Protein AF-A0A660VFK5-F1 (afdb_monomer)

Foldseek 3Di:
DVVVVVCPPCVVPDDDDDDDFAFLQQQCQADLDLDRPRDHAPPPPFFDAAEEEEEFEAAQQPDVQLVNLEDEQADDNPDPQDQVSNLLVQCQAGNRNHLNVRHRYYYQYQAYSVRDHDPVSSLVSLVSCVVCVPVVDAEYEYQHLHAFDDDPSNQVSVLVCLVVLYAYFEELHQQQEASCVSVPPDDPPPPTRGHAYEFEADSQLEGDNRTHAADVHLAYGHAAQGAGPSGDTGHGSSSRSSNLSSLLSLLCRLFVDSRNVQSSVVQSLLWNAPRHDDDRPHHGRTYGHRHNDSPSQADDRPQAQQLQQQCLQDFPDPRDRDGFDPDPFFDFFEEEEEEAAACQVRVQLVNLEDEQADDNDPPPQVSNFLVQCQAGNRNHLNVRHRYYYQYQADPDDDDDAGDLVSVLVSLVSCLVPVVVVGPVPAQEHEYQYDCVSPDLVSQPDPSNLVSVVSCLVSLYQYFYELWFQQEASVVRHPQADQRYAYEFEADSQLAGDSRTHAAARHLAYGHAQQGWGFGNPGGIDGGRISSSRRSNVSSLLSVQCGLPFDSRSNSSSVVQSQQWDFPRRPDDPDDHDYGRTYNHRNSPNLPQQQLQQQVFADQADDGDSDRDLVLLAFDAAEEEQEEQAAQCPDQQCVNLEDEQEAPPPPDRHRLDQVSNFLQSCQAGCRNHLNVRHRYYYQHQAYNVRDGDLVSVLVSLVSCLVPDDAQWAHEYEPLDKDFQDDPPSNPSVLVSVVSCLVSRYAYFYELWFACEASCRMPPLVRQSHAYEFEDDSQLEGDNRTHAAQSHLAYGHFAQRWGGGVPHIDTHGISSNRRSNLSSLLSSLCRVVGNDGSVRSSVQQSVQFNAPRYDDDRHHHGRTYRHSYSDRPPVDQLDDDDADDDWWKKWWDAFFDFFKKWKAKHQVPFGDDIDTDGGPPDQQPPPRDGGRVSVLVSVQCSQQVVCVVSVNPQWHWDWDADPNTIMIITTHRHHRIWMWMARDPDPPPDSVRTDIADQVDWDVPGTIIHTDDQVPCPVVPPPDGVVVCVVNVPADDPVPPSDGPSHDDFQKDFDFFWFAFPQGTWAWDWGDHLDAFIKIKIKIASADAFWKKWKDKAQAFDWDDDLNTIDGRDDDDDTDIDTAHRRRMDMDIDHHHPPRDDFQGKMKMKMWIQGCRTRSSITIHTIMIGGRD

Mean predicted aligned error: 23.24 Å

Sequence (1171 aa):
MKSFFFSLLLLPLLAPTPEAQVPWHLDRIDQASPVLDGLFTPDCQTGTPTTVYIVGKPINPTLPEFGNRAHVGLGSSTSLSAAPGTGIASLVGGSIHGVDKTANLVSVQVLDDNGNGSAQDVLAGLQWIRDNHNMEGGNAVVCCAFPTGFNAAILGEVTMLGLEGLTVVMPAGDFGQGACSSFPGVIPGDGLPDPFIVGATDQLDSKANFSNYGSCLDLFAPGVGVESGVGSIVDSTIVSAAITAGAASLWLRVNGSADPADVKAGLIADATPDAVNGSLSGAPNLLLQVPDDCNIVGCGGFFQTPWHLDRINQAGLPLDGVLGPDCWVGTPSTVFIISNGIDTTLPEFGGRASVGYGSPTDVTGQGTYLASLVGGALHGVDKTAQLVSVQASGSGSGSGPGSMTAFMDALEWIEDQAWQWLPPGQFHGVVLIDTSAVISSVLLSHPVEDGIAALVDTGLTVVCAAGDQSNDACAWTSLTGPGVVVVGSTAQDDVVGPYSQTGVCIDLYAPGVDVKGAAPGGGCLIQTSTNASAALVAGAAALLQRVGGPADPAAVEARLIAEATHDAILFMPGHSYGPNRLLRVTGDCNKQVPWYLDRIDQAGLPMDGVFTPDCQTGTPTTVYIVDSGIDTDHPEFGGRASFLWGADMSTTMDLTGHGTGVASLVGGSIHGVDKTAKLVSVQVIGAAGSGSWSDMLEGLVRIQTDHASGTPGVVLLALGGNVPPSPYDVSLPAAIASLTDAGLTVVTPAGNSDGNACSFFPAMVPETITVGATDQYDAGASFSNYGPCLDLFAPGVDIERAVTGGVVTQSSSDFSAALVAGAASLWLRVNGAATPADVKAGLIADATSGAVPPPLLGSPNLLLRVSDGCPVVLPPCVGSTVSTPLTFLIDGLPNGTDWWWSLSDSGLPADYVHVPGVSDDYNGDGSFDVKDVVDAFKDSINAFSAANNWLGVSAKCESIGGFEYLSVSSTCSSLSLFVNNTGDPSHDPSDFCKVTHSISCSFNPQIELIPLPGWDCNENGIDDELDLASGLSQDANANGILDECEPSVWSNEGSALTGINGDPLFVGSGDLTAGSSNPLELSNAAPTAVAALFLNLESDPVDVFGGTIVPGVVYSPYFFMTTAAGEVSLNLVPPPGWLPAGTELWLQWVIQDSAAVHNRAMSNAIKGVFP

Nearest PDB structures (foldseek):
  8sdk-assembly1_A  TM=9.210E-01  e=3.021E-25  Parengyodontium album
  7a9f-assembly1_A  TM=9.255E-01  e=6.158E-25  Parengyodontium album
  1pek-assembly1_E  TM=9.280E-01  e=1.065E-24  Parengyodontium album
  5z6o-assembly1_A  TM=9.264E-01  e=2.855E-24  Penicillium cyclopium
  3f7m-assembly1_A  TM=9.115E-01  e=4.182E-23  Corniculantispora psalliotae

Radius of gyration: 41.16 Å; Cα contacts (8 Å, |Δi|>4): 2939; chains: 1; bounding box: 109×106×109 Å

Solvent-accessible surface area (backbone atoms only — not comparable to full-atom values): 60702 Å² total; per-residue (Å²): 115,74,72,68,60,60,62,68,78,45,66,93,76,71,84,80,83,87,83,78,82,56,50,65,68,50,25,41,23,41,44,87,61,87,72,71,80,62,51,72,61,65,76,63,84,61,63,65,68,24,40,36,36,41,36,15,32,41,41,51,40,82,46,76,54,37,74,74,37,30,43,82,71,44,78,69,73,85,61,76,91,70,46,69,29,32,27,44,52,15,24,21,22,13,67,78,46,24,57,21,59,67,39,32,34,33,26,28,39,29,24,42,96,87,65,56,59,50,73,64,39,46,42,53,40,54,50,48,45,68,78,49,54,80,80,76,65,72,55,39,32,37,25,42,48,64,83,75,77,62,47,70,67,50,54,52,51,52,34,51,39,22,74,72,27,27,34,39,24,29,37,33,24,68,75,47,44,55,20,47,76,51,45,73,80,77,60,90,87,77,83,66,56,71,70,46,24,19,19,18,14,32,88,79,33,31,57,37,76,40,27,20,34,13,73,61,37,65,32,29,24,61,12,39,81,43,66,23,74,68,77,49,70,48,73,35,16,45,44,9,12,23,41,50,36,10,46,50,35,45,50,39,25,49,42,66,64,49,50,32,65,56,54,52,52,48,48,57,64,44,19,37,68,76,55,54,41,73,90,43,78,64,28,58,48,26,28,51,36,45,64,52,61,74,57,45,72,53,79,57,56,86,90,54,38,57,64,58,51,25,42,25,46,41,71,94,57,83,85,82,52,61,78,53,42,91,65,85,63,61,67,67,28,33,36,38,38,40,21,58,9,28,48,43,83,45,73,53,42,72,71,36,34,43,79,71,43,79,60,58,62,33,83,81,34,55,27,25,22,37,48,16,22,18,21,12,67,81,48,23,55,17,57,64,37,32,37,33,24,27,28,22,48,74,98,66,86,82,91,77,69,23,48,71,64,38,44,51,54,41,47,53,46,45,69,75,47,44,75,80,69,36,59,93,95,47,66,44,37,29,36,35,46,41,54,83,40,43,55,74,77,52,56,66,34,68,72,50,48,53,48,52,49,51,37,30,75,60,21,25,25,36,24,29,34,45,37,66,75,52,40,56,19,62,82,52,42,66,69,68,52,84,14,42,42,20,18,21,17,15,32,94,80,35,30,51,34,85,40,26,20,44,14,70,58,32,60,33,27,26,53,11,48,72,39,67,23,34,31,56,98,51,44,68,40,71,45,69,38,17,50,52,9,16,22,37,49,37,8,44,52,32,42,43,51,26,69,76,38,54,66,47,19,43,55,43,44,52,45,52,56,67,53,19,38,68,73,54,56,76,45,76,95,71,96,52,80,36,62,49,24,33,50,26,49,70,36,40,82,47,55,74,28,56,65,61,52,16,48,25,44,44,80,64,83,76,75,84,42,52,67,70,65,62,41,74,62,58,63,73,31,46,35,37,41,40,22,35,17,28,45,41,84,43,78,47,37,76,70,38,35,45,77,77,50,47,71,52,78,89,54,72,53,29,64,73,24,57,24,25,18,35,49,19,25,19,23,6,67,80,57,24,63,20,57,66,36,33,37,35,21,28,17,30,25,41,71,85,78,52,61,51,76,67,37,44,48,50,46,54,53,50,50,61,69,69,51,61,81,80,45,56,33,36,34,36,38,56,57,70,43,67,62,54,63,85,72,45,60,56,53,46,59,52,50,54,51,55,36,37,76,42,23,28,30,38,25,19,18,21,36,72,70,57,38,58,11,62,60,24,33,60,14,48,42,82,86,42,48,11,16,18,17,14,33,98,80,41,38,64,35,87,41,29,15,37,13,78,40,35,61,31,28,26,49,16,46,70,40,66,28,39,30,77,96,51,72,49,70,46,65,38,15,40,47,8,17,18,41,50,42,7,47,51,36,33,54,38,21,70,43,68,82,50,46,34,66,52,51,53,51,49,48,58,69,54,18,28,68,68,62,48,60,79,86,50,75,64,31,55,50,26,32,50,33,44,46,68,63,56,89,54,77,68,47,71,62,86,89,64,85,73,30,69,53,49,34,29,44,51,49,56,59,63,80,40,63,45,35,35,36,22,60,20,48,85,80,55,80,81,50,81,46,82,41,79,32,64,73,59,48,69,83,69,82,82,54,84,45,48,62,42,54,53,50,52,49,31,51,50,50,38,51,50,27,62,76,49,65,28,81,61,52,43,48,46,75,49,78,58,98,88,44,44,34,43,35,41,36,34,46,42,86,55,70,38,49,28,40,31,69,68,80,81,72,91,80,51,81,81,65,44,41,63,44,33,79,90,37,63,36,84,62,65,37,31,38,33,39,47,92,60,91,69,45,36,75,84,69,79,86,53,40,46,71,56,28,55,73,76,64,76,58,66,50,91,85,71,78,87,54,50,76,87,65,75,91,56,55,45,45,79,71,44,59,50,27,52,29,79,60,39,58,18,44,50,49,60,42,38,66,64,42,69,69,37,69,22,47,36,39,37,36,40,36,46,54,64,18,54,31,33,42,38,54,27,68,51,79,45,69,41,82,52,67,94,38,50,44,48,33,26,93,54,92,75,65,49,78,48,67,26,36,84,80,7,32,47,80,48,73,48,63,42,54,80,85,72,70,61,64,71,42,44,39,26,37,33,41,42,32,51,19,84,75,12,57,87,38,34,16,21,21,24,26,29,39,36,52,30,101

pLDDT: mean 77.84, std 15.21, range [29.88, 98.75]

Secondary structure (DSSP, 8-state):
-HHHHHHHH-TTT---PPPPPPPTTHHHHS-SSSS--S-------SSPPPEEEEEES---TT-GGGTT-EEEEES-----S--HHHHHHHHHH-TTT-SSTT-EEEEEE-S-TTS---HHHHHHHHHHHHHHGGGS-S-EEEEE-S-S---HHHHHHHHHHHHTTEEEEEE--SSSSBHHHHSTT--TTSSS---EEEEEE-TTSBBPTTS-BSTT--EEEE-SSPBPTTS-B--SHHHHHHHHHHHHHHHHHHH----HHHHHHHHHHHSEET--BS--TT---EE----SS---SSS--TT---HHHHHHH-TTS---S--------SPPPEEEEEES---TT-GGGTT-EEEEES-S--SSSHHHHHHHHHH-TTT-SSTT-EEEEEE-S-SSSS--PPPHHHHHHHHHHHHHHGGGTSPTT---EEEEE-GGGS-TTTTTSHHHHHHHHHHHHTTEEEEEE--SSSSBGGGT----BTTEEEEEEE-TTSBBPTTS-BSTT--EEEE-SSEEEEPTTSSEEEE-SHHHHHHHHHHHHHHHHHTT--SSHHHHHHHHHHHSEET---B--SSS----EE------SS----HHHHHHHSSSSSP-S----GGG-SPPPEEEEEES---TTSTTTTT-EEEEEESSTT-SS-SSSHHHHHHHHHH-TTT-SSTTPEEEEEE-S-TTS---HHHHHHHHHHHHHHS-TT--EEEEE---EE-PPTTHHHHHHHHHHHHHTTTEEEEEE--SSSSBGGGEETTT-TTSEEEEEE-TTSPBPTT--BSTT--EEEE-SSEEEEETTEEEEE--HHHHHHHHHHHHHHHHHH-TT--HHHHHHHHHHHSEET-SPSP-TT---EE----SS--SS--S--S-S-PPPEEEEEES------EEEEEESSSS----EEE----S-SSSSS--SHHHHHHHHHHHHHHHHHHTT-TT-EEEEEEETTEEEEEEE-S-TT-EEEEE-SS--TT-GGGSEEPBTTB-EESSSEEEEEP-----TT-SSS-HHHHHHHT-S--SS-SSS-TT----SEEEEE--B-BTTBS-EEEE-S---TT--EEEEEESPPTT-EEEEEEESS---EEETTEEETT---SSPEEEE--TTS-EEEEE-PPTT-S-TT-EEEEEEEEE-TTSGGGEEEPPEEEEE--

Structure (mmCIF, N/CA/C/O backbone):
data_AF-A0A660VFK5-F1
#
_entry.id   AF-A0A660VFK5-F1
#
loop_
_atom_site.group_PDB
_atom_site.id
_atom_site.type_symbol
_atom_site.label_atom_id
_atom_site.label_alt_id
_atom_site.label_comp_id
_atom_site.label_asym_id
_atom_site.label_entity_id
_atom_site.label_seq_id
_atom_site.pdbx_PDB_ins_code
_atom_site.Cartn_x
_atom_site.Cartn_y
_atom_site.Cartn_z
_atom_site.occupancy
_atom_site.B_iso_or_equiv
_atom_site.auth_seq_id
_atom_site.auth_comp_id
_atom_site.auth_asym_id
_atom_site.auth_atom_id
_atom_site.pdbx_PDB_model_num
ATOM 1 N N . MET A 1 1 ? 6.620 -53.508 -32.551 1.00 33.81 1 MET A N 1
ATOM 2 C CA . MET A 1 1 ? 5.322 -53.877 -33.174 1.00 33.81 1 MET A CA 1
ATOM 3 C C . MET A 1 1 ? 4.139 -53.081 -32.621 1.00 33.81 1 MET A C 1
ATOM 5 O O . MET A 1 1 ? 3.250 -52.800 -33.409 1.00 33.81 1 MET A O 1
ATOM 9 N N . LYS A 1 2 ? 4.137 -52.651 -31.344 1.00 30.98 2 LYS A N 1
ATOM 10 C CA . LYS A 1 2 ? 3.080 -51.790 -30.769 1.00 30.98 2 LYS A CA 1
ATOM 11 C C . LYS A 1 2 ? 2.987 -50.377 -31.392 1.00 30.98 2 LYS A C 1
ATOM 13 O O . LYS A 1 2 ? 1.879 -49.930 -31.636 1.00 30.98 2 LYS A O 1
ATOM 18 N N . SER A 1 3 ? 4.095 -49.744 -31.801 1.00 32.28 3 SER A N 1
ATOM 19 C CA . SER A 1 3 ? 4.041 -48.430 -32.487 1.00 32.28 3 SER A CA 1
ATOM 20 C C . SER A 1 3 ? 3.555 -48.470 -33.945 1.00 32.28 3 SER A C 1
ATOM 22 O O . SER A 1 3 ? 3.115 -47.454 -34.461 1.00 32.28 3 SER A O 1
ATOM 24 N N . PHE A 1 4 ? 3.605 -49.621 -34.629 1.00 30.11 4 PHE A N 1
ATOM 25 C CA . PHE A 1 4 ? 3.293 -49.694 -36.070 1.00 30.11 4 PHE A CA 1
ATOM 26 C C . PHE A 1 4 ? 1.786 -49.846 -36.353 1.00 30.11 4 PHE A C 1
ATOM 28 O O . PHE A 1 4 ? 1.317 -49.466 -37.419 1.00 30.11 4 PHE A O 1
ATOM 35 N N . PHE A 1 5 ? 1.019 -50.375 -35.391 1.00 35.41 5 PHE A N 1
ATOM 36 C CA . PHE A 1 5 ? -0.449 -50.438 -35.466 1.00 35.41 5 PHE A CA 1
ATOM 37 C C . PHE A 1 5 ? -1.129 -49.172 -34.920 1.00 35.41 5 PHE A C 1
ATOM 39 O O . PHE A 1 5 ? -2.240 -48.862 -35.342 1.00 35.41 5 PHE A O 1
ATOM 46 N N . PHE A 1 6 ? -0.444 -48.413 -34.055 1.00 39.81 6 PHE A N 1
ATOM 47 C CA . PHE A 1 6 ? -0.929 -47.148 -33.490 1.00 39.81 6 PHE A CA 1
ATOM 48 C C . PHE A 1 6 ? -1.081 -46.051 -34.565 1.00 39.81 6 PHE A C 1
ATOM 50 O O . PHE A 1 6 ? -2.052 -45.303 -34.556 1.00 39.81 6 PHE A O 1
ATOM 57 N N . SER A 1 7 ? -0.192 -46.021 -35.567 1.00 34.44 7 SER A N 1
ATOM 58 C CA . SER A 1 7 ? -0.264 -45.059 -36.679 1.00 34.44 7 SER A CA 1
ATOM 59 C C . SER A 1 7 ? -1.322 -45.377 -37.745 1.00 34.44 7 SER A C 1
ATOM 61 O O . SER A 1 7 ? -1.632 -44.503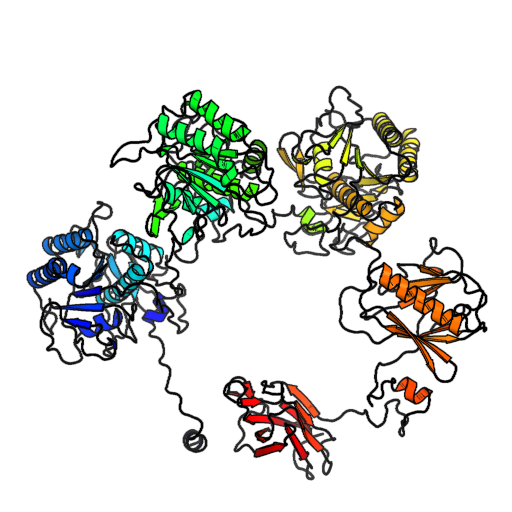 -38.548 1.00 34.44 7 SER A O 1
ATOM 63 N N . LEU A 1 8 ? -1.879 -46.599 -37.800 1.00 34.03 8 LEU A N 1
ATOM 64 C CA . LEU A 1 8 ? -2.747 -47.007 -38.919 1.00 34.03 8 LEU A CA 1
ATOM 65 C C . LEU A 1 8 ? -4.253 -46.740 -38.693 1.00 34.03 8 LEU A C 1
ATOM 67 O O . LEU A 1 8 ? -5.009 -46.696 -39.660 1.00 34.03 8 LEU A O 1
ATOM 71 N N . LEU A 1 9 ? -4.690 -46.560 -37.439 1.00 41.75 9 LEU A N 1
ATOM 72 C CA . LEU A 1 9 ? -6.110 -46.415 -37.053 1.00 41.75 9 LEU A CA 1
ATOM 73 C C . LEU A 1 9 ? -6.547 -44.971 -36.730 1.00 41.75 9 LEU A C 1
ATOM 75 O O . LEU A 1 9 ? -7.743 -44.707 -36.669 1.00 41.75 9 LEU A O 1
ATOM 79 N N . LEU A 1 10 ? -5.601 -44.033 -36.602 1.00 41.28 10 LEU A N 1
ATOM 80 C CA . LEU A 1 10 ? -5.833 -42.595 -36.361 1.00 41.28 10 LEU A CA 1
ATOM 81 C C . LEU A 1 10 ? -5.514 -41.714 -37.586 1.00 41.28 10 LEU A C 1
ATOM 83 O O . LEU A 1 10 ? -5.429 -40.494 -37.480 1.00 41.28 10 LEU A O 1
ATOM 87 N N . LEU A 1 11 ? -5.364 -42.314 -38.770 1.00 35.25 11 LEU A N 1
ATOM 88 C CA . LEU A 1 11 ? -4.974 -41.617 -40.003 1.00 35.25 11 LEU A CA 1
ATOM 89 C C . LEU A 1 11 ? -5.882 -40.456 -40.470 1.00 35.25 11 LEU A C 1
ATOM 91 O O . LEU A 1 11 ? -5.371 -39.620 -41.209 1.00 35.25 11 LEU A O 1
ATOM 95 N N . PRO A 1 12 ? -7.163 -40.315 -40.065 1.00 38.47 12 PRO A N 1
ATOM 96 C CA . PRO A 1 12 ? -7.906 -39.085 -40.347 1.00 38.47 12 PRO A CA 1
ATOM 97 C C . PRO A 1 12 ? -7.649 -37.948 -39.336 1.00 38.47 12 PRO A C 1
ATOM 99 O O . PRO A 1 12 ? -8.114 -36.839 -39.571 1.00 38.47 12 PRO A O 1
ATOM 102 N N . LEU A 1 13 ? -6.967 -38.214 -38.210 1.00 38.56 13 LEU A N 1
ATOM 103 C CA . LEU A 1 13 ? -6.888 -37.340 -37.024 1.00 38.56 13 LEU A CA 1
ATOM 104 C C . LEU A 1 13 ? -5.465 -36.907 -36.618 1.00 38.56 13 LEU A C 1
ATOM 106 O O . LEU A 1 13 ? -5.322 -36.147 -35.667 1.00 38.56 13 LEU A O 1
ATOM 110 N N . LEU A 1 14 ? -4.418 -37.355 -37.318 1.00 38.75 14 LEU A N 1
ATOM 111 C CA . LEU A 1 14 ? -3.015 -37.076 -36.974 1.00 38.75 14 LEU A CA 1
ATOM 112 C C . LEU A 1 14 ? -2.217 -36.521 -38.160 1.00 38.75 14 LEU A C 1
ATOM 114 O O . LEU A 1 14 ? -1.361 -37.205 -38.719 1.00 38.75 14 LEU A O 1
ATOM 118 N N . ALA A 1 15 ? -2.448 -35.264 -38.526 1.00 30.36 15 ALA A N 1
ATOM 119 C CA . ALA A 1 15 ? -1.418 -34.513 -39.239 1.00 30.36 15 ALA A CA 1
ATOM 120 C C . ALA A 1 15 ? -1.293 -33.076 -38.711 1.00 30.36 15 ALA A C 1
ATOM 122 O O . ALA A 1 15 ? -1.901 -32.166 -39.273 1.00 30.36 15 ALA A O 1
ATOM 123 N N . PRO A 1 16 ? -0.454 -32.864 -37.683 1.00 30.70 16 PRO A N 1
ATOM 124 C CA . PRO A 1 16 ? 0.362 -31.666 -37.545 1.00 30.70 16 PRO A CA 1
ATOM 125 C C . PRO A 1 16 ? 1.849 -31.987 -37.797 1.00 30.70 16 PRO A C 1
ATOM 127 O O . PRO A 1 16 ? 2.335 -33.084 -37.518 1.00 30.70 16 PRO A O 1
ATOM 130 N N . THR A 1 17 ? 2.558 -31.029 -38.388 1.00 29.88 17 THR A N 1
ATOM 131 C CA . THR A 1 17 ? 4.006 -31.041 -38.658 1.00 29.88 17 THR A CA 1
ATOM 132 C C . THR A 1 17 ? 4.832 -30.861 -37.371 1.00 29.88 17 THR A C 1
ATOM 134 O O . THR A 1 17 ? 4.314 -30.269 -36.431 1.00 29.88 17 THR A O 1
ATOM 137 N N . PRO A 1 18 ? 6.099 -31.323 -37.305 1.00 34.09 18 PRO A N 1
ATOM 138 C CA . PRO A 1 18 ? 6.935 -31.193 -36.106 1.00 34.09 18 PRO A CA 1
ATOM 139 C C . PRO A 1 18 ? 7.323 -29.728 -35.847 1.00 34.09 18 PRO A C 1
ATOM 141 O O . PRO A 1 18 ? 7.838 -29.077 -36.757 1.00 34.09 18 PRO A O 1
ATOM 144 N N . GLU A 1 19 ? 7.120 -29.235 -34.625 1.00 39.50 19 GLU A N 1
ATOM 145 C CA . GLU A 1 19 ? 7.737 -27.997 -34.127 1.00 39.50 19 GLU A CA 1
ATOM 146 C C . GLU A 1 19 ? 9.241 -28.222 -33.905 1.00 39.50 19 GLU A C 1
ATOM 148 O O . GLU A 1 19 ? 9.666 -29.261 -33.395 1.00 39.50 19 GLU A O 1
ATOM 153 N N . ALA A 1 20 ? 10.056 -27.278 -34.376 1.00 47.88 20 ALA A N 1
ATOM 154 C CA . ALA A 1 20 ? 11.510 -27.331 -34.296 1.00 47.88 20 ALA A CA 1
ATOM 155 C C . ALA A 1 20 ? 11.991 -26.806 -32.935 1.00 47.88 20 ALA A C 1
ATOM 157 O O . ALA A 1 20 ? 11.542 -25.756 -32.489 1.00 47.88 20 ALA A O 1
ATOM 158 N N . GLN A 1 21 ? 12.914 -27.529 -32.302 1.00 58.62 21 GLN A N 1
ATOM 159 C CA . GLN A 1 21 ? 13.596 -27.124 -31.069 1.00 58.62 21 GLN A CA 1
ATOM 160 C C . GLN A 1 21 ? 14.401 -25.828 -31.303 1.00 58.62 21 GLN A C 1
ATOM 162 O O . GLN A 1 21 ? 15.093 -25.727 -32.321 1.00 58.62 21 GLN A O 1
ATOM 167 N N . VAL A 1 22 ? 14.323 -24.857 -30.386 1.00 76.31 22 VAL A N 1
ATOM 168 C CA . VAL A 1 22 ? 15.080 -23.596 -30.469 1.00 76.31 22 VAL A CA 1
ATOM 169 C C . VAL A 1 22 ? 16.589 -23.868 -30.309 1.00 76.31 22 VAL A C 1
ATOM 171 O O . VAL A 1 22 ? 16.978 -24.660 -29.449 1.00 76.31 22 VAL A O 1
ATOM 174 N N . PRO A 1 23 ? 17.468 -23.272 -31.141 1.00 84.00 23 PRO A N 1
ATOM 175 C CA . PRO A 1 23 ? 18.916 -23.377 -30.965 1.00 84.00 23 PRO A CA 1
ATOM 176 C C . PRO A 1 23 ? 19.393 -22.802 -29.624 1.00 84.00 23 PRO A C 1
ATOM 178 O O . PRO A 1 23 ? 19.059 -21.673 -29.284 1.00 84.00 23 PRO A O 1
ATOM 181 N N . TRP A 1 24 ? 20.259 -23.535 -28.915 1.00 86.62 24 TRP A N 1
ATOM 182 C CA . TRP A 1 24 ? 20.704 -23.173 -27.559 1.00 86.62 24 TRP A CA 1
ATOM 183 C C . TRP A 1 24 ? 21.356 -21.790 -27.452 1.00 86.62 24 TRP A C 1
ATOM 185 O O . TRP A 1 24 ? 21.332 -21.187 -26.391 1.00 86.62 24 TRP A O 1
ATOM 195 N N . HIS A 1 25 ? 22.004 -21.298 -28.514 1.00 87.38 25 HIS A N 1
ATOM 196 C CA . HIS A 1 25 ? 22.670 -19.995 -28.480 1.00 87.38 25 HIS A CA 1
ATOM 197 C C . HIS A 1 25 ? 21.675 -18.839 -28.514 1.00 87.38 25 HIS A C 1
ATOM 199 O O . HIS A 1 25 ? 22.042 -17.741 -28.118 1.00 87.38 25 HIS A O 1
ATOM 205 N N . LEU A 1 26 ? 20.458 -19.083 -29.007 1.00 86.38 26 LEU A N 1
ATOM 206 C CA . LEU A 1 26 ? 19.352 -18.132 -28.977 1.00 86.38 26 LEU A CA 1
ATOM 207 C C . LEU A 1 26 ? 18.689 -18.157 -27.592 1.00 86.38 26 LEU A C 1
ATOM 209 O O . LEU A 1 26 ? 18.653 -17.125 -26.942 1.00 86.38 26 LEU A O 1
ATOM 213 N N . ASP A 1 27 ? 18.366 -19.358 -27.114 1.00 81.50 27 ASP A N 1
ATOM 214 C CA . ASP A 1 27 ? 17.875 -19.696 -25.756 1.00 81.50 27 ASP A CA 1
ATOM 215 C C . ASP A 1 27 ? 18.886 -19.380 -24.631 1.00 81.50 27 ASP A C 1
ATOM 217 O O . ASP A 1 27 ? 18.625 -19.520 -23.444 1.00 81.50 27 ASP A O 1
ATOM 221 N N . ARG A 1 28 ? 20.127 -19.010 -24.975 1.00 86.38 28 ARG A N 1
ATOM 222 C CA . ARG A 1 28 ? 21.096 -18.515 -23.990 1.00 86.38 28 ARG A CA 1
ATOM 223 C C . ARG A 1 28 ? 21.108 -17.003 -23.932 1.00 86.38 28 ARG A C 1
ATOM 225 O O . ARG A 1 28 ? 21.308 -16.462 -22.855 1.00 86.38 28 ARG A O 1
ATOM 232 N N . ILE A 1 29 ? 21.026 -16.325 -25.072 1.00 85.75 29 ILE A N 1
ATOM 233 C CA . ILE A 1 29 ? 21.139 -14.865 -25.087 1.00 85.75 29 ILE A CA 1
ATOM 234 C C . ILE A 1 29 ? 19.834 -14.201 -24.663 1.00 85.75 29 ILE A C 1
ATOM 236 O O . ILE A 1 29 ? 19.870 -13.036 -24.319 1.00 85.75 29 ILE A O 1
ATOM 240 N N . ASP A 1 30 ? 18.702 -14.884 -24.668 1.00 77.44 30 ASP A N 1
ATOM 241 C CA . ASP A 1 30 ? 17.426 -14.331 -24.209 1.00 77.44 30 ASP A CA 1
ATOM 242 C C . ASP A 1 30 ? 17.292 -14.255 -22.679 1.00 77.44 30 ASP A C 1
ATOM 244 O O . ASP A 1 30 ? 16.733 -13.299 -22.143 1.00 77.44 30 ASP A O 1
ATOM 248 N N . GLN A 1 31 ? 17.936 -15.165 -21.951 1.00 67.31 31 GLN A N 1
ATOM 249 C CA . GLN A 1 31 ? 17.815 -15.274 -20.496 1.00 67.31 31 GLN A CA 1
ATOM 250 C C . GLN A 1 31 ? 19.091 -14.917 -19.711 1.00 67.31 31 GLN A C 1
ATOM 252 O O . GLN A 1 31 ? 20.222 -15.132 -20.141 1.00 67.31 31 GLN A O 1
ATOM 257 N N . ALA A 1 32 ? 18.925 -14.446 -18.471 1.00 65.94 32 ALA A N 1
ATOM 258 C CA . ALA A 1 32 ? 20.042 -14.257 -17.532 1.00 65.94 32 ALA A CA 1
ATOM 259 C C . ALA A 1 32 ? 20.459 -15.571 -16.835 1.00 65.94 32 ALA A C 1
ATOM 261 O O . ALA A 1 32 ? 21.601 -15.722 -16.392 1.00 65.94 32 ALA A O 1
ATOM 262 N N . SER A 1 33 ? 19.533 -16.532 -16.731 1.00 69.06 33 SER A N 1
ATOM 263 C CA . SER A 1 33 ? 19.774 -17.848 -16.133 1.00 69.06 33 SER A CA 1
ATOM 264 C C . SER A 1 33 ? 20.698 -18.697 -17.019 1.00 69.06 33 SER A C 1
ATOM 266 O O . SER A 1 33 ? 20.572 -18.670 -18.239 1.00 69.06 33 SER A O 1
ATOM 268 N N . PRO A 1 34 ? 21.589 -19.526 -16.449 1.00 62.34 34 PRO A N 1
ATOM 269 C CA . PRO A 1 34 ? 22.345 -20.514 -17.222 1.00 62.34 34 PRO A CA 1
ATOM 270 C C . PRO A 1 34 ? 21.517 -21.769 -17.577 1.00 62.34 34 PRO A C 1
ATOM 272 O O . PRO A 1 34 ? 22.004 -22.647 -18.289 1.00 62.34 34 PRO A O 1
ATOM 275 N N . VAL A 1 35 ? 20.292 -21.910 -17.050 1.00 73.38 35 VAL A N 1
ATOM 276 C CA . VAL A 1 35 ? 19.411 -23.066 -17.299 1.00 73.38 35 VAL A CA 1
ATOM 277 C C . VAL A 1 35 ? 18.486 -22.770 -18.470 1.00 73.38 35 VAL A C 1
ATOM 279 O O . VAL A 1 35 ? 17.512 -22.056 -18.277 1.00 73.38 35 VAL A O 1
ATOM 282 N N . LEU A 1 36 ? 18.800 -23.321 -19.641 1.00 75.31 36 LEU A N 1
ATOM 283 C CA . LEU A 1 36 ? 18.037 -23.167 -20.887 1.00 75.31 36 LEU A CA 1
ATOM 284 C C . LEU A 1 36 ? 16.586 -23.646 -20.745 1.00 75.31 36 LEU A C 1
ATOM 286 O O . LEU A 1 36 ? 16.360 -24.758 -20.245 1.00 75.31 36 LEU A O 1
ATOM 290 N N . ASP A 1 37 ? 15.629 -22.839 -21.195 1.00 65.38 37 ASP A N 1
ATOM 291 C CA . ASP A 1 37 ? 14.195 -23.119 -21.084 1.00 65.38 37 ASP A CA 1
ATOM 292 C C . ASP A 1 37 ? 13.550 -23.554 -22.415 1.00 65.38 37 ASP A C 1
ATOM 294 O O . ASP A 1 37 ? 12.431 -24.081 -22.432 1.00 65.38 37 ASP A O 1
ATOM 298 N N . GLY A 1 38 ? 14.304 -23.473 -23.515 1.00 69.56 38 GLY A N 1
ATOM 299 C CA . GLY A 1 38 ? 13.884 -23.900 -24.845 1.00 69.56 38 GLY A CA 1
ATOM 300 C C . GLY A 1 38 ? 13.067 -22.856 -25.597 1.00 69.56 38 GLY A C 1
ATOM 301 O O . GLY A 1 38 ? 12.471 -23.200 -26.627 1.00 69.56 38 GLY A O 1
ATOM 302 N N . LEU A 1 39 ? 13.011 -21.622 -25.099 1.00 67.62 39 LEU A N 1
ATOM 303 C CA . LEU A 1 39 ? 12.333 -20.501 -25.728 1.00 67.62 39 LEU A CA 1
ATOM 304 C C . LEU A 1 39 ? 13.355 -19.591 -26.423 1.00 67.62 39 LEU A C 1
ATOM 306 O O . LEU A 1 39 ? 14.557 -19.773 -26.321 1.00 67.62 39 LEU A O 1
ATOM 310 N N . PHE A 1 40 ? 12.844 -18.740 -27.311 1.00 67.56 40 PHE A N 1
ATOM 311 C CA . PHE A 1 40 ? 13.547 -17.579 -27.858 1.00 67.56 40 PHE A CA 1
ATOM 312 C C . PHE A 1 40 ? 12.499 -16.666 -28.465 1.00 67.56 40 PHE A C 1
ATOM 314 O O . PHE A 1 40 ? 11.972 -16.932 -29.557 1.00 67.56 40 PHE A O 1
ATOM 321 N N . THR A 1 41 ? 12.157 -15.619 -27.722 1.00 59.59 41 THR A N 1
ATOM 322 C CA . THR A 1 41 ? 10.973 -14.795 -27.978 1.00 59.59 41 THR A CA 1
ATOM 323 C C . THR A 1 41 ? 11.187 -13.393 -28.572 1.00 59.59 41 THR A C 1
ATOM 325 O O . THR A 1 41 ? 10.185 -12.682 -28.673 1.00 59.59 41 THR A O 1
ATOM 328 N N . PRO A 1 42 ? 12.364 -12.965 -29.091 1.00 56.19 42 PRO A N 1
ATOM 329 C CA . PRO A 1 42 ? 12.470 -11.634 -29.680 1.00 56.19 42 PRO A CA 1
ATOM 330 C C . PRO A 1 42 ? 11.819 -11.610 -31.071 1.00 56.19 42 PRO A C 1
ATOM 332 O O . PRO A 1 42 ? 12.477 -11.692 -32.109 1.00 56.19 42 PRO A O 1
ATOM 335 N N . ASP A 1 43 ? 10.493 -11.500 -31.109 1.00 51.41 43 ASP A N 1
ATOM 336 C CA . ASP A 1 43 ? 9.711 -11.226 -32.314 1.00 51.41 43 ASP A CA 1
ATOM 337 C C . ASP A 1 43 ? 9.374 -9.725 -32.353 1.00 51.41 43 ASP A C 1
ATOM 339 O O . ASP A 1 43 ? 8.222 -9.292 -32.285 1.00 51.41 43 ASP A O 1
ATOM 343 N N . CYS A 1 44 ? 10.423 -8.896 -32.427 1.00 54.78 44 CYS A N 1
ATOM 344 C CA . CYS A 1 44 ? 10.305 -7.438 -32.482 1.00 54.78 44 CYS A CA 1
ATOM 345 C C . CYS A 1 44 ? 9.770 -6.998 -33.846 1.00 54.78 44 CYS A C 1
ATOM 347 O O . CYS A 1 44 ? 10.527 -6.736 -34.783 1.00 54.78 44 CYS A O 1
ATOM 349 N N . GLN A 1 45 ? 8.445 -6.906 -33.970 1.00 49.75 45 GLN A N 1
ATOM 350 C CA . GLN A 1 45 ? 7.788 -6.476 -35.211 1.00 49.75 45 GLN A CA 1
ATOM 351 C C . GLN A 1 45 ? 7.756 -4.948 -35.401 1.00 49.75 45 GLN A C 1
ATOM 353 O O . GLN A 1 45 ? 7.258 -4.458 -36.416 1.00 49.75 45 GLN A O 1
ATOM 358 N N . THR A 1 46 ? 8.282 -4.178 -34.447 1.00 50.34 46 THR A N 1
ATOM 359 C CA . THR A 1 46 ? 8.348 -2.712 -34.492 1.00 50.34 46 THR A CA 1
ATOM 360 C C . THR A 1 46 ? 9.720 -2.233 -34.973 1.00 50.34 46 THR A C 1
ATOM 362 O O . THR A 1 46 ? 10.741 -2.779 -34.568 1.00 50.34 46 THR A O 1
ATOM 365 N N . GLY A 1 47 ? 9.749 -1.199 -35.820 1.00 60.97 47 GLY A N 1
ATOM 366 C CA . GLY A 1 47 ? 10.977 -0.591 -36.355 1.00 60.97 47 GLY A CA 1
ATOM 367 C C . GLY A 1 47 ? 11.320 -1.014 -37.790 1.00 60.97 47 GLY A C 1
ATOM 368 O O . GLY A 1 47 ? 10.840 -2.026 -38.305 1.00 60.97 47 GLY A O 1
ATOM 369 N N . THR A 1 48 ? 12.124 -0.203 -38.479 1.00 68.31 48 THR A N 1
ATOM 370 C CA . THR A 1 48 ? 12.581 -0.505 -39.845 1.00 68.31 48 THR A CA 1
ATOM 371 C C . THR A 1 48 ? 13.695 -1.550 -39.823 1.00 68.31 48 THR A C 1
ATOM 373 O O . THR A 1 48 ? 14.598 -1.426 -38.999 1.00 68.31 48 THR A O 1
ATOM 376 N N . PRO A 1 49 ? 13.687 -2.542 -40.734 1.00 76.50 49 PRO A N 1
ATOM 377 C CA . PRO A 1 49 ? 14.777 -3.499 -40.845 1.00 76.50 49 PRO A CA 1
ATOM 378 C C . PRO A 1 49 ? 16.151 -2.842 -40.995 1.00 76.50 49 PRO A C 1
ATOM 380 O O . PRO A 1 49 ? 16.377 -2.089 -41.941 1.00 76.50 49 PRO A O 1
ATOM 383 N N . THR A 1 50 ? 17.066 -3.167 -40.085 1.00 84.81 50 THR A N 1
ATOM 384 C CA . THR A 1 50 ? 18.458 -2.707 -40.122 1.00 84.81 50 THR A CA 1
ATOM 385 C C . THR A 1 50 ? 19.230 -3.455 -41.210 1.00 84.81 50 THR A C 1
ATOM 387 O O . THR A 1 50 ? 19.010 -4.648 -41.454 1.00 84.81 50 THR A O 1
ATOM 390 N N . THR A 1 51 ? 20.157 -2.759 -41.869 1.00 90.25 51 THR A N 1
ATOM 391 C CA . THR A 1 51 ? 21.073 -3.377 -42.836 1.00 90.25 51 THR A CA 1
ATOM 392 C C . THR A 1 51 ? 22.334 -3.861 -42.125 1.00 90.25 51 THR A C 1
ATOM 394 O O . THR A 1 51 ? 23.017 -3.077 -41.468 1.00 90.25 51 THR A O 1
ATOM 397 N N . VAL A 1 52 ? 22.674 -5.142 -42.275 1.00 92.94 52 VAL A N 1
ATOM 398 C CA . VAL A 1 52 ? 23.896 -5.739 -41.724 1.00 92.94 52 VAL A CA 1
ATOM 399 C C . VAL A 1 52 ? 24.848 -6.131 -42.853 1.00 92.94 52 VAL A C 1
ATOM 401 O O . VAL A 1 52 ? 24.577 -7.036 -43.648 1.00 92.94 52 VAL A O 1
ATOM 404 N N . TYR A 1 53 ? 25.999 -5.461 -42.907 1.00 93.31 53 TYR A N 1
ATOM 405 C CA . TYR A 1 53 ? 27.092 -5.771 -43.824 1.00 93.31 53 TYR A CA 1
ATOM 406 C C . TYR A 1 53 ? 27.949 -6.896 -43.246 1.00 93.31 53 TYR A C 1
ATOM 408 O O . TYR A 1 53 ? 28.607 -6.728 -42.221 1.00 93.31 53 TYR A O 1
ATOM 416 N N . ILE A 1 54 ? 27.978 -8.042 -43.921 1.00 92.38 54 ILE A N 1
ATOM 417 C CA . ILE A 1 54 ? 28.810 -9.182 -43.533 1.00 92.38 54 ILE A CA 1
ATOM 418 C C . ILE A 1 54 ? 30.116 -9.122 -44.323 1.00 92.38 54 ILE A C 1
ATOM 420 O O . ILE A 1 54 ? 30.150 -9.432 -45.520 1.00 92.38 54 ILE A O 1
ATOM 424 N N . VAL A 1 55 ? 31.197 -8.724 -43.651 1.00 91.56 55 VAL A N 1
ATOM 425 C CA . VAL A 1 55 ? 32.530 -8.582 -44.249 1.00 91.56 55 VAL A CA 1
ATOM 426 C C . VAL A 1 55 ? 33.308 -9.869 -44.043 1.00 91.56 55 VAL A C 1
ATOM 428 O O . VAL A 1 55 ? 33.682 -10.191 -42.921 1.00 91.56 55 VAL A O 1
ATOM 431 N N . GLY A 1 56 ? 33.582 -10.621 -45.105 1.00 88.81 56 GLY A N 1
ATOM 432 C CA . GLY A 1 56 ? 34.328 -11.871 -44.962 1.00 88.81 56 GLY A CA 1
ATOM 433 C C . GLY A 1 56 ? 34.266 -12.768 -46.187 1.00 88.81 56 GLY A C 1
ATOM 434 O O . GLY A 1 56 ? 34.524 -12.335 -47.313 1.00 88.81 56 GLY A O 1
ATOM 435 N N . LYS A 1 57 ? 33.973 -14.048 -45.949 1.00 85.69 57 LYS A N 1
ATOM 436 C CA . LYS A 1 57 ? 33.766 -15.055 -46.999 1.00 85.69 57 LYS A CA 1
ATOM 437 C C . LYS A 1 57 ? 32.452 -14.809 -47.758 1.00 85.69 57 LYS A C 1
ATOM 439 O O . LYS A 1 57 ? 31.530 -14.225 -47.190 1.00 85.69 57 LYS A O 1
ATOM 444 N N . PRO A 1 58 ? 32.331 -15.285 -49.009 1.00 80.50 58 PRO A N 1
ATOM 445 C CA . PRO A 1 58 ? 31.109 -15.122 -49.791 1.00 80.50 58 PRO A CA 1
ATOM 446 C C . PRO A 1 58 ? 29.889 -15.776 -49.119 1.00 80.50 58 PRO A C 1
ATOM 448 O O . PRO A 1 58 ? 29.991 -16.839 -48.496 1.00 80.50 58 PRO A O 1
ATOM 451 N N . ILE A 1 59 ? 28.733 -15.128 -49.275 1.00 83.69 59 ILE A N 1
ATOM 452 C CA . ILE A 1 59 ? 27.420 -15.602 -48.817 1.00 83.69 59 ILE A CA 1
ATOM 453 C C . ILE A 1 59 ? 26.629 -16.118 -50.017 1.00 83.69 59 ILE A C 1
ATOM 455 O O . ILE A 1 59 ? 26.659 -15.512 -51.088 1.00 83.69 59 ILE A O 1
ATOM 459 N N . ASN A 1 60 ? 25.878 -17.204 -49.834 1.00 83.56 60 ASN A N 1
ATOM 460 C CA . ASN A 1 60 ? 24.838 -17.613 -50.768 1.00 83.56 60 ASN A CA 1
ATOM 461 C C . ASN A 1 60 ? 23.496 -16.946 -50.389 1.00 83.56 60 ASN A C 1
ATOM 463 O O . ASN A 1 60 ? 22.795 -17.466 -49.519 1.00 83.56 60 ASN A O 1
ATOM 467 N N . PRO A 1 61 ? 23.089 -15.841 -51.046 1.00 82.12 61 PRO A N 1
ATOM 468 C CA . PRO A 1 61 ? 21.859 -15.124 -50.697 1.00 82.12 61 PRO A CA 1
ATOM 469 C C . PRO A 1 61 ? 20.576 -15.891 -51.046 1.00 82.12 61 PRO A C 1
ATOM 471 O O . PRO A 1 61 ? 19.489 -15.499 -50.638 1.00 82.12 61 PRO A O 1
ATOM 474 N N . THR A 1 62 ? 20.682 -16.968 -51.830 1.00 82.12 62 THR A N 1
ATOM 475 C CA . THR A 1 62 ? 19.522 -17.707 -52.351 1.00 82.12 62 THR A CA 1
ATOM 476 C C . THR A 1 62 ? 18.984 -18.765 -51.390 1.00 82.12 62 THR A C 1
ATOM 478 O O . THR A 1 62 ? 18.028 -19.463 -51.735 1.00 82.12 62 THR A O 1
ATOM 481 N N . LEU A 1 63 ? 19.585 -18.921 -50.203 1.00 80.38 63 LEU A N 1
ATOM 482 C CA . LEU A 1 63 ? 19.081 -19.878 -49.225 1.00 80.38 63 LEU A CA 1
ATOM 483 C C . LEU A 1 63 ? 17.676 -19.481 -48.737 1.00 80.38 63 LEU A C 1
ATOM 485 O O . LEU A 1 63 ? 17.444 -18.305 -48.440 1.00 80.38 63 LEU A O 1
ATOM 489 N N . PRO A 1 64 ? 16.744 -20.450 -48.612 1.00 81.06 64 PRO A N 1
ATOM 490 C CA . PRO A 1 64 ? 15.373 -20.177 -48.181 1.00 81.06 64 PRO A CA 1
ATOM 491 C C . PRO A 1 64 ? 15.263 -19.437 -46.842 1.00 81.06 64 PRO A C 1
ATOM 493 O O . PRO A 1 64 ? 14.352 -18.631 -46.682 1.00 81.06 64 PRO A O 1
ATOM 496 N N . GLU A 1 65 ? 16.202 -19.660 -45.917 1.00 81.69 65 GLU A N 1
ATOM 497 C CA . GLU A 1 65 ? 16.210 -19.047 -44.579 1.00 81.69 65 GLU A CA 1
ATOM 498 C C . GLU A 1 65 ? 16.305 -17.511 -44.585 1.00 81.69 65 GLU A C 1
ATOM 500 O O . GLU A 1 65 ? 15.931 -16.870 -43.604 1.00 81.69 65 GLU A O 1
ATOM 505 N N . PHE A 1 66 ? 16.769 -16.908 -45.686 1.00 86.81 66 PHE A N 1
ATOM 506 C CA . PHE A 1 66 ? 16.891 -15.454 -45.809 1.00 86.81 66 PHE A CA 1
ATOM 507 C C . PHE A 1 66 ? 15.656 -14.785 -46.421 1.00 86.81 66 PHE A C 1
ATOM 509 O O . PHE A 1 66 ? 15.536 -13.568 -46.342 1.00 86.81 66 PHE A O 1
ATOM 516 N N . GLY A 1 67 ? 14.733 -15.524 -47.049 1.00 82.56 67 GLY A N 1
ATOM 517 C CA . GLY A 1 67 ? 13.482 -14.953 -47.574 1.00 82.56 67 GLY A CA 1
ATOM 518 C C . GLY A 1 67 ? 13.649 -13.752 -48.526 1.00 82.56 67 GLY A C 1
ATOM 519 O O . GLY A 1 67 ? 12.830 -12.840 -48.494 1.00 82.56 67 GLY A O 1
ATOM 520 N N . ASN A 1 68 ? 14.700 -13.738 -49.360 1.00 84.56 68 ASN A N 1
ATOM 521 C CA . ASN A 1 68 ? 15.141 -12.622 -50.228 1.00 84.56 68 ASN A CA 1
ATOM 522 C C . ASN A 1 68 ? 15.751 -11.394 -49.520 1.00 84.56 68 ASN A C 1
ATOM 524 O O . ASN A 1 68 ? 16.037 -10.405 -50.190 1.00 84.56 68 ASN A O 1
ATOM 528 N N . ARG A 1 69 ? 15.991 -11.443 -48.204 1.00 89.50 69 ARG A N 1
ATOM 529 C CA . ARG A 1 69 ? 16.634 -10.352 -47.445 1.00 89.50 69 ARG A CA 1
ATOM 530 C C . ARG A 1 69 ? 18.156 -10.311 -47.586 1.00 89.50 69 ARG A C 1
ATOM 532 O O . ARG A 1 69 ? 18.776 -9.329 -47.199 1.00 89.50 69 ARG A O 1
ATOM 539 N N . ALA A 1 70 ? 18.768 -11.364 -48.127 1.00 88.25 70 ALA A N 1
ATOM 540 C CA . ALA A 1 70 ? 20.201 -11.410 -48.388 1.00 88.25 70 ALA A CA 1
ATOM 541 C C . ALA A 1 70 ? 20.506 -11.061 -49.849 1.00 88.25 70 ALA A C 1
ATOM 543 O O . ALA A 1 70 ? 19.854 -11.573 -50.761 1.00 88.25 70 ALA A O 1
ATOM 544 N N . HIS A 1 71 ? 21.531 -10.244 -50.090 1.00 86.88 71 HIS A N 1
ATOM 545 C CA . HIS A 1 71 ? 22.025 -9.958 -51.437 1.00 86.88 71 HIS A CA 1
ATOM 546 C C . HIS A 1 71 ? 23.541 -9.687 -51.460 1.00 86.88 71 HIS A C 1
ATOM 548 O O . HIS A 1 71 ? 24.193 -9.513 -50.430 1.00 86.88 71 HIS A O 1
ATOM 554 N N . VAL A 1 72 ? 24.138 -9.718 -52.657 1.00 85.12 72 VAL A N 1
ATOM 555 C CA . VAL A 1 72 ? 25.581 -9.487 -52.843 1.00 85.12 72 VAL A CA 1
ATOM 556 C C . VAL A 1 72 ? 25.833 -8.006 -53.092 1.00 85.12 72 VAL A C 1
ATOM 558 O O . VAL A 1 72 ? 25.334 -7.472 -54.080 1.00 85.12 72 VAL A O 1
ATOM 561 N N . GLY A 1 73 ? 26.628 -7.373 -52.226 1.00 83.38 73 GLY A N 1
ATOM 562 C CA . GLY A 1 73 ? 27.098 -5.999 -52.398 1.00 83.38 73 GLY A CA 1
ATOM 563 C C . GLY A 1 73 ? 28.405 -5.938 -53.192 1.00 83.38 73 GLY A C 1
ATOM 564 O O . GLY A 1 73 ? 28.437 -5.454 -54.324 1.00 83.38 73 GLY A O 1
ATOM 565 N N . LEU A 1 74 ? 29.478 -6.500 -52.623 1.00 84.00 74 LEU A N 1
ATOM 566 C CA . LEU A 1 74 ? 30.815 -6.561 -53.225 1.00 84.00 74 LEU A CA 1
ATOM 567 C C . LEU A 1 74 ? 31.275 -8.022 -53.352 1.00 84.00 74 LEU A C 1
ATOM 569 O O . LEU A 1 74 ? 31.298 -8.744 -52.359 1.00 84.00 74 LEU A O 1
ATOM 573 N N . GLY A 1 75 ? 31.671 -8.456 -54.557 1.00 78.06 75 GLY A N 1
ATOM 574 C CA . GLY A 1 75 ? 32.188 -9.811 -54.815 1.00 78.06 75 GLY A CA 1
ATOM 575 C C . GLY A 1 75 ? 31.357 -10.643 -55.798 1.00 78.06 75 GLY A C 1
ATOM 576 O O . GLY A 1 75 ? 30.587 -10.101 -56.589 1.00 78.06 75 GLY A O 1
ATOM 577 N N . SER A 1 76 ? 31.536 -11.970 -55.783 1.00 63.91 76 SER A N 1
ATOM 578 C CA . SER A 1 76 ? 30.830 -12.912 -56.674 1.00 63.91 76 SER A CA 1
ATOM 579 C C . SER A 1 76 ? 29.917 -13.874 -55.904 1.00 63.91 76 SER A C 1
ATOM 581 O O . SER A 1 76 ? 30.294 -14.375 -54.850 1.00 63.91 76 SER A O 1
ATOM 583 N N . SER A 1 77 ? 28.742 -14.191 -56.461 1.00 54.09 77 SER A N 1
ATOM 584 C CA . SER A 1 77 ? 27.724 -15.075 -55.858 1.00 54.09 77 SER A CA 1
ATOM 585 C C . SER A 1 77 ? 27.960 -16.582 -56.069 1.00 54.09 77 SER A C 1
ATOM 587 O O . SER A 1 77 ? 27.052 -17.385 -55.863 1.00 54.09 77 SER A O 1
ATOM 589 N N . THR A 1 78 ? 29.136 -17.004 -56.544 1.00 51.72 78 THR A N 1
ATOM 590 C CA . THR A 1 78 ? 29.316 -18.337 -57.152 1.00 51.72 78 THR A CA 1
ATOM 591 C C . THR A 1 78 ? 29.784 -19.462 -56.221 1.00 51.72 78 THR A C 1
ATOM 593 O O . THR A 1 78 ? 30.303 -20.455 -56.732 1.00 51.72 78 THR A O 1
ATOM 596 N N . SER A 1 79 ? 29.594 -19.389 -54.898 1.00 50.16 79 SER A N 1
ATOM 597 C CA . SER A 1 79 ? 29.951 -20.513 -54.014 1.00 50.16 79 SER A CA 1
ATOM 598 C C . SER A 1 79 ? 28.731 -21.329 -53.556 1.00 50.16 79 SER A C 1
ATOM 600 O O . SER A 1 79 ? 27.736 -20.837 -53.025 1.00 50.16 79 SER A O 1
ATOM 602 N N . LEU A 1 80 ? 28.806 -22.625 -53.861 1.00 51.56 80 LEU A N 1
ATOM 603 C CA . LEU A 1 80 ? 27.781 -23.646 -53.670 1.00 51.56 80 LEU A CA 1
ATOM 604 C C . LEU A 1 80 ? 27.632 -23.992 -52.177 1.00 51.56 80 LEU A C 1
ATOM 606 O O . LEU A 1 80 ? 28.574 -24.484 -51.569 1.00 51.56 80 LEU A O 1
ATOM 610 N N . SER A 1 81 ? 26.445 -23.738 -51.619 1.00 48.19 81 SER A N 1
ATOM 611 C CA . SER A 1 81 ? 25.782 -24.417 -50.481 1.00 48.19 81 SER A CA 1
ATOM 612 C C . SER A 1 81 ? 26.557 -24.793 -49.196 1.00 48.19 81 SER A C 1
ATOM 614 O O . SER A 1 81 ? 26.007 -25.544 -48.399 1.00 48.19 81 SER A O 1
ATOM 616 N N . ALA A 1 82 ? 27.779 -24.311 -48.950 1.00 52.25 82 ALA A N 1
ATOM 617 C CA . ALA A 1 82 ? 28.541 -24.627 -47.728 1.00 52.25 82 ALA A CA 1
ATOM 618 C C . ALA A 1 82 ? 29.640 -23.595 -47.385 1.00 52.25 82 ALA A C 1
ATOM 620 O O . ALA A 1 82 ? 30.615 -23.919 -46.705 1.00 52.25 82 ALA A O 1
ATOM 621 N N . ALA A 1 83 ? 29.547 -22.359 -47.887 1.00 58.81 83 ALA A N 1
ATOM 622 C CA . ALA A 1 83 ? 30.551 -21.341 -47.583 1.00 58.81 83 ALA A CA 1
ATOM 623 C C . ALA A 1 83 ? 30.402 -20.868 -46.122 1.00 58.81 83 ALA A C 1
ATOM 625 O O . ALA A 1 83 ? 29.297 -20.479 -45.739 1.00 58.81 83 ALA A O 1
ATOM 626 N N . PRO A 1 84 ? 31.480 -20.818 -45.312 1.00 66.62 84 PRO A N 1
ATOM 627 C CA . PRO A 1 84 ? 31.394 -20.396 -43.910 1.00 66.62 84 PRO A CA 1
ATOM 628 C C . PRO A 1 84 ? 30.792 -18.995 -43.714 1.00 66.62 84 PRO A C 1
ATOM 630 O O . PRO A 1 84 ? 30.159 -18.749 -42.697 1.00 66.62 84 PRO A O 1
ATOM 633 N N . GLY A 1 85 ? 30.903 -18.102 -44.709 1.00 77.38 85 GLY A N 1
ATOM 634 C CA . GLY A 1 85 ? 30.236 -16.792 -44.689 1.00 77.38 85 GLY A CA 1
ATOM 635 C C . GLY A 1 85 ? 28.706 -16.885 -44.693 1.00 77.38 85 GLY A C 1
ATOM 636 O O . GLY A 1 85 ? 28.041 -16.075 -44.059 1.00 77.38 85 GLY A O 1
ATOM 637 N N . THR A 1 86 ? 28.142 -17.917 -45.328 1.00 84.88 86 THR A N 1
ATOM 638 C CA . THR A 1 86 ? 26.695 -18.189 -45.307 1.00 84.88 86 THR A CA 1
ATOM 639 C C . THR A 1 86 ? 26.236 -18.651 -43.923 1.00 84.88 86 THR A C 1
ATOM 641 O O . THR A 1 86 ? 25.193 -18.213 -43.455 1.00 84.88 86 THR A O 1
ATOM 644 N N . GLY A 1 87 ? 27.053 -19.455 -43.231 1.00 86.38 87 GLY A N 1
ATOM 645 C CA . GLY A 1 87 ? 26.806 -19.817 -41.834 1.00 86.38 87 GLY A CA 1
ATOM 646 C C . GLY A 1 87 ? 26.800 -18.591 -40.915 1.00 86.38 87 GLY A C 1
ATOM 647 O O . GLY A 1 87 ? 25.885 -18.430 -40.117 1.00 86.38 87 GLY A O 1
ATOM 648 N N . ILE A 1 88 ? 27.740 -17.661 -41.097 1.00 88.69 88 ILE A N 1
ATOM 649 C CA . ILE A 1 88 ? 27.751 -16.392 -40.352 1.00 88.69 88 ILE A CA 1
ATOM 650 C C . ILE A 1 88 ? 26.499 -15.551 -40.632 1.00 88.69 88 ILE A C 1
ATOM 652 O O . ILE A 1 88 ? 25.848 -15.097 -39.697 1.00 88.69 88 ILE A O 1
ATOM 656 N N . ALA A 1 89 ? 26.103 -15.408 -41.899 1.00 89.88 89 ALA A N 1
ATOM 657 C CA . ALA A 1 89 ? 24.874 -14.703 -42.264 1.00 89.88 89 ALA A CA 1
ATOM 658 C C . ALA A 1 89 ? 23.616 -15.337 -41.634 1.00 89.88 89 ALA A C 1
ATOM 660 O O . ALA A 1 89 ? 22.714 -14.618 -41.205 1.00 89.88 89 ALA A O 1
ATOM 661 N N . SER A 1 90 ? 23.571 -16.672 -41.531 1.00 89.81 90 SER A N 1
ATOM 662 C CA . SER A 1 90 ? 22.458 -17.390 -40.895 1.00 89.81 90 SER A CA 1
ATOM 663 C C . SER A 1 90 ? 22.337 -17.123 -39.391 1.00 89.81 90 SER A C 1
ATOM 665 O O . SER A 1 90 ? 21.220 -17.075 -38.889 1.00 89.81 90 SER A O 1
ATOM 667 N N . LEU A 1 91 ? 23.453 -16.881 -38.692 1.00 91.56 91 LEU A N 1
ATOM 668 C CA . LEU A 1 91 ? 23.469 -16.549 -37.260 1.00 91.56 91 LEU A CA 1
ATOM 669 C C . LEU A 1 91 ? 23.055 -15.100 -36.985 1.00 91.56 91 LEU A C 1
ATOM 671 O O . LEU A 1 91 ? 22.497 -14.802 -35.935 1.00 91.56 91 LEU A O 1
ATOM 675 N N . VAL A 1 92 ? 23.294 -14.199 -37.939 1.00 92.56 92 VAL A N 1
ATOM 676 C CA . VAL A 1 92 ? 22.819 -12.814 -37.845 1.00 92.56 92 VAL A CA 1
ATOM 677 C C . VAL A 1 92 ? 21.313 -12.755 -38.081 1.00 92.56 92 VAL A C 1
ATOM 679 O O . VAL A 1 92 ? 20.597 -12.199 -37.255 1.00 92.56 92 VAL A O 1
ATOM 682 N N . GLY A 1 93 ? 20.824 -13.329 -39.188 1.00 88.81 93 GLY A N 1
ATOM 683 C CA . GLY A 1 93 ? 19.432 -13.124 -39.597 1.00 88.81 93 GLY A CA 1
ATOM 684 C C . GLY A 1 93 ? 18.775 -14.244 -40.391 1.00 88.81 93 GLY A C 1
ATOM 685 O O . GLY A 1 93 ? 17.846 -13.972 -41.152 1.00 88.81 93 GLY A O 1
ATOM 686 N N . GLY A 1 94 ? 19.229 -15.491 -40.251 1.00 87.19 94 GLY A N 1
ATOM 687 C CA . GLY A 1 94 ? 18.504 -16.661 -40.754 1.00 87.19 94 GLY A CA 1
ATOM 688 C C . GLY A 1 94 ? 17.216 -16.919 -39.962 1.00 87.19 94 GLY A C 1
ATOM 689 O O . GLY A 1 94 ? 17.112 -16.574 -38.790 1.00 87.19 94 GLY A O 1
ATOM 690 N N . SER A 1 95 ? 16.219 -17.547 -40.584 1.00 85.38 95 SER A N 1
ATOM 691 C CA . SER A 1 95 ? 14.909 -17.783 -39.954 1.00 85.38 95 SER A CA 1
ATOM 692 C C . SER A 1 95 ? 14.925 -18.760 -38.767 1.00 85.38 95 SER A C 1
ATOM 694 O O . SER A 1 95 ? 13.961 -18.787 -38.008 1.00 85.38 95 SER A O 1
ATOM 696 N N . ILE A 1 96 ? 15.973 -19.584 -38.636 1.00 80.00 96 ILE A N 1
ATOM 697 C CA . ILE A 1 96 ? 16.093 -20.624 -37.596 1.00 80.00 96 ILE A CA 1
ATOM 698 C C . ILE A 1 96 ? 17.159 -20.255 -36.559 1.00 80.00 96 ILE A C 1
ATOM 700 O O . ILE A 1 96 ? 16.877 -20.272 -35.370 1.00 80.00 96 ILE A O 1
ATOM 704 N N . HIS A 1 97 ? 18.371 -19.913 -37.008 1.00 86.25 97 HIS A N 1
ATOM 705 C CA . HIS A 1 97 ? 19.527 -19.673 -36.131 1.00 86.25 97 HIS A CA 1
ATOM 706 C C . HIS A 1 97 ? 19.858 -18.184 -35.932 1.00 86.25 97 HIS A C 1
ATOM 708 O O . HIS A 1 97 ? 20.837 -17.876 -35.253 1.00 86.25 97 HIS A O 1
ATOM 714 N N . GLY A 1 98 ? 19.088 -17.281 -36.549 1.00 88.25 98 GLY A N 1
ATOM 715 C CA . GLY A 1 98 ? 19.358 -15.847 -36.567 1.00 88.25 98 GLY A CA 1
ATOM 716 C C . GLY A 1 98 ? 18.835 -15.112 -35.340 1.00 88.25 98 GLY A C 1
ATOM 717 O O . GLY A 1 98 ? 17.710 -15.363 -34.909 1.00 88.25 98 GLY A O 1
ATOM 718 N N . VAL A 1 99 ? 19.633 -14.163 -34.845 1.00 89.44 99 VAL A N 1
ATOM 719 C CA . VAL A 1 99 ? 19.245 -13.253 -33.754 1.00 89.44 99 VAL A CA 1
ATOM 720 C C . VAL A 1 99 ? 18.242 -12.199 -34.242 1.00 89.44 99 VAL A C 1
ATOM 722 O O . VAL A 1 99 ? 17.168 -12.077 -33.668 1.00 89.44 99 VAL A O 1
ATOM 725 N N . ASP A 1 100 ? 18.522 -11.494 -35.350 1.00 88.25 100 ASP A N 1
ATOM 726 C CA . ASP A 1 100 ? 17.555 -10.601 -36.014 1.00 88.25 100 ASP A CA 1
ATOM 727 C C . ASP A 1 100 ? 17.013 -11.265 -37.287 1.00 88.25 100 ASP A C 1
ATOM 729 O O . ASP A 1 100 ? 17.517 -11.087 -38.404 1.00 88.25 100 ASP A O 1
ATOM 733 N N . LYS A 1 101 ? 15.913 -12.006 -37.124 1.00 87.06 101 LYS A N 1
ATOM 734 C CA . LYS A 1 101 ? 15.221 -12.745 -38.198 1.00 87.06 101 LYS A CA 1
ATOM 735 C C . LYS A 1 101 ? 14.660 -11.861 -39.314 1.00 87.06 101 LYS A C 1
ATOM 737 O O . LYS A 1 101 ? 14.113 -12.383 -40.282 1.00 87.06 101 LYS A O 1
ATOM 742 N N . THR A 1 102 ? 14.786 -10.543 -39.214 1.00 85.00 102 THR A N 1
ATOM 743 C CA . THR A 1 102 ? 14.248 -9.587 -40.185 1.00 85.00 102 THR A CA 1
ATOM 744 C C . THR A 1 102 ? 15.305 -8.647 -40.766 1.00 85.00 102 THR A C 1
ATOM 746 O O . THR A 1 102 ? 14.963 -7.840 -41.624 1.00 85.00 102 THR A O 1
ATOM 749 N N . ALA A 1 103 ? 16.577 -8.759 -40.368 1.00 87.81 103 ALA A N 1
ATOM 750 C CA . ALA A 1 103 ? 17.686 -7.960 -40.898 1.00 87.81 103 ALA A CA 1
ATOM 751 C C . ALA A 1 103 ? 17.847 -8.087 -42.426 1.00 87.81 103 ALA A C 1
ATOM 753 O O . ALA A 1 103 ? 17.673 -9.174 -42.990 1.00 87.81 103 ALA A O 1
ATOM 754 N N . ASN A 1 104 ? 18.236 -6.999 -43.093 1.00 90.19 104 ASN A N 1
ATOM 755 C CA . ASN A 1 104 ? 18.697 -7.039 -44.483 1.00 90.19 104 ASN A CA 1
ATOM 756 C C . ASN A 1 104 ? 20.193 -7.365 -44.494 1.00 90.19 104 ASN A C 1
ATOM 758 O O . ASN A 1 104 ? 20.974 -6.695 -43.828 1.00 90.19 104 ASN A O 1
ATOM 762 N N . LEU A 1 105 ? 20.611 -8.400 -45.222 1.00 90.94 105 LEU A N 1
ATOM 763 C CA . LEU A 1 105 ? 21.988 -8.900 -45.186 1.00 90.94 105 LEU A CA 1
ATOM 764 C C . LEU A 1 105 ? 22.723 -8.553 -46.483 1.00 90.94 105 LEU A C 1
ATOM 766 O O . LEU A 1 105 ? 22.343 -9.012 -47.564 1.00 90.94 105 LEU A O 1
ATOM 770 N N . VAL A 1 106 ? 23.823 -7.808 -46.371 1.00 90.75 106 VAL A N 1
ATOM 771 C CA . VAL A 1 106 ? 24.655 -7.415 -47.517 1.00 90.75 106 VAL A CA 1
ATOM 772 C C . VAL A 1 106 ? 26.000 -8.118 -47.444 1.00 90.75 106 VAL A C 1
ATOM 774 O O . VAL A 1 106 ? 26.785 -7.916 -46.518 1.00 90.75 106 VAL A O 1
ATOM 777 N N . SER A 1 107 ? 26.296 -8.946 -48.443 1.00 89.06 107 SER A N 1
ATOM 778 C CA . SER A 1 107 ? 27.590 -9.624 -48.521 1.00 89.06 107 SER A CA 1
ATOM 779 C C . SER A 1 107 ? 28.681 -8.693 -49.048 1.00 89.06 107 SER A C 1
ATOM 781 O O . SER A 1 107 ? 28.557 -8.144 -50.147 1.00 89.06 107 SER A O 1
ATOM 783 N N . VAL A 1 108 ? 29.770 -8.571 -48.284 1.00 91.00 108 VAL A N 1
ATOM 784 C CA . VAL A 1 108 ? 30.993 -7.854 -48.663 1.00 91.00 108 VAL A CA 1
ATOM 785 C C . VAL A 1 108 ? 32.151 -8.849 -48.657 1.00 91.00 108 VAL A C 1
ATOM 787 O O . VAL A 1 108 ? 32.776 -9.134 -47.632 1.00 91.00 108 VAL A O 1
ATOM 790 N N . GLN A 1 109 ? 32.409 -9.434 -49.824 1.00 88.38 109 GLN A N 1
ATOM 791 C CA . GLN A 1 109 ? 33.428 -10.457 -49.990 1.00 88.38 109 GLN A CA 1
ATOM 792 C C . GLN A 1 109 ? 34.828 -9.833 -49.993 1.00 88.38 109 GLN A C 1
ATOM 794 O O . GLN A 1 109 ? 35.222 -9.172 -50.952 1.00 88.38 109 GLN A O 1
ATOM 799 N N . VAL A 1 110 ? 35.598 -10.117 -48.944 1.00 87.56 110 VAL A N 1
ATOM 800 C CA . VAL A 1 110 ? 37.020 -9.734 -48.825 1.00 87.56 110 VAL A CA 1
ATOM 801 C C . VAL A 1 110 ? 37.943 -10.950 -48.731 1.00 87.56 110 VAL A C 1
ATOM 803 O O . VAL A 1 110 ? 39.160 -10.814 -48.835 1.00 87.56 110 VAL A O 1
ATOM 806 N N . LEU A 1 111 ? 37.363 -12.143 -48.553 1.00 84.25 111 LEU A N 1
ATOM 807 C CA . LEU A 1 111 ? 38.060 -13.425 -48.536 1.00 84.25 111 LEU A CA 1
ATOM 808 C C . LEU A 1 111 ? 37.577 -14.326 -49.683 1.00 84.25 111 LEU A C 1
ATOM 810 O O . LEU A 1 111 ? 36.395 -14.332 -50.045 1.00 84.25 111 LEU A O 1
ATOM 814 N N . ASP A 1 112 ? 38.483 -15.136 -50.229 1.00 79.25 112 ASP A N 1
ATOM 815 C CA . ASP A 1 112 ? 38.127 -16.244 -51.119 1.00 79.25 112 ASP A CA 1
ATOM 816 C C . ASP A 1 112 ? 37.445 -17.402 -50.351 1.00 79.25 112 ASP A C 1
ATOM 818 O O . ASP A 1 112 ? 37.340 -17.397 -49.120 1.00 79.25 112 ASP A O 1
ATOM 822 N N . ASP A 1 113 ? 36.993 -18.434 -51.072 1.00 72.81 113 ASP A N 1
ATOM 823 C CA . ASP A 1 113 ? 36.339 -19.612 -50.475 1.00 72.81 113 ASP A CA 1
ATOM 824 C C . ASP A 1 113 ? 37.237 -20.357 -49.463 1.00 72.81 113 ASP A C 1
ATOM 826 O O . ASP A 1 113 ? 36.748 -20.977 -48.512 1.00 72.81 113 ASP A O 1
ATOM 830 N N . ASN A 1 114 ? 38.562 -20.252 -49.613 1.00 72.88 114 ASN A N 1
ATOM 831 C CA . ASN A 1 114 ? 39.544 -20.857 -48.714 1.00 72.88 114 ASN A CA 1
ATOM 832 C C . ASN A 1 114 ? 39.836 -19.979 -47.483 1.00 72.88 114 ASN A C 1
ATOM 834 O O . ASN A 1 114 ? 40.502 -20.436 -46.557 1.00 72.88 114 ASN A O 1
ATOM 838 N N . GLY A 1 115 ? 39.308 -18.752 -47.425 1.00 72.56 115 GLY A N 1
ATOM 839 C CA . GLY A 1 115 ? 39.568 -17.788 -46.354 1.00 72.56 115 GLY A CA 1
ATOM 840 C C . GLY A 1 115 ? 40.825 -16.950 -46.552 1.00 72.56 115 GLY A C 1
ATOM 841 O O . GLY A 1 115 ? 41.275 -16.325 -45.596 1.00 72.56 115 GLY A O 1
ATOM 842 N N . ASN A 1 116 ? 41.392 -16.923 -47.759 1.00 79.25 116 ASN A N 1
ATOM 843 C CA . ASN A 1 116 ? 42.518 -16.055 -48.077 1.00 79.25 116 ASN A CA 1
ATOM 844 C C . ASN A 1 116 ? 42.015 -14.676 -48.509 1.00 79.25 116 ASN A C 1
ATOM 846 O O . ASN A 1 116 ? 41.183 -14.565 -49.407 1.00 79.25 116 ASN A O 1
ATOM 850 N N . GLY A 1 117 ? 42.591 -13.632 -47.928 1.00 78.06 117 GLY A N 1
ATOM 851 C CA . GLY A 1 117 ? 42.437 -12.248 -48.362 1.00 78.06 117 GLY A CA 1
ATOM 852 C C . GLY A 1 117 ? 43.589 -11.412 -47.823 1.00 78.06 117 GLY A C 1
ATOM 853 O O . GLY A 1 117 ? 44.241 -11.783 -46.843 1.00 78.06 117 GLY A O 1
ATOM 854 N N . SER A 1 118 ? 43.898 -10.312 -48.498 1.00 83.69 118 SER A N 1
ATOM 855 C CA . SER A 1 118 ? 44.909 -9.360 -48.050 1.00 83.69 118 SER A CA 1
ATOM 856 C C . SER A 1 118 ? 44.285 -8.251 -47.201 1.00 83.69 118 SER A C 1
ATOM 858 O O . SER A 1 118 ? 43.097 -7.955 -47.306 1.00 83.69 118 SER A O 1
ATOM 860 N N . ALA A 1 119 ? 45.105 -7.560 -46.405 1.00 81.25 119 ALA A N 1
ATOM 861 C CA . ALA A 1 119 ? 44.668 -6.353 -45.696 1.00 81.25 119 ALA A CA 1
ATOM 862 C C . ALA A 1 119 ? 44.120 -5.271 -46.653 1.00 81.25 119 ALA A C 1
ATOM 864 O O . ALA A 1 119 ? 43.280 -4.469 -46.257 1.00 81.25 119 ALA A O 1
ATOM 865 N N . GLN A 1 120 ? 44.574 -5.265 -47.913 1.00 83.00 120 GLN A N 1
ATOM 866 C CA . GLN A 1 120 ? 44.073 -4.357 -48.942 1.00 83.00 120 GLN A CA 1
ATOM 867 C C . GLN A 1 120 ? 42.660 -4.733 -49.405 1.00 83.00 120 GLN A C 1
ATOM 869 O O . GLN A 1 120 ? 41.877 -3.838 -49.704 1.00 83.00 120 GLN A O 1
ATOM 874 N N . ASP A 1 121 ? 42.327 -6.026 -49.434 1.00 86.44 121 ASP A N 1
ATOM 875 C CA . ASP A 1 121 ? 40.986 -6.506 -49.789 1.00 86.44 121 ASP A CA 1
ATOM 876 C C . ASP A 1 121 ? 39.980 -6.158 -48.684 1.00 86.44 121 ASP A C 1
ATOM 878 O O . ASP A 1 121 ? 38.890 -5.672 -48.975 1.00 86.44 121 ASP A O 1
ATOM 882 N N . VAL A 1 122 ? 40.382 -6.305 -47.413 1.00 86.38 122 VAL A N 1
ATOM 883 C CA . VAL A 1 122 ? 39.583 -5.868 -46.253 1.00 86.38 122 VAL A CA 1
ATOM 884 C C . VAL A 1 122 ? 39.350 -4.359 -46.293 1.00 86.38 122 VAL A C 1
ATOM 886 O O . VAL A 1 122 ? 38.211 -3.912 -46.178 1.00 86.38 122 VAL A O 1
ATOM 889 N N . LEU A 1 123 ? 40.410 -3.572 -46.510 1.00 86.88 123 LEU A N 1
ATOM 890 C CA . LEU A 1 123 ? 40.308 -2.116 -46.607 1.00 86.88 123 LEU A CA 1
ATOM 891 C C . LEU A 1 123 ? 39.396 -1.687 -47.766 1.00 86.88 123 LEU A C 1
ATOM 893 O O . LEU A 1 123 ? 38.559 -0.809 -47.586 1.00 86.88 123 LEU A O 1
ATOM 897 N N . ALA A 1 124 ? 39.512 -2.331 -48.931 1.00 88.50 124 ALA A N 1
ATOM 898 C CA . ALA A 1 124 ? 38.643 -2.066 -50.074 1.00 88.50 124 ALA A CA 1
ATOM 899 C C . ALA A 1 124 ? 37.172 -2.413 -49.780 1.00 88.50 124 ALA A C 1
ATOM 901 O O . ALA A 1 124 ? 36.281 -1.689 -50.217 1.00 88.50 124 ALA A O 1
ATOM 902 N N . GLY A 1 125 ? 36.915 -3.482 -49.021 1.00 90.12 125 GLY A N 1
ATOM 903 C CA . GLY A 1 125 ? 35.571 -3.848 -48.574 1.00 90.12 125 GLY A CA 1
ATOM 904 C C . GLY A 1 125 ? 34.955 -2.823 -47.622 1.00 90.12 125 GLY A C 1
ATOM 905 O O . GLY A 1 125 ? 33.825 -2.396 -47.841 1.00 90.12 125 GLY A O 1
ATOM 906 N N . LEU A 1 126 ? 35.701 -2.379 -46.606 1.00 90.44 126 LEU A N 1
ATOM 907 C CA . LEU A 1 126 ? 35.235 -1.359 -45.657 1.00 90.44 126 LEU A CA 1
ATOM 908 C C . LEU A 1 126 ? 35.002 0.000 -46.338 1.00 90.44 126 LEU A C 1
ATOM 910 O O . LEU A 1 126 ? 33.978 0.635 -46.106 1.00 90.44 126 LEU A O 1
ATOM 914 N N . GLN A 1 127 ? 35.891 0.402 -47.252 1.00 91.44 127 GLN A N 1
ATOM 915 C CA . GLN A 1 127 ? 35.720 1.618 -48.058 1.00 91.44 127 GLN A CA 1
ATOM 916 C C . GLN A 1 127 ? 34.501 1.535 -48.972 1.00 91.44 127 GLN A C 1
ATOM 918 O O . GLN A 1 127 ? 33.777 2.513 -49.131 1.00 91.44 127 GLN A O 1
ATOM 923 N N . TRP A 1 128 ? 34.243 0.358 -49.546 1.00 92.31 128 TRP A N 1
ATOM 924 C CA . TRP A 1 128 ? 33.032 0.141 -50.323 1.00 92.31 128 TRP A CA 1
ATOM 925 C C . TRP A 1 128 ? 31.779 0.328 -49.460 1.00 92.31 128 TRP A C 1
ATOM 927 O O . TRP A 1 128 ? 30.862 1.003 -49.910 1.00 92.31 128 TRP A O 1
ATOM 937 N N . ILE A 1 129 ? 31.744 -0.178 -48.220 1.00 91.50 129 ILE A N 1
ATOM 938 C CA . ILE A 1 129 ? 30.612 0.057 -47.301 1.00 91.50 129 ILE A CA 1
ATOM 939 C C . ILE A 1 129 ? 30.431 1.554 -47.053 1.00 91.50 129 ILE A C 1
ATOM 941 O O . ILE A 1 129 ? 29.334 2.072 -47.255 1.00 91.50 129 ILE A O 1
ATOM 945 N N . ARG A 1 130 ? 31.506 2.264 -46.698 1.00 88.50 130 ARG A N 1
ATOM 946 C CA . ARG A 1 130 ? 31.476 3.717 -46.482 1.00 88.50 130 ARG A CA 1
ATOM 947 C C . ARG A 1 130 ? 30.868 4.456 -47.677 1.00 88.50 130 ARG A C 1
ATOM 949 O O . ARG A 1 130 ? 29.966 5.269 -47.528 1.00 88.50 130 ARG A O 1
ATOM 956 N N . ASP A 1 131 ? 31.274 4.095 -48.888 1.00 87.56 131 ASP A N 1
ATOM 957 C CA . ASP A 1 131 ? 30.806 4.768 -50.099 1.00 87.56 131 ASP A CA 1
ATOM 958 C C . ASP A 1 131 ? 29.363 4.374 -50.507 1.00 87.56 131 ASP A C 1
ATOM 960 O O . ASP A 1 131 ? 28.746 5.073 -51.314 1.00 87.56 131 ASP A O 1
ATOM 964 N N . ASN A 1 132 ? 28.816 3.265 -49.985 1.00 84.69 132 ASN A N 1
ATOM 965 C CA . ASN A 1 132 ? 27.571 2.650 -50.476 1.00 84.69 132 ASN A CA 1
ATOM 966 C C . ASN A 1 132 ? 26.464 2.483 -49.413 1.00 84.69 132 ASN A C 1
ATOM 968 O O . ASN A 1 132 ? 25.331 2.182 -49.790 1.00 84.69 132 ASN A O 1
ATOM 972 N N . HIS A 1 133 ? 26.734 2.726 -48.124 1.00 82.06 133 HIS A N 1
ATOM 973 C CA . HIS A 1 133 ? 25.779 2.458 -47.038 1.00 82.06 133 HIS A CA 1
ATOM 974 C C . HIS A 1 133 ? 24.479 3.274 -47.123 1.00 82.06 133 HIS A C 1
ATOM 976 O O . HIS A 1 133 ? 23.409 2.789 -46.763 1.00 82.06 133 HIS A O 1
ATOM 982 N N . ASN A 1 134 ? 24.549 4.478 -47.694 1.00 68.50 134 ASN A N 1
ATOM 983 C CA . ASN A 1 134 ? 23.408 5.381 -47.870 1.00 68.50 134 ASN A CA 1
ATOM 984 C C . ASN A 1 134 ? 22.392 4.941 -48.942 1.00 68.50 134 ASN A C 1
ATOM 986 O O . ASN A 1 134 ? 21.342 5.569 -49.075 1.00 68.50 134 ASN A O 1
ATOM 990 N N . MET A 1 135 ? 22.679 3.903 -49.737 1.00 56.31 135 MET A N 1
ATOM 991 C CA . MET A 1 135 ? 21.770 3.451 -50.801 1.00 56.31 135 MET A CA 1
ATOM 992 C C . MET A 1 135 ? 20.567 2.644 -50.289 1.00 56.31 135 MET A C 1
ATOM 994 O O . MET A 1 135 ? 19.579 2.536 -51.013 1.00 56.31 135 MET A O 1
ATOM 998 N N . GLU A 1 136 ? 20.627 2.123 -49.061 1.00 52.66 136 GLU A N 1
ATOM 999 C CA . GLU A 1 136 ? 19.604 1.229 -48.485 1.00 52.66 136 GLU A CA 1
ATOM 1000 C C . GLU A 1 136 ? 18.694 1.927 -47.447 1.00 52.66 136 GLU A C 1
ATOM 1002 O O . GLU A 1 136 ? 17.664 1.374 -47.081 1.00 52.66 136 GLU A O 1
ATOM 1007 N N . GLY A 1 137 ? 19.007 3.167 -47.042 1.00 49.91 137 GLY A N 1
ATOM 1008 C CA . GLY A 1 137 ? 18.192 3.988 -46.136 1.00 49.91 137 GLY A CA 1
ATOM 1009 C C . GLY A 1 137 ? 18.236 3.560 -44.659 1.00 49.91 137 GLY A C 1
ATOM 1010 O O . GLY A 1 137 ? 17.558 2.620 -44.265 1.00 49.91 137 GLY A O 1
ATOM 1011 N N . GLY A 1 138 ? 18.949 4.324 -43.821 1.00 58.22 138 GLY A N 1
ATOM 1012 C CA . GLY A 1 138 ? 18.936 4.190 -42.351 1.00 58.22 138 GLY A CA 1
ATOM 1013 C C . GLY A 1 138 ? 20.105 3.400 -41.737 1.00 58.22 138 GLY A C 1
ATOM 1014 O O . GLY A 1 138 ? 20.960 2.890 -42.458 1.00 58.22 138 GLY A O 1
ATOM 1015 N N . ASN A 1 139 ? 20.138 3.364 -40.395 1.00 67.75 139 ASN A N 1
ATOM 1016 C CA . ASN A 1 139 ? 21.181 2.801 -39.515 1.00 67.75 139 ASN A CA 1
ATOM 1017 C C . ASN A 1 139 ? 21.685 1.412 -39.968 1.00 67.75 139 ASN A C 1
ATOM 1019 O O . ASN A 1 139 ? 20.899 0.576 -40.422 1.00 67.75 139 ASN A O 1
ATOM 1023 N N . ALA A 1 140 ? 22.991 1.144 -39.829 1.00 86.19 140 ALA A N 1
ATOM 1024 C CA . ALA A 1 140 ? 23.609 -0.095 -40.307 1.00 86.19 140 ALA A CA 1
ATOM 1025 C C . ALA A 1 140 ? 24.667 -0.669 -39.352 1.00 86.19 140 ALA A C 1
ATOM 1027 O O . ALA A 1 140 ? 25.386 0.063 -38.672 1.00 86.19 140 ALA A O 1
ATOM 1028 N N . VAL A 1 141 ? 24.803 -1.997 -39.370 1.00 92.00 141 VAL A N 1
ATOM 1029 C CA . VAL A 1 141 ? 25.810 -2.746 -38.602 1.00 92.00 141 VAL A CA 1
ATOM 1030 C C . VAL A 1 141 ? 26.826 -3.370 -39.553 1.00 92.00 141 VAL A C 1
ATOM 1032 O O . VAL A 1 141 ? 26.467 -3.921 -40.593 1.00 92.00 141 VAL A O 1
ATOM 1035 N N . VAL A 1 142 ? 28.106 -3.335 -39.193 1.00 93.56 142 VAL A N 1
ATOM 1036 C CA . VAL A 1 142 ? 29.189 -4.004 -39.923 1.00 93.56 142 VAL A CA 1
ATOM 1037 C C . VAL A 1 142 ? 29.703 -5.178 -39.093 1.00 93.56 142 VAL A C 1
ATOM 1039 O O . VAL A 1 142 ? 30.387 -4.994 -38.089 1.00 93.56 142 VAL A O 1
ATOM 1042 N N . CYS A 1 143 ? 29.402 -6.399 -39.529 1.00 94.06 143 CYS A N 1
ATOM 1043 C CA . CYS A 1 143 ? 29.894 -7.636 -38.927 1.00 94.06 143 CYS A CA 1
ATOM 1044 C C . CYS A 1 143 ? 31.221 -8.047 -39.581 1.00 94.06 143 CYS A C 1
ATOM 1046 O O . CYS A 1 143 ? 31.247 -8.512 -40.727 1.00 94.06 143 CYS A O 1
ATOM 1048 N N . CYS A 1 144 ? 32.334 -7.917 -38.856 1.00 90.06 144 CYS A N 1
ATOM 1049 C CA . CYS A 1 144 ? 33.658 -8.302 -39.350 1.00 90.06 144 CYS A CA 1
ATOM 1050 C C . CYS A 1 144 ? 33.912 -9.805 -39.156 1.00 90.06 144 CYS A C 1
ATOM 1052 O O . CYS A 1 144 ? 34.376 -10.247 -38.111 1.00 90.06 144 CYS A O 1
ATOM 1054 N N . ALA A 1 145 ? 33.651 -10.610 -40.184 1.00 85.31 145 ALA A N 1
ATOM 1055 C CA . ALA A 1 145 ? 33.761 -12.067 -40.158 1.00 85.31 145 ALA A CA 1
ATOM 1056 C C . ALA A 1 145 ? 35.074 -12.592 -40.774 1.00 85.31 145 ALA A C 1
ATOM 1058 O O . ALA A 1 145 ? 35.072 -13.446 -41.669 1.00 85.31 145 ALA A O 1
ATOM 1059 N N . PHE A 1 146 ? 36.214 -12.075 -40.314 1.00 80.75 146 PHE A N 1
ATOM 1060 C CA . PHE A 1 146 ? 37.544 -12.488 -40.767 1.00 80.75 146 PHE A CA 1
ATOM 1061 C C . PHE A 1 146 ? 38.552 -12.536 -39.602 1.00 80.75 146 PHE A C 1
ATOM 1063 O O . PHE A 1 146 ? 38.422 -11.773 -38.646 1.00 80.75 146 PHE A O 1
ATOM 1070 N N . PRO A 1 147 ? 39.549 -13.441 -39.649 1.00 66.19 147 PRO A N 1
ATOM 1071 C CA . PRO A 1 147 ? 40.517 -13.611 -38.566 1.00 66.19 147 PRO A CA 1
ATOM 1072 C C . PRO A 1 147 ? 41.449 -12.398 -38.408 1.00 66.19 147 PRO A C 1
ATOM 1074 O O . PRO A 1 147 ? 41.760 -11.695 -39.371 1.00 66.19 147 PRO A O 1
ATOM 1077 N N . THR A 1 148 ? 41.903 -12.171 -37.172 1.00 60.31 148 THR A N 1
ATOM 1078 C CA . THR A 1 148 ? 42.656 -10.986 -36.740 1.00 60.31 148 THR A CA 1
ATOM 1079 C C . THR A 1 148 ? 44.000 -10.822 -37.467 1.00 60.31 148 THR A C 1
ATOM 1081 O O . THR A 1 148 ? 44.780 -11.757 -37.645 1.00 60.31 148 THR A O 1
ATOM 1084 N N . GLY A 1 149 ? 44.271 -9.581 -37.880 1.00 59.75 149 GLY A N 1
ATOM 1085 C CA . GLY A 1 149 ? 45.458 -9.165 -38.636 1.00 59.75 149 GLY A CA 1
ATOM 1086 C C . GLY A 1 149 ? 45.444 -7.661 -38.909 1.00 59.75 149 GLY A C 1
ATOM 1087 O O . GLY A 1 149 ? 45.797 -7.209 -40.000 1.00 59.75 149 GLY A O 1
ATOM 1088 N N . PHE A 1 150 ? 44.951 -6.892 -37.939 1.00 63.41 150 PHE A N 1
ATOM 1089 C CA . PHE A 1 150 ? 44.636 -5.488 -38.117 1.00 63.41 150 PHE A CA 1
ATOM 1090 C C . PHE A 1 150 ? 45.897 -4.629 -38.119 1.00 63.41 150 PHE A C 1
ATOM 1092 O O . PHE A 1 150 ? 46.678 -4.615 -37.168 1.00 63.41 150 PHE A O 1
ATOM 1099 N N . ASN A 1 151 ? 46.100 -3.900 -39.212 1.00 70.19 151 ASN A N 1
ATOM 1100 C CA . ASN A 1 151 ? 47.071 -2.818 -39.260 1.00 70.19 151 ASN A CA 1
ATOM 1101 C C . ASN A 1 151 ? 46.353 -1.480 -39.018 1.00 70.19 151 ASN A C 1
ATOM 1103 O O . ASN A 1 151 ? 45.128 -1.393 -39.100 1.00 70.19 151 ASN A O 1
ATOM 1107 N N . ALA A 1 152 ? 47.123 -0.425 -38.755 1.00 70.62 152 ALA A N 1
ATOM 1108 C CA . ALA A 1 152 ? 46.580 0.906 -38.479 1.00 70.62 152 ALA A CA 1
ATOM 1109 C C . ALA A 1 152 ? 45.648 1.445 -39.586 1.00 70.62 152 ALA A C 1
ATOM 1111 O O . ALA A 1 152 ? 44.801 2.285 -39.306 1.00 70.62 152 ALA A O 1
ATOM 1112 N N . ALA A 1 153 ? 45.777 0.965 -40.831 1.00 76.62 153 ALA A N 1
ATOM 1113 C CA . ALA A 1 153 ? 44.913 1.389 -41.929 1.00 76.62 153 ALA A CA 1
ATOM 1114 C C . ALA A 1 153 ? 43.497 0.803 -41.818 1.00 76.62 153 ALA A C 1
ATOM 1116 O O . ALA A 1 153 ? 42.536 1.508 -42.099 1.00 76.62 153 ALA A O 1
ATOM 1117 N N . ILE A 1 154 ? 43.360 -0.453 -41.377 1.00 80.00 154 ILE A N 1
ATOM 1118 C CA . ILE A 1 154 ? 42.040 -1.062 -41.158 1.00 80.00 154 ILE A CA 1
ATOM 1119 C C . ILE A 1 154 ? 41.362 -0.430 -39.937 1.00 80.00 154 ILE A C 1
ATOM 1121 O O . ILE A 1 154 ? 40.189 -0.093 -40.030 1.00 80.00 154 ILE A O 1
ATOM 1125 N N . LEU A 1 155 ? 42.091 -0.200 -38.834 1.00 78.44 155 LEU A N 1
ATOM 1126 C CA . LEU A 1 155 ? 41.535 0.513 -37.669 1.00 78.44 155 LEU A CA 1
ATOM 1127 C C . LEU A 1 155 ? 41.063 1.919 -38.049 1.00 78.44 155 LEU A C 1
ATOM 1129 O O . LEU A 1 155 ? 39.957 2.298 -37.693 1.00 78.44 155 LEU A O 1
ATOM 1133 N N . GLY A 1 156 ? 41.866 2.663 -38.818 1.00 79.88 156 GLY A N 1
ATOM 1134 C CA . GLY A 1 156 ? 41.481 4.000 -39.269 1.00 79.88 156 GLY A CA 1
ATOM 1135 C C . GLY A 1 156 ? 40.196 4.005 -40.100 1.00 79.88 156 GLY A C 1
ATOM 1136 O O . GLY A 1 156 ? 39.379 4.907 -39.950 1.00 79.88 156 GLY A O 1
ATOM 1137 N N . GLU A 1 157 ? 39.983 2.991 -40.941 1.00 86.19 157 GLU A N 1
ATOM 1138 C CA . GLU A 1 157 ? 38.742 2.865 -41.713 1.00 86.19 157 GLU A CA 1
ATOM 1139 C C . GLU A 1 157 ? 37.548 2.454 -40.834 1.00 86.19 157 GLU A C 1
ATOM 1141 O O . GLU A 1 157 ? 36.449 2.961 -41.026 1.00 86.19 157 GLU A O 1
ATOM 1146 N N . VAL A 1 158 ? 37.756 1.597 -39.831 1.00 85.06 158 VAL A N 1
ATOM 1147 C CA . VAL A 1 158 ? 36.726 1.223 -38.845 1.00 85.06 158 VAL A CA 1
ATOM 1148 C C . VAL A 1 158 ? 36.260 2.437 -38.040 1.00 85.06 158 VAL A C 1
ATOM 1150 O O . VAL A 1 158 ? 35.058 2.653 -37.916 1.00 85.06 158 VAL A O 1
ATOM 1153 N N . THR A 1 159 ? 37.189 3.272 -37.567 1.00 82.75 159 THR A N 1
ATOM 1154 C CA . THR A 1 159 ? 36.851 4.530 -36.884 1.00 82.75 159 THR A CA 1
ATOM 1155 C C . THR A 1 159 ? 36.082 5.478 -37.807 1.00 82.75 159 THR A C 1
ATOM 1157 O O . THR A 1 159 ? 35.133 6.121 -37.369 1.00 82.75 159 THR A O 1
ATOM 1160 N N . MET A 1 160 ? 36.439 5.550 -39.097 1.00 83.00 160 MET A N 1
ATOM 1161 C CA . MET A 1 160 ? 35.698 6.358 -40.077 1.00 83.00 160 MET A CA 1
ATOM 1162 C C . MET A 1 160 ? 34.262 5.864 -40.280 1.00 83.00 160 MET A C 1
ATOM 1164 O O . MET A 1 160 ? 33.359 6.688 -40.348 1.00 83.00 160 MET A O 1
ATOM 1168 N N . LEU A 1 161 ? 34.039 4.548 -40.339 1.00 86.81 161 LEU A N 1
ATOM 1169 C CA . LEU A 1 161 ? 32.689 3.978 -40.400 1.00 86.81 161 LEU A CA 1
ATOM 1170 C C . LEU A 1 161 ? 31.877 4.310 -39.138 1.00 86.81 161 LEU A C 1
ATOM 1172 O O . LEU A 1 161 ? 30.710 4.674 -39.247 1.00 86.81 161 LEU A O 1
ATOM 1176 N N . GLY A 1 162 ? 32.504 4.262 -37.958 1.00 81.44 162 GLY A N 1
ATOM 1177 C CA . GLY A 1 162 ? 31.867 4.677 -36.706 1.00 81.44 162 GLY A CA 1
ATOM 1178 C C . GLY A 1 162 ? 31.492 6.164 -36.685 1.00 81.44 162 GLY A C 1
ATOM 1179 O O . GLY A 1 162 ? 30.392 6.516 -36.273 1.00 81.44 162 GLY A O 1
ATOM 1180 N N . LEU A 1 163 ? 32.354 7.043 -37.209 1.00 80.31 163 LEU A N 1
ATOM 1181 C CA . LEU A 1 163 ? 32.058 8.477 -37.359 1.00 80.31 163 LEU A CA 1
ATOM 1182 C C . LEU A 1 163 ? 30.929 8.766 -38.364 1.00 80.31 163 LEU A C 1
ATOM 1184 O O . LEU A 1 163 ? 30.323 9.833 -38.302 1.00 80.31 163 LEU A O 1
ATOM 1188 N N . GLU A 1 164 ? 30.654 7.841 -39.285 1.00 81.94 164 GLU A N 1
ATOM 1189 C CA . GLU A 1 164 ? 29.514 7.904 -40.208 1.00 81.94 164 GLU A CA 1
ATOM 1190 C C . GLU A 1 164 ? 28.241 7.246 -39.643 1.00 81.94 164 GLU A C 1
ATOM 1192 O O . GLU A 1 164 ? 27.228 7.187 -40.337 1.00 81.94 164 GLU A O 1
ATOM 1197 N N . GLY A 1 165 ? 28.261 6.793 -38.384 1.00 79.25 165 GLY A N 1
ATOM 1198 C CA . GLY A 1 165 ? 27.087 6.242 -37.701 1.00 79.25 165 GLY A CA 1
ATOM 1199 C C . GLY A 1 165 ? 26.902 4.729 -37.852 1.00 79.25 165 GLY A C 1
ATOM 1200 O O . GLY A 1 165 ? 25.806 4.220 -37.628 1.00 79.25 165 GLY A O 1
ATOM 1201 N N . LEU A 1 166 ? 27.938 3.983 -38.264 1.00 86.81 166 LEU A N 1
ATOM 1202 C CA . LEU A 1 166 ? 27.864 2.523 -38.392 1.00 86.81 166 LEU A CA 1
ATOM 1203 C C . LEU A 1 166 ? 28.479 1.813 -37.182 1.00 86.81 166 LEU A C 1
ATOM 1205 O O . LEU A 1 166 ? 29.655 1.997 -36.864 1.00 86.81 166 LEU A O 1
ATOM 1209 N N . THR A 1 167 ? 27.720 0.909 -36.562 1.00 89.56 167 THR A N 1
ATOM 1210 C CA . THR A 1 167 ? 28.236 0.042 -35.493 1.00 89.56 167 THR A CA 1
ATOM 1211 C C . THR A 1 167 ? 29.094 -1.069 -36.085 1.00 89.56 167 THR A C 1
ATOM 1213 O O . THR A 1 167 ? 28.594 -1.929 -36.812 1.00 89.56 167 THR A O 1
ATOM 1216 N N . VAL A 1 168 ? 30.390 -1.089 -35.767 1.00 91.25 168 VAL A N 1
ATOM 1217 C CA . VAL A 1 168 ? 31.322 -2.121 -36.249 1.00 91.25 168 VAL A CA 1
ATOM 1218 C C . VAL A 1 168 ? 31.571 -3.161 -35.159 1.00 91.25 168 VAL A C 1
ATOM 1220 O O . VAL A 1 168 ? 32.171 -2.851 -34.134 1.00 91.25 168 VAL A O 1
ATOM 1223 N N . VAL A 1 169 ? 31.160 -4.409 -35.398 1.00 92.94 169 VAL A N 1
ATOM 1224 C CA . VAL A 1 169 ? 31.351 -5.541 -34.478 1.00 92.94 169 VAL A CA 1
ATOM 1225 C C . VAL A 1 169 ? 32.518 -6.408 -34.949 1.00 92.94 169 VAL A C 1
ATOM 1227 O O . VAL A 1 169 ? 32.576 -6.821 -36.113 1.00 92.94 169 VAL A O 1
ATOM 1230 N N . MET A 1 170 ? 33.458 -6.685 -34.045 1.00 89.62 170 MET A N 1
ATOM 1231 C CA . MET A 1 170 ? 34.718 -7.367 -34.326 1.00 89.62 170 MET A CA 1
ATOM 1232 C C . MET A 1 170 ? 34.976 -8.561 -33.393 1.00 89.62 170 MET A C 1
ATOM 1234 O O . MET A 1 170 ? 34.743 -8.482 -32.188 1.00 89.62 170 MET A O 1
ATOM 1238 N N . PRO A 1 171 ? 35.536 -9.664 -33.917 1.00 90.12 171 PRO A N 1
ATOM 1239 C CA . PRO A 1 171 ? 35.958 -10.797 -33.108 1.00 90.12 171 PRO A CA 1
ATOM 1240 C C . PRO A 1 171 ? 37.252 -10.475 -32.356 1.00 90.12 171 PRO A C 1
ATOM 1242 O O . PRO A 1 171 ? 38.200 -9.937 -32.930 1.00 90.12 171 PRO A O 1
ATOM 1245 N N . ALA A 1 172 ? 37.346 -10.879 -31.089 1.00 87.31 172 ALA A N 1
ATOM 1246 C CA . ALA A 1 172 ? 38.546 -10.670 -30.278 1.00 87.31 172 ALA A CA 1
ATOM 1247 C C . ALA A 1 172 ? 39.791 -11.405 -30.803 1.00 87.31 172 ALA A C 1
ATOM 1249 O O . ALA A 1 172 ? 40.924 -10.990 -30.530 1.00 87.31 172 ALA A O 1
ATOM 1250 N N . GLY A 1 173 ? 39.591 -12.494 -31.550 1.00 86.00 173 GLY A N 1
ATOM 1251 C CA . GLY A 1 173 ? 40.628 -13.365 -32.092 1.00 86.00 173 GLY A CA 1
ATOM 1252 C C . GLY A 1 173 ? 40.791 -14.669 -31.310 1.00 86.00 173 GLY A C 1
ATOM 1253 O O . GLY A 1 173 ? 40.553 -14.729 -30.103 1.00 86.00 173 GLY A O 1
ATOM 1254 N N . ASP A 1 174 ? 41.258 -15.699 -32.018 1.00 88.31 174 ASP A N 1
ATOM 1255 C CA . ASP A 1 174 ? 41.254 -17.098 -31.563 1.00 88.31 174 ASP A CA 1
ATOM 1256 C C . ASP A 1 174 ? 42.657 -17.602 -31.144 1.00 88.31 174 ASP A C 1
ATOM 1258 O O . ASP A 1 174 ? 43.022 -18.755 -31.380 1.00 88.31 174 ASP A O 1
ATOM 1262 N N . PHE A 1 175 ? 43.488 -16.731 -30.556 1.00 85.69 175 PHE A N 1
ATOM 1263 C CA . PHE A 1 175 ? 44.887 -17.039 -30.215 1.00 85.69 175 PHE A CA 1
ATOM 1264 C C . PHE A 1 175 ? 45.142 -17.289 -28.722 1.00 85.69 175 PHE A C 1
ATOM 1266 O O . PHE A 1 175 ? 46.266 -17.631 -28.351 1.00 85.69 175 PHE A O 1
ATOM 1273 N N . GLY A 1 176 ? 44.138 -17.116 -27.859 1.00 85.12 176 GLY A N 1
ATOM 1274 C CA . GLY A 1 176 ? 44.284 -17.247 -26.409 1.00 85.12 176 GLY A CA 1
ATOM 1275 C C . GLY A 1 176 ? 45.302 -16.264 -25.822 1.00 85.12 176 GLY A C 1
ATOM 1276 O O . GLY A 1 176 ? 46.039 -16.619 -24.904 1.00 85.12 176 GLY A O 1
ATOM 1277 N N . GLN A 1 177 ? 45.385 -15.051 -26.375 1.00 85.38 177 GLN A N 1
ATOM 1278 C CA . GLN A 1 177 ? 46.313 -13.993 -25.954 1.00 85.38 177 GLN A CA 1
ATOM 1279 C C . GLN A 1 177 ? 45.565 -12.705 -25.573 1.00 85.38 177 GLN A C 1
ATOM 1281 O O . GLN A 1 177 ? 44.345 -12.619 -25.690 1.00 85.38 177 GLN A O 1
ATOM 1286 N N . GLY A 1 178 ? 46.284 -11.670 -25.128 1.00 82.06 178 GLY A N 1
ATOM 1287 C CA . GLY A 1 178 ? 45.673 -10.375 -24.813 1.00 82.06 178 GLY A CA 1
ATOM 1288 C C . GLY A 1 178 ? 45.017 -9.730 -26.045 1.00 82.06 178 GLY A C 1
ATOM 1289 O O . GLY A 1 178 ? 45.704 -9.506 -27.040 1.00 82.06 178 GLY A O 1
ATOM 1290 N N . ALA A 1 179 ? 43.730 -9.387 -25.995 1.00 80.62 179 ALA A N 1
ATOM 1291 C CA . ALA A 1 179 ? 42.962 -8.798 -27.094 1.00 80.62 179 ALA A CA 1
ATOM 1292 C C . ALA A 1 179 ? 43.630 -7.524 -27.636 1.00 80.62 179 ALA A C 1
ATOM 1294 O O . ALA A 1 179 ? 43.795 -7.386 -28.844 1.00 80.62 179 ALA A O 1
ATOM 1295 N N . CYS A 1 180 ? 44.176 -6.678 -26.756 1.00 78.50 180 CYS A N 1
ATOM 1296 C CA . CYS A 1 180 ? 44.912 -5.468 -27.138 1.00 78.50 180 CYS A CA 1
ATOM 1297 C C . CYS A 1 180 ? 46.137 -5.729 -28.040 1.00 78.50 180 CYS A C 1
ATOM 1299 O O . CYS A 1 180 ? 46.573 -4.842 -28.767 1.00 78.50 180 CYS A O 1
ATOM 1301 N N . SER A 1 181 ? 46.706 -6.943 -28.030 1.00 71.81 181 SER A N 1
ATOM 1302 C CA . SER A 1 181 ? 47.801 -7.307 -28.946 1.00 71.81 181 SER A CA 1
ATOM 1303 C C . SER A 1 181 ? 47.333 -7.531 -30.387 1.00 71.81 181 SER A C 1
ATOM 1305 O O . SER A 1 181 ? 48.124 -7.384 -31.317 1.00 71.81 181 SER A O 1
ATOM 1307 N N . SER A 1 182 ? 46.048 -7.847 -30.571 1.00 68.31 182 SER A N 1
ATOM 1308 C CA . SER A 1 182 ? 45.404 -8.004 -31.879 1.00 68.31 182 SER A CA 1
ATOM 1309 C C . SER A 1 182 ? 44.849 -6.677 -32.419 1.00 68.31 182 SER A C 1
ATOM 1311 O O . SER A 1 182 ? 44.613 -6.572 -33.621 1.00 68.31 182 SER A O 1
ATOM 1313 N N . PHE A 1 183 ? 44.712 -5.666 -31.550 1.00 67.88 183 PHE A N 1
ATOM 1314 C CA . PHE A 1 183 ? 44.216 -4.317 -31.855 1.00 67.88 183 PHE A CA 1
ATOM 1315 C C . PHE A 1 183 ? 45.181 -3.221 -31.353 1.00 67.88 183 PHE A C 1
ATOM 1317 O O . PHE A 1 183 ? 44.840 -2.441 -30.462 1.00 67.88 183 PHE A O 1
ATOM 1324 N N . PRO A 1 184 ? 46.419 -3.147 -31.880 1.00 55.03 184 PRO A N 1
ATOM 1325 C CA . PRO A 1 184 ? 47.383 -2.144 -31.445 1.00 55.03 184 PRO A CA 1
ATOM 1326 C C . PRO A 1 184 ? 46.937 -0.739 -31.886 1.00 55.03 184 PRO A C 1
ATOM 1328 O O . PRO A 1 184 ? 47.043 -0.399 -33.063 1.00 55.03 184 PRO A O 1
ATOM 1331 N N . GLY A 1 185 ? 46.477 0.082 -30.938 1.00 52.44 185 GLY A N 1
ATOM 1332 C CA . GLY A 1 185 ? 46.126 1.490 -31.171 1.00 52.44 185 GLY A CA 1
ATOM 1333 C C . GLY A 1 185 ? 44.715 1.904 -30.755 1.00 52.44 185 GLY A C 1
ATOM 1334 O O . GLY A 1 185 ? 44.458 3.100 -30.752 1.00 52.44 185 GLY A O 1
ATOM 1335 N N . VAL A 1 186 ? 43.844 0.965 -30.370 1.00 56.88 186 VAL A N 1
ATOM 1336 C CA . VAL A 1 186 ? 42.574 1.287 -29.693 1.00 56.88 186 VAL A CA 1
ATOM 1337 C C . VAL A 1 186 ? 42.910 1.695 -28.257 1.00 56.88 186 VAL A C 1
ATOM 1339 O O . VAL A 1 186 ? 43.478 0.890 -27.512 1.00 56.88 186 VAL A O 1
ATOM 1342 N N . ILE A 1 187 ? 42.653 2.953 -27.894 1.00 53.19 187 ILE A N 1
ATOM 1343 C CA . ILE A 1 187 ? 42.866 3.471 -26.538 1.00 53.19 187 ILE A CA 1
ATOM 1344 C C . ILE A 1 187 ? 41.486 3.629 -25.900 1.00 53.19 187 ILE A C 1
ATOM 1346 O O . ILE A 1 187 ? 40.765 4.545 -26.281 1.00 53.19 187 ILE A O 1
ATOM 1350 N N . PRO A 1 188 ? 41.130 2.799 -24.904 1.00 50.56 188 PRO A N 1
ATOM 1351 C CA . PRO A 1 188 ? 39.865 2.957 -24.201 1.00 50.56 188 PRO A CA 1
ATOM 1352 C C . PRO A 1 188 ? 39.718 4.387 -23.656 1.00 50.56 188 PRO A C 1
ATOM 1354 O O . PRO A 1 188 ? 40.567 4.841 -22.883 1.00 50.56 188 PRO A O 1
ATOM 1357 N N . GLY A 1 189 ? 38.649 5.082 -24.054 1.00 49.75 189 GLY A N 1
ATOM 1358 C CA . GLY A 1 189 ? 38.283 6.396 -23.513 1.00 49.75 189 GLY A CA 1
ATOM 1359 C C . GLY A 1 189 ? 38.945 7.613 -24.172 1.00 49.75 189 GLY A C 1
ATOM 1360 O O . GLY A 1 189 ? 39.029 8.662 -23.535 1.00 49.75 189 GLY A O 1
ATOM 1361 N N . ASP A 1 190 ? 39.418 7.513 -25.418 1.00 52.31 190 ASP A N 1
ATOM 1362 C CA . ASP A 1 190 ? 39.950 8.666 -26.168 1.00 52.31 190 ASP A CA 1
ATOM 1363 C C . ASP A 1 190 ? 38.872 9.544 -26.846 1.00 52.31 190 ASP A C 1
ATOM 1365 O O . ASP A 1 190 ? 39.188 10.613 -27.376 1.00 52.31 190 ASP A O 1
ATOM 1369 N N . GLY A 1 191 ? 37.602 9.129 -26.772 1.00 50.56 191 GLY A N 1
ATOM 1370 C CA . GLY A 1 191 ? 36.447 9.863 -27.291 1.00 50.56 191 GLY A CA 1
ATOM 1371 C C . GLY A 1 191 ? 36.177 9.667 -28.786 1.00 50.56 191 GLY A C 1
ATOM 1372 O O . GLY A 1 191 ? 35.339 10.387 -29.331 1.00 50.56 191 GLY A O 1
ATOM 1373 N N . LEU A 1 192 ? 36.864 8.739 -29.463 1.00 55.59 192 LEU A N 1
ATOM 1374 C CA . LEU A 1 192 ? 36.547 8.336 -30.837 1.00 55.59 192 LEU A CA 1
ATOM 1375 C C . LEU A 1 192 ? 35.626 7.097 -30.857 1.00 55.59 192 LEU A C 1
ATOM 1377 O O . LEU A 1 192 ? 35.616 6.325 -29.898 1.00 55.59 192 LEU A O 1
ATOM 1381 N N . PRO A 1 193 ? 34.844 6.876 -31.936 1.00 61.66 193 PRO A N 1
ATOM 1382 C CA . PRO A 1 193 ? 34.040 5.665 -32.080 1.00 61.66 193 PRO A CA 1
ATOM 1383 C C . PRO A 1 193 ? 34.935 4.423 -32.194 1.00 61.66 193 PRO A C 1
ATOM 1385 O O . PRO A 1 193 ? 35.602 4.210 -33.214 1.00 61.66 193 PRO A O 1
ATOM 1388 N N . ASP A 1 194 ? 34.934 3.605 -31.145 1.00 73.00 194 ASP A N 1
ATOM 1389 C CA . ASP A 1 194 ? 35.677 2.348 -31.078 1.00 73.00 194 ASP A CA 1
ATOM 1390 C C . ASP A 1 194 ? 34.821 1.157 -31.543 1.00 73.00 194 ASP A C 1
ATOM 1392 O O . ASP A 1 194 ? 33.613 1.124 -31.288 1.00 73.00 194 ASP A O 1
ATOM 1396 N N . PRO A 1 195 ? 35.421 0.134 -32.187 1.00 83.94 195 PRO A N 1
ATOM 1397 C CA . PRO A 1 195 ? 34.702 -1.087 -32.538 1.00 83.94 195 PRO A CA 1
ATOM 1398 C C . PRO A 1 195 ? 34.202 -1.839 -31.297 1.00 83.94 195 PRO A C 1
ATOM 1400 O O . PRO A 1 195 ? 34.764 -1.724 -30.205 1.00 83.94 195 PRO A O 1
ATOM 1403 N N . PHE A 1 196 ? 33.171 -2.663 -31.491 1.00 88.56 196 PHE A N 1
ATOM 1404 C CA . PHE A 1 196 ? 32.641 -3.559 -30.468 1.00 88.56 196 PHE A CA 1
ATOM 1405 C C . PHE A 1 196 ? 33.343 -4.920 -30.528 1.00 88.56 196 PHE A C 1
ATOM 1407 O O . PHE A 1 196 ? 33.141 -5.681 -31.475 1.00 88.56 196 PHE A O 1
ATOM 1414 N N . ILE A 1 197 ? 34.215 -5.209 -29.562 1.00 89.56 197 ILE A N 1
ATOM 1415 C CA . ILE A 1 197 ? 35.124 -6.360 -29.564 1.00 89.56 197 ILE A CA 1
ATOM 1416 C C . ILE A 1 197 ? 34.570 -7.481 -28.680 1.00 89.56 197 ILE A C 1
ATOM 1418 O O . ILE A 1 197 ? 34.433 -7.329 -27.466 1.00 89.56 197 ILE A O 1
ATOM 1422 N N . VAL A 1 198 ? 34.330 -8.643 -29.290 1.00 92.50 198 VAL A N 1
ATOM 1423 C CA . VAL A 1 198 ? 33.561 -9.740 -28.684 1.00 92.50 198 VAL A CA 1
ATOM 1424 C C . VAL A 1 198 ? 34.410 -10.997 -28.478 1.00 92.50 198 VAL A C 1
ATOM 1426 O O . VAL A 1 198 ? 35.048 -11.497 -29.413 1.00 92.50 198 VAL A O 1
ATOM 1429 N N . GLY A 1 199 ? 34.404 -11.529 -27.253 1.00 92.88 199 GLY A N 1
ATOM 1430 C CA . GLY A 1 199 ? 35.001 -12.821 -26.890 1.00 92.88 199 GLY A CA 1
ATOM 1431 C C . GLY A 1 199 ? 34.017 -13.992 -26.982 1.00 92.88 199 GLY A C 1
ATOM 1432 O O . GLY A 1 199 ? 32.814 -13.789 -27.091 1.00 92.88 199 GLY A O 1
ATOM 1433 N N . ALA A 1 200 ? 34.523 -15.227 -26.915 1.00 94.19 200 ALA A N 1
ATOM 1434 C CA . ALA A 1 200 ? 33.711 -16.440 -27.067 1.00 94.19 200 ALA A CA 1
ATOM 1435 C C . ALA A 1 200 ? 33.524 -17.229 -25.761 1.00 94.19 200 ALA A C 1
ATOM 1437 O O . ALA A 1 200 ? 34.495 -17.444 -25.024 1.00 94.19 200 ALA A O 1
ATOM 1438 N N . THR A 1 201 ? 32.307 -17.733 -25.538 1.00 94.12 201 THR A N 1
ATOM 1439 C CA . THR A 1 201 ? 31.942 -18.701 -24.484 1.00 94.12 201 THR A CA 1
ATOM 1440 C C . THR A 1 201 ? 31.364 -19.998 -25.053 1.00 94.12 201 THR A C 1
ATOM 1442 O O . THR A 1 201 ? 30.965 -20.065 -26.221 1.00 94.12 201 THR A O 1
ATOM 1445 N N . ASP A 1 202 ? 31.358 -21.047 -24.231 1.00 91.19 202 ASP A N 1
ATOM 1446 C CA . ASP A 1 202 ? 30.571 -22.261 -24.461 1.00 91.19 202 ASP A CA 1
ATOM 1447 C C . ASP A 1 202 ? 29.189 -22.196 -23.787 1.00 91.19 202 ASP A C 1
ATOM 1449 O O . ASP A 1 202 ? 28.838 -21.201 -23.158 1.00 91.19 202 ASP A O 1
ATOM 1453 N N . GLN A 1 203 ? 28.400 -23.264 -23.934 1.00 88.44 203 GLN A N 1
ATOM 1454 C CA . GLN A 1 203 ? 27.051 -23.393 -23.365 1.00 88.44 203 GLN A CA 1
ATOM 1455 C C . GLN A 1 203 ? 27.014 -23.346 -21.824 1.00 88.44 203 GLN A C 1
ATOM 1457 O O . GLN A 1 203 ? 25.946 -23.198 -21.244 1.00 88.44 203 GLN A O 1
ATOM 1462 N N . LEU A 1 204 ? 28.157 -23.491 -21.144 1.00 86.62 204 LEU A N 1
ATOM 1463 C CA . LEU A 1 204 ? 28.273 -23.413 -19.682 1.00 86.62 204 LEU A CA 1
ATOM 1464 C C . LEU A 1 204 ? 28.826 -22.053 -19.230 1.00 86.62 204 LEU A C 1
ATOM 1466 O O . LEU A 1 204 ? 29.425 -21.945 -18.153 1.00 86.62 204 LEU A O 1
ATOM 1470 N N . ASP A 1 205 ? 28.717 -21.046 -20.097 1.00 91.00 205 ASP A N 1
ATOM 1471 C CA . ASP A 1 205 ? 29.263 -19.701 -19.934 1.00 91.00 205 ASP A CA 1
ATOM 1472 C C . ASP A 1 205 ? 30.772 -19.691 -19.663 1.00 91.00 205 ASP A C 1
ATOM 1474 O O . ASP A 1 205 ? 31.331 -18.720 -19.156 1.00 91.00 205 ASP A O 1
ATOM 1478 N N . SER A 1 206 ? 31.482 -20.771 -19.999 1.00 91.81 206 SER A N 1
ATOM 1479 C CA . SER A 1 206 ? 32.922 -20.838 -19.791 1.00 91.81 206 SER A CA 1
ATOM 1480 C C . SER A 1 206 ? 33.639 -20.149 -20.935 1.00 91.81 206 SER A C 1
ATOM 1482 O O . SER A 1 206 ? 33.404 -20.433 -22.112 1.00 91.81 206 SER A O 1
ATOM 1484 N N . LYS A 1 207 ? 34.561 -19.245 -20.596 1.00 92.81 207 LYS A N 1
ATOM 1485 C CA . LYS A 1 207 ? 35.417 -18.575 -21.575 1.00 92.81 207 LYS A CA 1
ATOM 1486 C C . LYS A 1 207 ? 36.128 -19.626 -22.434 1.00 92.81 207 LYS A C 1
ATOM 1488 O O . LYS A 1 207 ? 36.919 -20.426 -21.928 1.00 92.81 207 LYS A O 1
ATOM 1493 N N . ALA A 1 208 ? 35.964 -19.542 -23.752 1.00 91.44 208 ALA A N 1
ATOM 1494 C CA . ALA A 1 208 ? 36.645 -20.426 -24.685 1.00 91.44 208 ALA A CA 1
ATOM 1495 C C . ALA A 1 208 ? 38.173 -20.278 -24.575 1.00 91.44 208 ALA A C 1
ATOM 1497 O O . ALA A 1 208 ? 38.718 -19.168 -24.519 1.00 91.44 208 ALA A O 1
ATOM 1498 N N . ASN A 1 209 ? 38.895 -21.402 -24.588 1.00 88.62 209 ASN A N 1
ATOM 1499 C CA . ASN A 1 209 ? 40.357 -21.409 -24.440 1.00 88.62 209 ASN A CA 1
ATOM 1500 C C . ASN A 1 209 ? 41.075 -20.629 -25.552 1.00 88.62 209 ASN A C 1
ATOM 1502 O O . ASN A 1 209 ? 42.093 -19.993 -25.289 1.00 88.62 209 ASN A O 1
ATOM 1506 N N . PHE A 1 210 ? 40.538 -20.655 -26.774 1.00 88.62 210 PHE A N 1
ATOM 1507 C CA . PHE A 1 210 ? 41.087 -19.909 -27.905 1.00 88.62 210 PHE A CA 1
ATOM 1508 C C . PHE A 1 210 ? 40.729 -18.417 -27.865 1.00 88.62 210 PHE A C 1
ATOM 1510 O O . PHE A 1 210 ? 41.440 -17.625 -28.472 1.00 88.62 210 PHE A O 1
ATOM 1517 N N . SER A 1 211 ? 39.678 -18.003 -27.147 1.00 90.19 211 SER A N 1
ATOM 1518 C CA . SER A 1 211 ? 39.276 -16.594 -27.112 1.00 90.19 211 SER A CA 1
ATOM 1519 C C . SER A 1 211 ? 40.371 -15.743 -26.479 1.00 90.19 211 SER A C 1
ATOM 1521 O O . SER A 1 211 ? 40.833 -16.025 -25.362 1.00 90.19 211 SER A O 1
ATOM 1523 N N . ASN A 1 212 ? 40.750 -14.673 -27.172 1.00 88.75 212 ASN A N 1
ATOM 1524 C CA . ASN A 1 212 ? 41.568 -13.609 -26.605 1.00 88.75 212 ASN A CA 1
ATOM 1525 C C . ASN A 1 212 ? 40.869 -12.948 -25.396 1.00 88.75 212 ASN A C 1
ATOM 1527 O O . ASN A 1 212 ? 39.655 -13.072 -25.226 1.00 88.75 212 ASN A O 1
ATOM 1531 N N . TYR A 1 213 ? 41.647 -12.294 -24.526 1.00 84.19 213 TYR A N 1
ATOM 1532 C CA . TYR A 1 213 ? 41.206 -11.780 -23.215 1.00 84.19 213 TYR A CA 1
ATOM 1533 C C . TYR A 1 213 ? 41.837 -10.423 -22.853 1.00 84.19 213 TYR A C 1
ATOM 1535 O O . TYR A 1 213 ? 42.742 -9.957 -23.535 1.00 84.19 213 TYR A O 1
ATOM 1543 N N . GLY A 1 214 ? 41.438 -9.799 -21.745 1.00 83.25 214 GLY A N 1
ATOM 1544 C CA . GLY A 1 214 ? 41.981 -8.512 -21.286 1.00 83.25 214 GLY A CA 1
ATOM 1545 C C . GLY A 1 214 ? 41.128 -7.297 -21.664 1.00 83.25 214 GLY A C 1
ATOM 1546 O O . GLY A 1 214 ? 40.089 -7.425 -22.296 1.00 83.25 214 GLY A O 1
ATOM 1547 N N . SER A 1 215 ? 41.588 -6.107 -21.279 1.00 82.44 215 SER A N 1
ATOM 1548 C CA . SER A 1 215 ? 40.779 -4.876 -21.199 1.00 82.44 215 SER A CA 1
ATOM 1549 C C . SER A 1 215 ? 40.314 -4.257 -22.522 1.00 82.44 215 SER A C 1
ATOM 1551 O O . SER A 1 215 ? 39.598 -3.269 -22.490 1.00 82.44 215 SER A O 1
ATOM 1553 N N . CYS A 1 216 ? 40.746 -4.777 -23.674 1.00 80.62 216 CYS A N 1
ATOM 1554 C CA . CYS A 1 216 ? 40.243 -4.341 -24.987 1.00 80.62 216 CYS A CA 1
ATOM 1555 C C . CYS A 1 216 ? 39.045 -5.178 -25.461 1.00 80.62 216 CYS A C 1
ATOM 1557 O O . CYS A 1 216 ? 38.690 -5.122 -26.630 1.00 80.62 216 CYS A O 1
ATOM 1559 N N . LEU A 1 217 ? 38.506 -6.035 -24.596 1.00 87.06 217 LEU A N 1
ATOM 1560 C CA . LEU A 1 217 ? 37.287 -6.788 -24.842 1.00 87.06 217 LEU A CA 1
ATOM 1561 C C . LEU A 1 217 ? 36.110 -6.012 -24.249 1.00 87.06 217 LEU A C 1
ATOM 1563 O O . LEU A 1 217 ? 36.250 -5.506 -23.138 1.00 87.06 217 LEU A O 1
ATOM 1567 N N . ASP A 1 218 ? 34.978 -5.963 -24.946 1.00 88.25 218 ASP A N 1
ATOM 1568 C CA . ASP A 1 218 ? 33.776 -5.288 -24.444 1.00 88.25 218 ASP A CA 1
ATOM 1569 C C . ASP A 1 218 ? 32.835 -6.262 -23.722 1.00 88.25 218 ASP A C 1
ATOM 1571 O O . ASP A 1 218 ? 32.362 -5.958 -22.632 1.00 88.25 218 ASP A O 1
ATOM 1575 N N . LEU A 1 219 ? 32.608 -7.453 -24.290 1.00 93.56 219 LEU A N 1
ATOM 1576 C CA . LEU A 1 219 ? 31.837 -8.540 -23.672 1.00 93.56 219 LEU A CA 1
ATOM 1577 C C . LEU A 1 219 ? 32.173 -9.910 -24.291 1.00 93.56 219 LEU A C 1
ATOM 1579 O O . LEU A 1 219 ? 32.966 -10.017 -25.234 1.00 93.56 219 LEU A O 1
ATOM 1583 N N . PHE A 1 220 ? 31.552 -10.967 -23.772 1.00 94.38 220 PHE A N 1
ATOM 1584 C CA . PHE A 1 220 ? 31.573 -12.320 -24.325 1.00 94.38 220 PHE A CA 1
ATOM 1585 C C . PHE A 1 220 ? 30.211 -12.705 -24.914 1.00 94.38 220 PHE A C 1
ATOM 1587 O O . PHE A 1 220 ? 29.183 -12.249 -24.435 1.00 94.38 220 PHE A O 1
ATOM 1594 N N . ALA A 1 221 ? 30.186 -13.575 -25.923 1.00 95.00 221 ALA A N 1
ATOM 1595 C CA . ALA A 1 221 ? 28.959 -14.150 -26.477 1.00 95.00 221 ALA A CA 1
ATOM 1596 C C . ALA A 1 221 ? 29.180 -15.622 -26.885 1.00 95.00 221 ALA A C 1
ATOM 1598 O O . ALA A 1 221 ? 30.337 -16.028 -27.084 1.00 95.00 221 ALA A O 1
ATOM 1599 N N . PRO A 1 222 ? 28.112 -16.422 -27.076 1.00 94.88 222 PRO A N 1
ATOM 1600 C CA . PRO A 1 222 ? 28.227 -17.807 -27.528 1.00 94.88 222 PRO A CA 1
ATOM 1601 C C . PRO A 1 222 ? 29.134 -17.953 -28.757 1.00 94.88 222 PRO A C 1
ATOM 1603 O O . PRO A 1 222 ? 29.006 -17.227 -29.741 1.00 94.88 222 PRO A O 1
ATOM 1606 N N . GLY A 1 223 ? 30.099 -18.869 -28.697 1.00 91.69 223 GLY A N 1
ATOM 1607 C CA . GLY A 1 223 ? 31.077 -19.057 -29.776 1.00 91.69 223 GLY A CA 1
ATOM 1608 C C . GLY A 1 223 ? 31.697 -20.447 -29.856 1.00 91.69 223 GLY A C 1
ATOM 1609 O O . GLY A 1 223 ? 32.595 -20.650 -30.670 1.00 91.69 223 GLY A O 1
ATOM 1610 N N . VAL A 1 224 ? 31.245 -21.391 -29.023 1.00 91.94 224 VAL A N 1
ATOM 1611 C CA . VAL A 1 224 ? 31.663 -22.801 -29.015 1.00 91.94 224 VAL A CA 1
ATOM 1612 C C . VAL A 1 224 ? 30.421 -23.680 -29.056 1.00 91.94 224 VAL A C 1
ATOM 1614 O O . VAL A 1 224 ? 29.543 -23.524 -28.216 1.00 91.94 224 VAL A O 1
ATOM 1617 N N . GLY A 1 225 ? 30.343 -24.617 -30.000 1.00 86.88 225 GLY A N 1
ATOM 1618 C CA . GLY A 1 225 ? 29.199 -25.525 -30.126 1.00 86.88 225 GLY A CA 1
ATOM 1619 C C . GLY A 1 225 ? 27.963 -24.907 -30.790 1.00 86.88 225 GLY A C 1
ATOM 1620 O O . GLY A 1 225 ? 26.878 -25.475 -30.695 1.00 86.88 225 GLY A O 1
ATOM 1621 N N . VAL A 1 226 ? 28.100 -23.757 -31.458 1.00 88.81 226 VAL A N 1
ATOM 1622 C CA . VAL A 1 226 ? 26.994 -23.065 -32.141 1.00 88.81 226 VAL A CA 1
ATOM 1623 C C . VAL A 1 226 ? 26.761 -23.673 -33.526 1.00 88.81 226 VAL A C 1
ATOM 1625 O O . VAL A 1 226 ? 27.671 -23.700 -34.360 1.00 88.81 226 VAL A O 1
ATOM 1628 N N . GLU A 1 227 ? 25.538 -24.136 -33.786 1.00 86.38 227 GLU A N 1
ATOM 1629 C CA . GLU A 1 227 ? 25.107 -24.618 -35.102 1.00 86.38 227 GLU A CA 1
ATOM 1630 C C . GLU A 1 227 ? 24.553 -23.464 -35.953 1.00 86.38 227 GLU A C 1
ATOM 1632 O O . GLU A 1 227 ? 23.767 -22.644 -35.484 1.00 86.38 227 GLU A O 1
ATOM 1637 N N . SER A 1 228 ? 24.968 -23.412 -37.219 1.00 83.88 228 SER A N 1
ATOM 1638 C CA . SER A 1 228 ? 24.497 -22.437 -38.216 1.00 83.88 228 SER A CA 1
ATOM 1639 C C . SER A 1 228 ? 23.501 -23.067 -39.198 1.00 83.88 228 SER A C 1
ATOM 1641 O O . SER A 1 228 ? 23.462 -24.286 -39.342 1.00 83.88 228 SER A O 1
ATOM 1643 N N . GLY A 1 229 ? 22.771 -22.251 -39.967 1.00 74.75 229 GLY A N 1
ATOM 1644 C CA . GLY A 1 229 ? 21.753 -22.690 -40.940 1.00 74.75 229 GLY A CA 1
ATOM 1645 C C . GLY A 1 229 ? 22.257 -23.564 -42.098 1.00 74.75 229 GLY A C 1
ATOM 1646 O O . GLY A 1 229 ? 21.466 -24.142 -42.842 1.00 74.75 229 GLY A O 1
ATOM 1647 N N . VAL A 1 230 ? 23.578 -23.730 -42.231 1.00 77.69 230 VAL A N 1
ATOM 1648 C CA . VAL A 1 230 ? 24.215 -24.680 -43.163 1.00 77.69 230 VAL A CA 1
ATOM 1649 C C . VAL A 1 230 ? 24.617 -26.011 -42.501 1.00 77.69 230 VAL A C 1
ATOM 1651 O O . VAL A 1 230 ? 25.285 -26.829 -43.135 1.00 77.69 230 VAL A O 1
ATOM 1654 N N . GLY A 1 231 ? 24.218 -26.247 -41.244 1.00 68.69 231 GLY A N 1
ATOM 1655 C CA . GLY A 1 231 ? 24.430 -27.499 -40.502 1.00 68.69 231 GLY A CA 1
ATOM 1656 C C . GLY A 1 231 ? 25.869 -27.730 -40.029 1.00 68.69 231 GLY A C 1
ATOM 1657 O O . GLY A 1 231 ? 26.260 -28.865 -39.753 1.00 68.69 231 GLY A O 1
ATOM 1658 N N . SER A 1 232 ? 26.698 -26.681 -39.989 1.00 69.69 232 SER A N 1
ATOM 1659 C CA . SER A 1 232 ? 28.066 -26.752 -39.464 1.00 69.69 232 SER A CA 1
ATOM 1660 C C . SER A 1 232 ? 28.160 -26.104 -38.088 1.00 69.69 232 SER A C 1
ATOM 1662 O O . SER A 1 232 ? 27.748 -24.950 -37.935 1.00 69.69 232 SER A O 1
ATOM 1664 N N . ILE A 1 233 ? 28.769 -26.824 -37.142 1.00 72.94 233 ILE A N 1
ATOM 1665 C CA . ILE A 1 233 ? 29.229 -26.284 -35.859 1.00 72.94 233 ILE A CA 1
ATOM 1666 C C . ILE A 1 233 ? 30.581 -25.608 -36.086 1.00 72.94 233 ILE A C 1
ATOM 1668 O O . ILE A 1 233 ? 31.497 -26.226 -36.638 1.00 72.94 233 ILE A O 1
ATOM 1672 N N . VAL A 1 234 ? 30.698 -24.340 -35.695 1.00 69.50 234 VAL A N 1
ATOM 1673 C CA . VAL A 1 234 ? 31.926 -23.552 -35.856 1.00 69.50 234 VAL A CA 1
ATOM 1674 C C . VAL A 1 234 ? 32.305 -22.948 -34.509 1.00 69.50 234 VAL A C 1
ATOM 1676 O O . VAL A 1 234 ? 31.544 -22.166 -33.953 1.00 69.50 234 VAL A O 1
ATOM 1679 N N . ASP A 1 235 ? 33.497 -23.282 -34.017 1.00 86.38 235 ASP A N 1
ATOM 1680 C CA . ASP A 1 235 ? 34.045 -22.701 -32.790 1.00 86.38 235 ASP A CA 1
ATOM 1681 C C . ASP A 1 235 ? 34.985 -21.546 -33.160 1.00 86.38 235 ASP A C 1
ATOM 1683 O O . ASP A 1 235 ? 36.055 -21.779 -33.730 1.00 86.38 235 ASP A O 1
ATOM 1687 N N . SER A 1 236 ? 34.580 -20.299 -32.905 1.00 88.31 236 SER A N 1
ATOM 1688 C CA . SER A 1 236 ? 35.385 -19.104 -33.208 1.00 88.31 236 SER A CA 1
ATOM 1689 C C . SER A 1 236 ? 34.781 -17.842 -32.591 1.00 88.31 236 SER A C 1
ATOM 1691 O O . SER A 1 236 ? 33.564 -17.697 -32.528 1.00 88.31 236 SER A O 1
ATOM 1693 N N . THR A 1 237 ? 35.613 -16.854 -32.252 1.00 89.00 237 THR A N 1
ATOM 1694 C CA . THR A 1 237 ? 35.145 -15.497 -31.901 1.00 89.00 237 THR A CA 1
ATOM 1695 C C . THR A 1 237 ? 34.416 -14.795 -33.055 1.00 89.00 237 THR A C 1
ATOM 1697 O O . THR A 1 237 ? 33.644 -13.871 -32.816 1.00 89.00 237 THR A O 1
ATOM 1700 N N . ILE A 1 238 ? 34.584 -15.254 -34.305 1.00 89.81 238 ILE A N 1
ATOM 1701 C CA . ILE A 1 238 ? 33.796 -14.786 -35.462 1.00 89.81 238 ILE A CA 1
ATOM 1702 C C . ILE A 1 238 ? 32.306 -15.125 -35.294 1.00 89.81 238 ILE A C 1
ATOM 1704 O O . ILE A 1 238 ? 31.452 -14.346 -35.711 1.00 89.81 238 ILE A O 1
ATOM 1708 N N . VAL A 1 239 ? 31.987 -16.263 -34.672 1.00 91.94 239 VAL A N 1
ATOM 1709 C CA . VAL A 1 239 ? 30.604 -16.665 -34.376 1.00 91.94 239 VAL A CA 1
ATOM 1710 C C . VAL A 1 239 ? 29.999 -15.746 -33.319 1.00 91.94 239 VAL A C 1
ATOM 1712 O O . VAL A 1 239 ? 28.911 -15.216 -33.528 1.00 91.94 239 VAL A O 1
ATOM 1715 N N . SER A 1 240 ? 30.745 -15.461 -32.253 1.00 93.25 240 SER A N 1
ATOM 1716 C CA . SER A 1 240 ? 30.339 -14.514 -31.210 1.00 93.25 240 SER A CA 1
ATOM 1717 C C . SER A 1 240 ? 30.087 -13.110 -31.773 1.00 93.25 240 SER A C 1
ATOM 1719 O O . SER A 1 240 ? 29.078 -12.481 -31.452 1.00 93.25 240 SER A O 1
ATOM 1721 N N . ALA A 1 241 ? 30.952 -12.635 -32.678 1.00 92.44 241 ALA A N 1
ATOM 1722 C CA . ALA A 1 241 ? 30.766 -11.362 -33.376 1.00 92.44 241 ALA A CA 1
ATOM 1723 C C . ALA A 1 241 ? 29.508 -11.353 -34.265 1.00 92.44 241 ALA A C 1
ATOM 1725 O O . ALA A 1 241 ? 28.836 -10.330 -34.354 1.00 92.44 241 ALA A O 1
ATOM 1726 N N . ALA A 1 242 ? 29.156 -12.482 -34.887 1.00 93.06 242 ALA A N 1
ATOM 1727 C CA . ALA A 1 242 ? 27.943 -12.609 -35.695 1.00 93.06 242 ALA A CA 1
ATOM 1728 C C . ALA A 1 242 ? 26.669 -12.504 -34.847 1.00 93.06 242 ALA A C 1
ATOM 1730 O O . ALA A 1 242 ? 25.780 -11.719 -35.164 1.00 93.06 242 ALA A O 1
ATOM 1731 N N . ILE A 1 243 ? 26.605 -13.247 -33.739 1.00 94.00 243 ILE A N 1
ATOM 1732 C CA . ILE A 1 243 ? 25.475 -13.197 -32.799 1.00 94.00 243 ILE A CA 1
ATOM 1733 C C . ILE A 1 243 ? 25.320 -11.774 -32.249 1.00 94.00 243 ILE A C 1
ATOM 1735 O O . ILE A 1 243 ? 24.231 -11.206 -32.269 1.00 94.00 243 ILE A O 1
ATOM 1739 N N . THR A 1 244 ? 26.435 -11.148 -31.872 1.00 94.25 244 THR A N 1
ATOM 1740 C CA . THR A 1 244 ? 26.447 -9.769 -31.368 1.00 94.25 244 THR A CA 1
ATOM 1741 C C . THR A 1 244 ? 26.041 -8.746 -32.433 1.00 94.25 244 THR A C 1
ATOM 1743 O O . THR A 1 244 ? 25.350 -7.782 -32.123 1.00 94.25 244 THR A O 1
ATOM 1746 N N . ALA A 1 245 ? 26.410 -8.941 -33.702 1.00 93.69 245 ALA A N 1
ATOM 1747 C CA . ALA A 1 245 ? 25.956 -8.081 -34.796 1.00 93.69 245 ALA A CA 1
ATOM 1748 C C . ALA A 1 245 ? 24.444 -8.205 -35.042 1.00 93.69 245 ALA A C 1
ATOM 1750 O O . ALA A 1 245 ? 23.793 -7.211 -35.359 1.00 93.69 245 ALA A O 1
ATOM 1751 N N . GLY A 1 246 ? 23.877 -9.402 -34.864 1.00 91.38 246 GLY A N 1
ATOM 1752 C CA . GLY A 1 246 ? 22.429 -9.600 -34.863 1.00 91.38 246 GLY A CA 1
ATOM 1753 C C . GLY A 1 246 ? 21.746 -8.902 -33.681 1.00 91.38 246 GLY A C 1
ATOM 1754 O O . GLY A 1 246 ? 20.744 -8.221 -33.881 1.00 91.38 246 GLY A O 1
ATOM 1755 N N . ALA A 1 247 ? 22.337 -8.963 -32.484 1.00 90.19 247 ALA A N 1
ATOM 1756 C CA . ALA A 1 247 ? 21.857 -8.223 -31.313 1.00 90.19 247 ALA A CA 1
ATOM 1757 C C . ALA A 1 247 ? 21.920 -6.698 -31.524 1.00 90.19 247 ALA A C 1
ATOM 1759 O O . ALA A 1 247 ? 20.946 -6.002 -31.268 1.00 90.19 247 ALA A O 1
ATOM 1760 N N . ALA A 1 248 ? 23.016 -6.177 -32.087 1.00 88.75 248 ALA A N 1
ATOM 1761 C CA . ALA A 1 248 ? 23.152 -4.765 -32.454 1.00 88.75 248 ALA A CA 1
ATOM 1762 C C . ALA A 1 248 ? 22.114 -4.331 -33.503 1.00 88.75 248 ALA A C 1
ATOM 1764 O O . ALA A 1 248 ? 21.560 -3.237 -33.416 1.00 88.75 248 ALA A O 1
ATOM 1765 N N . SER A 1 249 ? 21.824 -5.198 -34.481 1.00 87.50 249 SER A N 1
ATOM 1766 C CA . SER A 1 249 ? 20.787 -4.976 -35.498 1.00 87.50 249 SER A CA 1
ATOM 1767 C C . SER A 1 249 ? 19.399 -4.847 -34.873 1.00 87.50 249 SER A C 1
ATOM 1769 O O . SER A 1 249 ? 18.642 -3.941 -35.236 1.00 87.50 249 SER A O 1
ATOM 1771 N N . LEU A 1 250 ? 19.092 -5.722 -33.910 1.00 82.00 250 LEU A N 1
ATOM 1772 C CA . LEU A 1 250 ? 17.850 -5.689 -33.148 1.00 82.00 250 LEU A CA 1
ATOM 1773 C C . LEU A 1 250 ? 17.781 -4.436 -32.265 1.00 82.00 250 LEU A C 1
ATOM 1775 O O . LEU A 1 250 ? 16.796 -3.709 -32.319 1.00 82.00 250 LEU A O 1
ATOM 1779 N N . TRP A 1 251 ? 18.853 -4.120 -31.537 1.00 79.88 251 TRP A N 1
ATOM 1780 C CA . TRP A 1 251 ? 18.933 -2.944 -30.672 1.00 79.88 251 TRP A CA 1
ATOM 1781 C C . TRP A 1 251 ? 18.699 -1.641 -31.450 1.00 79.88 251 TRP A C 1
ATOM 1783 O O . TRP A 1 251 ? 17.893 -0.807 -31.038 1.00 79.88 251 TRP A O 1
ATOM 1793 N N . LEU A 1 252 ? 19.327 -1.489 -32.622 1.00 78.19 252 LEU A N 1
ATOM 1794 C CA . LEU A 1 252 ? 19.143 -0.333 -33.510 1.00 78.19 252 LEU A CA 1
ATOM 1795 C C . LEU A 1 252 ? 17.704 -0.181 -34.005 1.00 78.19 252 LEU A C 1
ATOM 1797 O O . LEU A 1 252 ? 17.196 0.936 -34.106 1.00 78.19 252 LEU A O 1
ATOM 1801 N N . ARG A 1 253 ? 17.047 -1.301 -34.314 1.00 74.00 253 ARG A N 1
ATOM 1802 C CA . ARG A 1 253 ? 15.661 -1.323 -34.791 1.00 74.00 253 ARG A CA 1
ATOM 1803 C C . ARG A 1 253 ? 14.686 -0.834 -33.726 1.00 74.00 253 ARG A C 1
ATOM 1805 O O . ARG A 1 253 ? 13.725 -0.150 -34.073 1.00 74.00 253 ARG A O 1
ATOM 1812 N N . VAL A 1 254 ? 14.918 -1.199 -32.465 1.00 66.19 254 VAL A N 1
ATOM 1813 C CA . VAL A 1 254 ? 14.018 -0.832 -31.368 1.00 66.19 254 VAL A CA 1
ATOM 1814 C C . VAL A 1 254 ? 14.301 0.593 -30.863 1.00 66.19 254 VAL A C 1
ATOM 1816 O O . VAL A 1 254 ? 13.357 1.348 -30.650 1.00 66.19 254 VAL A O 1
ATOM 1819 N N . ASN A 1 255 ? 15.571 1.009 -30.770 1.00 66.62 255 ASN A N 1
ATOM 1820 C CA . ASN A 1 255 ? 15.956 2.296 -30.164 1.00 66.62 255 ASN A CA 1
ATOM 1821 C C . ASN A 1 255 ? 16.102 3.471 -31.138 1.00 66.62 255 ASN A C 1
ATOM 1823 O O . ASN A 1 255 ? 16.079 4.623 -30.713 1.00 66.62 255 ASN A O 1
ATOM 1827 N N . GLY A 1 256 ? 16.312 3.221 -32.433 1.00 62.00 256 GLY A N 1
ATOM 1828 C CA . GLY A 1 256 ? 16.403 4.271 -33.452 1.00 62.00 256 GLY A CA 1
ATOM 1829 C C . GLY A 1 256 ? 17.650 5.175 -33.411 1.00 62.00 256 GLY A C 1
ATOM 1830 O O . GLY A 1 256 ? 17.804 5.979 -34.332 1.00 62.00 256 GLY A O 1
ATOM 1831 N N . SER A 1 257 ? 18.554 5.049 -32.425 1.00 62.09 257 SER A N 1
ATOM 1832 C CA . SER A 1 257 ? 19.807 5.829 -32.390 1.00 62.09 257 SER A CA 1
ATOM 1833 C C . SER A 1 257 ? 20.720 5.474 -33.567 1.00 62.09 257 SER A C 1
ATOM 1835 O O . SER A 1 257 ? 20.845 4.310 -33.940 1.00 62.09 257 SER A O 1
ATOM 1837 N N . ALA A 1 258 ? 21.345 6.492 -34.163 1.00 59.72 258 ALA A N 1
ATOM 1838 C CA . ALA A 1 258 ? 22.353 6.348 -35.214 1.00 59.72 258 ALA A C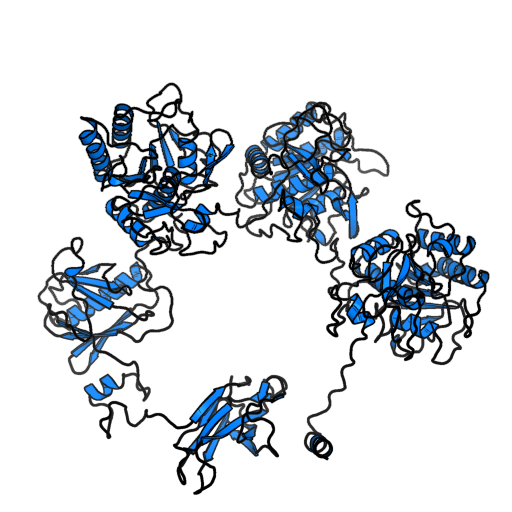A 1
ATOM 1839 C C . ALA A 1 258 ? 23.792 6.422 -34.667 1.00 59.72 258 ALA A C 1
ATOM 1841 O O . ALA A 1 258 ? 24.733 6.362 -35.457 1.00 59.72 258 ALA A O 1
ATOM 1842 N N . ASP A 1 259 ? 23.977 6.593 -33.349 1.00 74.12 259 ASP A N 1
ATOM 1843 C CA . ASP A 1 259 ? 25.302 6.675 -32.729 1.00 74.12 259 ASP A CA 1
ATOM 1844 C C . ASP A 1 259 ? 25.802 5.273 -32.320 1.00 74.12 259 ASP A C 1
ATOM 1846 O O . ASP A 1 259 ? 25.192 4.611 -31.473 1.00 74.12 259 ASP A O 1
ATOM 1850 N N . PRO A 1 260 ? 26.928 4.790 -32.878 1.00 74.12 260 PRO A N 1
ATOM 1851 C CA . PRO A 1 260 ? 27.524 3.515 -32.497 1.00 74.12 260 PRO A CA 1
ATOM 1852 C C . PRO A 1 260 ? 27.882 3.404 -31.013 1.00 74.12 260 PRO A C 1
ATOM 1854 O O . PRO A 1 260 ? 27.901 2.287 -30.488 1.00 74.12 260 PRO A O 1
ATOM 1857 N N . ALA A 1 261 ? 28.168 4.526 -30.343 1.00 71.88 261 ALA A N 1
ATOM 1858 C CA . ALA A 1 261 ? 28.451 4.553 -28.913 1.00 71.88 261 ALA A CA 1
ATOM 1859 C C . ALA A 1 261 ? 27.218 4.158 -28.090 1.00 71.88 261 ALA A C 1
ATOM 1861 O O . ALA A 1 261 ? 27.357 3.399 -27.131 1.00 71.88 261 ALA A O 1
ATOM 1862 N N . ASP A 1 262 ? 26.024 4.581 -28.513 1.00 71.62 262 ASP A N 1
ATOM 1863 C CA . ASP A 1 262 ? 24.767 4.239 -27.845 1.00 71.62 262 ASP A CA 1
ATOM 1864 C C . ASP A 1 262 ? 24.452 2.751 -27.990 1.00 71.62 262 ASP A C 1
ATOM 1866 O O . ASP A 1 262 ? 24.093 2.099 -27.013 1.00 71.62 262 ASP A O 1
ATOM 1870 N N . VAL A 1 263 ? 24.658 2.184 -29.186 1.00 76.00 263 VAL A N 1
ATOM 1871 C CA . VAL A 1 263 ? 24.455 0.744 -29.434 1.00 76.00 263 VAL A CA 1
ATOM 1872 C C . VAL A 1 263 ? 25.390 -0.088 -28.563 1.00 76.00 263 VAL A C 1
ATOM 1874 O O . VAL A 1 263 ? 24.979 -1.069 -27.947 1.00 76.00 263 VAL A O 1
ATOM 1877 N N . LYS A 1 264 ? 26.662 0.315 -28.493 1.00 80.44 264 LYS A N 1
ATOM 1878 C CA . LYS A 1 264 ? 27.680 -0.340 -27.668 1.00 80.44 264 LYS A CA 1
ATOM 1879 C C . LYS A 1 264 ? 27.344 -0.240 -26.180 1.00 80.44 264 LYS A C 1
ATOM 1881 O O . LYS A 1 264 ? 27.396 -1.250 -25.485 1.00 80.44 264 LYS A O 1
ATOM 1886 N N . ALA A 1 265 ? 26.986 0.948 -25.696 1.00 73.94 265 ALA A N 1
ATOM 1887 C CA . ALA A 1 265 ? 26.606 1.164 -24.304 1.00 73.94 265 ALA A CA 1
ATOM 1888 C C . ALA A 1 265 ? 25.331 0.395 -23.932 1.00 73.94 265 ALA A C 1
ATOM 1890 O O . ALA A 1 265 ? 25.276 -0.198 -22.858 1.00 73.94 265 ALA A O 1
ATOM 1891 N N . GLY A 1 266 ? 24.346 0.354 -24.832 1.00 68.69 266 GLY A N 1
ATOM 1892 C CA . GLY A 1 266 ? 23.107 -0.399 -24.668 1.00 68.69 266 GLY A CA 1
ATOM 1893 C C . GLY A 1 266 ? 23.356 -1.896 -24.530 1.00 68.69 266 GLY A C 1
ATOM 1894 O O . GLY A 1 266 ? 22.987 -2.481 -23.521 1.00 68.69 266 GLY A O 1
ATOM 1895 N N . LEU A 1 267 ? 24.091 -2.500 -25.468 1.00 79.00 267 LEU A N 1
ATOM 1896 C CA . LEU A 1 267 ? 24.418 -3.930 -25.401 1.00 79.00 267 LEU A CA 1
ATOM 1897 C C . LEU A 1 267 ? 25.284 -4.303 -24.186 1.00 79.00 267 LEU A C 1
ATOM 1899 O O . LEU A 1 267 ? 25.177 -5.417 -23.684 1.00 79.00 267 LEU A O 1
ATOM 1903 N N . ILE A 1 268 ? 26.153 -3.401 -23.717 1.00 78.44 268 ILE A N 1
ATOM 1904 C CA . ILE A 1 268 ? 26.922 -3.596 -22.475 1.00 78.44 268 ILE A CA 1
ATOM 1905 C C . ILE A 1 268 ? 26.005 -3.542 -21.253 1.00 78.44 268 ILE A C 1
ATOM 1907 O O . ILE A 1 268 ? 26.197 -4.324 -20.327 1.00 78.44 268 ILE A O 1
ATOM 1911 N N . ALA A 1 269 ? 25.038 -2.624 -21.241 1.00 68.56 269 ALA A N 1
ATOM 1912 C CA . ALA A 1 269 ? 24.078 -2.491 -20.152 1.00 68.56 269 ALA A CA 1
ATOM 1913 C C . ALA A 1 269 ? 23.108 -3.678 -20.086 1.00 68.56 269 ALA A C 1
ATOM 1915 O O . ALA A 1 269 ? 22.718 -4.072 -18.992 1.00 68.56 269 ALA A O 1
ATOM 1916 N N . ASP A 1 270 ? 22.756 -4.246 -21.240 1.00 71.06 270 ASP A N 1
ATOM 1917 C CA . ASP A 1 270 ? 21.874 -5.410 -21.330 1.00 71.06 270 ASP A CA 1
ATOM 1918 C C . ASP A 1 270 ? 22.606 -6.722 -20.997 1.00 71.06 270 ASP A C 1
ATOM 1920 O O . ASP A 1 270 ? 21.968 -7.702 -20.634 1.00 71.06 270 ASP A O 1
ATOM 1924 N N . ALA A 1 271 ? 23.940 -6.764 -21.095 1.00 79.38 271 ALA A N 1
ATOM 1925 C CA . ALA A 1 271 ? 24.727 -7.969 -20.849 1.00 79.38 271 ALA A CA 1
ATOM 1926 C C . ALA A 1 271 ? 24.624 -8.466 -19.395 1.00 79.38 271 ALA A C 1
ATOM 1928 O O . ALA A 1 271 ? 24.717 -7.691 -18.446 1.00 79.38 271 ALA A O 1
ATOM 1929 N N . THR A 1 272 ? 24.545 -9.787 -19.206 1.00 80.12 272 THR A N 1
ATOM 1930 C CA . THR A 1 272 ? 24.534 -10.412 -17.881 1.00 80.12 272 THR A CA 1
ATOM 1931 C C . THR A 1 272 ? 25.899 -10.226 -17.197 1.00 80.12 272 THR A C 1
ATOM 1933 O O . THR A 1 272 ? 26.908 -10.755 -17.693 1.00 80.12 272 THR A O 1
ATOM 1936 N N . PRO A 1 273 ? 25.975 -9.507 -16.059 1.00 79.81 273 PRO A N 1
ATOM 1937 C CA . PRO A 1 273 ? 27.220 -9.334 -15.330 1.00 79.81 273 PRO A CA 1
ATOM 1938 C C . PRO A 1 273 ? 27.595 -10.598 -14.558 1.00 79.81 273 PRO A C 1
ATOM 1940 O O . PRO A 1 273 ? 26.750 -11.382 -14.136 1.00 79.81 273 PRO A O 1
ATOM 1943 N N . ASP A 1 274 ? 28.896 -10.788 -14.371 1.00 82.06 274 ASP A N 1
ATOM 1944 C CA . ASP A 1 274 ? 29.498 -11.873 -13.597 1.00 82.06 274 ASP A CA 1
ATOM 1945 C C . ASP A 1 274 ? 29.178 -13.311 -14.055 1.00 82.06 274 ASP A C 1
ATOM 1947 O O . ASP A 1 274 ? 29.448 -14.275 -13.337 1.00 82.06 274 ASP A O 1
ATOM 1951 N N . ALA A 1 275 ? 28.681 -13.475 -15.283 1.00 82.44 275 ALA A N 1
ATOM 1952 C CA . ALA A 1 275 ? 28.242 -14.764 -15.818 1.00 82.44 275 ALA A CA 1
ATOM 1953 C C . ALA A 1 275 ? 29.374 -15.648 -16.376 1.00 82.44 275 ALA A C 1
ATOM 1955 O O . ALA A 1 275 ? 29.237 -16.870 -16.430 1.00 82.44 275 ALA A O 1
ATOM 1956 N N . VAL A 1 276 ? 30.501 -15.068 -16.808 1.00 86.75 276 VAL A N 1
ATOM 1957 C CA . VAL A 1 276 ? 31.528 -15.809 -17.553 1.00 86.75 276 VAL A CA 1
ATOM 1958 C C . VAL A 1 276 ? 32.479 -16.550 -16.617 1.00 86.75 276 VAL A C 1
ATOM 1960 O O . VAL A 1 276 ? 33.252 -15.966 -15.853 1.00 86.75 276 VAL A O 1
ATOM 1963 N N . ASN A 1 277 ? 32.504 -17.873 -16.752 1.00 87.31 277 ASN A N 1
ATOM 1964 C CA . ASN A 1 277 ? 33.365 -18.758 -15.983 1.00 87.31 277 ASN A CA 1
ATOM 1965 C C . ASN A 1 277 ? 34.790 -18.806 -16.569 1.00 87.31 277 ASN A C 1
ATOM 1967 O O . ASN A 1 277 ? 34.999 -19.100 -17.749 1.00 87.31 277 ASN A O 1
ATOM 1971 N N . GLY A 1 278 ? 35.809 -18.578 -15.732 1.00 79.62 278 GLY A N 1
ATOM 1972 C CA . GLY A 1 278 ? 37.224 -18.761 -16.089 1.00 79.62 278 GLY A CA 1
ATOM 1973 C C . GLY A 1 278 ? 38.122 -17.549 -15.823 1.00 79.62 278 GLY A C 1
ATOM 1974 O O . GLY A 1 278 ? 37.711 -16.539 -15.266 1.00 79.62 278 GLY A O 1
ATOM 1975 N N . SER A 1 279 ? 39.406 -17.649 -16.191 1.00 76.56 279 SER A N 1
ATOM 1976 C CA . SER A 1 279 ? 40.353 -16.536 -16.015 1.00 76.56 279 SER A CA 1
ATOM 1977 C C . SER A 1 279 ? 40.192 -15.494 -17.125 1.00 76.56 279 SER A C 1
ATOM 1979 O O . SER A 1 279 ? 40.567 -15.738 -18.273 1.00 76.56 279 SER A O 1
ATOM 1981 N N . LEU A 1 280 ? 39.678 -14.318 -16.763 1.00 79.94 280 LEU A N 1
ATOM 1982 C CA . LEU A 1 280 ? 39.408 -13.218 -17.699 1.00 79.94 280 LEU A CA 1
ATOM 1983 C C . LEU A 1 280 ? 40.588 -12.244 -17.867 1.00 79.94 280 LEU A C 1
ATOM 1985 O O . LEU A 1 280 ? 40.630 -11.485 -18.831 1.00 79.94 280 LEU A O 1
ATOM 1989 N N . SER A 1 281 ? 41.578 -12.290 -16.963 1.00 80.69 281 SER A N 1
ATOM 1990 C CA . SER A 1 281 ? 42.834 -11.519 -17.039 1.00 80.69 281 SER A CA 1
ATOM 1991 C C . SER A 1 281 ? 42.644 -10.036 -17.406 1.00 80.69 281 SER A C 1
ATOM 1993 O O . SER A 1 281 ? 43.360 -9.500 -18.252 1.00 80.69 281 SER A O 1
ATOM 1995 N N . GLY A 1 282 ? 41.669 -9.377 -16.768 1.00 75.94 282 GLY A N 1
ATOM 1996 C CA . GLY A 1 282 ? 41.360 -7.954 -16.964 1.00 75.94 282 GLY A CA 1
ATOM 1997 C C . GLY A 1 282 ? 40.319 -7.649 -18.050 1.00 75.94 282 GLY A C 1
ATOM 1998 O O . GLY A 1 282 ? 40.113 -6.475 -18.333 1.00 75.94 282 GLY A O 1
ATOM 1999 N N . ALA A 1 283 ? 39.701 -8.661 -18.675 1.00 81.38 283 ALA A N 1
ATOM 2000 C CA . ALA A 1 283 ? 38.482 -8.465 -19.471 1.00 81.38 283 ALA A CA 1
ATOM 2001 C C . ALA A 1 283 ? 37.259 -8.234 -18.561 1.00 81.38 283 ALA A C 1
ATOM 2003 O O . ALA A 1 283 ? 37.243 -8.777 -17.450 1.00 81.38 283 ALA A O 1
ATOM 2004 N N . PRO A 1 284 ? 36.248 -7.477 -19.025 1.00 82.38 284 PRO A N 1
ATOM 2005 C CA . PRO A 1 284 ? 34.969 -7.356 -18.334 1.00 82.38 284 PRO A CA 1
ATOM 2006 C C . PRO A 1 284 ? 34.269 -8.717 -18.246 1.00 82.38 284 PRO A C 1
ATOM 2008 O O . PRO A 1 284 ? 34.331 -9.520 -19.179 1.00 82.38 284 PRO A O 1
ATOM 2011 N N . ASN A 1 285 ? 33.616 -8.983 -17.115 1.00 87.75 285 ASN A N 1
ATOM 2012 C CA . ASN A 1 285 ? 32.833 -10.198 -16.908 1.00 87.75 285 ASN A CA 1
ATOM 2013 C C . ASN A 1 285 ? 31.381 -9.958 -17.336 1.00 87.75 285 ASN A C 1
ATOM 2015 O O . ASN A 1 285 ? 30.496 -9.828 -16.499 1.00 87.75 285 ASN A O 1
ATOM 2019 N N . LEU A 1 286 ? 31.178 -9.804 -18.643 1.00 88.94 286 LEU A N 1
ATOM 2020 C CA . LEU A 1 286 ? 29.886 -9.494 -19.253 1.00 88.94 286 LEU A CA 1
ATOM 2021 C C . LEU A 1 286 ? 29.575 -10.534 -20.326 1.00 88.94 286 LEU A C 1
ATOM 2023 O O . LEU A 1 286 ? 30.422 -10.795 -21.186 1.00 88.94 286 LEU A O 1
ATOM 2027 N N . LEU A 1 287 ? 28.375 -11.107 -20.287 1.00 88.56 287 LEU A N 1
ATOM 2028 C CA . LEU A 1 287 ? 27.878 -12.049 -21.288 1.00 88.56 287 LEU A CA 1
ATOM 2029 C C . LEU A 1 287 ? 26.694 -11.439 -22.043 1.00 88.56 287 LEU A C 1
ATOM 2031 O O . LEU A 1 287 ? 25.768 -10.937 -21.422 1.00 88.56 287 LEU A O 1
ATOM 2035 N N . LEU A 1 288 ? 26.733 -11.476 -23.374 1.00 92.00 288 LEU A N 1
ATOM 2036 C CA . LEU A 1 288 ? 25.703 -10.911 -24.243 1.00 92.00 288 LEU A CA 1
ATOM 2037 C C . LEU A 1 288 ? 24.313 -11.434 -23.875 1.00 92.00 288 LEU A C 1
ATOM 2039 O O . LEU A 1 288 ? 24.110 -12.647 -23.826 1.00 92.00 288 LEU A O 1
ATOM 2043 N N . GLN A 1 289 ? 23.370 -10.505 -23.739 1.00 85.75 289 GLN A N 1
ATOM 2044 C CA . GLN A 1 289 ? 21.954 -10.790 -23.577 1.00 85.75 289 GLN A CA 1
ATOM 2045 C C . GLN A 1 289 ? 21.133 -9.935 -24.560 1.00 85.75 289 GLN A C 1
ATOM 2047 O O . GLN A 1 289 ? 21.552 -8.848 -24.959 1.00 85.75 289 GLN A O 1
ATOM 2052 N N . VAL A 1 290 ? 19.987 -10.455 -24.984 1.00 77.12 290 VAL A N 1
ATOM 2053 C CA . VAL A 1 290 ? 19.006 -9.870 -25.893 1.00 77.12 290 VAL A CA 1
ATOM 2054 C C . VAL A 1 290 ? 17.644 -10.031 -25.216 1.00 77.12 290 VAL A C 1
ATOM 2056 O O . VAL A 1 290 ? 17.156 -11.148 -25.160 1.00 77.12 290 VAL A O 1
ATOM 2059 N N . PRO A 1 291 ? 17.033 -8.967 -24.680 1.00 56.81 291 PRO A N 1
ATOM 2060 C CA . PRO A 1 291 ? 15.834 -9.094 -23.855 1.00 56.81 291 PRO A CA 1
ATOM 2061 C C . PRO A 1 291 ? 14.637 -9.802 -24.521 1.00 56.81 291 PRO A C 1
ATOM 2063 O O . PRO A 1 291 ? 14.379 -9.586 -25.706 1.00 56.81 291 PRO A O 1
ATOM 2066 N N . ASP A 1 292 ? 13.885 -10.578 -23.727 1.00 51.47 292 ASP A N 1
ATOM 2067 C CA . ASP A 1 292 ? 12.692 -11.351 -24.136 1.00 51.47 292 ASP A CA 1
ATOM 2068 C C . ASP A 1 292 ? 11.538 -10.485 -24.655 1.00 51.47 292 ASP A C 1
ATOM 2070 O O . ASP A 1 292 ? 10.827 -10.842 -25.597 1.00 51.47 292 ASP A O 1
ATOM 2074 N N . ASP A 1 293 ? 11.401 -9.286 -24.099 1.00 45.50 293 ASP A N 1
ATOM 2075 C CA . ASP A 1 293 ? 10.368 -8.350 -24.496 1.00 45.50 293 ASP A CA 1
ATOM 2076 C C . ASP A 1 293 ? 11.033 -7.241 -25.296 1.00 45.50 293 ASP A C 1
ATOM 2078 O O . ASP A 1 293 ? 11.918 -6.551 -24.791 1.00 45.50 293 ASP A O 1
ATOM 2082 N N . CYS A 1 294 ? 10.571 -6.995 -26.519 1.00 49.66 294 CYS A N 1
ATOM 2083 C CA . CYS A 1 294 ? 10.982 -5.877 -27.379 1.00 49.66 294 CYS A CA 1
ATOM 2084 C C . CYS A 1 294 ? 10.647 -4.477 -26.812 1.00 49.66 294 CYS A C 1
ATOM 2086 O O . CYS A 1 294 ? 10.398 -3.532 -27.558 1.00 49.66 294 CYS A O 1
ATOM 2088 N N . ASN A 1 295 ? 10.654 -4.337 -25.492 1.00 41.31 295 ASN A N 1
ATOM 2089 C CA . ASN A 1 295 ? 10.557 -3.144 -24.679 1.00 41.31 295 ASN A CA 1
ATOM 2090 C C . ASN A 1 295 ? 11.883 -2.369 -24.609 1.00 41.31 295 ASN A C 1
ATOM 2092 O O . ASN A 1 295 ? 12.134 -1.679 -23.628 1.00 41.31 295 ASN A O 1
ATOM 2096 N N . ILE A 1 296 ? 12.695 -2.367 -25.674 1.00 43.41 296 ILE A N 1
ATOM 2097 C CA . ILE A 1 296 ? 13.747 -1.344 -25.827 1.00 43.41 296 ILE A CA 1
ATOM 2098 C C . ILE A 1 296 ? 13.144 -0.024 -26.348 1.00 43.41 296 ILE A C 1
ATOM 2100 O O . ILE A 1 296 ? 13.684 0.647 -27.221 1.00 43.41 296 ILE A O 1
ATOM 2104 N N . VAL A 1 297 ? 11.961 0.338 -25.847 1.00 36.69 297 VAL A N 1
ATOM 2105 C CA . VAL A 1 297 ? 11.366 1.659 -26.046 1.00 36.69 297 VAL A CA 1
ATOM 2106 C C . VAL A 1 297 ? 11.400 2.357 -24.696 1.00 36.69 297 VAL A C 1
ATOM 2108 O O . VAL A 1 297 ? 10.525 2.180 -23.854 1.00 36.69 297 VAL A O 1
ATOM 2111 N N . GLY A 1 298 ? 12.448 3.155 -24.514 1.00 43.81 298 GLY A N 1
ATOM 2112 C CA . GLY A 1 298 ? 12.719 3.908 -23.297 1.00 43.81 298 GLY A CA 1
ATOM 2113 C C . GLY A 1 298 ? 13.911 3.342 -22.531 1.00 43.81 298 GLY A C 1
ATOM 2114 O O . GLY A 1 298 ? 14.367 2.232 -22.773 1.00 43.81 298 GLY A O 1
ATOM 2115 N N . CYS A 1 299 ? 14.452 4.137 -21.620 1.00 42.66 299 CYS A N 1
ATOM 2116 C CA . CYS A 1 299 ? 15.682 3.863 -20.891 1.00 42.66 299 CYS A CA 1
ATOM 2117 C C . CYS A 1 299 ? 15.700 2.684 -19.893 1.00 42.66 299 CYS A C 1
ATOM 2119 O O . CYS A 1 299 ? 16.431 2.728 -18.899 1.00 42.66 299 CYS A O 1
ATOM 2121 N N . GLY A 1 300 ? 14.980 1.598 -20.166 1.00 42.53 300 GLY A N 1
ATOM 2122 C CA . GLY A 1 300 ? 14.958 0.377 -19.365 1.00 42.53 300 GLY A CA 1
ATOM 2123 C C . GLY A 1 300 ? 15.769 -0.746 -20.012 1.00 42.53 300 GLY A C 1
ATOM 2124 O O . GLY A 1 300 ? 15.304 -1.360 -20.963 1.00 42.53 300 GLY A O 1
ATOM 2125 N N . GLY A 1 301 ? 16.958 -1.030 -19.473 1.00 36.84 301 GLY A N 1
ATOM 2126 C CA . GLY A 1 301 ? 17.517 -2.390 -19.506 1.00 36.84 301 GLY A CA 1
ATOM 2127 C C . GLY A 1 301 ? 16.911 -3.186 -18.339 1.00 36.84 301 GLY A C 1
ATOM 2128 O O . GLY A 1 301 ? 16.490 -2.580 -17.350 1.00 36.84 301 GLY A O 1
ATOM 2129 N N . PHE A 1 302 ? 16.789 -4.511 -18.448 1.00 31.95 302 PHE A N 1
ATOM 2130 C CA . PHE A 1 302 ? 15.996 -5.331 -17.517 1.00 31.95 302 PHE A CA 1
ATOM 2131 C C . PHE A 1 302 ? 16.533 -5.396 -16.067 1.00 31.95 302 PHE A C 1
ATOM 2133 O O . PHE A 1 302 ? 17.729 -5.512 -15.822 1.00 31.95 302 PHE A O 1
ATOM 2140 N N . PHE A 1 303 ? 15.586 -5.401 -15.116 1.00 36.16 303 PHE A N 1
ATOM 2141 C CA . PHE A 1 303 ? 15.673 -5.827 -13.704 1.00 36.16 303 PHE A CA 1
ATOM 2142 C C . PHE A 1 303 ? 16.705 -5.181 -12.766 1.00 36.16 303 PHE A C 1
ATOM 2144 O O . PHE A 1 303 ? 17.032 -5.760 -11.730 1.00 36.16 303 PHE A O 1
ATOM 2151 N N . GLN A 1 304 ? 17.136 -3.951 -13.027 1.00 41.00 304 GLN A N 1
ATOM 2152 C CA . GLN A 1 304 ? 17.527 -3.077 -11.923 1.00 41.00 304 GLN A CA 1
ATOM 2153 C C . GLN A 1 304 ? 16.678 -1.820 -11.973 1.00 41.00 304 GLN A C 1
ATOM 2155 O O . GLN A 1 304 ? 16.674 -1.089 -12.965 1.00 41.00 304 GLN A O 1
ATOM 2160 N N . THR A 1 305 ? 15.945 -1.573 -10.889 1.00 50.41 305 THR A N 1
ATOM 2161 C CA . THR A 1 305 ? 15.552 -0.216 -10.514 1.00 50.41 305 THR A CA 1
ATOM 2162 C C . THR A 1 305 ? 16.686 0.744 -10.852 1.00 50.41 305 THR A C 1
ATOM 2164 O O . THR A 1 305 ? 17.842 0.472 -10.508 1.00 50.41 305 THR A O 1
ATOM 2167 N N . PRO A 1 306 ? 16.410 1.883 -11.511 1.00 64.12 306 PRO A N 1
ATOM 2168 C CA . PRO A 1 306 ? 17.407 2.930 -11.582 1.00 64.12 306 PRO A CA 1
ATOM 2169 C C . PRO A 1 306 ? 17.876 3.204 -10.154 1.00 64.12 306 PRO A C 1
ATOM 2171 O O . PRO A 1 306 ? 17.050 3.492 -9.289 1.00 64.12 306 PRO A O 1
ATOM 2174 N N . TRP A 1 307 ? 19.179 3.060 -9.894 1.00 70.62 307 TRP A N 1
ATOM 2175 C CA . TRP A 1 307 ? 19.714 3.069 -8.527 1.00 70.62 307 TRP A CA 1
ATOM 2176 C C . TRP A 1 307 ? 19.270 4.312 -7.746 1.00 70.62 307 TRP A C 1
ATOM 2178 O O . TRP A 1 307 ? 19.123 4.252 -6.536 1.00 70.62 307 TRP A O 1
ATOM 2188 N N . HIS A 1 308 ? 19.029 5.433 -8.435 1.00 73.56 308 HIS A N 1
ATOM 2189 C CA . HIS A 1 308 ? 18.528 6.667 -7.845 1.00 73.56 308 HIS A CA 1
ATOM 2190 C C . HIS A 1 308 ? 17.083 6.543 -7.337 1.00 73.56 308 HIS A C 1
ATOM 2192 O O . HIS A 1 308 ? 16.794 7.077 -6.274 1.00 73.56 308 HIS A O 1
ATOM 2198 N N . LEU A 1 309 ? 16.193 5.828 -8.036 1.00 72.44 309 LEU A N 1
ATOM 2199 C CA . LEU A 1 309 ? 14.824 5.557 -7.572 1.00 72.44 309 LEU A CA 1
ATOM 2200 C C . LEU A 1 309 ? 14.817 4.558 -6.411 1.00 72.44 309 LEU A C 1
ATOM 2202 O O . LEU A 1 309 ? 14.128 4.778 -5.421 1.00 72.44 309 LEU A O 1
ATOM 2206 N N . ASP A 1 310 ? 15.637 3.511 -6.503 1.00 67.81 310 ASP A N 1
ATOM 2207 C CA . ASP A 1 310 ? 15.849 2.551 -5.411 1.00 67.81 310 ASP A CA 1
ATOM 2208 C C . ASP A 1 310 ? 16.391 3.259 -4.156 1.00 67.81 310 ASP A C 1
ATOM 2210 O O . ASP A 1 310 ? 15.871 3.140 -3.049 1.00 67.81 310 ASP A O 1
ATOM 2214 N N . ARG A 1 311 ? 17.373 4.146 -4.347 1.00 72.19 311 ARG A N 1
ATOM 2215 C CA . ARG A 1 311 ? 17.964 4.937 -3.268 1.00 72.19 311 ARG A CA 1
ATOM 2216 C C . ARG A 1 311 ? 16.979 5.914 -2.631 1.00 72.19 311 ARG A C 1
ATOM 2218 O O . ARG A 1 311 ? 16.995 6.066 -1.412 1.00 72.19 311 ARG A O 1
ATOM 2225 N N . ILE A 1 312 ? 16.132 6.559 -3.435 1.00 72.81 312 ILE A N 1
ATOM 2226 C CA . ILE A 1 312 ? 15.050 7.430 -2.950 1.00 72.81 312 ILE A CA 1
ATOM 2227 C C . ILE A 1 312 ? 14.028 6.632 -2.125 1.00 72.81 312 ILE A C 1
ATOM 2229 O O . ILE A 1 312 ? 13.464 7.175 -1.176 1.00 72.81 312 ILE A O 1
ATOM 2233 N N . ASN A 1 313 ? 13.827 5.351 -2.439 1.00 64.69 313 ASN A N 1
ATOM 2234 C CA . ASN A 1 313 ? 12.950 4.452 -1.695 1.00 64.69 313 ASN A CA 1
ATOM 2235 C C . ASN A 1 313 ? 13.595 3.956 -0.371 1.00 64.69 313 ASN A C 1
ATOM 2237 O O . ASN A 1 313 ? 12.934 3.910 0.670 1.00 64.69 313 ASN A O 1
ATOM 2241 N N . GLN A 1 314 ? 14.902 3.648 -0.363 1.00 56.78 314 GLN A N 1
ATOM 2242 C CA . GLN A 1 314 ? 15.543 2.830 0.688 1.00 56.78 314 GLN A CA 1
ATOM 2243 C C . GLN A 1 314 ? 16.805 3.432 1.332 1.00 56.78 314 GLN A C 1
ATOM 2245 O O . GLN A 1 314 ? 17.889 2.837 1.341 1.00 56.78 314 GLN A O 1
ATOM 2250 N N . ALA A 1 315 ? 16.687 4.616 1.928 1.00 48.47 315 ALA A N 1
ATOM 2251 C CA . ALA A 1 315 ? 17.823 5.252 2.592 1.00 48.47 315 ALA A CA 1
ATOM 2252 C C . ALA A 1 315 ? 18.479 4.356 3.673 1.00 48.47 315 ALA A C 1
ATOM 2254 O O . ALA A 1 315 ? 17.813 3.787 4.536 1.00 48.47 315 ALA A O 1
ATOM 2255 N N . GLY A 1 316 ? 19.811 4.259 3.641 1.00 40.62 316 GLY A N 1
ATOM 2256 C CA . GLY A 1 316 ? 20.633 3.518 4.606 1.00 40.62 316 GLY A CA 1
ATOM 2257 C C . GLY A 1 316 ? 20.726 1.995 4.413 1.00 40.62 316 GLY A C 1
ATOM 2258 O O . GLY A 1 316 ? 21.423 1.350 5.198 1.00 40.62 316 GLY A O 1
ATOM 2259 N N . LEU A 1 317 ? 20.081 1.415 3.390 1.00 45.34 317 LEU A N 1
ATOM 2260 C CA . LEU A 1 317 ? 20.088 -0.030 3.099 1.00 45.34 317 LEU A CA 1
ATOM 2261 C C . LEU A 1 317 ? 20.828 -0.369 1.782 1.00 45.34 317 LEU A C 1
ATOM 2263 O O . LEU A 1 317 ? 21.051 0.527 0.963 1.00 45.34 317 LEU A O 1
ATOM 2267 N N . PRO A 1 318 ? 21.256 -1.634 1.567 1.00 41.38 318 PRO A N 1
ATOM 2268 C CA . PRO A 1 318 ? 21.727 -2.100 0.261 1.00 41.38 318 PRO A CA 1
ATOM 2269 C C . PRO A 1 318 ? 20.605 -2.001 -0.780 1.00 41.38 318 PRO A C 1
ATOM 2271 O O . PRO A 1 318 ? 19.486 -2.389 -0.473 1.00 41.38 318 PRO A O 1
ATOM 2274 N N . LEU A 1 319 ? 20.922 -1.531 -1.990 1.00 44.47 319 LEU A N 1
ATOM 2275 C CA . LEU A 1 319 ? 19.978 -1.483 -3.116 1.00 44.47 319 LEU A CA 1
ATOM 2276 C C . LEU A 1 319 ? 19.457 -2.894 -3.417 1.00 44.47 319 LEU A C 1
ATOM 2278 O O . LEU A 1 319 ? 20.265 -3.819 -3.556 1.00 44.47 319 LEU A O 1
ATOM 2282 N N . ASP A 1 320 ? 18.141 -3.060 -3.497 1.00 38.00 320 ASP A N 1
ATOM 2283 C CA . ASP A 1 320 ? 17.494 -4.374 -3.570 1.00 38.00 320 ASP A CA 1
ATOM 2284 C C . ASP A 1 320 ? 16.752 -4.633 -4.889 1.00 38.00 320 ASP A C 1
ATOM 2286 O O . ASP A 1 320 ? 16.280 -5.750 -5.113 1.00 38.00 320 ASP A O 1
ATOM 2290 N N . GLY A 1 321 ? 16.699 -3.647 -5.791 1.00 37.06 321 GLY A N 1
ATOM 2291 C CA . GLY A 1 321 ? 16.054 -3.812 -7.088 1.00 37.06 321 GLY A CA 1
ATOM 2292 C C . GLY A 1 321 ? 14.559 -3.471 -7.115 1.00 37.06 321 GLY A C 1
ATOM 2293 O O . GLY A 1 321 ? 13.930 -3.715 -8.147 1.00 37.06 321 GLY A O 1
ATOM 2294 N N . VAL A 1 322 ? 13.963 -2.944 -6.032 1.00 40.06 322 VAL A N 1
ATOM 2295 C CA . VAL A 1 322 ? 12.502 -2.741 -5.909 1.00 40.06 322 VAL A CA 1
ATOM 2296 C C . VAL A 1 322 ? 12.074 -1.277 -6.114 1.00 40.06 322 VAL A C 1
ATOM 2298 O O . VAL A 1 322 ? 12.453 -0.370 -5.370 1.00 40.06 322 VAL A O 1
ATOM 2301 N N . LEU A 1 323 ? 11.254 -1.028 -7.147 1.00 41.56 323 LEU A N 1
ATOM 2302 C CA . LEU A 1 323 ? 10.655 0.288 -7.417 1.00 41.56 323 LEU A CA 1
ATOM 2303 C C . LEU A 1 323 ? 9.605 0.619 -6.340 1.00 41.56 323 LEU A C 1
ATOM 2305 O O . LEU A 1 323 ? 8.740 -0.203 -6.055 1.00 41.56 323 LEU A O 1
ATOM 2309 N N . GLY A 1 324 ? 9.605 1.849 -5.828 1.00 40.94 324 GLY A N 1
ATOM 2310 C CA . GLY A 1 324 ? 8.407 2.510 -5.273 1.00 40.94 324 GLY A CA 1
ATOM 2311 C C . GLY A 1 324 ? 8.255 3.895 -5.922 1.00 40.94 324 GLY A C 1
ATOM 2312 O O . GLY A 1 324 ? 9.249 4.357 -6.492 1.00 40.94 324 GLY A O 1
ATOM 2313 N N . PRO A 1 325 ? 7.105 4.612 -5.891 1.00 44.50 325 PRO A N 1
ATOM 2314 C CA . PRO A 1 325 ? 5.696 4.262 -5.638 1.00 44.50 325 PRO A CA 1
ATOM 2315 C C . PRO A 1 325 ? 4.930 3.953 -6.927 1.00 44.50 325 PRO A C 1
ATOM 2317 O O . PRO A 1 325 ? 4.961 4.747 -7.866 1.00 44.50 325 PRO A O 1
ATOM 2320 N N . ASP A 1 326 ? 4.077 2.934 -6.925 1.00 44.56 326 ASP A N 1
ATOM 2321 C CA . ASP A 1 326 ? 2.960 2.867 -7.876 1.00 44.56 326 ASP A CA 1
ATOM 2322 C C . ASP A 1 326 ? 1.670 3.381 -7.199 1.00 44.56 326 ASP A C 1
ATOM 2324 O O . ASP A 1 326 ? 0.716 2.641 -6.970 1.00 44.56 326 ASP A O 1
ATOM 2328 N N . CYS A 1 327 ? 1.633 4.681 -6.869 1.00 50.59 327 CYS A N 1
ATOM 2329 C CA . CYS A 1 327 ? 0.453 5.342 -6.289 1.00 50.59 327 CYS A CA 1
ATOM 2330 C C . CYS A 1 327 ? -0.398 6.020 -7.359 1.00 50.59 327 CYS A C 1
ATOM 2332 O O . CYS A 1 327 ? -0.212 7.190 -7.690 1.00 50.59 327 CYS A O 1
ATOM 2334 N N . TRP A 1 328 ? -1.397 5.297 -7.861 1.00 47.53 328 TRP A N 1
ATOM 2335 C CA . TRP A 1 328 ? -2.333 5.797 -8.874 1.00 47.53 328 TRP A CA 1
ATOM 2336 C C . TRP A 1 328 ? -3.588 6.467 -8.287 1.00 47.53 328 TRP A C 1
ATOM 2338 O O . TRP A 1 328 ? -4.588 6.617 -8.989 1.00 47.53 328 TRP A O 1
ATOM 2348 N N . VAL A 1 329 ? -3.571 6.873 -7.011 1.00 45.72 329 VAL A N 1
ATOM 2349 C CA . VAL A 1 329 ? -4.735 7.486 -6.349 1.00 45.72 329 VAL A CA 1
ATOM 2350 C C . VAL A 1 329 ? -4.497 8.982 -6.144 1.00 45.72 329 VAL A C 1
ATOM 2352 O O . VAL A 1 329 ? -3.567 9.386 -5.454 1.00 45.72 329 VAL A O 1
ATOM 2355 N N . GLY A 1 330 ? -5.339 9.805 -6.769 1.00 56.06 330 GLY A N 1
ATOM 2356 C CA . GLY A 1 330 ? -5.267 11.267 -6.715 1.00 56.06 330 GLY A CA 1
ATOM 2357 C C . GLY A 1 330 ? -5.145 11.906 -8.099 1.00 56.06 330 GLY A C 1
ATOM 2358 O O . GLY A 1 330 ? -4.692 11.296 -9.066 1.00 56.06 330 GLY A O 1
ATOM 2359 N N . THR A 1 331 ? -5.586 13.154 -8.209 1.00 66.88 331 THR A N 1
ATOM 2360 C CA . THR A 1 331 ? -5.427 13.970 -9.422 1.00 66.88 331 THR A CA 1
ATOM 2361 C C . THR A 1 331 ? -3.953 14.277 -9.673 1.00 66.88 331 THR A C 1
ATOM 2363 O O . THR A 1 331 ? -3.262 14.663 -8.728 1.00 66.88 331 THR A O 1
ATOM 2366 N N . PRO A 1 332 ? -3.478 14.177 -10.922 1.00 76.69 332 PRO A N 1
ATOM 2367 C CA . PRO A 1 332 ? -2.110 14.528 -11.239 1.00 76.69 332 PRO A CA 1
ATOM 2368 C C . PRO A 1 332 ? -1.713 15.967 -10.932 1.00 76.69 332 PRO A C 1
ATOM 2370 O O . PRO A 1 332 ? -2.398 16.892 -11.363 1.00 76.69 332 PRO A O 1
ATOM 2373 N N . SER A 1 333 ? -0.570 16.135 -10.266 1.00 83.88 333 SER A N 1
ATOM 2374 C CA . SER A 1 333 ? 0.073 17.436 -10.071 1.00 83.88 333 SER A CA 1
ATOM 2375 C C . SER A 1 333 ? 0.725 17.918 -11.371 1.00 83.88 333 SER A C 1
ATOM 2377 O O . SER A 1 333 ? 1.244 17.119 -12.161 1.00 83.88 333 SER A O 1
ATOM 2379 N N . THR A 1 334 ? 0.725 19.233 -11.584 1.00 91.44 334 THR A N 1
ATOM 2380 C CA . THR A 1 334 ? 1.405 19.872 -12.719 1.00 91.44 334 THR A CA 1
ATOM 2381 C C . THR A 1 334 ? 2.786 20.364 -12.293 1.00 91.44 334 THR A C 1
ATOM 2383 O O . THR A 1 334 ? 2.915 21.064 -11.287 1.00 91.44 334 THR A O 1
ATOM 2386 N N . VAL A 1 335 ? 3.813 20.022 -13.075 1.00 94.19 335 VAL A N 1
ATOM 2387 C CA . VAL A 1 335 ? 5.196 20.470 -12.891 1.00 94.19 335 VAL A CA 1
ATOM 2388 C C . VAL A 1 335 ? 5.607 21.367 -14.056 1.00 94.19 335 VAL A C 1
ATOM 2390 O O . VAL A 1 335 ? 5.696 20.922 -15.203 1.00 94.19 335 VAL A O 1
ATOM 2393 N N . PHE A 1 336 ? 5.875 22.636 -13.758 1.00 94.06 336 PHE A N 1
ATOM 2394 C CA . PHE A 1 336 ? 6.427 23.605 -14.701 1.00 94.06 336 PHE A CA 1
ATOM 2395 C C . PHE A 1 336 ? 7.950 23.512 -14.678 1.00 94.06 336 PHE A C 1
ATOM 2397 O O . PHE A 1 336 ? 8.570 23.693 -13.633 1.00 94.06 336 PHE A O 1
ATOM 2404 N N . ILE A 1 337 ? 8.563 23.227 -15.822 1.00 92.44 337 ILE A N 1
ATOM 2405 C CA . ILE A 1 337 ? 10.012 23.038 -15.931 1.00 92.44 337 ILE A CA 1
ATOM 2406 C C . ILE A 1 337 ? 10.589 24.221 -16.697 1.00 92.44 337 ILE A C 1
ATOM 2408 O O . ILE A 1 337 ? 10.422 24.324 -17.918 1.00 92.44 337 ILE A O 1
ATOM 2412 N N . ILE A 1 338 ? 11.277 25.104 -15.973 1.00 88.88 338 ILE A N 1
ATOM 2413 C CA . ILE A 1 338 ? 11.997 26.235 -16.554 1.00 88.88 338 ILE A CA 1
ATOM 2414 C C . ILE A 1 338 ? 13.355 25.729 -17.043 1.00 88.88 338 ILE A C 1
ATOM 2416 O O . ILE A 1 338 ? 14.238 25.485 -16.227 1.00 88.88 338 ILE A O 1
ATOM 2420 N N . SER A 1 339 ? 13.521 25.544 -18.356 1.00 84.69 339 SER A N 1
ATOM 2421 C CA . SER A 1 339 ? 14.768 25.051 -18.978 1.00 84.69 339 SER A CA 1
ATOM 2422 C C . SER A 1 339 ? 14.871 25.496 -20.454 1.00 84.69 339 SER A C 1
ATOM 2424 O O . SER A 1 339 ? 14.301 26.515 -20.846 1.00 84.69 339 SER A O 1
ATOM 2426 N N . ASN A 1 340 ? 15.614 24.775 -21.301 1.00 75.81 340 ASN A N 1
ATOM 2427 C CA . ASN A 1 340 ? 15.856 25.089 -22.718 1.00 75.81 340 ASN A CA 1
ATOM 2428 C C . ASN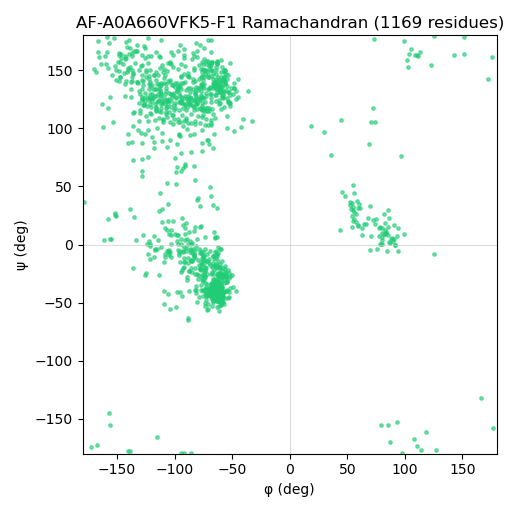 A 1 340 ? 14.842 24.468 -23.702 1.00 75.81 340 ASN A C 1
ATOM 2430 O O . ASN A 1 340 ? 15.083 24.489 -24.909 1.00 75.81 340 ASN A O 1
ATOM 2434 N N . GLY A 1 341 ? 13.709 23.967 -23.201 1.00 78.94 341 GLY A N 1
ATOM 2435 C CA . GLY A 1 341 ? 12.684 23.246 -23.968 1.00 78.94 341 GLY A CA 1
ATOM 2436 C C . GLY A 1 341 ? 12.620 21.761 -23.593 1.00 78.94 341 GLY A C 1
ATOM 2437 O O . GLY A 1 341 ? 13.543 21.242 -22.975 1.00 78.94 341 GLY A O 1
ATOM 2438 N N . ILE A 1 342 ? 11.525 21.080 -23.939 1.00 84.94 342 ILE A N 1
ATOM 2439 C CA . ILE A 1 342 ? 11.318 19.638 -23.709 1.00 84.94 342 ILE A CA 1
ATOM 2440 C C . ILE A 1 342 ? 10.844 19.010 -25.016 1.00 84.94 342 ILE A C 1
ATOM 2442 O O . ILE A 1 342 ? 9.876 19.499 -25.602 1.00 84.94 342 ILE A O 1
ATOM 2446 N N . ASP A 1 343 ? 11.447 17.894 -25.434 1.00 82.25 343 ASP A N 1
ATOM 2447 C CA . ASP A 1 343 ? 10.873 17.047 -26.480 1.00 82.25 343 ASP A CA 1
ATOM 2448 C C . ASP A 1 343 ? 9.617 16.335 -25.954 1.00 82.25 343 ASP A C 1
ATOM 2450 O O . ASP A 1 343 ? 9.640 15.216 -25.447 1.00 82.25 343 ASP A O 1
ATOM 2454 N N . THR A 1 344 ? 8.483 17.023 -26.064 1.00 83.94 344 THR A N 1
ATOM 2455 C CA . THR A 1 344 ? 7.178 16.525 -25.597 1.00 83.94 344 THR A CA 1
ATOM 2456 C C . THR A 1 344 ? 6.671 15.290 -26.351 1.00 83.94 344 THR A C 1
ATOM 2458 O O . THR A 1 344 ? 5.668 14.705 -25.948 1.00 83.94 344 THR A O 1
ATOM 2461 N N . THR A 1 345 ? 7.331 14.888 -27.445 1.00 79.38 345 THR A N 1
ATOM 2462 C CA . THR A 1 345 ? 6.868 13.795 -28.312 1.00 79.38 345 THR A CA 1
ATOM 2463 C C . THR A 1 345 ? 7.334 12.413 -27.865 1.00 79.38 345 THR A C 1
ATOM 2465 O O . THR A 1 345 ? 6.880 11.411 -28.424 1.00 79.38 345 THR A O 1
ATOM 2468 N N . LEU A 1 346 ? 8.199 12.338 -26.849 1.00 72.56 346 LEU A N 1
ATOM 2469 C CA . LEU A 1 346 ? 8.741 11.069 -26.383 1.00 72.56 346 LEU A CA 1
ATOM 2470 C C . LEU A 1 346 ? 7.653 10.145 -25.807 1.00 72.56 346 LEU A C 1
ATOM 2472 O O . LEU A 1 346 ? 6.859 10.580 -24.962 1.00 72.56 346 LEU A O 1
ATOM 2476 N N . PRO A 1 347 ? 7.653 8.849 -26.185 1.00 67.06 347 PRO A N 1
ATOM 2477 C CA . PRO A 1 347 ? 6.713 7.862 -25.654 1.00 67.06 347 PRO A CA 1
ATOM 2478 C C . PRO A 1 347 ? 6.709 7.764 -24.123 1.00 67.06 347 PRO A C 1
ATOM 2480 O O . PRO A 1 347 ? 5.652 7.542 -23.538 1.00 67.06 347 PRO A O 1
ATOM 2483 N N . GLU A 1 348 ? 7.853 7.993 -23.470 1.00 69.62 348 GLU A N 1
ATOM 2484 C CA . GLU A 1 348 ? 8.002 7.911 -22.009 1.00 69.62 348 GLU A CA 1
ATOM 2485 C C . GLU A 1 348 ? 7.098 8.901 -21.246 1.00 69.62 348 GLU A C 1
ATOM 2487 O O . GLU A 1 348 ? 6.703 8.643 -20.106 1.00 69.62 348 GLU A O 1
ATOM 2492 N N . PHE A 1 349 ? 6.699 10.010 -21.876 1.00 81.31 349 PHE A N 1
ATOM 2493 C CA . PHE A 1 349 ? 5.767 10.961 -21.270 1.00 81.31 349 PHE A CA 1
ATOM 2494 C C . PHE A 1 349 ? 4.300 10.578 -21.477 1.00 81.31 349 PHE A C 1
ATOM 2496 O O . PHE A 1 349 ? 3.430 11.152 -20.826 1.00 81.31 349 PHE A O 1
ATOM 2503 N N . GLY A 1 350 ? 3.982 9.633 -22.370 1.00 77.62 350 GLY A N 1
ATOM 2504 C CA . GLY A 1 350 ? 2.609 9.170 -22.606 1.00 77.62 350 GLY A CA 1
ATOM 2505 C C . GLY A 1 350 ? 1.620 10.289 -22.963 1.00 77.62 350 GLY A C 1
ATOM 2506 O O . GLY A 1 350 ? 0.448 10.209 -22.606 1.00 77.62 350 GLY A O 1
ATOM 2507 N N . GLY A 1 351 ? 2.093 11.369 -23.599 1.00 82.69 351 GLY A N 1
ATOM 2508 C CA . GLY A 1 351 ? 1.290 12.559 -23.911 1.00 82.69 351 GLY A CA 1
ATOM 2509 C C . GLY A 1 351 ? 1.040 13.519 -22.737 1.00 82.69 351 GLY A C 1
ATOM 2510 O O . GLY A 1 351 ? 0.281 14.470 -22.900 1.00 82.69 351 GLY A O 1
ATOM 2511 N N . ARG A 1 352 ? 1.669 13.304 -21.571 1.00 90.12 352 ARG A N 1
ATOM 2512 C CA . ARG A 1 352 ? 1.575 14.179 -20.381 1.00 90.12 352 ARG A CA 1
ATOM 2513 C C . ARG A 1 352 ? 2.516 15.386 -20.423 1.00 90.12 352 ARG A C 1
ATOM 2515 O O . ARG A 1 352 ? 2.440 16.243 -19.549 1.00 90.12 352 ARG A O 1
ATOM 2522 N N . ALA A 1 353 ? 3.419 15.447 -21.401 1.00 90.12 353 ALA A N 1
ATOM 2523 C CA . ALA A 1 353 ? 4.309 16.581 -21.609 1.00 90.12 353 ALA A CA 1
ATOM 2524 C C . ALA A 1 353 ? 3.723 17.550 -22.641 1.00 90.12 353 ALA A C 1
ATOM 2526 O O . ALA A 1 353 ? 3.220 17.142 -23.686 1.00 90.12 353 ALA A O 1
ATOM 2527 N N . SER A 1 354 ? 3.801 18.846 -22.351 1.00 90.50 354 SER A N 1
ATOM 2528 C CA . SER A 1 354 ? 3.201 19.904 -23.161 1.00 90.50 354 SER A CA 1
ATOM 2529 C C . SER A 1 354 ? 4.065 21.163 -23.178 1.00 90.50 354 SER A C 1
ATOM 2531 O O . SER A 1 354 ? 4.877 21.398 -22.282 1.00 90.50 354 SER A O 1
ATOM 2533 N N . VAL A 1 355 ? 3.916 21.979 -24.222 1.00 88.50 355 VAL A N 1
ATOM 2534 C CA . VAL A 1 355 ? 4.626 23.260 -24.336 1.00 88.50 355 VAL A CA 1
ATOM 2535 C C . VAL A 1 355 ? 3.759 24.368 -23.758 1.00 88.50 355 VAL A C 1
ATOM 2537 O O . VAL A 1 355 ? 2.685 24.642 -24.291 1.00 88.50 355 VAL A O 1
ATOM 2540 N N . GLY A 1 356 ? 4.248 25.014 -22.700 1.00 84.94 356 GLY A N 1
ATOM 2541 C CA . GLY A 1 356 ? 3.622 26.187 -22.102 1.00 84.94 356 GLY A CA 1
ATOM 2542 C C . GLY A 1 356 ? 4.105 27.485 -22.746 1.00 84.94 356 GLY A C 1
ATOM 2543 O O . GLY A 1 356 ? 3.332 28.196 -23.391 1.00 84.94 356 GLY A O 1
ATOM 2544 N N . TYR A 1 357 ? 5.403 27.769 -22.605 1.00 84.62 357 TYR A N 1
ATOM 2545 C CA . TYR A 1 357 ? 6.041 29.006 -23.066 1.00 84.62 357 TYR A CA 1
ATOM 2546 C C . TYR A 1 357 ? 7.299 28.709 -23.890 1.00 84.62 357 TYR A C 1
ATOM 2548 O O . TYR A 1 357 ? 8.173 27.968 -23.446 1.00 84.62 357 TYR A O 1
ATOM 2556 N N . GLY A 1 358 ? 7.406 29.304 -25.083 1.00 76.44 358 GLY A N 1
ATOM 2557 C CA . GLY A 1 358 ? 8.548 29.128 -25.990 1.00 76.44 358 GLY A CA 1
ATOM 2558 C C . GLY A 1 358 ? 8.379 28.020 -27.042 1.00 76.44 358 GLY A C 1
ATOM 2559 O O . GLY A 1 358 ? 7.273 27.756 -27.511 1.00 76.44 358 GLY A O 1
ATOM 2560 N N . SER A 1 359 ? 9.495 27.435 -27.488 1.00 67.25 359 SER A N 1
ATOM 2561 C CA . SER A 1 359 ? 9.575 26.419 -28.550 1.00 67.25 359 SER A CA 1
ATOM 2562 C C . SER A 1 359 ? 9.560 24.985 -27.990 1.00 67.25 359 SER A C 1
ATOM 2564 O O . SER A 1 359 ? 10.209 24.738 -26.975 1.00 67.25 359 SER A O 1
ATOM 2566 N N . PRO A 1 360 ? 8.933 24.008 -28.682 1.00 60.44 360 PRO A N 1
ATOM 2567 C CA . PRO A 1 360 ? 9.001 22.577 -28.334 1.00 60.44 360 PRO A CA 1
ATOM 2568 C C . PRO A 1 360 ? 10.397 21.952 -28.479 1.00 60.44 360 PRO A C 1
ATOM 2570 O O . PRO A 1 360 ? 10.599 20.805 -28.106 1.00 60.44 360 PRO A O 1
ATOM 2573 N N . THR A 1 361 ? 11.344 22.633 -29.120 1.00 65.06 361 THR A N 1
ATOM 2574 C CA . THR A 1 361 ? 12.626 22.028 -29.497 1.00 65.06 361 THR A CA 1
ATOM 2575 C C . THR A 1 361 ? 13.628 22.102 -28.352 1.00 65.06 361 THR A C 1
ATOM 2577 O O . THR A 1 361 ? 14.217 23.163 -28.136 1.00 65.06 361 THR A O 1
ATOM 2580 N N . ASP A 1 362 ? 13.870 20.981 -27.676 1.00 68.44 362 ASP A N 1
ATOM 2581 C CA . ASP A 1 362 ? 15.013 20.840 -26.775 1.00 68.44 362 ASP A CA 1
ATOM 2582 C C . ASP A 1 362 ? 16.298 20.636 -27.586 1.00 68.44 362 ASP A C 1
ATOM 2584 O O . ASP A 1 362 ? 16.598 19.550 -28.077 1.00 68.44 362 ASP A O 1
ATOM 2588 N N . VAL A 1 363 ? 17.048 21.719 -27.775 1.00 58.62 363 VAL A N 1
ATOM 2589 C CA . VAL A 1 363 ? 18.292 21.704 -28.560 1.00 58.62 363 VAL A CA 1
ATOM 2590 C C . VAL A 1 363 ? 19.517 21.287 -27.745 1.00 58.62 363 VAL A C 1
ATOM 2592 O O . VAL A 1 363 ? 20.567 21.044 -28.338 1.00 58.62 363 VAL A O 1
ATOM 2595 N N . THR A 1 364 ? 19.420 21.240 -26.410 1.00 64.75 364 THR A N 1
ATOM 2596 C CA . THR A 1 364 ? 20.543 20.876 -25.524 1.00 64.75 364 THR A CA 1
ATOM 2597 C C . THR A 1 364 ? 20.369 19.509 -24.870 1.00 64.75 364 THR A C 1
ATOM 2599 O O . THR A 1 364 ? 21.331 18.986 -24.322 1.00 64.75 364 THR A O 1
ATOM 2602 N N . GLY A 1 365 ? 19.161 18.945 -24.903 1.00 71.44 365 GLY A N 1
ATOM 2603 C CA . GLY A 1 365 ? 18.795 17.693 -24.242 1.00 71.44 365 GLY A CA 1
ATOM 2604 C C . GLY A 1 365 ? 18.546 17.803 -22.743 1.00 71.44 365 GLY A C 1
ATOM 2605 O O . GLY A 1 365 ? 18.220 16.805 -22.107 1.00 71.44 365 GLY A O 1
ATOM 2606 N N . GLN A 1 366 ? 18.676 19.003 -22.173 1.00 79.50 366 GLN A N 1
ATOM 2607 C CA . GLN A 1 366 ? 18.644 19.192 -20.725 1.00 79.50 366 GLN A CA 1
ATOM 2608 C C . GLN A 1 366 ? 17.217 19.167 -20.185 1.00 79.50 366 GLN A C 1
ATOM 2610 O O . GLN A 1 366 ? 16.952 18.492 -19.195 1.00 79.50 366 GLN A O 1
ATOM 2615 N N . GLY A 1 367 ? 16.280 19.865 -20.829 1.00 84.31 367 GLY A N 1
ATOM 2616 C CA . GLY A 1 367 ? 14.907 19.909 -20.334 1.00 84.31 367 GLY A CA 1
ATOM 2617 C C . GLY A 1 367 ? 14.205 18.562 -20.484 1.00 84.31 367 GLY A C 1
ATOM 2618 O O . GLY A 1 367 ? 13.480 18.155 -19.582 1.00 84.31 367 GLY A O 1
ATOM 2619 N N . THR A 1 368 ? 14.481 17.829 -21.564 1.00 86.38 368 THR A N 1
ATOM 2620 C CA . THR A 1 368 ? 13.987 16.460 -21.791 1.00 86.38 368 THR A CA 1
ATOM 2621 C C . THR A 1 368 ? 14.530 15.489 -20.745 1.00 86.38 368 THR A C 1
ATOM 2623 O O . THR A 1 368 ? 13.762 14.718 -20.167 1.00 86.38 368 THR A O 1
ATOM 2626 N N . TYR A 1 369 ? 15.823 15.590 -20.430 1.00 87.50 369 TYR A N 1
ATOM 2627 C CA . TYR A 1 369 ? 16.449 14.813 -19.364 1.00 87.50 369 TYR A CA 1
ATOM 2628 C C . TYR A 1 369 ? 15.800 15.091 -18.000 1.00 87.50 369 TYR A C 1
ATOM 2630 O O . TYR A 1 369 ? 15.332 14.162 -17.345 1.00 87.50 369 TYR A O 1
ATOM 2638 N N . LEU A 1 370 ? 15.672 16.360 -17.593 1.00 91.56 370 LEU A N 1
ATOM 2639 C CA . LEU A 1 370 ? 15.046 16.720 -16.312 1.00 91.56 370 LEU A CA 1
ATOM 2640 C C . LEU A 1 370 ? 13.572 16.290 -16.251 1.00 91.56 370 LEU A C 1
ATOM 2642 O O . LEU A 1 370 ? 13.133 15.743 -15.244 1.00 91.56 370 LEU A O 1
ATOM 2646 N N . ALA A 1 371 ? 12.823 16.468 -17.341 1.00 91.00 371 ALA A N 1
ATOM 2647 C CA . ALA A 1 371 ? 11.434 16.028 -17.450 1.00 91.00 371 ALA A CA 1
ATOM 2648 C C . ALA A 1 371 ? 11.279 14.512 -17.251 1.00 91.00 371 ALA A C 1
ATOM 2650 O O . ALA A 1 371 ? 10.320 14.073 -16.611 1.00 91.00 371 ALA A O 1
ATOM 2651 N N . SER A 1 372 ? 12.233 13.715 -17.745 1.00 88.56 372 SER A N 1
ATOM 2652 C CA . SER A 1 372 ? 12.233 12.261 -17.550 1.00 88.56 372 SER A CA 1
ATOM 2653 C C . SER A 1 372 ? 12.436 11.852 -16.089 1.00 88.56 372 SER A C 1
ATOM 2655 O O . SER A 1 372 ? 11.761 10.937 -15.634 1.00 88.56 372 SER A O 1
ATOM 2657 N N . LEU A 1 373 ? 13.267 12.576 -15.329 1.00 91.06 373 LEU A N 1
ATOM 2658 C CA . LEU A 1 373 ? 13.496 12.320 -13.899 1.00 91.06 373 LEU A CA 1
ATOM 2659 C C . LEU A 1 373 ? 12.327 12.775 -13.015 1.00 91.06 373 LEU A C 1
ATOM 2661 O O . LEU A 1 373 ? 12.070 12.198 -11.960 1.00 91.06 373 LEU A O 1
ATOM 2665 N N . VAL A 1 374 ? 11.599 13.810 -13.442 1.00 92.25 374 VAL A N 1
ATOM 2666 C CA . VAL A 1 374 ? 10.388 14.265 -12.744 1.00 92.25 374 VAL A CA 1
ATOM 2667 C C . VAL A 1 374 ? 9.265 13.250 -12.926 1.00 92.25 374 VAL A C 1
ATOM 2669 O O . VAL A 1 374 ? 8.702 12.778 -11.942 1.00 92.25 374 VAL A O 1
ATOM 2672 N N . GLY A 1 375 ? 8.925 12.926 -14.177 1.00 85.25 375 GLY A N 1
ATOM 2673 C CA . GLY A 1 375 ? 7.711 12.166 -14.467 1.00 85.25 375 GLY A CA 1
ATOM 2674 C C . GLY A 1 375 ? 7.752 11.303 -15.714 1.00 85.25 375 GLY A C 1
ATOM 2675 O O . GLY A 1 375 ? 6.693 11.008 -16.271 1.00 85.25 375 GLY A O 1
ATOM 2676 N N . GLY A 1 376 ? 8.935 10.894 -16.165 1.00 81.44 376 GLY A N 1
ATOM 2677 C CA . GLY A 1 376 ? 9.070 9.834 -17.158 1.00 81.44 376 GLY A CA 1
ATOM 2678 C C . GLY A 1 376 ? 8.553 8.493 -16.629 1.00 81.44 376 GLY A C 1
ATOM 2679 O O . GLY A 1 376 ? 8.569 8.236 -15.428 1.00 81.44 376 GLY A O 1
ATOM 2680 N N . ALA A 1 377 ? 8.049 7.632 -17.510 1.00 72.44 377 ALA A N 1
ATOM 2681 C CA . ALA A 1 377 ? 7.556 6.310 -17.132 1.00 72.44 377 ALA A CA 1
ATOM 2682 C C . ALA A 1 377 ? 8.635 5.398 -16.511 1.00 72.44 377 ALA A C 1
ATOM 2684 O O . ALA A 1 377 ? 8.282 4.493 -15.756 1.00 72.44 377 ALA A O 1
ATOM 2685 N N . LEU A 1 378 ? 9.921 5.627 -16.815 1.00 68.00 378 LEU A N 1
ATOM 2686 C CA . LEU A 1 378 ? 11.022 4.746 -16.409 1.00 68.00 378 LEU A CA 1
ATOM 2687 C C . LEU A 1 378 ? 11.914 5.360 -15.329 1.00 68.00 378 LEU A C 1
ATOM 2689 O O . LEU A 1 378 ? 12.313 4.657 -14.404 1.00 68.00 378 LEU A O 1
ATOM 2693 N N . HIS A 1 379 ? 12.209 6.658 -15.432 1.00 76.19 379 HIS A N 1
ATOM 2694 C CA . HIS A 1 379 ? 13.089 7.365 -14.488 1.00 76.19 379 HIS A CA 1
ATOM 2695 C C . HIS A 1 379 ? 12.376 8.397 -13.613 1.00 76.19 379 HIS A C 1
ATOM 2697 O O . HIS A 1 379 ? 13.009 9.025 -12.766 1.00 76.19 379 HIS A O 1
ATOM 2703 N N . GLY A 1 380 ? 11.071 8.579 -13.814 1.00 81.12 380 GLY A N 1
ATOM 2704 C CA . GLY A 1 380 ? 10.286 9.582 -13.113 1.00 81.12 380 GLY A CA 1
ATOM 2705 C C . GLY A 1 380 ? 9.961 9.183 -11.683 1.00 81.12 380 GLY A C 1
ATOM 2706 O O . GLY A 1 380 ? 9.516 8.062 -11.434 1.00 81.12 380 GLY A O 1
ATOM 2707 N N . VAL A 1 381 ? 10.098 10.136 -10.761 1.00 82.81 381 VAL A N 1
ATOM 2708 C CA . VAL A 1 381 ? 9.627 9.986 -9.375 1.00 82.81 381 VAL A CA 1
ATOM 2709 C C . VAL A 1 381 ? 8.092 10.060 -9.292 1.00 82.81 381 VAL A C 1
ATOM 2711 O O . VAL A 1 381 ? 7.486 9.241 -8.608 1.00 82.81 381 VAL A O 1
ATOM 2714 N N . ASP A 1 382 ? 7.438 10.971 -10.030 1.00 82.50 382 ASP A N 1
ATOM 2715 C CA . ASP A 1 382 ? 5.977 10.971 -10.241 1.00 82.50 382 ASP A CA 1
ATOM 2716 C C . ASP A 1 382 ? 5.655 10.631 -11.704 1.00 82.50 382 ASP A C 1
ATOM 2718 O O . ASP A 1 382 ? 5.463 11.509 -12.553 1.00 82.50 382 ASP A O 1
ATOM 2722 N N . LYS A 1 383 ? 5.516 9.332 -11.993 1.00 82.50 383 LYS A N 1
ATOM 2723 C CA . LYS A 1 383 ? 5.179 8.786 -13.326 1.00 82.50 383 LYS A CA 1
ATOM 2724 C C . LYS A 1 383 ? 3.840 9.264 -13.895 1.00 82.50 383 LYS A C 1
ATOM 2726 O O . LYS A 1 383 ? 3.484 8.907 -15.014 1.00 82.50 383 LYS A O 1
ATOM 2731 N N . THR A 1 384 ? 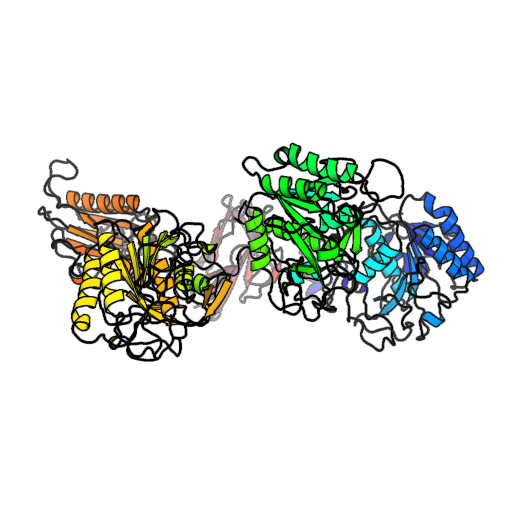3.072 10.044 -13.147 1.00 79.69 384 THR A N 1
ATOM 2732 C CA . THR A 1 384 ? 1.774 10.573 -13.560 1.00 79.69 384 THR A CA 1
ATOM 2733 C C . THR A 1 384 ? 1.731 12.088 -13.652 1.00 79.69 384 THR A C 1
ATOM 2735 O O . THR A 1 384 ? 0.704 12.615 -14.080 1.00 79.69 384 THR A O 1
ATOM 2738 N N . ALA A 1 385 ? 2.802 12.793 -13.285 1.00 86.50 385 ALA A N 1
ATOM 2739 C CA . ALA A 1 385 ? 2.870 14.248 -13.348 1.00 86.50 385 ALA A CA 1
ATOM 2740 C C . ALA A 1 385 ? 2.535 14.779 -14.754 1.00 86.50 385 ALA A C 1
ATOM 2742 O O . ALA A 1 385 ? 2.905 14.175 -15.768 1.00 86.50 385 ALA A O 1
ATOM 2743 N N . GLN A 1 386 ? 1.834 15.913 -14.808 1.00 91.56 386 GLN A N 1
ATOM 2744 C CA . GLN A 1 386 ? 1.683 16.704 -16.032 1.00 91.56 386 GLN A CA 1
ATOM 2745 C C . GLN A 1 386 ? 2.898 17.619 -16.160 1.00 91.56 386 GLN A C 1
ATOM 2747 O O . GLN A 1 386 ? 3.198 18.370 -15.237 1.00 91.56 386 GLN A O 1
ATOM 2752 N N . LEU A 1 387 ? 3.610 17.557 -17.282 1.00 93.56 387 LEU A N 1
ATOM 2753 C CA . LEU A 1 387 ? 4.862 18.287 -17.480 1.00 93.56 387 LEU A CA 1
ATOM 2754 C C . LEU A 1 387 ? 4.617 19.461 -18.431 1.00 93.56 387 LEU A C 1
ATOM 2756 O O . LEU A 1 387 ? 4.158 19.273 -19.562 1.00 93.56 387 LEU A O 1
ATOM 2760 N N . VAL A 1 388 ? 4.936 20.674 -17.987 1.00 93.00 388 VAL A N 1
ATOM 2761 C CA . VAL A 1 388 ? 4.771 21.898 -18.780 1.00 93.00 388 VAL A CA 1
ATOM 2762 C C . VAL A 1 388 ? 6.139 22.519 -19.029 1.00 93.00 388 VAL A C 1
ATOM 2764 O O . VAL A 1 388 ? 6.819 22.964 -18.106 1.00 93.00 388 VAL A O 1
ATOM 2767 N N . SER A 1 389 ? 6.549 22.554 -20.295 1.00 90.44 389 SER A N 1
ATOM 2768 C CA . SER A 1 389 ? 7.803 23.178 -20.711 1.00 90.44 389 SER A CA 1
ATOM 2769 C C . SER A 1 389 ? 7.690 24.701 -20.688 1.00 90.44 389 SER A C 1
ATOM 2771 O O . SER A 1 389 ? 6.797 25.270 -21.327 1.00 90.44 389 SER A O 1
ATOM 2773 N N . VAL A 1 390 ? 8.617 25.354 -19.985 1.00 88.69 390 VAL A N 1
ATOM 2774 C CA . VAL A 1 390 ? 8.755 26.812 -19.934 1.00 88.69 390 VAL A CA 1
ATOM 2775 C C . VAL A 1 390 ? 10.174 27.170 -20.373 1.00 88.69 390 VAL A C 1
ATOM 2777 O O . VAL A 1 390 ? 11.150 26.932 -19.664 1.00 88.69 390 VAL A O 1
ATOM 2780 N N . GLN A 1 391 ? 10.318 27.700 -21.586 1.00 81.81 391 GLN A N 1
ATOM 2781 C CA . GLN A 1 391 ? 11.630 27.995 -22.148 1.00 81.81 391 GLN A CA 1
ATOM 2782 C C . GLN A 1 391 ? 12.189 29.319 -21.608 1.00 81.81 391 GLN A C 1
ATOM 2784 O O . GLN A 1 391 ? 11.608 30.376 -21.838 1.00 81.81 391 GLN A O 1
ATOM 2789 N N . ALA A 1 392 ? 13.365 29.272 -20.978 1.00 74.38 392 ALA A N 1
ATOM 2790 C CA . ALA A 1 392 ? 14.099 30.453 -20.502 1.00 74.38 392 ALA A CA 1
ATOM 2791 C C . ALA A 1 392 ? 15.296 30.848 -21.399 1.00 74.38 392 ALA A C 1
ATOM 2793 O O . ALA A 1 392 ? 16.118 31.687 -21.024 1.00 74.38 392 ALA A O 1
ATOM 2794 N N . SER A 1 393 ? 15.405 30.278 -22.607 1.00 60.41 393 SER A N 1
ATOM 2795 C CA . SER A 1 393 ? 16.410 30.642 -23.619 1.00 60.41 393 SER A CA 1
ATOM 2796 C C . SER A 1 393 ? 15.812 31.380 -24.819 1.00 60.41 393 SER A C 1
ATOM 2798 O O . SER A 1 393 ? 14.703 31.111 -25.273 1.00 60.41 393 SER A O 1
ATOM 2800 N N . GLY A 1 394 ? 16.565 32.348 -25.353 1.00 49.69 394 GLY A N 1
ATOM 2801 C CA . GLY A 1 394 ? 16.156 33.112 -26.532 1.00 49.69 394 GLY A CA 1
ATOM 2802 C C . GLY A 1 394 ? 16.065 32.227 -27.779 1.00 49.69 394 GLY A C 1
ATOM 2803 O O . GLY A 1 394 ? 16.968 31.447 -28.066 1.00 49.69 394 GLY A O 1
ATOM 2804 N N . SER A 1 395 ? 14.991 32.388 -28.550 1.00 39.88 395 SER A N 1
ATOM 2805 C CA . SER A 1 395 ? 14.607 31.592 -29.724 1.00 39.88 395 SER A CA 1
ATOM 2806 C C . SER A 1 395 ? 15.511 31.761 -30.968 1.00 39.88 395 SER A C 1
ATOM 2808 O O . SER A 1 395 ? 15.014 32.012 -32.070 1.00 39.88 395 SER A O 1
ATOM 2810 N N . GLY A 1 396 ? 16.838 31.670 -30.839 1.00 36.03 396 GLY A N 1
ATOM 2811 C CA . GLY A 1 396 ? 17.760 31.914 -31.952 1.00 36.03 396 GLY A CA 1
ATOM 2812 C C . GLY A 1 396 ? 19.095 31.183 -31.843 1.00 36.03 396 GLY A C 1
ATOM 2813 O O . GLY A 1 396 ? 19.965 31.596 -31.093 1.00 36.03 396 GLY A O 1
ATOM 2814 N N . SER A 1 397 ? 19.249 30.133 -32.656 1.00 32.81 397 SER A N 1
ATOM 2815 C CA . SER A 1 397 ? 20.505 29.581 -33.195 1.00 32.81 397 SER A CA 1
ATOM 2816 C C . SER A 1 397 ? 21.784 29.744 -32.349 1.00 32.81 397 SER A C 1
ATOM 2818 O O . SER A 1 397 ? 22.506 30.723 -32.516 1.00 32.81 397 SER A O 1
ATOM 2820 N N . GLY A 1 398 ? 22.128 28.705 -31.584 1.00 39.56 398 GLY A N 1
ATOM 2821 C CA . GLY A 1 398 ? 23.509 28.365 -31.223 1.00 39.56 398 GLY A CA 1
ATOM 2822 C C . GLY A 1 398 ? 24.218 29.283 -30.217 1.00 39.56 398 GLY A C 1
ATOM 2823 O O . GLY A 1 398 ? 24.569 30.420 -30.512 1.00 39.56 398 GLY A O 1
ATOM 2824 N N . SER A 1 399 ? 24.583 28.695 -29.074 1.00 33.94 399 SER A N 1
ATOM 2825 C CA . SER A 1 399 ? 25.578 29.163 -28.089 1.00 33.94 399 SER A CA 1
ATOM 2826 C C . SER A 1 399 ? 25.254 30.428 -27.267 1.00 33.94 399 SER A C 1
ATOM 2828 O O . SER A 1 399 ? 25.723 31.524 -27.567 1.00 33.94 399 SER A O 1
ATOM 2830 N N . GLY A 1 400 ? 24.555 30.238 -26.139 1.00 38.16 400 GLY A N 1
ATOM 2831 C CA . GLY A 1 400 ? 24.571 31.142 -24.977 1.00 38.16 400 GLY A CA 1
ATOM 2832 C C . GLY A 1 400 ? 23.522 30.771 -23.906 1.00 38.16 400 GLY A C 1
ATOM 2833 O O . GLY A 1 400 ? 22.434 30.350 -24.294 1.00 38.16 400 GLY A O 1
ATOM 2834 N N . PRO A 1 401 ? 23.815 30.907 -22.591 1.00 43.34 401 PRO A N 1
ATOM 2835 C CA . PRO A 1 401 ? 22.815 30.756 -21.524 1.00 43.34 401 PRO A CA 1
ATOM 2836 C C . PRO A 1 401 ? 21.713 31.824 -21.640 1.00 43.34 401 PRO A C 1
ATOM 2838 O O . PRO A 1 401 ? 21.940 32.891 -22.221 1.00 43.34 401 PRO A O 1
ATOM 2841 N N . GLY A 1 402 ? 20.523 31.535 -21.102 1.00 55.75 402 GLY A N 1
ATOM 2842 C CA . GLY A 1 402 ? 19.364 32.431 -21.129 1.00 55.75 402 GLY A CA 1
ATOM 2843 C C . GLY A 1 402 ? 19.681 33.827 -20.580 1.00 55.75 402 GLY A C 1
ATOM 2844 O O . GLY A 1 402 ? 20.516 33.997 -19.689 1.00 55.75 402 GLY A O 1
ATOM 2845 N N . SER A 1 403 ? 19.048 34.865 -21.135 1.00 66.06 403 SER A N 1
ATOM 2846 C CA . SER A 1 403 ? 19.182 36.223 -20.595 1.00 66.06 403 SER A CA 1
ATOM 2847 C C . SER A 1 403 ? 18.319 36.372 -19.336 1.00 66.06 403 SER A C 1
ATOM 2849 O O . SER A 1 403 ? 17.271 35.742 -19.238 1.00 66.06 403 SER A O 1
ATOM 2851 N N . MET A 1 404 ? 18.713 37.249 -18.401 1.00 71.00 404 MET A N 1
ATOM 2852 C CA . MET A 1 404 ? 17.890 37.617 -17.230 1.00 71.00 404 MET A CA 1
ATOM 2853 C C . MET A 1 404 ? 16.441 37.934 -17.629 1.00 71.00 404 MET A C 1
ATOM 2855 O O . MET A 1 404 ? 15.507 37.542 -16.948 1.00 71.00 404 MET A O 1
ATOM 2859 N N . THR A 1 405 ? 16.259 38.618 -18.760 1.00 74.38 405 THR A N 1
ATOM 2860 C CA . THR A 1 405 ? 14.938 38.958 -19.291 1.00 74.38 405 THR A CA 1
ATOM 2861 C C . THR A 1 405 ? 14.130 37.716 -19.647 1.00 74.38 405 THR A C 1
ATOM 2863 O O . THR A 1 405 ? 12.998 37.619 -19.214 1.00 74.38 405 THR A O 1
ATOM 2866 N N . ALA A 1 406 ? 14.711 36.736 -20.343 1.00 74.62 406 ALA A N 1
ATOM 2867 C CA . ALA A 1 406 ? 13.996 35.508 -20.698 1.00 74.62 406 ALA A CA 1
ATOM 2868 C C . ALA A 1 406 ? 13.616 34.665 -19.468 1.00 74.62 406 ALA A C 1
ATOM 2870 O O . ALA A 1 406 ? 12.587 33.999 -19.469 1.00 74.62 406 ALA A O 1
ATOM 2871 N N . PHE A 1 407 ? 14.435 34.708 -18.414 1.00 79.06 407 PHE A N 1
ATOM 2872 C CA . PHE A 1 407 ? 14.129 34.043 -17.150 1.00 79.06 407 PHE A CA 1
ATOM 2873 C C . PHE A 1 407 ? 13.009 34.755 -16.376 1.00 79.06 407 PHE A C 1
ATOM 2875 O O . PHE A 1 407 ? 12.086 34.100 -15.906 1.00 79.06 407 PHE A O 1
ATOM 2882 N N . MET A 1 408 ? 13.042 36.089 -16.297 1.00 81.56 408 MET A N 1
ATOM 2883 C CA . MET A 1 408 ? 11.954 36.862 -15.686 1.00 81.56 408 MET A CA 1
ATOM 2884 C C . MET A 1 408 ? 10.647 36.728 -16.476 1.00 81.56 408 MET A C 1
ATOM 2886 O O . MET A 1 408 ? 9.608 36.510 -15.868 1.00 81.56 408 MET A O 1
ATOM 2890 N N . ASP A 1 409 ? 10.704 36.751 -17.812 1.00 83.94 409 ASP A N 1
ATOM 2891 C CA . ASP A 1 409 ? 9.539 36.527 -18.678 1.00 83.94 409 ASP A CA 1
ATOM 2892 C C . ASP A 1 409 ? 8.925 35.132 -18.437 1.00 83.94 409 ASP A C 1
ATOM 2894 O O . ASP A 1 409 ? 7.708 34.969 -18.501 1.00 83.94 409 ASP A O 1
ATOM 2898 N N . ALA A 1 410 ? 9.754 34.122 -18.142 1.00 85.88 410 ALA A N 1
ATOM 2899 C CA . ALA A 1 410 ? 9.294 32.784 -17.783 1.00 85.88 410 ALA A CA 1
ATOM 2900 C C . ALA A 1 410 ? 8.594 32.754 -16.412 1.00 85.88 410 ALA A C 1
ATOM 2902 O O . ALA A 1 410 ? 7.534 32.140 -16.301 1.00 85.88 410 ALA A O 1
ATOM 2903 N N . LEU A 1 411 ? 9.146 33.421 -15.389 1.00 87.31 411 LEU A N 1
ATOM 2904 C CA . LEU A 1 411 ? 8.517 33.524 -14.063 1.00 87.31 411 LEU A CA 1
ATOM 2905 C C . LEU A 1 411 ? 7.177 34.272 -14.136 1.00 87.31 411 LEU A C 1
ATOM 2907 O O . LEU A 1 411 ? 6.168 33.750 -13.668 1.00 87.31 411 LEU A O 1
ATOM 2911 N N . GLU A 1 412 ? 7.150 35.433 -14.798 1.00 88.25 412 GLU A N 1
ATOM 2912 C CA . GLU A 1 412 ? 5.931 36.229 -15.009 1.00 88.25 412 GLU A CA 1
ATOM 2913 C C . GLU A 1 412 ? 4.873 35.434 -15.792 1.00 88.25 412 GLU A C 1
ATOM 2915 O O . GLU A 1 412 ? 3.688 35.464 -15.466 1.00 88.25 412 GLU A O 1
ATOM 2920 N N . TRP A 1 413 ? 5.284 34.660 -16.805 1.00 90.88 413 TRP A N 1
ATOM 2921 C CA . TRP A 1 413 ? 4.352 33.815 -17.552 1.00 90.88 413 TRP A CA 1
ATOM 2922 C C . TRP A 1 413 ? 3.729 32.718 -16.683 1.00 90.88 413 TRP A C 1
ATOM 2924 O O . TRP A 1 413 ? 2.530 32.463 -16.810 1.00 90.88 413 TRP A O 1
ATOM 2934 N N . ILE A 1 414 ? 4.509 32.071 -15.809 1.00 90.75 414 ILE A N 1
ATOM 2935 C CA . ILE A 1 414 ? 3.973 31.061 -14.885 1.00 90.75 414 ILE A CA 1
ATOM 2936 C C . ILE A 1 414 ? 2.978 31.724 -13.929 1.00 90.75 414 ILE A C 1
ATOM 2938 O O . ILE A 1 414 ? 1.859 31.231 -13.813 1.00 90.75 414 ILE A O 1
ATOM 2942 N N . GLU A 1 415 ? 3.333 32.856 -13.318 1.00 88.81 415 GLU A N 1
ATOM 2943 C CA . GLU A 1 415 ? 2.442 33.607 -12.420 1.00 88.81 415 GLU A CA 1
ATOM 2944 C C . GLU A 1 415 ? 1.091 33.925 -13.093 1.00 88.81 415 GLU A C 1
ATOM 2946 O O . GLU A 1 415 ? 0.022 33.669 -12.533 1.00 88.81 415 GLU A O 1
ATOM 2951 N N . ASP A 1 416 ? 1.126 34.392 -14.344 1.00 86.69 416 ASP A N 1
ATOM 2952 C CA . ASP A 1 416 ? -0.067 34.821 -15.076 1.00 86.69 416 ASP A CA 1
ATOM 2953 C C . ASP A 1 416 ? -0.892 33.672 -15.679 1.00 86.69 416 ASP A C 1
ATOM 2955 O O . ASP A 1 416 ? -2.099 33.831 -15.910 1.00 86.69 416 ASP A O 1
ATOM 2959 N N . GLN A 1 417 ? -0.261 32.549 -16.042 1.00 85.62 417 GLN A N 1
ATOM 2960 C CA . GLN A 1 417 ? -0.869 31.522 -16.902 1.00 85.62 417 GLN A CA 1
ATOM 2961 C C . GLN A 1 417 ? -0.952 30.131 -16.266 1.00 85.62 417 GLN A C 1
ATOM 2963 O O . GLN A 1 417 ? -1.692 29.297 -16.795 1.00 85.62 417 GLN A O 1
ATOM 2968 N N . ALA A 1 418 ? -0.271 29.862 -15.143 1.00 82.50 418 ALA A N 1
ATOM 2969 C CA . ALA A 1 418 ? -0.239 28.533 -14.520 1.00 82.50 418 ALA A CA 1
ATOM 2970 C C . ALA A 1 418 ? -1.641 27.977 -14.243 1.00 82.50 418 ALA A C 1
ATOM 2972 O O . ALA A 1 418 ? -1.898 26.808 -14.516 1.00 82.50 418 ALA A O 1
ATOM 2973 N N . TRP A 1 419 ? -2.582 28.824 -13.815 1.00 80.75 419 TRP A N 1
ATOM 2974 C CA . TRP A 1 419 ? -3.971 28.442 -13.530 1.00 80.75 419 TRP A CA 1
ATOM 2975 C C . TRP A 1 419 ? -4.707 27.773 -14.707 1.00 80.75 419 TRP A C 1
ATOM 2977 O O . TRP A 1 419 ? -5.689 27.073 -14.481 1.00 80.75 419 TRP A O 1
ATOM 2987 N N . GLN A 1 420 ? -4.261 27.961 -15.957 1.00 84.31 420 GLN A N 1
ATOM 2988 C CA . GLN A 1 420 ? -4.844 27.299 -17.138 1.00 84.31 420 GLN A CA 1
ATOM 2989 C C . GLN A 1 420 ? -4.397 25.841 -17.290 1.00 84.31 420 GLN A C 1
ATOM 2991 O O . GLN A 1 420 ? -5.051 25.067 -17.988 1.00 84.31 420 GLN A O 1
ATOM 2996 N N . TRP A 1 421 ? -3.280 25.489 -16.658 1.00 84.44 421 TRP A N 1
ATOM 2997 C CA . TRP A 1 421 ? -2.633 24.180 -16.718 1.00 84.44 421 TRP A CA 1
ATOM 2998 C C . TRP A 1 421 ? -2.832 23.367 -15.435 1.00 84.44 421 TRP A C 1
ATOM 3000 O O . TRP A 1 421 ? -2.427 22.206 -15.370 1.00 84.44 421 TRP A O 1
ATOM 3010 N N . LEU A 1 422 ? -3.445 23.970 -14.414 1.00 80.31 422 LEU A N 1
ATOM 3011 C CA . LEU A 1 422 ? -3.816 23.298 -13.176 1.00 80.31 422 LEU A CA 1
ATOM 3012 C C . LEU A 1 422 ? -5.216 22.667 -13.298 1.00 80.31 422 LEU A C 1
ATOM 3014 O O . LEU A 1 422 ? -6.098 23.238 -13.952 1.00 80.31 422 LEU A O 1
ATOM 3018 N N . PRO A 1 423 ? -5.460 21.497 -12.679 1.00 69.88 423 PRO A N 1
ATOM 3019 C CA . PRO A 1 423 ? -6.784 20.885 -12.658 1.00 69.88 423 PRO A CA 1
ATOM 3020 C C . PRO A 1 423 ? -7.860 21.813 -12.058 1.00 69.88 423 PRO A C 1
ATOM 3022 O O . PRO A 1 423 ? -7.575 22.590 -11.146 1.00 69.88 423 PRO A O 1
ATOM 3025 N N . PRO A 1 424 ? -9.129 21.735 -12.508 1.00 59.84 424 PRO A N 1
ATOM 3026 C CA . PRO A 1 424 ? -10.197 22.583 -11.980 1.00 59.84 424 PRO A CA 1
ATOM 3027 C C . PRO A 1 424 ? -10.359 22.431 -10.460 1.00 59.84 424 PRO A C 1
ATOM 3029 O O . PRO A 1 424 ? -10.696 21.355 -9.974 1.00 59.84 424 PRO A O 1
ATOM 3032 N N . GLY A 1 425 ? -10.159 23.522 -9.714 1.00 58.28 425 GLY A N 1
ATOM 3033 C CA . GLY A 1 425 ? -10.232 23.524 -8.247 1.00 58.28 425 GLY A CA 1
ATOM 3034 C C . GLY A 1 425 ? -8.900 23.263 -7.535 1.00 58.28 425 GLY A C 1
ATOM 3035 O O . GLY A 1 425 ? -8.878 23.310 -6.308 1.00 58.28 425 GLY A O 1
ATOM 3036 N N . GLN A 1 426 ? -7.808 23.051 -8.277 1.00 63.66 426 GLN A N 1
ATOM 3037 C CA . GLN A 1 426 ? -6.444 23.008 -7.754 1.00 63.66 426 GLN A CA 1
ATOM 3038 C C . GLN A 1 426 ? -5.695 24.281 -8.128 1.00 63.66 426 GLN A C 1
ATOM 3040 O O . GLN A 1 426 ? -5.590 24.637 -9.297 1.00 63.66 426 GLN A O 1
ATOM 3045 N N . PHE A 1 427 ? -5.178 24.971 -7.117 1.00 64.38 427 PHE A N 1
ATOM 3046 C CA . PHE A 1 427 ? -4.330 26.157 -7.265 1.00 64.38 427 PHE A CA 1
ATOM 3047 C C . PHE A 1 427 ? -2.898 25.883 -6.784 1.00 64.38 427 PHE A C 1
ATOM 3049 O O . PHE A 1 427 ? -2.239 26.774 -6.275 1.00 64.38 427 PHE A O 1
ATOM 3056 N N . HIS A 1 428 ? -2.439 24.635 -6.881 1.00 76.25 428 HIS A N 1
ATOM 3057 C CA . HIS A 1 428 ? -1.140 24.200 -6.373 1.00 76.25 428 HIS A CA 1
ATOM 3058 C C . HIS A 1 428 ? -0.437 23.301 -7.393 1.00 76.25 428 HIS A C 1
ATOM 3060 O O . HIS A 1 428 ? -1.087 22.580 -8.150 1.00 76.25 428 HIS A O 1
ATOM 3066 N N . GLY A 1 429 ? 0.889 23.386 -7.434 1.00 87.75 429 GLY A N 1
ATOM 3067 C CA . GLY A 1 429 ? 1.751 22.695 -8.392 1.00 87.75 429 GLY A CA 1
ATOM 3068 C C . GLY A 1 429 ? 3.224 22.874 -8.032 1.00 87.75 429 GLY A C 1
ATOM 3069 O O . GLY A 1 429 ? 3.543 23.439 -6.982 1.00 87.75 429 GLY A O 1
ATOM 3070 N N . VAL A 1 430 ? 4.124 22.397 -8.893 1.00 93.62 430 VAL A N 1
ATOM 3071 C CA . VAL A 1 430 ? 5.577 22.464 -8.662 1.00 93.62 430 VAL A CA 1
ATOM 3072 C C . VAL A 1 430 ? 6.264 23.222 -9.793 1.00 93.62 430 VAL A C 1
ATOM 3074 O O . VAL A 1 430 ? 5.929 23.043 -10.962 1.00 93.62 430 VAL A O 1
ATOM 3077 N N . VAL A 1 431 ? 7.250 24.049 -9.462 1.00 94.44 431 VAL A N 1
ATOM 3078 C CA . VAL A 1 431 ? 8.114 24.739 -10.424 1.00 94.44 431 VAL A CA 1
ATOM 3079 C C . VAL A 1 431 ? 9.544 24.243 -10.235 1.00 94.44 431 VAL A C 1
ATOM 3081 O O . VAL A 1 431 ? 10.148 24.465 -9.189 1.00 94.44 431 VAL A O 1
ATOM 3084 N N . LEU A 1 432 ? 10.090 23.579 -11.253 1.00 94.31 432 LEU A N 1
ATOM 3085 C CA . LEU A 1 432 ? 11.489 23.160 -11.309 1.00 94.31 432 LEU A CA 1
ATOM 3086 C C . LEU A 1 432 ? 12.310 24.212 -12.057 1.00 94.31 432 LEU A C 1
ATOM 3088 O O . LEU A 1 432 ? 12.050 24.494 -13.231 1.00 94.31 432 LEU A O 1
ATOM 3092 N N . ILE A 1 433 ? 13.331 24.754 -11.394 1.00 88.25 433 ILE A N 1
ATOM 3093 C CA . ILE A 1 433 ? 14.248 25.736 -11.979 1.00 88.25 433 ILE A CA 1
ATOM 3094 C C . ILE A 1 433 ? 15.558 25.052 -12.382 1.00 88.25 433 ILE A C 1
ATOM 3096 O O . ILE A 1 433 ? 16.358 24.671 -11.525 1.00 88.25 433 ILE A O 1
ATOM 3100 N N . ASP A 1 434 ? 15.812 24.949 -13.690 1.00 82.06 434 ASP A N 1
ATOM 3101 C CA . ASP A 1 434 ? 17.111 24.530 -14.220 1.00 82.06 434 ASP A CA 1
ATOM 3102 C C . ASP A 1 434 ? 18.136 25.659 -14.063 1.00 82.06 434 ASP A C 1
ATOM 3104 O O . ASP A 1 434 ? 18.181 26.623 -14.833 1.00 82.06 434 ASP A O 1
ATOM 3108 N N . THR A 1 435 ? 19.004 25.523 -13.066 1.00 72.06 435 THR A N 1
ATOM 3109 C CA . THR A 1 435 ? 20.034 26.530 -12.787 1.00 72.06 435 THR A CA 1
ATOM 3110 C C . THR A 1 435 ? 21.128 26.576 -13.851 1.00 72.06 435 THR A C 1
ATOM 3112 O O . THR A 1 435 ? 21.834 27.573 -13.933 1.00 72.06 435 THR A O 1
ATOM 3115 N N . SER A 1 436 ? 21.261 25.562 -14.718 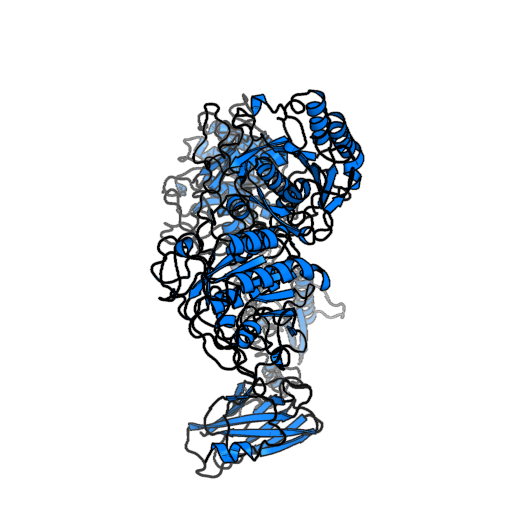1.00 64.31 436 SER A N 1
ATOM 3116 C CA . SER A 1 436 ? 22.226 25.605 -15.829 1.00 64.31 436 SER A CA 1
ATOM 3117 C C . SER A 1 436 ? 21.781 26.536 -16.963 1.00 64.31 436 SER A C 1
ATOM 3119 O O . SER A 1 436 ? 22.616 27.091 -17.683 1.00 64.31 436 SER A O 1
ATOM 3121 N N . ALA A 1 437 ? 20.471 26.775 -17.081 1.00 52.50 437 ALA A N 1
ATOM 3122 C CA . ALA A 1 437 ? 19.903 27.751 -18.004 1.00 52.50 437 ALA A CA 1
ATOM 3123 C C . ALA A 1 437 ? 20.093 29.205 -17.521 1.00 52.50 437 ALA A C 1
ATOM 3125 O O . ALA A 1 437 ? 19.933 30.140 -18.313 1.00 52.50 437 ALA A O 1
ATOM 3126 N N . VAL A 1 438 ? 20.479 29.398 -16.252 1.00 56.44 438 VAL A N 1
ATOM 3127 C CA . VAL A 1 438 ? 20.552 30.691 -15.561 1.00 56.44 438 VAL A CA 1
ATOM 3128 C C . VAL A 1 438 ? 21.999 30.994 -15.145 1.00 56.44 438 VAL A C 1
ATOM 3130 O O . VAL A 1 438 ? 22.672 30.199 -14.503 1.00 56.44 438 VAL A O 1
ATOM 3133 N N . ILE A 1 439 ? 22.532 32.168 -15.492 1.00 53.78 439 ILE A N 1
ATOM 3134 C CA . ILE A 1 439 ? 23.894 32.544 -15.065 1.00 53.78 439 ILE A CA 1
ATOM 3135 C C . ILE A 1 439 ? 23.958 32.728 -13.535 1.00 53.78 439 ILE A C 1
ATOM 3137 O O . ILE A 1 439 ? 23.090 33.362 -12.945 1.00 53.78 439 ILE A O 1
ATOM 3141 N N . SER A 1 440 ? 25.020 32.258 -12.875 1.00 54.41 440 SER A N 1
ATOM 3142 C CA . SER A 1 440 ? 25.158 32.279 -11.402 1.00 54.41 440 SER A CA 1
ATOM 3143 C C . SER A 1 440 ? 25.096 33.671 -10.743 1.00 54.41 440 SER A C 1
ATOM 3145 O O . SER A 1 440 ? 24.937 33.778 -9.534 1.00 54.41 440 SER A O 1
ATOM 3147 N N . SER A 1 441 ? 25.211 34.759 -11.513 1.00 55.72 441 SER A N 1
ATOM 3148 C CA . SER A 1 441 ? 25.016 36.134 -11.030 1.00 55.72 441 SER A CA 1
ATOM 3149 C C . SER A 1 441 ? 23.554 36.603 -11.036 1.00 55.72 441 SER A C 1
ATOM 3151 O O . SER A 1 441 ? 23.261 37.659 -10.483 1.00 55.72 441 SER A O 1
ATOM 3153 N N . VAL A 1 442 ? 22.655 35.882 -11.715 1.00 57.19 442 VAL A N 1
ATOM 3154 C CA . VAL A 1 442 ? 21.224 36.214 -11.856 1.00 57.19 442 VAL A CA 1
ATOM 3155 C C . VAL A 1 442 ? 20.423 35.774 -10.632 1.00 57.19 442 VAL A C 1
ATOM 3157 O O . VAL A 1 442 ? 19.578 36.534 -10.164 1.00 57.19 442 VAL A O 1
ATOM 3160 N N . LEU A 1 443 ? 20.748 34.608 -10.068 1.00 58.00 443 LEU A N 1
ATOM 3161 C CA . LEU A 1 443 ? 20.069 34.038 -8.896 1.00 58.00 443 LEU A CA 1
ATOM 3162 C C . LEU A 1 443 ? 20.282 34.843 -7.600 1.00 58.00 443 LEU A C 1
ATOM 3164 O O . LEU A 1 443 ? 19.610 34.580 -6.618 1.00 58.00 443 LEU A O 1
ATOM 3168 N N . LEU A 1 444 ? 21.187 35.830 -7.605 1.00 60.47 444 LEU A N 1
ATOM 3169 C CA . LEU A 1 444 ? 21.472 36.732 -6.477 1.00 60.47 444 LEU A CA 1
ATOM 3170 C C . LEU A 1 444 ? 20.786 38.107 -6.602 1.00 60.47 444 LEU A C 1
ATOM 3172 O O . LEU A 1 444 ? 21.134 39.055 -5.892 1.00 60.47 444 LEU A O 1
ATOM 3176 N N . SER A 1 445 ? 19.894 38.280 -7.580 1.00 69.06 445 SER A N 1
ATOM 3177 C CA . SER A 1 445 ? 19.227 39.560 -7.811 1.00 69.06 445 SER A CA 1
ATOM 3178 C C . SER A 1 445 ? 17.876 39.607 -7.095 1.00 69.06 445 SER A C 1
ATOM 3180 O O . SER A 1 445 ? 17.077 38.689 -7.236 1.00 69.06 445 SER A O 1
ATOM 3182 N N . HIS A 1 446 ? 17.591 40.710 -6.391 1.00 74.44 446 HIS A N 1
ATOM 3183 C CA . HIS A 1 446 ? 16.300 40.903 -5.712 1.00 74.44 446 HIS A CA 1
ATOM 3184 C C . HIS A 1 446 ? 15.078 40.685 -6.634 1.00 74.44 446 HIS A C 1
ATOM 3186 O O . HIS A 1 446 ? 14.122 40.078 -6.177 1.00 74.44 446 HIS A O 1
ATOM 3192 N N . PRO A 1 447 ? 15.092 41.072 -7.932 1.00 77.00 447 PRO A N 1
ATOM 3193 C CA . PRO A 1 447 ? 13.966 40.786 -8.827 1.00 77.00 447 PRO A CA 1
ATOM 3194 C C . PRO A 1 447 ? 13.649 39.295 -8.998 1.00 77.00 447 PRO A C 1
ATOM 3196 O O . PRO A 1 447 ? 12.494 38.942 -9.195 1.00 77.00 447 PRO A O 1
ATOM 3199 N N . VAL A 1 448 ? 14.661 38.427 -8.937 1.00 77.62 448 VAL A N 1
ATOM 3200 C CA . VAL A 1 448 ? 14.469 36.975 -9.048 1.00 77.62 448 VAL A CA 1
ATOM 3201 C C . VAL A 1 448 ? 13.896 36.401 -7.753 1.00 77.62 448 VAL A C 1
ATOM 3203 O O . VAL A 1 448 ? 12.998 35.568 -7.814 1.00 77.62 448 VAL A O 1
ATOM 3206 N N . GLU A 1 449 ? 14.367 36.876 -6.595 1.00 79.50 449 GLU A N 1
ATOM 3207 C CA . GLU A 1 449 ? 13.791 36.528 -5.286 1.00 79.50 449 GLU A CA 1
ATOM 3208 C C . GLU A 1 449 ? 12.317 36.947 -5.203 1.00 79.50 449 GLU A C 1
ATOM 3210 O O . GLU A 1 449 ? 11.474 36.136 -4.832 1.00 79.50 449 GLU A O 1
ATOM 3215 N N . ASP A 1 450 ? 12.001 38.177 -5.626 1.00 83.44 450 ASP A N 1
ATOM 3216 C CA . ASP A 1 450 ? 10.633 38.704 -5.658 1.00 83.44 450 ASP A CA 1
ATOM 3217 C C . ASP A 1 450 ? 9.735 37.879 -6.599 1.00 83.44 450 ASP A C 1
ATOM 3219 O O . ASP A 1 450 ? 8.603 37.556 -6.248 1.00 83.44 450 ASP A O 1
ATOM 3223 N N . GLY A 1 451 ? 10.243 37.499 -7.780 1.00 84.81 451 GLY A N 1
ATOM 3224 C CA . GLY A 1 451 ? 9.506 36.665 -8.734 1.00 84.81 451 GLY A CA 1
ATOM 3225 C C . GLY A 1 451 ? 9.239 35.251 -8.212 1.00 84.81 451 GLY A C 1
ATOM 3226 O O . GLY A 1 451 ? 8.149 34.722 -8.387 1.00 84.81 451 GLY A O 1
ATOM 3227 N N . ILE A 1 452 ? 10.203 34.640 -7.520 1.00 87.06 452 ILE A N 1
ATOM 3228 C CA . ILE A 1 452 ? 10.024 33.317 -6.902 1.00 87.06 452 ILE A CA 1
ATOM 3229 C C . ILE A 1 452 ? 9.054 33.386 -5.719 1.00 87.06 452 ILE A C 1
ATOM 3231 O O . ILE A 1 452 ? 8.193 32.517 -5.597 1.00 87.06 452 ILE A O 1
ATOM 3235 N N . ALA A 1 453 ? 9.138 34.433 -4.894 1.00 86.12 453 ALA A N 1
ATOM 3236 C CA . ALA A 1 453 ? 8.180 34.669 -3.818 1.00 86.12 453 ALA A CA 1
ATOM 3237 C C . ALA A 1 453 ? 6.751 34.838 -4.361 1.00 86.12 453 ALA A C 1
ATOM 3239 O O . ALA A 1 453 ? 5.821 34.265 -3.801 1.00 86.12 453 ALA A O 1
ATOM 3240 N N . ALA A 1 454 ? 6.581 35.534 -5.491 1.00 87.31 454 ALA A N 1
ATOM 3241 C CA . ALA A 1 454 ? 5.284 35.657 -6.152 1.00 87.31 454 ALA A CA 1
ATOM 3242 C C . ALA A 1 454 ? 4.726 34.291 -6.589 1.00 87.31 454 ALA A C 1
ATOM 3244 O O . ALA A 1 454 ? 3.551 34.011 -6.359 1.00 87.31 454 ALA A O 1
ATOM 3245 N N . LEU A 1 455 ? 5.560 33.397 -7.136 1.00 89.38 455 LEU A N 1
ATOM 3246 C CA . LEU A 1 455 ? 5.132 32.032 -7.467 1.00 89.38 455 LEU A CA 1
ATOM 3247 C C . LEU A 1 455 ? 4.689 31.248 -6.223 1.00 89.38 455 LEU A C 1
ATOM 3249 O O . LEU A 1 455 ? 3.635 30.608 -6.252 1.00 89.38 455 LEU A O 1
ATOM 3253 N N . VAL A 1 456 ? 5.435 31.338 -5.121 1.00 89.69 456 VAL A N 1
ATOM 3254 C CA . VAL A 1 456 ? 5.055 30.706 -3.847 1.00 89.69 456 VAL A CA 1
ATOM 3255 C C . VAL A 1 456 ? 3.725 31.257 -3.325 1.00 89.69 456 VAL A C 1
ATOM 3257 O O . VAL A 1 456 ? 2.853 30.477 -2.944 1.00 89.69 456 VAL A O 1
ATOM 3260 N N . ASP A 1 457 ? 3.513 32.573 -3.396 1.00 86.69 457 ASP A N 1
ATOM 3261 C CA . ASP A 1 457 ? 2.259 33.226 -2.997 1.00 86.69 457 ASP A CA 1
ATOM 3262 C C . ASP A 1 457 ? 1.053 32.770 -3.844 1.00 86.69 457 ASP A C 1
ATOM 3264 O O . ASP A 1 457 ? -0.088 32.811 -3.375 1.00 86.69 457 ASP A O 1
ATOM 3268 N N . THR A 1 458 ? 1.281 32.290 -5.076 1.00 83.44 458 THR A N 1
ATOM 3269 C CA . THR A 1 458 ? 0.229 31.669 -5.903 1.00 83.44 458 THR A CA 1
ATOM 3270 C C . THR A 1 458 ? -0.099 30.219 -5.527 1.00 83.44 458 THR A C 1
ATOM 3272 O O . THR A 1 458 ? -1.040 29.661 -6.088 1.00 83.44 458 THR A O 1
ATOM 3275 N N . GLY A 1 459 ? 0.623 29.621 -4.572 1.00 83.62 459 GLY A N 1
ATOM 3276 C CA . GLY A 1 459 ? 0.450 28.228 -4.145 1.00 83.62 459 GLY A CA 1
ATOM 3277 C C . GLY A 1 459 ? 1.368 27.228 -4.857 1.00 83.62 459 GLY A C 1
ATOM 3278 O O . GLY A 1 459 ? 1.138 26.021 -4.773 1.00 83.62 459 GLY A O 1
ATOM 3279 N N . LEU A 1 460 ? 2.407 27.693 -5.562 1.00 89.88 460 LEU A N 1
ATOM 3280 C CA . LEU A 1 460 ? 3.360 26.828 -6.263 1.00 89.88 460 LEU A CA 1
ATOM 3281 C C . LEU A 1 460 ? 4.600 26.550 -5.403 1.00 89.88 460 LEU A C 1
ATOM 3283 O O . LEU A 1 460 ? 5.272 27.469 -4.946 1.00 89.88 460 LEU A O 1
ATOM 3287 N N . THR A 1 461 ? 4.948 25.276 -5.224 1.00 92.75 461 THR A N 1
ATOM 3288 C CA . THR A 1 461 ? 6.214 24.874 -4.591 1.00 92.75 461 THR A CA 1
ATOM 3289 C C . THR A 1 461 ? 7.355 25.041 -5.586 1.00 92.75 461 THR A C 1
ATOM 3291 O O . THR A 1 461 ? 7.286 24.517 -6.698 1.00 92.75 461 THR A O 1
ATOM 3294 N N . VAL A 1 462 ? 8.427 25.728 -5.199 1.00 93.44 462 VAL A N 1
ATOM 3295 C CA . VAL A 1 462 ? 9.590 25.953 -6.069 1.00 93.44 462 VAL A CA 1
ATOM 3296 C C . VAL A 1 462 ? 10.725 25.024 -5.653 1.00 93.44 462 VAL A C 1
ATOM 3298 O O . VAL A 1 462 ? 11.085 24.969 -4.484 1.00 93.44 462 VAL A O 1
ATOM 3301 N N . VAL A 1 463 ? 11.313 24.300 -6.604 1.00 94.25 463 VAL A N 1
ATOM 3302 C CA . VAL A 1 463 ? 12.465 23.416 -6.373 1.00 94.25 463 VAL A CA 1
ATOM 3303 C C . VAL A 1 463 ? 13.634 23.884 -7.229 1.00 94.25 463 VAL A C 1
ATOM 3305 O O . VAL A 1 463 ? 13.508 24.037 -8.450 1.00 94.25 463 VAL A O 1
ATOM 3308 N N . CYS A 1 464 ? 14.785 24.112 -6.600 1.00 89.25 464 CYS A N 1
ATOM 3309 C CA . CYS A 1 464 ? 15.978 24.607 -7.277 1.00 89.25 464 CYS A CA 1
ATOM 3310 C C . CYS A 1 464 ? 17.248 23.859 -6.846 1.00 89.25 464 CYS A C 1
ATOM 3312 O O . CYS A 1 464 ? 17.399 23.394 -5.716 1.00 89.25 464 CYS A O 1
ATOM 3314 N N . ALA A 1 465 ? 18.186 23.727 -7.782 1.00 87.94 465 ALA A N 1
ATOM 3315 C CA . ALA A 1 465 ? 19.487 23.129 -7.517 1.00 87.94 465 ALA A CA 1
ATOM 3316 C C . ALA A 1 465 ? 20.397 24.105 -6.754 1.00 87.94 465 ALA A C 1
ATOM 3318 O O . ALA A 1 465 ? 20.487 25.281 -7.103 1.00 87.94 465 ALA A O 1
ATOM 3319 N N . A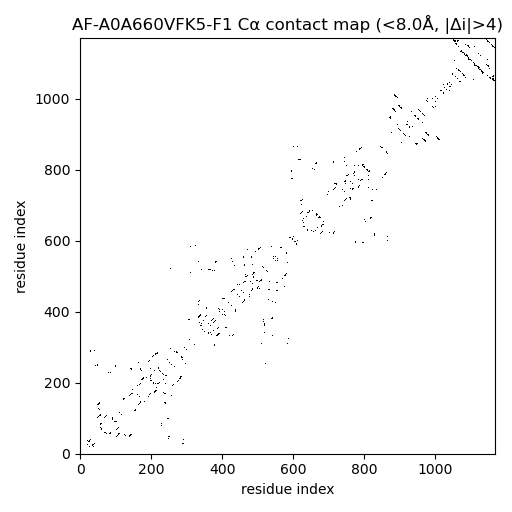LA A 1 466 ? 21.141 23.607 -5.763 1.00 83.44 466 ALA A N 1
ATOM 3320 C CA . ALA A 1 466 ? 22.131 24.402 -5.034 1.00 83.44 466 ALA A CA 1
ATOM 3321 C C . ALA A 1 466 ? 23.322 24.836 -5.912 1.00 83.44 466 ALA A C 1
ATOM 3323 O O . ALA A 1 466 ? 23.949 25.854 -5.620 1.00 83.44 466 ALA A O 1
ATOM 3324 N N . GLY A 1 467 ? 23.610 24.069 -6.973 1.00 80.31 467 GLY A N 1
ATOM 3325 C CA . GLY A 1 467 ? 24.629 24.328 -7.996 1.00 80.31 467 GLY A CA 1
ATOM 3326 C C . GLY A 1 467 ? 25.894 23.460 -7.883 1.00 80.31 467 GLY A C 1
ATOM 3327 O O . GLY A 1 467 ? 26.117 22.773 -6.887 1.00 80.31 467 GLY A O 1
ATOM 3328 N N . ASP A 1 468 ? 26.733 23.502 -8.928 1.00 83.19 468 ASP A N 1
ATOM 3329 C CA . ASP A 1 468 ? 27.823 22.534 -9.179 1.00 83.19 468 ASP A CA 1
ATOM 3330 C C . ASP A 1 468 ? 29.245 23.132 -9.016 1.00 83.19 468 ASP A C 1
ATOM 3332 O O . ASP A 1 468 ? 30.186 22.757 -9.718 1.00 83.19 468 ASP A O 1
ATOM 3336 N N . GLN A 1 469 ? 29.417 24.119 -8.127 1.00 77.62 469 GLN A N 1
ATOM 3337 C CA . GLN A 1 469 ? 30.693 24.840 -7.943 1.00 77.62 469 GLN A CA 1
ATOM 3338 C C . GLN A 1 469 ? 31.507 24.440 -6.697 1.00 77.62 469 GLN A C 1
ATOM 3340 O O . GLN A 1 469 ? 32.477 25.129 -6.373 1.00 77.62 469 GLN A O 1
ATOM 3345 N N . SER A 1 470 ? 31.123 23.382 -5.974 1.00 76.31 470 SER A N 1
ATOM 3346 C CA . SER A 1 470 ? 31.823 22.891 -4.765 1.00 76.31 470 SER A CA 1
ATOM 3347 C C . SER A 1 470 ? 32.007 23.933 -3.641 1.00 76.31 470 SER A C 1
ATOM 3349 O O . SER A 1 470 ? 32.910 23.814 -2.812 1.00 76.31 470 SER A O 1
ATOM 3351 N N . ASN A 1 471 ? 31.183 24.985 -3.622 1.00 76.81 471 ASN A N 1
ATOM 3352 C CA . ASN A 1 471 ? 31.255 26.115 -2.687 1.00 76.81 471 ASN A CA 1
ATOM 3353 C C . ASN A 1 471 ? 30.052 26.132 -1.724 1.00 76.81 471 ASN A C 1
ATOM 3355 O O . ASN A 1 471 ? 29.130 25.330 -1.859 1.00 76.81 471 ASN A O 1
ATOM 3359 N N . ASP A 1 472 ? 30.037 27.069 -0.770 1.00 80.25 472 ASP A N 1
ATOM 3360 C CA . ASP A 1 472 ? 28.880 27.284 0.110 1.00 80.25 472 ASP A CA 1
ATOM 3361 C C . ASP A 1 472 ? 27.662 27.760 -0.708 1.00 80.25 472 ASP A C 1
ATOM 3363 O O . ASP A 1 472 ? 27.751 28.768 -1.413 1.00 80.25 472 ASP A O 1
ATOM 3367 N N . ALA A 1 473 ? 26.539 27.046 -0.638 1.00 79.19 473 ALA A N 1
ATOM 3368 C CA . ALA A 1 473 ? 25.295 27.365 -1.330 1.00 79.19 473 ALA A CA 1
ATOM 3369 C C . ALA A 1 473 ? 24.804 28.775 -0.973 1.00 79.19 473 ALA A C 1
ATOM 3371 O O . ALA A 1 473 ? 24.444 29.542 -1.865 1.00 79.19 473 ALA A O 1
ATOM 3372 N N . CYS A 1 474 ? 24.921 29.188 0.293 1.00 77.19 474 CYS A N 1
ATOM 3373 C CA . CYS A 1 474 ? 24.478 30.508 0.749 1.00 77.19 474 CYS A CA 1
ATOM 3374 C C . CYS A 1 474 ? 25.246 31.679 0.114 1.00 77.19 474 CYS A C 1
ATOM 3376 O O . CYS A 1 474 ? 24.813 32.826 0.198 1.00 77.19 474 CYS A O 1
ATOM 3378 N N . ALA A 1 475 ? 26.412 31.428 -0.489 1.00 70.06 475 ALA A N 1
ATOM 3379 C CA . ALA A 1 475 ? 27.175 32.462 -1.183 1.00 70.06 475 ALA A CA 1
ATOM 3380 C C . ALA A 1 475 ? 26.692 32.707 -2.626 1.00 70.06 475 ALA A C 1
ATOM 3382 O O . ALA A 1 475 ? 27.145 33.664 -3.256 1.00 70.06 475 ALA A O 1
ATOM 3383 N N . TRP A 1 476 ? 25.808 31.850 -3.149 1.00 61.72 476 TRP A N 1
ATOM 3384 C CA . TRP A 1 476 ? 25.447 31.802 -4.571 1.00 61.72 476 TRP A CA 1
ATOM 3385 C C . TRP A 1 476 ? 23.948 31.654 -4.838 1.00 61.72 476 TRP A C 1
ATOM 3387 O O . TRP A 1 476 ? 23.508 32.010 -5.928 1.00 61.72 476 TRP A O 1
ATOM 3397 N N . THR A 1 477 ? 23.173 31.185 -3.859 1.00 62.66 477 THR A N 1
ATOM 3398 C CA . THR A 1 477 ? 21.712 31.212 -3.889 1.00 62.66 477 THR A CA 1
ATOM 3399 C C . THR A 1 477 ? 21.183 32.049 -2.726 1.00 62.66 477 THR A C 1
ATOM 3401 O O . THR A 1 477 ? 21.544 31.832 -1.569 1.00 62.66 477 THR A O 1
ATOM 3404 N N . SER A 1 478 ? 20.346 33.034 -3.040 1.00 61.47 478 SER A N 1
ATOM 3405 C CA . SER A 1 478 ? 19.480 33.722 -2.075 1.00 61.47 478 SER A CA 1
ATOM 3406 C C . SER A 1 478 ? 18.054 33.162 -2.089 1.00 61.47 478 SER A C 1
ATOM 3408 O O . SER A 1 478 ? 17.163 33.707 -1.445 1.00 61.47 478 SER A O 1
ATOM 3410 N N . LEU A 1 479 ? 17.844 32.054 -2.808 1.00 67.94 479 LEU A N 1
ATOM 3411 C CA . LEU A 1 479 ? 16.558 31.391 -2.982 1.00 67.94 479 LEU A CA 1
ATOM 3412 C C . LEU A 1 479 ? 16.278 30.467 -1.802 1.00 67.94 479 LEU A C 1
ATOM 3414 O O . LEU A 1 479 ? 16.302 29.251 -1.945 1.00 67.94 479 LEU A O 1
ATOM 3418 N N . THR A 1 480 ? 16.068 31.051 -0.630 1.00 70.25 480 THR A N 1
ATOM 3419 C CA . THR A 1 480 ? 15.656 30.330 0.575 1.00 70.25 480 THR A CA 1
ATOM 3420 C C . THR A 1 480 ? 14.388 30.955 1.132 1.00 70.25 480 THR A C 1
ATOM 3422 O O . THR A 1 480 ? 14.198 32.171 1.071 1.00 70.25 480 THR A O 1
ATOM 3425 N N . GLY A 1 481 ? 13.503 30.131 1.682 1.00 74.88 481 GLY A N 1
ATOM 3426 C CA . GLY A 1 481 ? 12.270 30.600 2.298 1.00 74.88 481 GLY A CA 1
ATOM 3427 C C . GLY A 1 481 ? 11.155 29.562 2.217 1.00 74.88 481 GLY A C 1
ATOM 3428 O O . GLY A 1 481 ? 11.258 28.638 1.415 1.00 74.88 481 GLY A O 1
ATOM 3429 N N . PRO A 1 482 ? 10.087 29.728 3.020 1.00 78.12 482 PRO A N 1
ATOM 3430 C CA . PRO A 1 482 ? 8.973 28.789 3.047 1.00 78.12 482 PRO A CA 1
ATOM 3431 C C . PRO A 1 482 ? 8.392 28.578 1.644 1.00 78.12 482 PRO A C 1
ATOM 3433 O O . PRO A 1 482 ? 8.025 29.547 0.986 1.00 78.12 482 PRO A O 1
ATOM 3436 N N . GLY A 1 483 ? 8.304 27.330 1.196 1.00 82.44 483 GLY A N 1
ATOM 3437 C CA . GLY A 1 483 ? 7.826 26.944 -0.131 1.00 82.44 483 GLY A CA 1
ATOM 3438 C C . GLY A 1 483 ? 8.903 26.819 -1.210 1.00 82.44 483 GLY A C 1
ATOM 3439 O O . GLY A 1 483 ? 8.562 26.457 -2.340 1.00 82.44 483 GLY A O 1
ATOM 3440 N N . VAL A 1 484 ? 10.176 27.073 -0.881 1.00 91.06 484 VAL A N 1
ATOM 3441 C CA . VAL A 1 484 ? 11.328 26.902 -1.780 1.00 91.06 484 VAL A CA 1
ATOM 3442 C C . VAL A 1 484 ? 12.231 25.791 -1.248 1.00 91.06 484 VAL A C 1
ATOM 3444 O O . VAL A 1 484 ? 12.717 25.886 -0.131 1.00 91.06 484 VAL A O 1
ATOM 3447 N N . VAL A 1 485 ? 12.489 24.764 -2.061 1.00 92.44 485 VAL A N 1
ATOM 3448 C CA . VAL A 1 485 ? 13.347 23.624 -1.707 1.00 92.44 485 VAL A CA 1
ATOM 3449 C C . VAL A 1 485 ? 14.672 23.708 -2.464 1.00 92.44 485 VAL A C 1
ATOM 3451 O O . VAL A 1 485 ? 14.709 23.546 -3.689 1.00 92.44 485 VAL A O 1
ATOM 3454 N N . VAL A 1 486 ? 15.768 23.916 -1.735 1.00 91.00 486 VAL A N 1
ATOM 3455 C CA . VAL A 1 486 ? 17.133 23.960 -2.270 1.00 91.00 486 VAL A CA 1
ATOM 3456 C C . VAL A 1 486 ? 17.806 22.602 -2.115 1.00 91.00 486 VAL A C 1
ATOM 3458 O O . VAL A 1 486 ? 17.970 22.084 -1.007 1.00 91.00 486 VAL A O 1
ATOM 3461 N N . VAL A 1 487 ? 18.251 22.034 -3.234 1.00 92.25 487 VAL A N 1
ATOM 3462 C CA . VAL A 1 487 ? 18.671 20.628 -3.299 1.00 92.25 487 VAL A CA 1
ATOM 3463 C C . VAL A 1 487 ? 20.174 20.497 -3.525 1.00 92.25 487 VAL A C 1
ATOM 3465 O O . VAL A 1 487 ? 20.707 21.091 -4.459 1.00 92.25 487 VAL A O 1
ATOM 3468 N N . GLY A 1 488 ? 20.852 19.700 -2.696 1.00 90.62 488 GLY A N 1
ATOM 3469 C CA . GLY A 1 488 ? 22.232 19.241 -2.912 1.00 90.62 488 GLY A CA 1
ATOM 3470 C C . GLY A 1 488 ? 22.301 17.861 -3.583 1.00 90.62 488 GLY A C 1
ATOM 3471 O O . GLY A 1 488 ? 21.288 17.179 -3.718 1.00 90.62 488 GLY A O 1
ATOM 3472 N N . SER A 1 489 ? 23.496 17.423 -3.989 1.00 90.56 489 SER A N 1
ATOM 3473 C CA . SER A 1 489 ? 23.679 16.197 -4.781 1.00 90.56 489 SER A CA 1
ATOM 3474 C C . SER A 1 489 ? 24.556 15.140 -4.098 1.00 90.56 489 SER A C 1
ATOM 3476 O O . SER A 1 489 ? 25.614 15.467 -3.551 1.00 90.56 489 SER A O 1
ATOM 3478 N N . THR A 1 490 ? 24.151 13.869 -4.161 1.00 88.00 490 THR A N 1
ATOM 3479 C CA . THR A 1 490 ? 24.905 12.709 -3.646 1.00 88.00 490 THR A CA 1
ATOM 3480 C C . THR A 1 490 ? 25.185 11.653 -4.715 1.00 88.00 490 THR A C 1
ATOM 3482 O O . THR A 1 490 ? 24.485 11.540 -5.729 1.00 88.00 490 THR A O 1
ATOM 3485 N N . ALA A 1 491 ? 26.240 10.876 -4.471 1.00 82.44 491 ALA A N 1
ATOM 3486 C CA . ALA A 1 491 ? 26.548 9.636 -5.169 1.00 82.44 491 ALA A CA 1
ATOM 3487 C C . ALA A 1 491 ? 25.751 8.446 -4.613 1.00 82.44 491 ALA A C 1
ATOM 3489 O O . ALA A 1 491 ? 25.065 8.550 -3.595 1.00 82.44 491 ALA A O 1
ATOM 3490 N N . GLN A 1 492 ? 25.867 7.302 -5.290 1.00 79.31 492 GLN A N 1
ATOM 3491 C CA . GLN A 1 492 ? 25.233 6.037 -4.907 1.00 79.31 492 GLN A CA 1
ATOM 3492 C C . GLN A 1 492 ? 25.616 5.553 -3.500 1.00 79.31 492 GLN A C 1
ATOM 3494 O O . GLN A 1 492 ? 24.839 4.852 -2.862 1.00 79.31 492 GLN A O 1
ATOM 3499 N N . ASP A 1 493 ? 26.789 5.943 -3.006 1.00 74.50 493 ASP A N 1
ATOM 3500 C CA . ASP A 1 493 ? 27.302 5.629 -1.671 1.00 74.50 493 ASP A CA 1
ATOM 3501 C C . ASP A 1 493 ? 26.965 6.703 -0.616 1.00 74.50 493 ASP A C 1
ATOM 3503 O O . ASP A 1 493 ? 27.603 6.754 0.433 1.00 74.50 493 ASP A O 1
ATOM 3507 N N . ASP A 1 494 ? 25.996 7.586 -0.890 1.00 81.88 494 ASP A N 1
ATOM 3508 C CA . ASP A 1 494 ? 25.571 8.702 -0.025 1.00 81.88 494 ASP A CA 1
ATOM 3509 C C . ASP A 1 494 ? 26.661 9.720 0.311 1.00 81.88 494 ASP A C 1
ATOM 3511 O O . ASP A 1 494 ? 26.518 10.533 1.232 1.00 81.88 494 ASP A O 1
ATOM 3515 N N . VAL A 1 495 ? 27.765 9.706 -0.429 1.00 83.00 495 VAL A N 1
ATOM 3516 C CA . VAL A 1 495 ? 28.776 10.749 -0.332 1.00 83.00 495 VAL A CA 1
ATOM 3517 C C . VAL A 1 495 ? 28.302 11.949 -1.140 1.00 83.00 495 VAL A C 1
ATOM 3519 O O . VAL A 1 495 ? 27.829 11.815 -2.271 1.00 83.00 495 VAL A O 1
ATOM 3522 N N . VAL A 1 496 ? 28.429 13.148 -0.566 1.00 85.19 496 VAL A N 1
ATOM 3523 C CA . VAL A 1 496 ? 28.132 14.385 -1.297 1.00 85.19 496 VAL A CA 1
ATOM 3524 C C . VAL A 1 496 ? 29.027 14.457 -2.531 1.00 85.19 496 VAL A C 1
ATOM 3526 O O . VAL A 1 496 ? 30.253 14.341 -2.426 1.00 85.19 496 VAL A O 1
ATOM 3529 N N . GLY A 1 497 ? 28.411 14.657 -3.697 1.00 81.12 497 GLY A N 1
ATOM 3530 C CA . GLY A 1 497 ? 29.123 14.732 -4.965 1.00 81.12 497 GLY A CA 1
ATOM 3531 C C . GLY A 1 497 ? 30.192 15.831 -4.915 1.00 81.12 497 GLY A C 1
ATOM 3532 O O . GLY A 1 497 ? 29.927 16.918 -4.403 1.00 81.12 497 GLY A O 1
ATOM 3533 N N . PRO A 1 498 ? 31.403 15.609 -5.454 1.00 79.00 498 PRO A N 1
ATOM 3534 C CA . PRO A 1 498 ? 32.511 16.555 -5.311 1.00 79.00 498 PRO A CA 1
ATOM 3535 C C . PRO A 1 498 ? 32.251 17.920 -5.969 1.00 79.00 498 PRO A C 1
ATOM 3537 O O . PRO A 1 498 ? 32.922 18.891 -5.627 1.00 79.00 498 PRO A O 1
ATOM 3540 N N . TYR A 1 499 ? 31.297 18.006 -6.900 1.00 81.38 499 TYR A N 1
ATOM 3541 C CA . TYR A 1 499 ? 30.833 19.248 -7.528 1.00 81.38 499 TYR A CA 1
ATOM 3542 C C . TYR A 1 499 ? 29.704 19.932 -6.744 1.00 81.38 499 TYR A C 1
ATOM 3544 O O . TYR A 1 499 ? 29.524 21.139 -6.893 1.00 81.38 499 TYR A O 1
ATOM 3552 N N . SER A 1 500 ? 28.950 19.197 -5.918 1.00 85.94 500 SER A N 1
ATOM 3553 C CA . SER A 1 500 ? 27.774 19.728 -5.226 1.00 85.94 500 SER A CA 1
ATOM 3554 C C . SER A 1 500 ? 28.181 20.875 -4.315 1.00 85.94 500 SER A C 1
ATOM 3556 O O . SER A 1 500 ? 29.129 20.770 -3.531 1.00 85.94 500 SER A O 1
ATOM 3558 N N . GLN A 1 501 ? 27.435 21.972 -4.377 1.00 84.88 501 GLN A N 1
ATOM 3559 C CA . GLN A 1 501 ? 27.501 22.984 -3.332 1.00 84.88 501 GLN A CA 1
ATOM 3560 C C . GLN A 1 501 ? 27.029 22.394 -1.991 1.00 84.88 501 GLN A C 1
ATOM 3562 O O . GLN A 1 501 ? 26.327 21.382 -1.953 1.00 84.88 501 GLN A O 1
ATOM 3567 N N . THR A 1 502 ? 27.480 22.994 -0.888 1.00 81.69 502 THR A N 1
ATOM 3568 C CA . THR A 1 502 ? 27.229 22.542 0.498 1.00 81.69 502 THR A CA 1
ATOM 3569 C C . THR A 1 502 ? 26.803 23.725 1.368 1.00 81.69 502 THR A C 1
ATOM 3571 O O . THR A 1 502 ? 26.983 24.862 0.958 1.00 81.69 502 THR A O 1
ATOM 3574 N N . GLY A 1 503 ? 26.264 23.517 2.569 1.00 80.06 503 GLY A N 1
ATOM 3575 C CA . GLY A 1 503 ? 25.995 24.605 3.524 1.00 80.06 503 GLY A CA 1
ATOM 3576 C C . GLY A 1 503 ? 24.551 24.665 4.014 1.00 80.06 503 GLY A C 1
ATOM 3577 O O . GLY A 1 503 ? 23.721 23.842 3.642 1.00 80.06 503 GLY A O 1
ATOM 3578 N N . VAL A 1 504 ? 24.260 25.631 4.890 1.00 81.19 504 VAL A N 1
ATOM 3579 C CA . VAL A 1 504 ? 22.983 25.714 5.634 1.00 81.19 504 VAL A CA 1
ATOM 3580 C C . VAL A 1 504 ? 21.778 26.123 4.785 1.00 81.19 504 VAL A C 1
ATOM 3582 O O . VAL A 1 504 ? 20.657 25.981 5.249 1.00 81.19 504 VAL A O 1
ATOM 3585 N N . CYS A 1 505 ? 22.005 26.635 3.574 1.00 82.62 505 CYS A N 1
ATOM 3586 C CA . CYS A 1 505 ? 20.943 27.011 2.638 1.00 82.62 505 CYS A CA 1
ATOM 3587 C C . CYS A 1 505 ? 20.449 25.837 1.786 1.00 82.62 505 CYS A C 1
ATOM 3589 O O . CYS A 1 505 ? 19.633 26.057 0.907 1.00 82.62 505 CYS A O 1
ATOM 3591 N N . ILE A 1 506 ? 20.991 24.632 1.983 1.00 87.31 506 ILE A N 1
ATOM 3592 C CA . ILE A 1 506 ? 20.474 23.401 1.379 1.00 87.31 506 ILE A CA 1
ATOM 3593 C C . ILE A 1 506 ? 19.449 22.821 2.341 1.00 87.31 506 ILE A C 1
ATOM 3595 O O . ILE A 1 506 ? 19.759 22.695 3.523 1.00 87.31 506 ILE A O 1
ATOM 3599 N N . ASP A 1 507 ? 18.282 22.420 1.846 1.00 89.12 507 ASP A N 1
ATOM 3600 C CA . ASP A 1 507 ? 17.229 21.825 2.674 1.00 89.12 507 ASP A CA 1
ATOM 3601 C C . ASP A 1 507 ? 17.402 20.314 2.812 1.00 89.12 507 ASP A C 1
ATOM 3603 O O . ASP A 1 507 ? 17.236 19.767 3.908 1.00 89.12 507 ASP A O 1
ATOM 3607 N N . LEU A 1 508 ? 17.784 19.654 1.713 1.00 91.44 508 LEU A N 1
ATOM 3608 C CA . LEU A 1 508 ? 18.073 18.222 1.625 1.00 91.44 508 LEU A CA 1
ATOM 3609 C C . LEU A 1 508 ? 18.964 17.894 0.412 1.00 91.44 508 LEU A C 1
ATOM 3611 O O . LEU A 1 508 ? 19.139 18.706 -0.498 1.00 91.44 508 LEU A O 1
ATOM 3615 N N . TYR A 1 509 ? 19.525 16.689 0.387 1.00 91.56 509 TYR A N 1
ATOM 3616 C CA . TYR A 1 509 ? 20.340 16.167 -0.713 1.00 91.56 509 TYR A CA 1
ATOM 3617 C C . TYR A 1 509 ? 19.602 15.053 -1.450 1.00 91.56 509 TYR A C 1
ATOM 3619 O O . TYR A 1 509 ? 18.870 14.309 -0.818 1.00 91.56 509 TYR A O 1
ATOM 3627 N N . ALA A 1 510 ? 19.814 14.876 -2.751 1.00 91.94 510 ALA A N 1
ATOM 3628 C CA . ALA A 1 510 ? 19.241 13.769 -3.523 1.00 91.94 510 ALA A CA 1
ATOM 3629 C C . ALA A 1 510 ? 20.281 13.165 -4.486 1.00 91.94 510 ALA A C 1
ATOM 3631 O O . ALA A 1 510 ? 21.299 13.811 -4.758 1.00 91.94 510 ALA A O 1
ATOM 3632 N N . PRO A 1 511 ? 20.043 11.961 -5.044 1.00 91.56 511 PRO A N 1
ATOM 3633 C CA . PRO A 1 511 ? 20.897 11.390 -6.082 1.00 91.56 511 PRO A CA 1
ATOM 3634 C C . PRO A 1 511 ? 21.186 12.382 -7.212 1.00 91.56 511 PRO A C 1
ATOM 3636 O O . PRO A 1 511 ? 20.287 13.070 -7.695 1.00 91.56 511 PRO A O 1
ATOM 3639 N N . GLY A 1 512 ? 22.437 12.491 -7.647 1.00 86.69 512 GLY A N 1
ATOM 3640 C CA . GLY A 1 512 ? 22.763 13.296 -8.830 1.00 86.69 512 GLY A CA 1
ATOM 3641 C C . GLY A 1 512 ? 24.102 13.008 -9.485 1.00 86.69 512 GLY A C 1
ATOM 3642 O O . GLY A 1 512 ? 24.418 13.694 -10.450 1.00 86.69 512 GLY A O 1
ATOM 3643 N N . VAL A 1 513 ? 24.856 12.010 -9.015 1.00 83.44 513 VAL A N 1
ATOM 3644 C CA . VAL A 1 513 ? 26.062 11.487 -9.681 1.00 83.44 513 VAL A CA 1
ATOM 3645 C C . VAL A 1 513 ? 25.678 10.285 -10.528 1.00 83.44 513 VAL A C 1
ATOM 3647 O O . VAL A 1 513 ? 25.163 9.324 -9.982 1.00 83.44 513 VAL A O 1
ATOM 3650 N N . ASP A 1 514 ? 25.942 10.311 -11.829 1.00 79.69 514 ASP A N 1
ATOM 3651 C CA . ASP A 1 514 ? 25.643 9.215 -12.760 1.00 79.69 514 ASP A CA 1
ATOM 3652 C C . ASP A 1 514 ? 24.154 8.807 -12.751 1.00 79.69 514 ASP A C 1
ATOM 3654 O O . ASP A 1 514 ? 23.778 7.628 -12.734 1.00 79.69 514 ASP A O 1
ATOM 3658 N N . VAL A 1 515 ? 23.275 9.815 -12.760 1.00 81.38 515 VAL A N 1
ATOM 3659 C CA . VAL A 1 515 ? 21.823 9.628 -12.867 1.00 81.38 515 VAL A CA 1
ATOM 3660 C C . VAL A 1 515 ? 21.443 9.449 -14.335 1.00 81.38 515 VAL A C 1
ATOM 3662 O O . VAL A 1 515 ? 21.886 10.198 -15.202 1.00 81.38 515 VAL A O 1
ATOM 3665 N N . LYS A 1 516 ? 20.633 8.427 -14.618 1.00 79.94 516 LYS A N 1
ATOM 3666 C CA . LYS A 1 516 ? 20.170 8.067 -15.964 1.00 79.94 516 LYS A CA 1
ATOM 3667 C C . LYS A 1 516 ? 18.782 8.658 -16.224 1.00 79.94 516 LYS A C 1
ATOM 3669 O O . LYS A 1 516 ? 17.918 8.531 -15.366 1.00 79.94 516 LYS A O 1
ATOM 3674 N N . GLY A 1 517 ? 18.576 9.253 -17.398 1.00 75.06 517 GLY A N 1
ATOM 3675 C CA . GLY A 1 517 ? 17.310 9.837 -17.857 1.00 75.06 517 GLY A CA 1
ATOM 3676 C C . GLY A 1 517 ? 17.201 9.830 -19.388 1.00 75.06 517 GLY A C 1
ATOM 3677 O O . GLY A 1 517 ? 18.131 9.409 -20.072 1.00 75.06 517 GLY A O 1
ATOM 3678 N N . ALA A 1 518 ? 16.079 10.288 -19.941 1.00 77.31 518 ALA A N 1
ATOM 3679 C CA . ALA A 1 518 ? 15.797 10.255 -21.379 1.00 77.31 518 ALA A CA 1
ATOM 3680 C C . ALA A 1 518 ? 16.553 11.326 -22.184 1.00 77.31 518 ALA A C 1
ATOM 3682 O O . ALA A 1 518 ? 16.773 12.444 -21.713 1.00 77.31 518 ALA A O 1
ATOM 3683 N N . ALA A 1 519 ? 16.889 10.998 -23.434 1.00 72.75 519 ALA A N 1
ATOM 3684 C CA . ALA A 1 519 ? 17.445 11.920 -24.425 1.00 72.75 519 ALA A CA 1
ATOM 3685 C C . ALA A 1 519 ? 16.371 12.395 -25.434 1.00 72.75 519 ALA A C 1
ATOM 3687 O O . ALA A 1 519 ? 15.427 11.648 -25.714 1.00 72.75 519 ALA A O 1
ATOM 3688 N N . PRO A 1 520 ? 16.500 13.598 -26.037 1.00 67.44 520 PRO A N 1
ATOM 3689 C CA . PRO A 1 520 ? 15.640 14.023 -27.149 1.00 67.44 520 PRO A CA 1
ATOM 3690 C C . PRO A 1 520 ? 15.673 13.038 -28.321 1.00 67.44 520 PRO A C 1
ATOM 3692 O O . PRO A 1 520 ? 16.740 12.552 -28.689 1.00 67.44 520 PRO A O 1
ATOM 3695 N N . GLY A 1 521 ? 14.521 12.774 -28.944 1.00 60.09 521 GLY A N 1
ATOM 3696 C CA . GLY A 1 521 ? 14.394 11.792 -30.028 1.00 60.09 521 GLY A CA 1
ATOM 3697 C C . GLY A 1 521 ? 14.401 10.312 -29.604 1.00 60.09 521 GLY A C 1
ATOM 3698 O O . GLY A 1 521 ? 14.169 9.462 -30.462 1.00 60.09 521 GLY A O 1
ATOM 3699 N N . GLY A 1 522 ? 14.603 10.001 -28.317 1.00 56.59 522 GLY A N 1
ATOM 3700 C CA . GLY A 1 522 ? 14.691 8.640 -27.765 1.00 56.59 522 GLY A CA 1
ATOM 3701 C C . GLY A 1 522 ? 16.096 8.302 -27.241 1.00 56.59 522 GLY A C 1
ATOM 3702 O O . GLY A 1 522 ? 17.053 9.013 -27.527 1.00 56.59 522 GLY A O 1
ATOM 3703 N N . GLY A 1 523 ? 16.236 7.223 -26.461 1.00 59.28 523 GLY A N 1
ATOM 3704 C CA . GLY A 1 523 ? 17.515 6.818 -25.846 1.00 59.28 523 GLY A CA 1
ATOM 3705 C C . GLY A 1 523 ? 17.801 7.476 -24.487 1.00 59.28 523 GLY A C 1
ATOM 3706 O O . GLY A 1 523 ? 16.914 8.105 -23.907 1.00 59.28 523 GLY A O 1
ATOM 3707 N N . CYS A 1 524 ? 19.029 7.310 -23.966 1.00 63.44 524 CYS A N 1
ATOM 3708 C CA . CYS A 1 524 ? 19.393 7.655 -22.581 1.00 63.44 524 CYS A CA 1
ATOM 3709 C C . CYS A 1 524 ? 20.606 8.561 -22.448 1.00 63.44 524 CYS A C 1
ATOM 3711 O O . CYS A 1 524 ? 21.626 8.344 -23.091 1.00 63.44 524 CYS A O 1
ATOM 3713 N N . LEU A 1 525 ? 20.527 9.494 -21.505 1.00 66.75 525 LEU A N 1
ATOM 3714 C CA . LEU A 1 525 ? 21.643 10.292 -21.017 1.00 66.75 525 LEU A CA 1
ATOM 3715 C C . LEU A 1 525 ? 21.956 9.892 -19.578 1.00 66.75 525 LEU A C 1
ATOM 3717 O O . LEU A 1 525 ? 21.052 9.740 -18.758 1.00 66.75 525 LEU A O 1
ATOM 3721 N N . ILE A 1 526 ? 23.242 9.760 -19.267 1.00 74.19 526 ILE A N 1
ATOM 3722 C CA . ILE A 1 526 ? 23.730 9.686 -17.890 1.00 74.19 526 ILE A CA 1
ATOM 3723 C C . ILE A 1 526 ? 24.376 11.031 -17.581 1.00 74.19 526 ILE A C 1
ATOM 3725 O O . ILE A 1 526 ? 25.305 11.441 -18.280 1.00 74.19 526 ILE A O 1
ATOM 3729 N N . GLN A 1 527 ? 23.879 11.736 -16.565 1.00 77.31 527 GLN A N 1
ATOM 3730 C CA . GLN A 1 527 ? 24.454 13.005 -16.137 1.00 77.31 527 GLN A CA 1
ATOM 3731 C C . GLN A 1 527 ? 24.812 13.002 -14.656 1.00 77.31 527 GLN A C 1
ATOM 3733 O O . GLN A 1 527 ? 24.131 12.422 -13.813 1.00 77.31 527 GLN A O 1
ATOM 3738 N N . THR A 1 528 ? 25.863 13.757 -14.363 1.00 84.44 528 THR A N 1
ATOM 3739 C CA . THR A 1 528 ? 26.277 14.116 -13.015 1.00 84.44 528 THR A CA 1
ATOM 3740 C C . THR A 1 528 ? 26.012 15.613 -12.815 1.00 84.44 528 THR A C 1
ATOM 3742 O O . THR A 1 528 ? 26.715 16.432 -13.406 1.00 84.44 528 THR A O 1
ATOM 3745 N N . SER A 1 529 ? 24.967 15.983 -12.064 1.00 85.44 529 SER A N 1
ATOM 3746 C CA . SER A 1 529 ? 24.609 17.386 -11.777 1.00 85.44 529 SER A CA 1
ATOM 3747 C C . SER A 1 529 ? 23.633 17.533 -10.606 1.00 85.44 529 SER A C 1
ATOM 3749 O O . SER A 1 529 ? 22.807 16.658 -10.346 1.00 85.44 529 SER A O 1
ATOM 3751 N N . THR A 1 530 ? 23.640 18.697 -9.951 1.00 88.06 530 THR A N 1
ATOM 3752 C CA . THR A 1 530 ? 22.636 19.034 -8.925 1.00 88.06 530 THR A CA 1
ATOM 3753 C C . THR A 1 530 ? 21.258 19.327 -9.537 1.00 88.06 530 THR A C 1
ATOM 3755 O O . THR A 1 530 ? 20.239 19.189 -8.863 1.00 88.06 530 THR A O 1
ATOM 3758 N N . ASN A 1 531 ? 21.181 19.660 -10.833 1.00 89.00 531 ASN A N 1
ATOM 3759 C CA . ASN A 1 531 ? 19.896 19.776 -11.536 1.00 89.00 531 ASN A CA 1
ATOM 3760 C C . ASN A 1 531 ? 19.178 18.422 -11.641 1.00 89.00 531 ASN A C 1
ATOM 3762 O O . ASN A 1 531 ? 17.957 18.384 -11.516 1.00 89.00 531 ASN A O 1
ATOM 3766 N N . ALA A 1 532 ? 19.914 17.314 -11.794 1.00 90.12 532 ALA A N 1
ATOM 3767 C CA . ALA A 1 532 ? 19.327 15.974 -11.725 1.00 90.12 532 ALA A CA 1
ATOM 3768 C C . ALA A 1 532 ? 18.693 15.716 -10.346 1.00 90.12 532 ALA A C 1
ATOM 3770 O O . ALA A 1 532 ? 17.548 15.278 -10.262 1.00 90.12 532 ALA A O 1
ATOM 3771 N N . SER A 1 533 ? 19.396 16.087 -9.272 1.00 92.88 533 SER A N 1
ATOM 3772 C CA . SER A 1 533 ? 18.888 16.007 -7.898 1.00 92.88 533 SER A CA 1
ATOM 3773 C C . SER A 1 533 ? 17.628 16.855 -7.698 1.00 92.88 533 SER A C 1
ATOM 3775 O O . SER A 1 533 ? 16.637 16.366 -7.160 1.00 92.88 533 SER A O 1
ATOM 3777 N N . ALA A 1 534 ? 17.620 18.100 -8.186 1.00 93.25 534 ALA A N 1
ATOM 3778 C CA . ALA A 1 534 ? 16.453 18.979 -8.115 1.00 93.25 534 ALA A CA 1
ATOM 3779 C C . ALA A 1 534 ? 15.247 18.430 -8.897 1.00 93.25 534 ALA A C 1
ATOM 3781 O O . ALA A 1 534 ? 14.118 18.546 -8.429 1.00 93.25 534 ALA A O 1
ATOM 3782 N N . ALA A 1 535 ? 15.466 17.787 -10.049 1.00 93.88 535 ALA A N 1
ATOM 3783 C CA . ALA A 1 535 ? 14.395 17.146 -10.812 1.00 93.88 535 ALA A CA 1
ATOM 3784 C C . ALA A 1 535 ? 13.751 15.976 -10.052 1.00 93.88 535 ALA A C 1
ATOM 3786 O O . ALA A 1 535 ? 12.525 15.875 -10.011 1.00 93.88 535 ALA A O 1
ATOM 3787 N N . LEU A 1 536 ? 14.558 15.142 -9.387 1.00 92.75 536 LEU A N 1
ATOM 3788 C CA . LEU A 1 536 ? 14.052 14.057 -8.540 1.00 92.75 536 LEU A CA 1
ATOM 3789 C C . LEU A 1 536 ? 13.232 14.604 -7.355 1.00 92.75 536 LEU A C 1
ATOM 3791 O O . LEU A 1 536 ? 12.150 14.097 -7.066 1.00 92.75 536 LEU A O 1
ATOM 3795 N N . VAL A 1 537 ? 13.687 15.689 -6.717 1.00 93.12 537 VAL A N 1
ATOM 3796 C CA . VAL A 1 537 ? 12.938 16.366 -5.638 1.00 93.12 537 VAL A CA 1
ATOM 3797 C C . VAL A 1 537 ? 11.662 17.040 -6.153 1.00 93.12 537 VAL A C 1
ATOM 3799 O O . VAL A 1 537 ? 10.646 17.026 -5.466 1.00 93.12 537 VAL A O 1
ATOM 3802 N N . ALA A 1 538 ? 11.662 17.599 -7.364 1.00 94.00 538 ALA A N 1
ATOM 3803 C CA . ALA A 1 538 ? 10.454 18.163 -7.966 1.00 94.00 538 ALA A CA 1
ATOM 3804 C C . ALA A 1 538 ? 9.407 17.080 -8.269 1.00 94.00 538 ALA A C 1
ATOM 3806 O O . ALA A 1 538 ? 8.221 17.289 -8.013 1.00 94.00 538 ALA A O 1
ATOM 3807 N N . GLY A 1 539 ? 9.838 15.906 -8.744 1.00 89.69 539 GLY A N 1
ATOM 3808 C CA . GLY A 1 539 ? 8.964 14.740 -8.871 1.00 89.69 539 GLY A CA 1
ATOM 3809 C C . GLY A 1 539 ? 8.446 14.248 -7.513 1.00 89.69 539 GLY A C 1
ATOM 3810 O O . GLY A 1 539 ? 7.259 13.967 -7.379 1.00 89.69 539 GLY A O 1
ATOM 3811 N N . ALA A 1 540 ? 9.289 14.254 -6.475 1.00 86.81 540 ALA A N 1
ATOM 3812 C CA . ALA A 1 540 ? 8.884 13.949 -5.100 1.00 86.81 540 ALA A CA 1
ATOM 3813 C C . ALA A 1 540 ? 7.817 14.922 -4.569 1.00 86.81 540 ALA A C 1
ATOM 3815 O O . ALA A 1 540 ? 6.795 14.501 -4.032 1.00 86.81 540 ALA A O 1
ATOM 3816 N N . ALA A 1 541 ? 8.021 16.228 -4.758 1.00 87.62 541 ALA A N 1
ATOM 3817 C CA . ALA A 1 541 ? 7.071 17.266 -4.370 1.00 87.62 541 ALA A CA 1
ATOM 3818 C C . ALA A 1 541 ? 5.719 17.084 -5.082 1.00 87.62 541 ALA A C 1
ATOM 3820 O O . ALA A 1 541 ? 4.665 17.152 -4.447 1.00 87.62 541 ALA A O 1
ATOM 3821 N N . ALA A 1 542 ? 5.751 16.799 -6.390 1.00 85.69 542 ALA A N 1
ATOM 3822 C CA . ALA A 1 542 ? 4.560 16.572 -7.205 1.00 85.69 542 ALA A CA 1
ATOM 3823 C C . ALA A 1 542 ? 3.776 15.337 -6.737 1.00 85.69 542 ALA A C 1
ATOM 3825 O O . ALA A 1 542 ? 2.548 15.393 -6.612 1.00 85.69 542 ALA A O 1
ATOM 3826 N N . LEU A 1 543 ? 4.490 14.259 -6.402 1.00 79.50 543 LEU A N 1
ATOM 3827 C CA . LEU A 1 543 ? 3.908 13.055 -5.825 1.00 79.50 543 LEU A CA 1
ATOM 3828 C C . LEU A 1 543 ? 3.255 13.338 -4.463 1.00 79.50 543 LEU A C 1
ATOM 3830 O O . LEU A 1 543 ? 2.116 12.930 -4.233 1.00 79.50 543 LEU A O 1
ATOM 3834 N N . LEU A 1 544 ? 3.933 14.070 -3.573 1.00 75.75 544 LEU A N 1
ATOM 3835 C CA . LEU A 1 544 ? 3.416 14.394 -2.239 1.00 75.75 544 LEU A CA 1
ATOM 3836 C C . LEU A 1 544 ? 2.152 15.255 -2.286 1.00 75.75 544 LEU A C 1
ATOM 3838 O O . LEU A 1 544 ? 1.219 15.008 -1.521 1.00 75.75 544 LEU A O 1
ATOM 3842 N N . GLN A 1 545 ? 2.087 16.223 -3.204 1.00 76.62 545 GLN A N 1
ATOM 3843 C CA . GLN A 1 545 ? 0.899 17.059 -3.417 1.00 76.62 545 GLN A CA 1
ATOM 3844 C C . GLN A 1 545 ? -0.333 16.244 -3.870 1.00 76.62 545 GLN A C 1
ATOM 3846 O O . GLN A 1 545 ? -1.465 16.636 -3.588 1.00 76.62 545 GLN A O 1
ATOM 3851 N N . ARG A 1 546 ? -0.133 15.092 -4.525 1.00 70.12 546 ARG A N 1
ATOM 3852 C CA . ARG A 1 546 ? -1.196 14.200 -5.026 1.00 70.12 546 ARG A CA 1
ATOM 3853 C C . ARG A 1 546 ? -1.783 13.281 -3.957 1.00 70.12 546 ARG A C 1
ATOM 3855 O O . ARG A 1 546 ? -2.995 13.079 -3.940 1.00 70.12 546 ARG A O 1
ATOM 3862 N N . VAL A 1 547 ? -0.953 12.702 -3.087 1.00 57.25 547 VAL A N 1
ATOM 3863 C CA . VAL A 1 547 ? -1.358 11.657 -2.116 1.00 57.25 547 VAL A CA 1
ATOM 3864 C C . VAL A 1 547 ? -2.036 12.228 -0.859 1.00 57.25 547 VAL A C 1
ATOM 3866 O O . VAL A 1 547 ? -1.804 11.780 0.262 1.00 57.25 547 VAL A O 1
ATOM 3869 N N . GLY A 1 548 ? -2.856 13.270 -1.027 1.00 52.00 548 GLY A N 1
ATOM 3870 C CA . GLY A 1 548 ? -3.504 13.984 0.079 1.00 52.00 548 GLY A CA 1
ATOM 3871 C C . GLY A 1 548 ? -2.550 14.865 0.894 1.00 52.00 548 GLY A C 1
ATOM 3872 O O . GLY A 1 548 ? -2.834 15.165 2.054 1.00 52.00 548 GLY A O 1
ATOM 3873 N N . GLY A 1 549 ? -1.405 15.252 0.321 1.00 52.53 549 GLY A N 1
ATOM 3874 C CA . GLY A 1 549 ? -0.495 16.211 0.936 1.00 52.53 549 GLY A CA 1
ATOM 3875 C C . GLY A 1 549 ? -1.060 17.633 0.999 1.00 52.53 549 GLY A C 1
ATOM 3876 O O . GLY A 1 549 ? -2.067 17.949 0.362 1.00 52.53 549 GLY A O 1
ATOM 3877 N N . PRO A 1 550 ? -0.432 18.503 1.803 1.00 50.41 550 PRO A N 1
ATOM 3878 C CA . PRO A 1 550 ? -0.877 19.878 1.957 1.00 50.41 550 PRO A CA 1
ATOM 3879 C C . PRO A 1 550 ? -0.738 20.646 0.632 1.00 50.41 550 PRO A C 1
ATOM 3881 O O . PRO A 1 550 ? 0.267 20.526 -0.060 1.00 50.41 550 PRO A O 1
ATOM 3884 N N . ALA A 1 551 ? -1.747 21.451 0.288 1.00 59.84 551 ALA A N 1
ATOM 3885 C CA . ALA A 1 551 ? -1.722 22.325 -0.892 1.00 59.84 551 ALA A CA 1
ATOM 3886 C C . ALA A 1 551 ? -0.835 23.574 -0.702 1.00 59.84 551 ALA A C 1
ATOM 3888 O O . ALA A 1 551 ? -0.602 24.315 -1.649 1.00 59.84 551 ALA A O 1
ATOM 3889 N N . ASP A 1 552 ? -0.377 23.818 0.527 1.00 80.25 552 ASP A N 1
ATOM 3890 C CA . ASP A 1 552 ? 0.471 24.948 0.894 1.00 80.25 552 ASP A CA 1
ATOM 3891 C C . ASP A 1 552 ? 1.953 24.643 0.595 1.00 80.25 552 ASP A C 1
ATOM 3893 O O . ASP A 1 552 ? 2.470 23.644 1.110 1.00 80.25 552 ASP A O 1
ATOM 3897 N N . PRO A 1 553 ? 2.662 25.479 -0.190 1.00 83.94 553 PRO A N 1
ATOM 3898 C CA . PRO A 1 553 ? 4.060 25.251 -0.542 1.00 83.94 553 PRO A CA 1
ATOM 3899 C C . PRO A 1 553 ? 4.989 25.007 0.649 1.00 83.94 553 PRO A C 1
ATOM 3901 O O . PRO A 1 553 ? 5.835 24.114 0.579 1.00 83.94 553 PRO A O 1
ATOM 3904 N N . ALA A 1 554 ? 4.817 25.746 1.749 1.00 80.06 554 ALA A N 1
ATOM 3905 C CA . ALA A 1 554 ? 5.650 25.596 2.942 1.00 80.06 554 ALA A CA 1
ATOM 3906 C C . ALA A 1 554 ? 5.422 24.246 3.635 1.00 80.06 554 ALA A C 1
ATOM 3908 O O . ALA A 1 554 ? 6.352 23.621 4.143 1.00 80.06 554 ALA A O 1
ATOM 3909 N N . ALA A 1 555 ? 4.188 23.752 3.622 1.00 74.50 555 ALA A N 1
ATOM 3910 C CA . ALA A 1 555 ? 3.866 22.439 4.150 1.00 74.50 555 ALA A CA 1
ATOM 3911 C C . ALA A 1 555 ? 4.362 21.290 3.242 1.00 74.50 555 ALA A C 1
ATOM 3913 O O . ALA A 1 555 ? 4.677 20.214 3.753 1.00 74.50 555 ALA A O 1
ATOM 3914 N N . VAL A 1 556 ? 4.490 21.505 1.923 1.00 79.50 556 VAL A N 1
ATOM 3915 C CA . VAL A 1 556 ? 5.149 20.553 1.002 1.00 79.50 556 VAL A CA 1
ATOM 3916 C C . VAL A 1 556 ? 6.648 20.467 1.293 1.00 79.50 556 VAL A C 1
ATOM 3918 O O . VAL A 1 556 ? 7.177 19.365 1.433 1.00 79.50 556 VAL A O 1
ATOM 3921 N N . GLU A 1 557 ? 7.320 21.611 1.448 1.00 85.62 557 GLU A N 1
ATOM 3922 C CA . GLU A 1 557 ? 8.728 21.684 1.867 1.00 85.62 557 GLU A CA 1
ATOM 3923 C C . GLU A 1 557 ? 8.941 20.989 3.220 1.00 85.62 557 GLU A C 1
ATOM 3925 O O . GLU A 1 557 ? 9.783 20.098 3.338 1.00 85.62 557 GLU A O 1
ATOM 3930 N N . ALA A 1 558 ? 8.131 21.327 4.230 1.00 78.19 558 ALA A N 1
ATOM 3931 C CA . ALA A 1 558 ? 8.223 20.724 5.558 1.00 78.19 558 ALA A CA 1
ATOM 3932 C C . ALA A 1 558 ? 8.043 19.201 5.514 1.00 78.19 558 ALA A C 1
ATOM 3934 O O . ALA A 1 558 ? 8.721 18.477 6.244 1.00 78.19 558 ALA A O 1
ATOM 3935 N N . ARG A 1 559 ? 7.159 18.706 4.640 1.00 73.25 559 ARG A N 1
ATOM 3936 C CA . ARG A 1 559 ? 6.931 17.271 4.466 1.00 73.25 559 ARG A CA 1
ATOM 3937 C C . ARG A 1 559 ? 8.101 16.573 3.776 1.00 73.25 559 ARG A C 1
ATOM 3939 O O . ARG A 1 559 ? 8.517 15.528 4.260 1.00 73.25 559 ARG A O 1
ATOM 3946 N N . LEU A 1 560 ? 8.676 17.158 2.725 1.00 79.38 560 LEU A N 1
ATOM 3947 C CA . LEU A 1 560 ? 9.901 16.640 2.095 1.00 79.38 560 LEU A CA 1
ATOM 3948 C C . LEU A 1 560 ? 11.059 16.557 3.095 1.00 79.38 560 LEU A C 1
ATOM 3950 O O . LEU A 1 560 ? 11.790 15.571 3.122 1.00 79.38 560 LEU A O 1
ATOM 3954 N N . ILE A 1 561 ? 11.207 17.578 3.941 1.00 80.56 561 ILE A N 1
ATOM 3955 C CA . ILE A 1 561 ? 12.223 17.608 4.997 1.00 80.56 561 ILE A CA 1
ATOM 3956 C C . ILE A 1 561 ? 11.944 16.544 6.065 1.00 80.56 561 ILE A C 1
ATOM 3958 O O . ILE A 1 561 ? 12.883 15.901 6.525 1.00 80.56 561 ILE A O 1
ATOM 3962 N N . ALA A 1 562 ? 10.684 16.359 6.464 1.00 70.19 562 ALA A N 1
ATOM 3963 C CA . ALA A 1 562 ? 10.296 15.371 7.468 1.00 70.19 562 ALA A CA 1
ATOM 3964 C C . ALA A 1 562 ? 10.476 13.926 6.975 1.00 70.19 562 ALA A C 1
ATOM 3966 O O . ALA A 1 562 ? 10.916 13.079 7.746 1.00 70.19 562 ALA A O 1
ATOM 3967 N N . GLU A 1 563 ? 10.162 13.652 5.705 1.00 70.75 563 GLU A N 1
ATOM 3968 C CA . GLU A 1 563 ? 10.311 12.322 5.100 1.00 70.75 563 GLU A CA 1
ATOM 3969 C C . GLU A 1 563 ? 11.771 11.995 4.746 1.00 70.75 563 GLU A C 1
ATOM 3971 O O . GLU A 1 563 ? 12.140 10.820 4.676 1.00 70.75 563 GLU A O 1
ATOM 3976 N N . ALA A 1 564 ? 12.626 13.011 4.582 1.00 75.50 564 ALA A N 1
ATOM 3977 C CA . ALA A 1 564 ? 14.049 12.820 4.340 1.00 75.50 564 ALA A CA 1
ATOM 3978 C C . ALA A 1 564 ? 14.716 12.008 5.461 1.00 75.50 564 ALA A C 1
ATOM 3980 O O . ALA A 1 564 ? 14.460 12.171 6.657 1.00 75.50 564 ALA A O 1
ATOM 3981 N N . THR A 1 565 ? 15.653 11.147 5.076 1.00 72.31 565 THR A N 1
ATOM 3982 C CA . THR A 1 565 ? 16.414 10.366 6.052 1.00 72.31 565 THR A CA 1
ATOM 3983 C C . THR A 1 565 ? 17.481 11.232 6.682 1.00 72.31 565 THR A C 1
ATOM 3985 O O . THR A 1 565 ? 18.384 11.734 6.008 1.00 72.31 565 THR A O 1
ATOM 3988 N N . HIS A 1 566 ? 17.353 11.404 7.990 1.00 73.38 566 HIS A N 1
ATOM 3989 C CA . HIS A 1 566 ? 18.268 12.193 8.789 1.00 73.38 566 HIS A CA 1
ATOM 3990 C C . HIS A 1 566 ? 19.541 11.386 9.086 1.00 73.38 566 HIS A C 1
ATOM 3992 O O . HIS A 1 566 ? 19.487 10.177 9.297 1.00 73.38 566 HIS A O 1
ATOM 3998 N N . ASP A 1 567 ? 20.689 12.059 9.083 1.00 68.38 567 ASP A N 1
ATOM 3999 C CA . ASP A 1 567 ? 22.012 11.498 9.392 1.00 68.38 567 ASP A CA 1
ATOM 4000 C C . ASP A 1 567 ? 22.548 10.415 8.425 1.00 68.38 567 ASP A C 1
ATOM 4002 O O . ASP A 1 567 ? 23.507 9.712 8.746 1.00 68.38 567 ASP A O 1
ATOM 4006 N N . ALA A 1 568 ? 21.991 10.307 7.212 1.00 66.44 568 ALA A N 1
ATOM 4007 C CA . ALA A 1 568 ? 22.363 9.284 6.223 1.00 66.44 568 ALA A CA 1
ATOM 4008 C C . ALA A 1 568 ? 23.615 9.603 5.378 1.00 66.44 568 ALA A C 1
ATOM 4010 O O . ALA A 1 568 ? 24.219 8.698 4.807 1.00 66.44 568 ALA A O 1
ATOM 4011 N N . ILE A 1 569 ? 24.020 10.870 5.273 1.00 71.94 569 ILE A N 1
ATOM 4012 C CA . ILE A 1 569 ? 25.149 11.289 4.431 1.00 71.94 569 ILE A CA 1
ATOM 4013 C C . ILE A 1 569 ? 26.462 10.901 5.115 1.00 71.94 569 ILE A C 1
ATOM 4015 O O . ILE A 1 569 ? 26.792 11.407 6.192 1.00 71.94 569 ILE A O 1
ATOM 4019 N N . LEU A 1 570 ? 27.231 10.020 4.468 1.00 64.44 570 LEU A N 1
ATOM 4020 C CA . LEU A 1 570 ? 28.425 9.394 5.053 1.00 64.44 570 LEU A CA 1
ATOM 4021 C C . LEU A 1 570 ? 29.642 10.329 5.107 1.00 64.44 570 LEU A C 1
ATOM 4023 O O . LEU A 1 570 ? 30.522 10.159 5.956 1.00 64.44 570 LEU A O 1
ATOM 4027 N N . PHE A 1 571 ? 29.717 11.318 4.211 1.00 68.50 571 PHE A N 1
ATOM 4028 C CA . PHE A 1 571 ? 30.826 12.270 4.166 1.00 68.50 571 PHE A CA 1
ATOM 4029 C C . PHE A 1 571 ? 30.437 13.599 3.499 1.00 68.50 571 PHE A C 1
ATOM 4031 O O . PHE A 1 571 ? 29.988 13.622 2.354 1.00 68.50 571 PHE A O 1
ATOM 4038 N N . MET A 1 572 ? 30.686 14.713 4.201 1.00 65.19 572 MET A N 1
ATOM 4039 C CA . MET A 1 572 ? 30.544 16.080 3.685 1.00 65.19 572 MET A CA 1
ATOM 4040 C C . MET A 1 572 ? 31.923 16.761 3.605 1.00 65.19 572 MET A C 1
ATOM 4042 O O . MET A 1 572 ? 32.516 17.078 4.643 1.00 65.19 572 MET A O 1
ATOM 4046 N N . PRO A 1 573 ? 32.477 16.999 2.405 1.00 53.53 573 PRO A N 1
ATOM 4047 C CA . PRO A 1 573 ? 33.733 17.725 2.259 1.00 53.53 573 PRO A CA 1
ATOM 4048 C C . PRO A 1 573 ? 33.524 19.243 2.417 1.00 53.53 573 PRO A C 1
ATOM 4050 O O . PRO A 1 573 ? 33.060 19.900 1.495 1.00 53.53 573 PRO A O 1
ATOM 4053 N N . GLY A 1 574 ? 33.914 19.835 3.554 1.00 51.16 574 GLY A N 1
ATOM 4054 C CA . GLY A 1 574 ? 33.959 21.302 3.715 1.00 51.16 574 GLY A CA 1
ATOM 4055 C C . GLY A 1 574 ? 33.540 21.819 5.095 1.00 51.16 574 GLY A C 1
ATOM 4056 O O . GLY A 1 574 ? 32.954 21.104 5.894 1.00 51.16 574 GLY A O 1
ATOM 4057 N N . HIS A 1 575 ? 33.887 23.072 5.407 1.00 42.94 575 HIS A N 1
ATOM 4058 C CA . HIS A 1 575 ? 33.753 23.683 6.742 1.00 42.94 575 HIS A CA 1
ATOM 4059 C C . HIS A 1 575 ? 32.391 24.350 7.050 1.00 42.94 575 HIS A C 1
ATOM 4061 O O . HIS A 1 575 ? 32.285 25.010 8.084 1.00 42.94 575 HIS A O 1
ATOM 4067 N N . SER A 1 576 ? 31.358 24.169 6.222 1.00 52.19 576 SER A N 1
ATOM 4068 C CA . SER A 1 576 ? 29.994 24.651 6.501 1.00 52.19 576 SER A CA 1
ATOM 4069 C C . SER A 1 576 ? 29.047 23.455 6.617 1.00 52.19 576 SER A C 1
ATOM 4071 O O . SER A 1 576 ? 28.735 22.813 5.619 1.00 52.19 576 SER A O 1
ATOM 4073 N N . TYR A 1 577 ? 28.611 23.136 7.839 1.00 57.91 577 TYR A N 1
ATOM 4074 C CA . TYR A 1 577 ? 27.657 22.053 8.099 1.00 57.91 577 TYR A CA 1
ATOM 4075 C C . TYR A 1 577 ? 26.281 22.431 7.523 1.00 57.91 577 TYR A C 1
ATOM 4077 O O . TYR A 1 577 ? 25.591 23.266 8.102 1.00 57.91 577 TYR A O 1
ATOM 4085 N N . GLY A 1 578 ? 25.906 21.865 6.373 1.00 64.94 578 GLY A N 1
ATOM 4086 C CA . GLY A 1 578 ? 24.507 21.813 5.926 1.00 64.94 578 GLY A CA 1
ATOM 4087 C C . GLY A 1 578 ? 23.731 20.710 6.658 1.00 64.94 578 GLY A C 1
ATOM 4088 O O . GLY A 1 578 ? 24.347 19.927 7.389 1.00 64.94 578 GLY A O 1
ATOM 4089 N N . PRO A 1 579 ? 22.399 20.624 6.504 1.00 74.75 579 PRO A N 1
ATOM 4090 C CA . PRO A 1 579 ? 21.625 19.568 7.144 1.00 74.75 579 PRO A CA 1
ATOM 4091 C C . PRO A 1 579 ? 22.004 18.195 6.580 1.00 74.75 579 PRO A C 1
ATOM 4093 O O . PRO A 1 579 ? 22.180 18.024 5.375 1.00 74.75 579 PRO A O 1
ATOM 4096 N N . ASN A 1 580 ? 22.121 17.197 7.456 1.00 81.06 580 ASN A N 1
ATOM 4097 C CA . ASN A 1 580 ? 22.331 15.814 7.049 1.00 81.06 580 ASN A CA 1
ATOM 4098 C C . ASN A 1 580 ? 20.974 15.159 6.773 1.00 81.06 580 ASN A C 1
ATOM 4100 O O . ASN A 1 580 ? 20.406 14.505 7.643 1.00 81.06 580 ASN A O 1
ATOM 4104 N N . ARG A 1 581 ? 20.421 15.437 5.592 1.00 86.88 581 ARG A N 1
ATOM 4105 C CA . ARG A 1 581 ? 19.099 14.974 5.159 1.00 86.88 581 ARG A CA 1
ATOM 4106 C C . ARG A 1 581 ? 19.199 14.462 3.732 1.00 86.88 581 ARG A C 1
ATOM 4108 O O . ARG A 1 581 ? 19.481 15.243 2.825 1.00 86.88 581 ARG A O 1
ATOM 4115 N N . LEU A 1 582 ? 18.989 13.167 3.539 1.00 82.19 582 LEU A N 1
ATOM 4116 C CA . LEU A 1 582 ? 18.941 12.541 2.222 1.00 82.19 582 LEU A CA 1
ATOM 4117 C C . LEU A 1 582 ? 17.483 12.380 1.789 1.00 82.19 582 LEU A C 1
ATOM 4119 O O . LEU A 1 582 ? 16.666 11.905 2.577 1.00 82.19 582 LEU A O 1
ATOM 4123 N N . LEU A 1 583 ? 17.171 12.757 0.548 1.00 85.25 583 LEU A N 1
ATOM 4124 C CA . LEU A 1 583 ? 15.863 12.604 -0.066 1.00 85.25 583 LEU A CA 1
ATOM 4125 C C . LEU A 1 583 ? 15.441 11.160 0.103 1.00 85.25 583 LEU A C 1
ATOM 4127 O O . LEU A 1 583 ? 16.077 10.239 -0.411 1.00 85.25 583 LEU A O 1
ATOM 4131 N N . ARG A 1 584 ? 14.333 11.008 0.804 1.00 73.75 584 ARG A N 1
ATOM 4132 C CA . ARG A 1 584 ? 13.599 9.774 0.848 1.00 73.75 584 ARG A CA 1
ATOM 4133 C C . ARG A 1 584 ? 12.174 10.124 0.508 1.00 73.75 584 ARG A C 1
ATOM 4135 O O . ARG A 1 584 ? 11.583 11.023 1.097 1.00 73.75 584 ARG A O 1
ATOM 4142 N N . VAL A 1 585 ? 11.681 9.428 -0.493 1.00 64.31 585 VAL A N 1
ATOM 4143 C CA . VAL A 1 585 ? 10.271 9.398 -0.808 1.00 64.31 585 VAL A CA 1
ATOM 4144 C C . VAL A 1 585 ? 9.926 7.960 -0.564 1.00 64.31 585 VAL A C 1
ATOM 4146 O O . VAL A 1 585 ? 10.243 7.095 -1.380 1.00 64.31 585 VAL A O 1
ATOM 4149 N N . THR A 1 586 ? 9.340 7.681 0.594 1.00 54.41 586 THR A N 1
ATOM 4150 C CA . THR A 1 586 ? 8.662 6.405 0.751 1.00 54.41 586 THR A CA 1
ATOM 4151 C C . THR A 1 586 ? 7.502 6.472 -0.216 1.00 54.41 586 THR A C 1
ATOM 4153 O O . THR A 1 586 ? 6.460 7.059 0.074 1.00 54.41 586 THR A O 1
ATOM 4156 N N . GLY A 1 587 ? 7.720 5.929 -1.408 1.00 45.19 587 GLY A N 1
ATOM 4157 C CA . GLY A 1 587 ? 6.694 5.673 -2.391 1.00 45.19 587 GLY A CA 1
ATOM 4158 C C . GLY A 1 587 ? 5.744 4.576 -1.935 1.00 45.19 587 GLY A C 1
ATOM 4159 O O . GLY A 1 587 ? 5.364 3.697 -2.696 1.00 45.19 587 GLY A O 1
ATOM 4160 N N . ASP A 1 588 ? 5.378 4.612 -0.673 1.00 42.09 588 ASP A N 1
ATOM 4161 C CA . ASP A 1 588 ? 4.472 3.675 -0.096 1.00 42.09 588 ASP A CA 1
ATOM 4162 C C . ASP A 1 588 ? 3.115 4.365 -0.125 1.00 42.09 588 ASP A C 1
ATOM 4164 O O . ASP A 1 588 ? 2.845 5.318 0.610 1.00 42.09 588 ASP A O 1
ATOM 4168 N N . CYS A 1 589 ? 2.252 3.929 -1.041 1.00 42.94 589 CYS A N 1
ATOM 4169 C CA . CYS A 1 589 ? 0.823 4.235 -0.936 1.00 42.94 589 CYS A CA 1
ATOM 4170 C C . CYS A 1 589 ? 0.266 3.640 0.362 1.00 42.94 589 CYS A C 1
ATOM 4172 O O . CYS A 1 589 ? -0.731 4.131 0.883 1.00 42.94 589 CYS A O 1
ATOM 4174 N N . ASN A 1 590 ? 0.982 2.656 0.911 1.00 39.06 590 ASN A N 1
ATOM 4175 C CA . ASN A 1 590 ? 0.948 2.263 2.300 1.00 39.06 590 ASN A CA 1
ATOM 4176 C C . ASN A 1 590 ? 2.037 3.018 3.051 1.00 39.06 590 ASN A C 1
ATOM 4178 O O . ASN A 1 590 ? 2.993 2.399 3.485 1.00 39.06 590 ASN A O 1
ATOM 4182 N N . LYS A 1 591 ? 1.945 4.351 3.174 1.00 39.47 591 LYS A N 1
ATOM 4183 C CA . LYS A 1 591 ? 2.779 5.147 4.093 1.00 39.47 591 LYS A CA 1
ATOM 4184 C C . LYS A 1 591 ? 3.053 4.279 5.306 1.00 39.47 591 LYS A C 1
ATOM 4186 O O . LYS A 1 591 ? 2.058 4.074 5.994 1.00 39.47 591 LYS A O 1
ATOM 4191 N N . GLN A 1 592 ? 4.288 3.756 5.458 1.00 48.50 592 GLN A N 1
ATOM 4192 C CA . GLN A 1 592 ? 4.566 2.586 6.298 1.00 48.50 592 GLN A CA 1
ATOM 4193 C C . GLN A 1 592 ? 3.766 2.772 7.559 1.00 48.50 592 GLN A C 1
ATOM 4195 O O . GLN A 1 592 ? 4.061 3.688 8.336 1.00 48.50 592 GLN A O 1
ATOM 4200 N N . VAL A 1 593 ? 2.632 2.077 7.621 1.00 61.59 593 VAL A N 1
ATOM 4201 C CA . VAL A 1 593 ? 1.648 2.404 8.629 1.00 61.59 593 VAL A CA 1
ATOM 4202 C C . VAL A 1 593 ? 2.415 2.164 9.907 1.00 61.59 593 VAL A C 1
ATOM 4204 O O . VAL A 1 593 ? 3.003 1.082 10.026 1.00 61.59 593 VAL A O 1
ATOM 4207 N N . PRO A 1 594 ? 2.564 3.182 10.785 1.00 76.00 594 PRO A N 1
ATOM 4208 C CA . PRO A 1 594 ? 3.346 2.993 11.987 1.00 76.00 594 PRO A CA 1
ATOM 4209 C C . PRO A 1 594 ? 2.888 1.680 12.590 1.00 76.00 594 PRO A C 1
ATOM 4211 O O . PRO A 1 594 ? 1.684 1.485 12.708 1.00 76.00 594 PRO A O 1
ATOM 4214 N N . TRP A 1 595 ? 3.809 0.749 12.840 1.00 82.69 595 TRP A N 1
ATOM 4215 C CA . TRP A 1 595 ? 3.464 -0.667 13.032 1.00 82.69 595 TRP A CA 1
ATOM 4216 C C . TRP A 1 595 ? 2.355 -0.862 14.083 1.00 82.69 595 TRP A C 1
ATOM 4218 O O . TRP A 1 595 ? 1.605 -1.824 14.060 1.00 82.69 595 TRP A O 1
ATOM 4228 N N . TYR A 1 596 ? 2.246 0.074 15.025 1.00 90.56 596 TYR A N 1
ATOM 4229 C CA . TYR A 1 596 ? 1.229 0.104 16.060 1.00 90.56 596 TYR A CA 1
ATOM 4230 C C . TYR A 1 596 ? -0.176 0.494 15.573 1.00 90.56 596 TYR A C 1
ATOM 4232 O O . TYR A 1 596 ? -1.137 0.107 16.221 1.00 90.56 596 TYR A O 1
ATOM 4240 N N . LEU A 1 597 ? -0.312 1.270 14.495 1.00 88.06 597 LEU A N 1
ATOM 4241 C CA . LEU A 1 597 ? -1.572 1.521 13.790 1.00 88.06 597 LEU A CA 1
ATOM 4242 C C . LEU A 1 597 ? -1.964 0.303 12.942 1.00 88.06 597 LEU A C 1
ATOM 4244 O O . LEU A 1 597 ? -3.099 -0.137 13.039 1.00 88.06 597 LEU A O 1
ATOM 4248 N N . ASP A 1 598 ? -1.000 -0.273 12.222 1.00 80.56 598 ASP A N 1
ATOM 4249 C CA . ASP A 1 598 ? -1.134 -1.500 11.408 1.00 80.56 598 ASP A CA 1
ATOM 4250 C C . ASP A 1 598 ? -1.553 -2.679 12.290 1.00 80.56 598 ASP A C 1
ATOM 4252 O O . ASP A 1 598 ? -2.489 -3.427 12.049 1.00 80.56 598 ASP A O 1
ATOM 4256 N N . ARG A 1 599 ? -0.930 -2.786 13.465 1.00 89.62 599 ARG A N 1
ATOM 4257 C CA . ARG A 1 599 ? -1.280 -3.845 14.394 1.00 89.62 599 ARG A CA 1
ATOM 4258 C C . ARG A 1 599 ? -2.711 -3.719 14.904 1.00 89.62 599 ARG A C 1
ATOM 4260 O O . ARG A 1 599 ? -3.311 -4.750 15.196 1.00 89.62 599 ARG A O 1
ATOM 4267 N N . ILE A 1 600 ? -3.237 -2.514 15.117 1.00 90.50 600 ILE A N 1
ATOM 4268 C CA . ILE A 1 600 ? -4.512 -2.367 15.828 1.00 90.50 600 ILE A CA 1
ATOM 4269 C C . ILE A 1 600 ? -5.727 -2.516 14.926 1.00 90.50 600 ILE A C 1
ATOM 4271 O O . ILE A 1 600 ? -6.788 -2.688 15.496 1.00 90.50 600 ILE A O 1
ATOM 4275 N N . ASP A 1 601 ? -5.666 -2.492 13.598 1.00 80.31 601 ASP A N 1
ATOM 4276 C CA . ASP A 1 601 ? -6.857 -2.772 12.772 1.00 80.31 601 ASP A CA 1
ATOM 4277 C C . ASP A 1 601 ? -7.011 -4.251 12.377 1.00 80.31 601 ASP A C 1
ATOM 4279 O O . ASP A 1 601 ? -8.109 -4.698 12.048 1.00 80.31 601 ASP A O 1
ATOM 4283 N N . GLN A 1 602 ? -5.984 -5.074 12.600 1.00 72.81 602 GLN A N 1
ATOM 4284 C CA . GLN A 1 602 ? -6.018 -6.515 12.324 1.00 72.81 602 GLN A CA 1
ATOM 4285 C C . GLN A 1 602 ? -6.139 -7.427 13.562 1.00 72.81 602 GLN A C 1
ATOM 4287 O O . GLN A 1 602 ? -5.749 -7.112 14.689 1.00 72.81 602 GLN A O 1
ATOM 4292 N N . ALA A 1 603 ? -6.647 -8.647 13.353 1.00 77.56 603 ALA A N 1
ATOM 4293 C CA . ALA A 1 603 ? -6.808 -9.640 14.422 1.00 77.56 603 ALA A CA 1
ATOM 4294 C C . ALA A 1 603 ? -5.510 -10.385 14.788 1.00 77.56 603 ALA A C 1
ATOM 4296 O O . ALA A 1 603 ? -5.365 -10.866 15.905 1.00 77.56 603 ALA A O 1
ATOM 4297 N N . GLY A 1 604 ? -4.543 -10.517 13.886 1.00 75.25 604 GLY A N 1
ATOM 4298 C CA . GLY A 1 604 ? -3.328 -11.275 14.186 1.00 75.25 604 GLY A CA 1
ATOM 4299 C C . GLY A 1 604 ? -2.225 -11.028 13.178 1.00 75.25 604 GLY A C 1
ATOM 4300 O O . GLY A 1 604 ? -2.494 -10.549 12.087 1.00 75.25 604 GLY A O 1
ATOM 4301 N N . LEU A 1 605 ? -0.995 -11.359 13.564 1.00 72.75 605 LEU A N 1
ATOM 4302 C CA . LEU A 1 605 ? 0.203 -11.230 12.735 1.00 72.75 605 LEU A CA 1
ATOM 4303 C C . LEU A 1 605 ? 0.193 -12.207 11.535 1.00 72.75 605 LEU A C 1
ATOM 4305 O O . LEU A 1 605 ? -0.420 -13.277 11.631 1.00 72.75 605 LEU A O 1
ATOM 4309 N N . PRO A 1 606 ? 0.942 -11.922 10.449 1.00 74.31 606 PRO A N 1
ATOM 4310 C CA . PRO A 1 606 ? 1.828 -10.766 10.243 1.00 74.31 606 PRO A CA 1
ATOM 4311 C C . PRO A 1 606 ? 1.072 -9.467 9.931 1.00 74.31 606 PRO A C 1
ATOM 4313 O O . PRO A 1 606 ? -0.058 -9.519 9.463 1.00 74.31 606 PRO A O 1
ATOM 4316 N N . MET A 1 607 ? 1.718 -8.329 10.195 1.00 74.12 607 MET A N 1
ATOM 4317 C CA . MET A 1 607 ? 1.245 -6.990 9.814 1.00 74.12 607 MET A CA 1
ATOM 4318 C C . MET A 1 607 ? 1.140 -6.842 8.292 1.00 74.12 607 MET A C 1
ATOM 4320 O O . MET A 1 607 ? 1.963 -7.429 7.577 1.00 74.12 607 MET A O 1
ATOM 4324 N N . ASP A 1 608 ? 0.133 -6.112 7.810 1.00 61.34 608 ASP A N 1
ATOM 4325 C CA . ASP A 1 608 ? -0.187 -6.011 6.379 1.00 61.34 608 ASP A CA 1
ATOM 4326 C C . ASP A 1 608 ? 0.193 -4.663 5.741 1.00 61.34 608 ASP A C 1
ATOM 4328 O O . ASP A 1 608 ? 0.160 -4.521 4.513 1.00 61.34 608 ASP A O 1
ATOM 4332 N N . GLY A 1 609 ? 0.657 -3.709 6.551 1.00 60.72 609 GLY A N 1
ATOM 4333 C CA . GLY A 1 609 ? 1.082 -2.386 6.108 1.00 60.72 609 GLY A CA 1
ATOM 4334 C C . GLY A 1 609 ? -0.070 -1.403 5.924 1.00 60.72 609 GLY A C 1
ATOM 4335 O O . GLY A 1 609 ? 0.160 -0.330 5.365 1.00 60.72 609 GLY A O 1
ATOM 4336 N N . VAL A 1 610 ? -1.293 -1.738 6.340 1.00 64.38 610 VAL A N 1
ATOM 4337 C CA . VAL A 1 610 ? -2.502 -0.939 6.118 1.00 64.38 610 VAL A CA 1
ATOM 4338 C C . VAL A 1 610 ? -3.047 -0.424 7.454 1.00 64.38 610 VAL A C 1
ATOM 4340 O O . VAL A 1 610 ? -2.877 -1.028 8.496 1.00 64.38 610 VAL A O 1
ATOM 4343 N N . PHE A 1 611 ? -3.617 0.785 7.440 1.00 70.31 611 PHE A N 1
ATOM 4344 C CA . PHE A 1 611 ? -4.429 1.299 8.542 1.00 70.31 611 PHE A CA 1
ATOM 4345 C C . PHE A 1 611 ? -5.603 2.063 7.968 1.00 70.31 611 PHE A C 1
ATOM 4347 O O . PHE A 1 611 ? -5.495 3.252 7.621 1.00 70.31 611 PHE A O 1
ATOM 4354 N N . THR A 1 612 ? -6.725 1.368 7.847 1.00 65.19 612 THR A N 1
ATOM 4355 C CA . THR A 1 612 ? -7.958 1.905 7.264 1.00 65.19 612 THR A CA 1
ATOM 4356 C C . THR A 1 612 ? -9.106 1.791 8.252 1.00 65.19 612 THR A C 1
ATOM 4358 O O . THR A 1 612 ? -9.997 0.968 8.076 1.00 65.19 612 THR A O 1
ATOM 4361 N N . PRO A 1 613 ? -9.152 2.650 9.287 1.00 56.00 613 PRO A N 1
ATOM 4362 C CA . PRO A 1 613 ? -10.315 2.685 10.153 1.00 56.00 613 PRO A CA 1
ATOM 4363 C C . PRO A 1 613 ? -11.513 3.235 9.361 1.00 56.00 613 PRO A C 1
ATOM 4365 O O . PRO A 1 613 ? -11.624 4.446 9.151 1.00 56.00 613 PRO A O 1
ATOM 4368 N N . ASP A 1 614 ? -12.444 2.367 8.965 1.00 52.62 614 ASP A N 1
ATOM 4369 C CA . ASP A 1 614 ? -13.685 2.720 8.245 1.00 52.62 614 ASP A CA 1
ATOM 4370 C C . ASP A 1 614 ? -14.646 3.607 9.079 1.00 52.62 614 ASP A C 1
ATOM 4372 O O . ASP A 1 614 ? -15.630 4.161 8.585 1.00 52.62 614 ASP A O 1
ATOM 4376 N N . CYS A 1 615 ? -14.313 3.847 10.351 1.00 56.34 615 CYS A N 1
ATOM 4377 C CA . CYS A 1 615 ? -15.057 4.640 11.334 1.00 56.34 615 CYS A CA 1
ATOM 4378 C C . CYS A 1 615 ? -14.935 6.177 11.190 1.00 56.34 615 CYS A C 1
ATOM 4380 O O . CYS A 1 615 ? -15.263 6.932 12.113 1.00 56.34 615 CYS A O 1
ATOM 4382 N N . GLN A 1 616 ? -14.471 6.699 10.050 1.00 51.84 616 GLN A N 1
ATOM 4383 C CA . GLN A 1 616 ? -14.308 8.151 9.862 1.00 51.84 616 GLN A CA 1
ATOM 4384 C C . GLN A 1 616 ? -15.624 8.903 9.598 1.00 51.84 616 GLN A C 1
ATOM 4386 O O . GLN A 1 616 ? -15.640 10.136 9.615 1.00 51.84 616 GLN A O 1
ATOM 4391 N N . THR A 1 617 ? -16.754 8.224 9.408 1.00 50.78 617 THR A N 1
ATOM 4392 C CA . THR A 1 617 ? -18.059 8.884 9.246 1.00 50.78 617 THR A CA 1
ATOM 4393 C C . THR A 1 617 ? -18.671 9.223 10.609 1.00 50.78 617 THR A C 1
ATOM 4395 O O . THR A 1 617 ? -18.932 8.329 11.403 1.00 50.78 617 THR A O 1
ATOM 4398 N N . GLY A 1 618 ? -18.902 10.505 10.909 1.00 62.50 618 GLY A N 1
ATOM 4399 C CA . GLY A 1 618 ? -19.498 10.934 12.183 1.00 62.50 618 GLY A CA 1
ATOM 4400 C C . GLY A 1 618 ? -19.070 12.337 12.616 1.00 62.50 618 GLY A C 1
ATOM 4401 O O . GLY A 1 618 ? -18.292 13.005 11.931 1.00 62.50 618 GLY A O 1
ATOM 4402 N N . THR A 1 619 ? -19.594 12.811 13.748 1.00 74.25 619 THR A N 1
ATOM 4403 C CA . THR A 1 619 ? -19.183 14.113 14.304 1.00 74.25 619 THR A CA 1
ATOM 4404 C C . THR A 1 619 ? -17.848 13.955 15.036 1.00 74.25 619 THR A C 1
ATOM 4406 O O . THR A 1 619 ? -17.732 13.032 15.836 1.00 74.25 619 THR A O 1
ATOM 4409 N N . PRO A 1 620 ? -16.856 14.842 14.822 1.00 81.62 620 PRO A N 1
ATOM 4410 C CA . PRO A 1 620 ? -15.611 14.832 15.587 1.00 81.62 620 PRO A CA 1
ATOM 4411 C C . PRO A 1 620 ? -15.826 14.852 17.097 1.00 81.62 620 PRO A C 1
ATOM 4413 O O . PRO A 1 620 ? -16.423 15.795 17.625 1.00 81.62 620 PRO A O 1
ATOM 4416 N N . THR A 1 621 ? -15.294 13.831 17.766 1.00 88.81 621 THR A N 1
ATOM 4417 C CA . THR A 1 621 ? -15.289 13.686 19.222 1.00 88.81 621 THR A CA 1
ATOM 4418 C C . THR A 1 621 ? -14.229 14.606 19.837 1.00 88.81 621 THR A C 1
ATOM 4420 O O . THR A 1 621 ? -13.168 14.852 19.252 1.00 88.81 621 THR A O 1
ATOM 4423 N N . THR A 1 622 ? -14.524 15.144 21.021 1.00 94.69 622 THR A N 1
ATOM 4424 C CA . THR A 1 622 ? -13.554 15.900 21.823 1.00 94.69 622 THR A CA 1
ATOM 4425 C C . THR A 1 622 ? -12.789 14.944 22.732 1.00 94.69 622 THR A C 1
ATOM 4427 O O . THR A 1 622 ? -13.403 14.194 23.495 1.00 94.69 622 THR A O 1
ATOM 4430 N N . VAL A 1 623 ? -11.458 15.012 22.684 1.00 97.94 623 VAL A N 1
ATOM 4431 C CA . VAL A 1 623 ? -10.560 14.262 23.565 1.00 97.94 623 VAL A CA 1
ATOM 4432 C C . VAL A 1 623 ? -9.757 15.232 24.428 1.00 97.94 623 VAL A C 1
ATOM 4434 O O . VAL A 1 623 ? -8.975 16.040 23.922 1.00 97.94 623 VAL A O 1
ATOM 4437 N N . TYR A 1 624 ? -9.950 15.152 25.743 1.00 98.31 624 TYR A N 1
ATOM 4438 C CA . TYR A 1 624 ? -9.190 15.917 26.727 1.00 98.31 624 TYR A CA 1
ATOM 4439 C C . TYR A 1 624 ? -7.901 15.169 27.080 1.00 98.31 624 TYR A C 1
ATOM 4441 O O . TYR A 1 624 ? -7.952 14.039 27.564 1.00 98.31 624 TYR A O 1
ATOM 4449 N N . ILE A 1 625 ? -6.752 15.802 26.854 1.00 97.94 625 ILE A N 1
ATOM 4450 C CA . ILE A 1 625 ? -5.424 15.239 27.118 1.00 97.94 625 ILE A CA 1
ATOM 4451 C C . ILE A 1 625 ? -4.905 15.817 28.434 1.00 97.94 625 ILE A C 1
ATOM 4453 O O . ILE A 1 625 ? -4.559 16.999 28.504 1.00 97.94 625 ILE A O 1
ATOM 4457 N N . VAL A 1 626 ? -4.874 14.992 29.482 1.00 97.12 626 VAL A N 1
ATOM 4458 C CA . VAL A 1 626 ? -4.396 15.372 30.817 1.00 97.12 626 VAL A CA 1
ATOM 4459 C C . VAL A 1 626 ? -2.936 14.944 30.969 1.00 97.12 626 VAL A C 1
ATOM 4461 O O . VAL A 1 626 ? -2.664 13.792 31.301 1.00 97.12 626 VAL A O 1
ATOM 4464 N N . ASP A 1 627 ? -2.006 15.866 30.701 1.00 94.75 627 ASP A N 1
ATOM 4465 C CA . ASP A 1 627 ? -0.561 15.581 30.596 1.00 94.75 627 ASP A CA 1
ATOM 4466 C C . ASP A 1 627 ? 0.297 16.851 30.855 1.00 94.75 627 ASP A C 1
ATOM 4468 O O . ASP A 1 627 ? -0.058 17.696 31.682 1.00 94.75 627 ASP A O 1
ATOM 4472 N N . SER A 1 628 ? 1.433 17.012 30.171 1.00 92.12 628 SER A N 1
ATOM 4473 C CA . SER A 1 628 ? 2.376 18.133 30.237 1.00 92.12 628 SER A CA 1
ATOM 4474 C C . SER A 1 628 ? 2.049 19.314 29.324 1.00 92.12 628 SER A C 1
ATOM 4476 O O . SER A 1 628 ? 2.804 20.288 29.286 1.00 92.12 628 SER A O 1
ATOM 4478 N N . GLY A 1 629 ? 0.924 19.260 28.613 1.00 91.94 629 GLY A N 1
ATOM 4479 C CA . GLY A 1 629 ? 0.509 20.256 27.624 1.00 91.94 629 GLY A CA 1
ATOM 4480 C C . GLY A 1 629 ? 0.475 19.685 26.206 1.00 91.94 629 GLY A C 1
ATOM 4481 O O . GLY A 1 629 ? 0.719 18.505 26.004 1.00 91.94 629 GLY A O 1
ATOM 4482 N N . ILE A 1 630 ? 0.171 20.523 25.214 1.00 93.31 630 ILE A N 1
ATOM 4483 C CA . ILE A 1 630 ? 0.241 20.162 23.789 1.00 93.31 630 ILE A CA 1
ATOM 4484 C C . ILE A 1 630 ? 0.871 21.350 23.066 1.00 93.31 630 ILE A C 1
ATOM 4486 O O . ILE A 1 630 ? 0.470 22.488 23.303 1.00 93.31 630 ILE A O 1
ATOM 4490 N N . ASP A 1 631 ? 1.835 21.104 22.183 1.00 91.06 631 ASP A N 1
ATOM 4491 C CA . ASP A 1 631 ? 2.235 22.081 21.170 1.00 91.06 631 ASP A CA 1
ATOM 4492 C C . ASP A 1 631 ? 1.122 22.194 20.117 1.00 91.06 631 ASP A C 1
ATOM 4494 O O . ASP A 1 631 ? 1.056 21.421 19.162 1.00 91.06 631 ASP A O 1
ATOM 4498 N N . THR A 1 632 ? 0.170 23.102 20.344 1.00 89.38 632 THR A N 1
ATOM 4499 C CA . THR A 1 632 ? -1.048 23.211 19.524 1.00 89.38 632 THR A CA 1
ATOM 4500 C C . THR A 1 632 ? -0.772 23.603 18.075 1.00 89.38 632 THR A C 1
ATOM 4502 O O . THR A 1 632 ? -1.613 23.343 17.214 1.00 89.38 632 THR A O 1
ATOM 4505 N N . ASP A 1 633 ? 0.397 24.190 17.810 1.00 86.56 633 ASP A N 1
ATOM 4506 C CA . ASP A 1 633 ? 0.828 24.626 16.482 1.00 86.56 633 ASP A CA 1
ATOM 4507 C C . ASP A 1 633 ? 1.564 23.512 15.712 1.00 86.56 633 ASP A C 1
ATOM 4509 O O . ASP A 1 633 ? 1.969 23.709 14.565 1.00 86.56 633 ASP A O 1
ATOM 4513 N N . HIS A 1 634 ? 1.715 22.320 16.305 1.00 84.19 634 HIS A N 1
ATOM 4514 C CA . HIS A 1 634 ? 2.382 21.200 15.653 1.00 84.19 634 HIS A CA 1
ATOM 4515 C C . HIS A 1 634 ? 1.614 20.741 14.389 1.00 84.19 634 HIS A C 1
ATOM 4517 O O . HIS A 1 634 ? 0.392 20.539 14.453 1.00 84.19 634 HIS A O 1
ATOM 4523 N N . PRO A 1 635 ? 2.298 20.493 13.248 1.00 82.06 635 PRO A N 1
ATOM 4524 C CA . PRO A 1 635 ? 1.653 20.134 11.977 1.00 82.06 635 PRO A CA 1
ATOM 4525 C C . PRO A 1 635 ? 0.727 18.906 12.027 1.00 82.06 635 PRO A C 1
ATOM 4527 O O . PRO A 1 635 ? -0.251 18.845 11.284 1.00 82.06 635 PRO A O 1
ATOM 4530 N N . GLU A 1 636 ? 0.982 17.959 12.937 1.00 81.75 636 GLU A N 1
ATOM 4531 C CA . GLU A 1 636 ? 0.098 16.809 13.222 1.00 81.75 636 GLU A CA 1
ATOM 4532 C C . GLU A 1 636 ? -1.365 17.205 13.440 1.00 81.75 636 GLU A C 1
ATOM 4534 O O . GLU A 1 636 ? -2.285 16.475 13.068 1.00 81.75 636 GLU A O 1
ATOM 4539 N N . PHE A 1 637 ? -1.600 18.351 14.077 1.00 85.62 637 PHE A N 1
ATOM 4540 C CA . PHE A 1 637 ? -2.925 18.701 14.569 1.00 85.62 637 PHE A CA 1
ATOM 4541 C C . PHE A 1 637 ? -3.712 19.563 13.589 1.00 85.62 637 PHE A C 1
ATOM 4543 O O . PHE A 1 637 ? -4.941 19.559 13.649 1.00 85.62 637 PHE A O 1
ATOM 4550 N N . GLY A 1 638 ? -3.053 20.291 12.681 1.00 84.06 638 GLY A N 1
ATOM 4551 C CA . GLY A 1 638 ? -3.726 21.117 11.669 1.00 84.06 638 GLY A CA 1
ATOM 4552 C C . GLY A 1 638 ? -4.768 22.083 12.255 1.00 84.06 638 GLY A C 1
ATOM 4553 O O . GLY A 1 638 ? -5.844 22.253 11.687 1.00 84.06 638 GLY A O 1
ATOM 4554 N N . GLY A 1 639 ? -4.499 22.642 13.442 1.00 86.00 639 GLY A N 1
ATOM 4555 C CA . GLY A 1 639 ? -5.415 23.537 14.160 1.00 86.00 639 GLY A CA 1
ATOM 4556 C C . GLY A 1 639 ? -6.544 22.855 14.951 1.00 86.00 639 GLY A C 1
ATOM 4557 O O . GLY A 1 639 ? -7.408 23.546 15.487 1.00 86.00 639 GLY A O 1
ATOM 4558 N N . ARG A 1 640 ? -6.567 21.517 15.053 1.00 93.88 640 ARG A N 1
ATOM 4559 C CA . ARG A 1 640 ? -7.561 20.763 15.851 1.00 93.88 640 ARG A CA 1
ATOM 4560 C C . ARG A 1 640 ? -7.229 20.681 17.343 1.00 93.88 640 ARG A C 1
ATOM 4562 O O . ARG A 1 640 ? -8.083 20.263 18.125 1.00 93.88 640 ARG A O 1
ATOM 4569 N N . ALA A 1 641 ? -6.011 21.056 17.730 1.00 94.94 641 ALA A N 1
ATOM 4570 C CA . ALA A 1 641 ? -5.577 21.111 19.119 1.00 94.94 641 ALA A CA 1
ATOM 4571 C C . ALA A 1 641 ? -5.824 22.499 19.726 1.00 94.94 641 ALA A C 1
ATOM 4573 O O . ALA A 1 641 ? -5.615 23.524 19.080 1.00 94.94 641 ALA A O 1
ATOM 4574 N N . SER A 1 642 ? -6.262 22.536 20.982 1.00 94.69 642 SER A N 1
ATOM 4575 C CA . SER A 1 642 ? -6.534 23.769 21.725 1.00 94.69 642 SER A CA 1
ATOM 4576 C C . SER A 1 642 ? -6.118 23.638 23.189 1.00 94.69 642 SER A C 1
ATOM 4578 O O . SER A 1 642 ? -5.957 22.532 23.702 1.00 94.69 642 SER A O 1
ATOM 4580 N N . PHE A 1 643 ? -5.933 24.767 23.870 1.00 93.62 643 PHE A N 1
ATOM 4581 C CA . PHE A 1 643 ? -5.547 24.812 25.279 1.00 93.62 643 PHE A CA 1
ATOM 4582 C C . PHE A 1 643 ? -6.735 25.197 26.163 1.00 93.62 643 PHE A C 1
ATOM 4584 O O . PHE A 1 643 ? -7.340 26.249 25.947 1.00 93.62 643 PHE A O 1
ATOM 4591 N N . LEU A 1 644 ? -7.043 24.374 27.172 1.00 92.81 644 LEU A N 1
ATOM 4592 C CA . LEU A 1 644 ? -8.098 24.657 28.150 1.00 92.81 644 LEU A CA 1
ATOM 4593 C C . LEU A 1 644 ? -7.532 25.238 29.446 1.00 92.81 644 LEU A C 1
ATOM 4595 O O . LEU A 1 644 ? -7.987 26.281 29.920 1.00 92.81 644 LEU A O 1
ATOM 4599 N N . TRP A 1 645 ? -6.570 24.544 30.052 1.00 92.19 645 TRP A N 1
ATOM 4600 C CA . TRP A 1 645 ? -6.059 24.895 31.374 1.00 92.19 645 TRP A CA 1
ATOM 4601 C C . TRP A 1 645 ? -4.657 24.331 31.606 1.00 92.19 645 TRP A C 1
ATOM 4603 O O . TRP A 1 645 ? -4.324 23.271 31.080 1.00 92.19 645 TRP A O 1
ATOM 4613 N N . GLY A 1 646 ? -3.864 25.007 32.441 1.00 87.94 646 GLY A N 1
ATOM 4614 C CA . GLY A 1 646 ? -2.566 24.512 32.881 1.00 87.94 646 GLY A CA 1
ATOM 4615 C C . GLY A 1 646 ? -2.205 24.949 34.295 1.00 87.94 646 GLY A C 1
ATOM 4616 O O . GLY A 1 646 ? -2.500 26.072 34.706 1.00 87.94 646 GLY A O 1
ATOM 4617 N N . ALA A 1 647 ? -1.536 24.066 35.036 1.00 82.62 647 ALA A N 1
ATOM 4618 C CA . ALA A 1 647 ? -0.971 24.370 36.350 1.00 82.62 647 ALA A CA 1
ATOM 4619 C C . ALA A 1 647 ? 0.123 25.451 36.262 1.00 82.62 647 ALA A C 1
ATOM 4621 O O . ALA A 1 647 ? 0.261 26.285 37.160 1.00 82.62 647 ALA A O 1
ATOM 4622 N N . ASP A 1 648 ? 0.862 25.472 35.148 1.00 74.81 648 ASP A N 1
ATOM 4623 C CA . ASP A 1 648 ? 1.827 26.510 34.804 1.00 74.81 648 ASP A CA 1
ATOM 4624 C C . ASP A 1 648 ? 1.282 27.403 33.680 1.00 74.81 648 ASP A C 1
ATOM 4626 O O . ASP A 1 648 ? 1.594 27.250 32.506 1.00 74.81 648 ASP A O 1
ATOM 4630 N N . MET A 1 649 ? 0.480 28.399 34.058 1.00 66.94 649 MET A N 1
ATOM 4631 C CA . MET A 1 649 ? -0.111 29.377 33.131 1.00 66.94 649 MET A CA 1
ATOM 4632 C C . MET A 1 649 ? 0.921 30.288 32.427 1.00 66.94 649 MET A C 1
ATOM 4634 O O . MET A 1 649 ? 0.528 31.249 31.762 1.00 66.94 649 MET A O 1
ATOM 4638 N N . SER A 1 650 ? 2.231 30.070 32.608 1.00 66.94 650 SER A N 1
ATOM 4639 C CA . SER A 1 650 ? 3.268 30.849 31.922 1.00 66.94 650 SER A CA 1
ATOM 4640 C C . SER A 1 650 ? 3.424 30.485 30.443 1.00 66.94 650 SER A C 1
ATOM 4642 O O . SER A 1 650 ? 3.998 31.273 29.690 1.00 66.94 650 SER A O 1
ATOM 4644 N N . THR A 1 651 ? 2.882 29.342 30.013 1.00 68.44 651 THR A N 1
ATOM 4645 C CA . THR A 1 651 ? 2.877 28.911 28.613 1.00 68.44 651 THR A CA 1
ATOM 4646 C C . THR A 1 651 ? 1.676 28.016 28.307 1.00 68.44 651 THR A C 1
ATOM 4648 O O . THR A 1 651 ? 1.147 27.348 29.188 1.00 68.44 651 THR A O 1
ATOM 4651 N N . THR A 1 652 ? 1.243 28.002 27.048 1.00 70.19 652 THR A N 1
ATOM 4652 C CA . THR A 1 652 ? 0.265 27.035 26.522 1.00 70.19 652 THR A CA 1
ATOM 4653 C C . THR A 1 652 ? 0.938 25.840 25.840 1.00 70.19 652 THR A C 1
ATOM 4655 O O . THR A 1 652 ? 0.251 24.913 25.424 1.00 70.19 652 THR A O 1
ATOM 4658 N N . MET A 1 653 ? 2.269 25.876 25.706 1.00 75.19 653 MET A N 1
ATOM 4659 C CA . MET A 1 653 ? 3.086 24.904 24.978 1.00 75.19 653 MET A CA 1
ATOM 4660 C C . MET A 1 653 ? 3.502 23.731 25.874 1.00 75.19 653 MET A C 1
ATOM 4662 O O . MET A 1 653 ? 3.758 23.910 27.068 1.00 75.19 653 MET A O 1
ATOM 4666 N N . ASP A 1 654 ? 3.636 22.544 25.282 1.00 83.44 654 ASP A N 1
ATOM 4667 C CA . ASP A 1 654 ? 4.252 21.396 25.944 1.00 83.44 654 ASP A CA 1
ATOM 4668 C C . ASP A 1 654 ? 5.762 21.612 26.126 1.00 83.44 654 ASP A C 1
ATOM 4670 O O . ASP A 1 654 ? 6.523 21.734 25.163 1.00 83.44 654 ASP A O 1
ATOM 4674 N N . LEU A 1 655 ? 6.195 21.645 27.385 1.00 75.38 655 LEU A N 1
ATOM 4675 C CA . LEU A 1 655 ? 7.592 21.865 27.761 1.00 75.38 655 LEU A CA 1
ATOM 4676 C C . LEU A 1 655 ? 8.392 20.569 27.935 1.00 75.38 655 LEU A C 1
ATOM 4678 O O . LEU A 1 655 ? 9.600 20.637 28.162 1.00 75.38 655 LEU A O 1
ATOM 4682 N N . THR A 1 656 ? 7.744 19.403 27.861 1.00 83.19 656 THR A N 1
ATOM 4683 C CA . THR A 1 656 ? 8.414 18.099 28.014 1.00 83.19 656 THR A CA 1
ATOM 4684 C C . THR A 1 656 ? 8.411 17.280 26.725 1.00 83.19 656 THR A C 1
ATOM 4686 O O . THR A 1 656 ? 9.299 16.455 26.520 1.00 83.19 656 THR A O 1
ATOM 4689 N N . GLY A 1 657 ? 7.429 17.516 25.855 1.00 87.38 657 GLY A N 1
ATOM 4690 C CA . GLY A 1 657 ? 7.197 16.753 24.633 1.00 87.38 657 GLY A CA 1
ATOM 4691 C C . GLY A 1 657 ? 6.368 15.481 24.844 1.00 87.38 657 GLY A C 1
ATOM 4692 O O . GLY A 1 657 ? 6.066 14.811 23.858 1.00 87.38 657 GLY A O 1
ATOM 4693 N N . HIS A 1 658 ? 6.031 15.103 26.084 1.00 92.00 658 HIS A N 1
ATOM 4694 C CA . HIS A 1 658 ? 5.226 13.909 26.370 1.00 92.00 658 HIS A CA 1
ATOM 4695 C C . HIS A 1 658 ? 3.763 14.101 25.955 1.00 92.00 658 HIS A C 1
ATOM 4697 O O . HIS A 1 658 ? 3.243 13.305 25.171 1.00 92.00 658 HIS A O 1
ATOM 4703 N N . GLY A 1 659 ? 3.144 15.199 26.391 1.00 93.88 659 GLY A N 1
ATOM 4704 C CA . GLY A 1 659 ? 1.762 15.541 26.077 1.00 93.88 659 GLY A CA 1
ATOM 4705 C C . GLY A 1 659 ? 1.492 15.738 24.580 1.00 93.88 659 GLY A C 1
ATOM 4706 O O . GLY A 1 659 ? 0.511 15.204 24.060 1.00 93.88 659 GLY A O 1
ATOM 4707 N N . THR A 1 660 ? 2.398 16.394 23.843 1.00 94.88 660 THR A N 1
ATOM 4708 C CA . THR A 1 660 ? 2.355 16.458 22.366 1.00 94.88 660 THR A CA 1
ATOM 4709 C C . THR A 1 660 ? 2.432 15.061 21.748 1.00 94.88 660 THR A C 1
ATOM 4711 O O . THR A 1 660 ? 1.719 14.761 20.790 1.00 94.88 660 THR A O 1
ATOM 4714 N N . GLY A 1 661 ? 3.251 14.185 22.331 1.00 94.62 661 GLY A N 1
ATOM 4715 C CA . GLY A 1 661 ? 3.394 12.797 21.913 1.00 94.62 661 GLY A CA 1
ATOM 4716 C C . GLY A 1 661 ? 2.103 12.002 22.022 1.00 94.62 661 GLY A C 1
ATOM 4717 O O . GLY A 1 661 ? 1.623 11.484 21.015 1.00 94.62 661 GLY A O 1
ATOM 4718 N N . VAL A 1 662 ? 1.500 11.943 23.209 1.00 97.88 662 VAL A N 1
ATOM 4719 C CA . VAL A 1 662 ? 0.237 11.209 23.399 1.00 97.88 662 VAL A CA 1
ATOM 4720 C C . VAL A 1 662 ? -0.906 11.828 22.594 1.00 97.88 662 VAL A C 1
ATOM 4722 O O . VAL A 1 662 ? -1.694 11.100 21.998 1.00 97.88 662 VAL A O 1
ATOM 4725 N N . ALA A 1 663 ? -0.956 13.158 22.465 1.00 97.38 663 ALA A N 1
ATOM 4726 C CA . ALA A 1 663 ? -1.934 13.834 21.616 1.00 97.38 663 ALA A CA 1
ATOM 4727 C C . ALA A 1 663 ? -1.791 13.444 20.132 1.00 97.38 663 ALA A C 1
ATOM 4729 O O . ALA A 1 663 ? -2.799 13.259 19.445 1.00 97.38 663 ALA A O 1
ATOM 4730 N N . SER A 1 664 ? -0.556 13.277 19.639 1.00 95.06 664 SER A N 1
ATOM 4731 C CA . SER A 1 664 ? -0.300 12.833 18.260 1.00 95.06 664 SER A CA 1
ATOM 4732 C C . SER A 1 664 ? -0.753 11.399 17.998 1.00 95.06 664 SER A C 1
ATOM 4734 O O . SER A 1 664 ? -1.273 11.132 16.923 1.00 95.06 664 SER A O 1
ATOM 4736 N N . LEU A 1 665 ? -0.663 10.510 18.989 1.00 97.38 665 LEU A N 1
ATOM 4737 C CA . LEU A 1 665 ? -1.136 9.125 18.876 1.00 97.38 665 LEU A CA 1
ATOM 4738 C C . LEU A 1 665 ? -2.666 9.016 18.951 1.00 97.38 665 LEU A C 1
ATOM 4740 O O . LEU A 1 665 ? -3.267 8.164 18.302 1.00 97.38 665 LEU A O 1
ATOM 4744 N N . VAL A 1 666 ? -3.320 9.912 19.697 1.00 97.62 666 VAL A N 1
ATOM 4745 C CA . VAL A 1 666 ? -4.789 9.995 19.715 1.00 97.62 666 VAL A CA 1
ATOM 4746 C C . VAL A 1 666 ? -5.316 10.482 18.367 1.00 97.62 666 VAL A C 1
ATOM 4748 O O . VAL A 1 666 ? -6.200 9.848 17.795 1.00 97.62 666 VAL A O 1
ATOM 4751 N N . GLY A 1 667 ? -4.807 11.615 17.870 1.00 91.69 667 GLY A N 1
ATOM 4752 C CA . GLY A 1 667 ? -5.428 12.290 16.730 1.00 91.69 667 GLY A CA 1
ATOM 4753 C C . GLY A 1 667 ? -4.508 13.115 15.848 1.00 91.69 667 GLY A C 1
ATOM 4754 O O . GLY A 1 667 ? -4.962 14.069 15.217 1.00 91.69 667 GLY A O 1
ATOM 4755 N N . GLY A 1 668 ? -3.226 12.782 15.781 1.00 86.75 668 GLY A N 1
ATOM 4756 C CA . GLY A 1 668 ? -2.315 13.316 14.777 1.00 86.75 668 GLY A CA 1
ATOM 4757 C C . GLY A 1 668 ? -2.691 12.896 13.351 1.00 86.75 668 GLY A C 1
ATOM 4758 O O . GLY A 1 668 ? -3.330 11.868 13.138 1.00 86.75 668 GLY A O 1
ATOM 4759 N N . SER A 1 669 ? -2.338 13.705 12.355 1.00 81.25 669 SER A N 1
ATOM 4760 C CA . SER A 1 669 ? -2.575 13.402 10.939 1.00 81.25 669 SER A CA 1
ATOM 4761 C C . SER A 1 669 ? -1.717 12.237 10.437 1.00 81.25 669 SER A C 1
ATOM 4763 O O . SER A 1 669 ? -2.114 11.550 9.490 1.00 81.25 669 SER A O 1
ATOM 4765 N N . ILE A 1 670 ? -0.564 11.990 11.072 1.00 75.00 670 ILE A N 1
ATOM 4766 C CA . ILE A 1 670 ? 0.352 10.906 10.709 1.00 75.00 670 ILE A CA 1
ATOM 4767 C C . ILE A 1 670 ? 0.254 9.749 11.693 1.00 75.00 670 ILE A C 1
ATOM 4769 O O . ILE A 1 670 ? -0.019 8.635 11.256 1.00 75.00 670 ILE A O 1
ATOM 4773 N N . HIS A 1 671 ? 0.444 10.034 12.979 1.00 84.88 671 HIS A N 1
ATOM 4774 C CA . HIS A 1 671 ? 0.593 9.025 14.034 1.00 84.88 671 HIS A CA 1
ATOM 4775 C C . HIS A 1 671 ? -0.736 8.664 14.723 1.00 84.88 671 HIS A C 1
ATOM 4777 O O . HIS A 1 671 ? -0.772 7.790 15.586 1.00 84.88 671 HIS A O 1
ATOM 4783 N N . GLY A 1 672 ? -1.824 9.361 14.385 1.00 89.56 672 GLY A N 1
ATOM 4784 C CA . GLY A 1 672 ? -3.080 9.295 15.123 1.00 89.56 672 GLY A CA 1
ATOM 4785 C C . GLY A 1 672 ? -4.026 8.185 14.685 1.00 89.56 672 GLY A C 1
ATOM 4786 O O . GLY A 1 672 ? -4.202 7.936 13.490 1.00 89.56 672 GLY A O 1
ATOM 4787 N N . VAL A 1 673 ? -4.721 7.611 15.670 1.00 92.06 673 VAL A N 1
ATOM 4788 C CA . VAL A 1 673 ? -5.843 6.683 15.464 1.00 92.06 673 VAL A CA 1
ATOM 4789 C C . VAL A 1 673 ? -7.083 7.431 14.940 1.00 92.06 673 VAL A C 1
ATOM 4791 O O . VAL A 1 673 ? -7.555 7.138 13.843 1.00 92.06 673 VAL A O 1
ATOM 4794 N N . ASP A 1 674 ? -7.580 8.457 15.651 1.00 90.44 674 ASP A N 1
ATOM 4795 C CA . ASP A 1 674 ? -8.661 9.343 15.174 1.00 90.44 674 ASP A CA 1
ATOM 4796 C C . ASP A 1 674 ? -8.090 10.638 14.588 1.00 90.44 674 ASP A C 1
ATOM 4798 O O . ASP A 1 674 ? -8.020 11.687 15.238 1.00 90.44 674 ASP A O 1
ATOM 4802 N N . LYS A 1 675 ? -7.742 10.590 13.301 1.00 87.44 675 LYS A N 1
ATOM 4803 C CA . LYS A 1 675 ? -7.150 11.713 12.548 1.00 87.44 675 LYS A CA 1
ATOM 4804 C C . LYS A 1 675 ? -8.032 12.966 12.462 1.00 87.44 675 LYS A C 1
ATOM 4806 O O . LYS A 1 675 ? -7.607 13.978 11.909 1.00 87.44 675 LYS A O 1
ATOM 4811 N N . THR A 1 676 ? -9.255 12.927 12.986 1.00 85.81 676 THR A N 1
ATOM 4812 C CA . THR A 1 676 ? -10.200 14.049 12.962 1.00 85.81 676 THR A CA 1
ATOM 4813 C C . THR A 1 676 ? -10.580 14.565 14.350 1.00 85.81 676 THR A C 1
ATOM 4815 O O . THR A 1 676 ? -11.277 15.580 14.437 1.00 85.81 676 THR A O 1
ATOM 4818 N N . ALA A 1 677 ? -10.117 13.913 15.423 1.00 90.94 677 ALA A N 1
ATOM 4819 C CA . ALA A 1 677 ? -10.428 14.280 16.801 1.00 90.94 677 ALA A CA 1
ATOM 4820 C C . ALA A 1 677 ? -10.078 15.744 17.104 1.00 90.94 677 ALA A C 1
ATOM 4822 O O . ALA A 1 677 ? -9.098 16.296 16.584 1.00 90.94 677 ALA A O 1
ATOM 4823 N N . LYS A 1 678 ? -10.880 16.362 17.979 1.00 94.94 678 LYS A N 1
ATOM 4824 C CA . LYS A 1 678 ? -10.569 17.662 18.585 1.00 94.94 678 LYS A CA 1
ATOM 4825 C C . LYS A 1 678 ? -9.811 17.421 19.878 1.00 94.94 678 LYS A C 1
ATOM 4827 O O . LYS A 1 678 ? -10.336 16.779 20.782 1.00 94.94 678 LYS A O 1
ATOM 4832 N N . LEU A 1 679 ? -8.600 17.952 19.968 1.00 97.62 679 LEU A N 1
ATOM 4833 C CA . LEU A 1 679 ? -7.707 17.709 21.097 1.00 97.62 679 LEU A CA 1
ATOM 4834 C C . LEU A 1 679 ? -7.732 18.921 22.030 1.00 97.62 679 LEU A C 1
ATOM 4836 O O . LEU A 1 679 ? -7.534 20.059 21.596 1.00 97.62 679 LEU A O 1
ATOM 4840 N N . VAL A 1 680 ? -7.990 18.691 23.315 1.00 97.06 680 VAL A N 1
ATOM 4841 C CA . VAL A 1 680 ? -8.068 19.750 24.327 1.00 97.06 680 VAL A CA 1
ATOM 4842 C C . VAL A 1 680 ? -7.024 19.494 25.405 1.00 97.06 680 VAL A C 1
ATOM 4844 O O . VAL A 1 680 ? -7.114 18.537 26.167 1.00 97.06 680 VAL A O 1
ATOM 4847 N N . SER A 1 681 ? -6.021 20.362 25.462 1.00 95.75 681 SER A N 1
ATOM 4848 C CA . SER A 1 681 ? -4.895 20.271 26.387 1.00 95.75 681 SER A CA 1
ATOM 4849 C C . SER A 1 681 ? -5.286 20.700 27.802 1.00 95.75 681 SER A C 1
ATOM 4851 O O . SER A 1 681 ? -5.790 21.811 28.009 1.00 95.75 681 SER A O 1
ATOM 4853 N N . VAL A 1 682 ? -5.011 19.825 28.773 1.00 95.44 682 VAL A N 1
ATOM 4854 C CA . VAL A 1 682 ? -5.146 20.067 30.214 1.00 95.44 682 VAL A CA 1
ATOM 4855 C C . VAL A 1 682 ? -3.810 19.747 30.883 1.00 95.44 682 VAL A C 1
ATOM 4857 O O . VAL A 1 682 ? -3.496 18.602 31.202 1.00 95.44 682 VAL A O 1
ATOM 4860 N N . GLN A 1 683 ? -2.993 20.775 31.084 1.00 93.00 683 GLN A N 1
ATOM 4861 C CA . GLN A 1 683 ? -1.632 20.627 31.583 1.00 93.00 683 GLN A CA 1
ATOM 4862 C C . GLN A 1 683 ? -1.610 20.504 33.113 1.00 93.00 683 GLN A C 1
ATOM 4864 O O . GLN A 1 683 ? -1.771 21.485 33.839 1.00 93.00 683 GLN A O 1
ATOM 4869 N N . VAL A 1 684 ? -1.353 19.301 33.619 1.00 92.44 684 VAL A N 1
ATOM 4870 C CA . VAL A 1 684 ? -1.196 19.019 35.060 1.00 92.44 684 VAL A CA 1
ATOM 4871 C C . VAL A 1 684 ? 0.258 18.715 35.439 1.00 92.44 684 VAL A C 1
ATOM 4873 O O . VAL A 1 684 ? 0.590 18.677 36.624 1.00 92.44 684 VAL A O 1
ATOM 4876 N N . ILE A 1 685 ? 1.131 18.526 34.443 1.00 87.81 685 ILE A N 1
ATOM 4877 C CA . ILE A 1 685 ? 2.575 18.317 34.598 1.00 87.81 685 ILE A CA 1
ATOM 4878 C C . ILE A 1 685 ? 3.318 19.564 34.100 1.00 87.81 685 ILE A C 1
ATOM 4880 O O . ILE A 1 685 ? 3.112 20.018 32.979 1.00 87.81 685 ILE A O 1
ATOM 4884 N N . GLY A 1 686 ? 4.191 20.130 34.937 1.00 78.44 686 GLY A N 1
ATOM 4885 C CA . GLY A 1 686 ? 5.003 21.294 34.566 1.00 78.44 686 GLY A CA 1
ATOM 4886 C C . GLY A 1 686 ? 6.306 20.925 33.844 1.00 78.44 686 GLY A C 1
ATOM 4887 O O . GLY A 1 686 ? 6.649 19.753 33.700 1.00 78.44 686 GLY A O 1
ATOM 4888 N N . ALA A 1 687 ? 7.108 21.937 33.491 1.00 75.19 687 ALA A N 1
ATOM 4889 C CA . ALA A 1 687 ? 8.387 21.794 32.770 1.00 75.19 687 ALA A CA 1
ATOM 4890 C C . ALA A 1 687 ? 9.391 20.801 33.394 1.00 75.19 687 ALA A C 1
ATOM 4892 O O . ALA A 1 687 ? 10.265 20.274 32.714 1.00 75.19 687 ALA A O 1
ATOM 4893 N N . ALA A 1 688 ? 9.293 20.557 34.703 1.00 73.38 688 ALA A N 1
ATOM 4894 C CA . ALA A 1 688 ? 10.150 19.620 35.425 1.00 73.38 688 ALA A CA 1
ATOM 4895 C C . ALA A 1 688 ? 9.721 18.144 35.273 1.00 73.38 688 ALA A C 1
ATOM 4897 O O . ALA A 1 688 ? 10.281 17.290 35.961 1.00 73.38 688 ALA A O 1
ATOM 4898 N N . GLY A 1 689 ? 8.707 17.842 34.453 1.00 74.56 689 GLY A N 1
ATOM 4899 C CA . GLY A 1 689 ? 8.193 16.482 34.255 1.00 74.56 689 GLY A CA 1
ATOM 4900 C C . GLY A 1 689 ? 7.489 15.907 35.488 1.00 74.56 689 GLY A C 1
ATOM 4901 O O . GLY A 1 689 ? 7.420 14.696 35.660 1.00 74.56 689 GLY A O 1
ATOM 4902 N N . SER A 1 690 ? 7.006 16.767 36.389 1.00 80.06 690 SER A N 1
ATOM 4903 C CA . SER A 1 690 ? 6.231 16.366 37.570 1.00 80.06 690 SER A CA 1
ATOM 4904 C C . SER A 1 690 ? 5.058 17.318 37.814 1.00 80.06 690 SER A C 1
ATOM 4906 O O . SER A 1 690 ? 5.104 18.488 37.425 1.00 80.06 690 SER A O 1
ATOM 4908 N N . GLY A 1 691 ? 4.006 16.800 38.450 1.00 84.88 691 GLY A N 1
ATOM 4909 C CA . GLY A 1 691 ? 2.778 17.521 38.795 1.00 84.88 691 GLY A CA 1
ATOM 4910 C C . GLY A 1 691 ? 2.305 17.188 40.211 1.00 84.88 691 GLY A C 1
ATOM 4911 O O . GLY A 1 691 ? 2.744 16.199 40.808 1.00 84.88 691 GLY A O 1
ATOM 4912 N N . SER A 1 692 ? 1.434 18.025 40.780 1.00 89.38 692 SER A N 1
ATOM 4913 C CA . SER A 1 692 ? 0.847 17.779 42.101 1.00 89.38 692 SER A CA 1
ATOM 4914 C C . SER A 1 692 ? -0.541 17.138 41.998 1.00 89.38 692 SER A C 1
ATOM 4916 O O . SER A 1 692 ? -1.296 17.403 41.067 1.00 89.38 692 SER A O 1
ATOM 4918 N N . TRP A 1 693 ? -0.931 16.341 43.000 1.00 89.94 693 TRP A N 1
ATOM 4919 C CA . TRP A 1 693 ? -2.289 15.779 43.072 1.00 89.94 693 TRP A CA 1
ATOM 4920 C C . TRP A 1 693 ? -3.386 16.854 43.114 1.00 89.94 693 TRP A C 1
ATOM 4922 O O . TRP A 1 693 ? -4.496 16.619 42.643 1.00 89.94 693 TRP A O 1
ATOM 4932 N N . SER A 1 694 ? -3.078 18.041 43.648 1.00 90.88 694 SER A N 1
ATOM 4933 C CA . SER A 1 694 ? -3.975 19.200 43.599 1.00 90.88 694 SER A CA 1
ATOM 4934 C C . SER A 1 694 ? -4.182 19.723 42.182 1.00 90.88 694 SER A C 1
ATOM 4936 O O . SER A 1 694 ? -5.316 20.033 41.831 1.00 90.88 694 SER A O 1
ATOM 4938 N N . ASP A 1 695 ? -3.122 19.794 41.374 1.00 91.69 695 ASP A N 1
ATOM 4939 C CA . ASP A 1 695 ? -3.218 20.258 39.986 1.00 91.69 695 ASP A CA 1
ATOM 4940 C C . ASP A 1 695 ? -3.991 19.254 39.135 1.00 91.69 695 ASP A C 1
ATOM 4942 O O . ASP A 1 695 ? -4.828 19.645 38.329 1.00 91.69 695 ASP A O 1
ATOM 4946 N N . MET A 1 696 ? -3.778 17.957 39.379 1.00 92.44 696 MET A N 1
ATOM 4947 C CA . MET A 1 696 ? -4.567 16.904 38.747 1.00 92.44 696 MET A CA 1
ATOM 4948 C C . MET A 1 696 ? -6.057 17.050 39.069 1.00 92.44 696 MET A C 1
ATOM 4950 O O . MET A 1 696 ? -6.881 17.056 38.160 1.00 92.44 696 MET A O 1
ATOM 4954 N N . LEU A 1 697 ? -6.410 17.210 40.350 1.00 93.88 697 LEU A N 1
ATOM 4955 C CA . LEU A 1 697 ? -7.805 17.378 40.760 1.00 93.88 697 LEU A CA 1
ATOM 4956 C C . LEU A 1 697 ? -8.437 18.630 40.135 1.00 93.88 697 LEU A C 1
ATOM 4958 O O . LEU A 1 697 ? -9.568 18.565 39.659 1.00 93.88 697 LEU A O 1
ATOM 4962 N N . GLU A 1 698 ? -7.713 19.751 40.108 1.00 93.94 698 GLU A N 1
ATOM 4963 C CA . GLU A 1 698 ? -8.180 20.982 39.464 1.00 93.94 698 GLU A CA 1
ATOM 4964 C C . GLU A 1 698 ? -8.378 20.778 37.954 1.00 93.94 698 GLU A C 1
ATOM 4966 O O . GLU A 1 698 ? -9.418 21.166 37.429 1.00 93.94 698 GLU A O 1
ATOM 4971 N N . GLY A 1 699 ? -7.450 20.104 37.267 1.00 94.75 699 GLY A N 1
ATOM 4972 C CA . GLY A 1 699 ? -7.577 19.761 35.848 1.00 94.75 699 GLY A CA 1
ATOM 4973 C C . GLY A 1 699 ? -8.848 18.963 35.538 1.00 94.75 699 GLY A C 1
ATOM 4974 O O . GLY A 1 699 ? -9.594 19.329 34.630 1.00 94.75 699 GLY A O 1
ATOM 4975 N N . LEU A 1 700 ? -9.165 17.940 36.343 1.00 96.00 700 LEU A N 1
ATOM 4976 C CA . LEU A 1 700 ? -10.403 17.159 36.190 1.00 96.00 700 LEU A CA 1
ATOM 4977 C C . LEU A 1 700 ? -11.661 18.023 36.390 1.00 96.00 700 LEU A C 1
ATOM 4979 O O . LEU A 1 700 ? -12.622 17.914 35.630 1.00 96.00 700 LEU A O 1
ATOM 4983 N N . VAL A 1 701 ? -11.649 18.937 37.365 1.00 95.00 701 VAL A N 1
ATOM 4984 C CA . VAL A 1 701 ? -12.759 19.883 37.595 1.00 95.00 701 VAL A CA 1
ATOM 4985 C C . VAL A 1 701 ? -12.927 20.855 36.420 1.00 95.00 701 VAL A C 1
ATOM 4987 O O . VAL A 1 701 ? -14.053 21.229 36.073 1.00 95.00 701 VAL A O 1
ATOM 4990 N N . ARG A 1 702 ? -11.826 21.265 35.776 1.00 95.00 702 ARG A N 1
ATOM 4991 C CA . ARG A 1 702 ? -11.865 22.134 34.589 1.00 95.00 702 ARG A CA 1
ATOM 4992 C C . ARG A 1 702 ? -12.493 21.432 33.397 1.00 95.00 702 ARG A C 1
ATOM 4994 O O . ARG A 1 702 ? -13.348 22.041 32.761 1.00 95.00 702 ARG A O 1
ATOM 5001 N N . ILE A 1 703 ? -12.161 20.161 33.169 1.00 96.62 703 ILE A N 1
ATOM 5002 C CA . ILE A 1 703 ? -12.820 19.332 32.148 1.00 96.62 703 ILE A CA 1
ATOM 5003 C C . ILE A 1 703 ? -14.321 19.256 32.421 1.00 96.62 703 ILE A C 1
ATOM 5005 O O . ILE A 1 703 ? -15.115 19.551 31.537 1.00 96.62 703 ILE A O 1
ATOM 5009 N N . GLN A 1 704 ? -14.721 18.948 33.659 1.00 93.25 704 GLN A N 1
ATOM 5010 C CA . GLN A 1 704 ? -16.138 18.842 34.018 1.00 93.25 704 GLN A CA 1
ATOM 5011 C C . GLN A 1 704 ? -16.920 20.144 33.777 1.00 93.25 704 GLN A C 1
ATOM 5013 O O . GLN A 1 704 ? -18.113 20.111 33.487 1.00 93.25 704 GLN A O 1
ATOM 5018 N N . THR A 1 705 ? -16.261 21.296 33.925 1.00 91.75 705 THR A N 1
ATOM 5019 C CA . THR A 1 705 ? -16.885 22.612 33.728 1.00 91.75 705 THR A CA 1
ATOM 5020 C C . THR A 1 705 ? -16.963 23.009 32.252 1.00 91.75 705 THR A C 1
ATOM 5022 O O . THR A 1 705 ? -17.909 23.688 31.859 1.00 91.75 705 THR A O 1
ATOM 5025 N N . ASP A 1 706 ? -15.958 22.636 31.459 1.00 92.62 706 ASP A N 1
ATOM 5026 C CA . ASP A 1 706 ? -15.890 22.911 30.020 1.00 92.62 706 ASP A CA 1
ATOM 5027 C C . ASP A 1 706 ? -16.821 21.997 29.212 1.00 92.62 706 ASP A C 1
ATOM 5029 O O . ASP A 1 706 ? -17.488 22.437 28.274 1.00 92.62 706 ASP A O 1
ATOM 5033 N N . HIS A 1 707 ? -16.898 20.729 29.612 1.00 91.00 707 HIS A N 1
ATOM 5034 C CA . HIS A 1 707 ? -17.642 19.707 28.903 1.00 91.00 707 HIS A CA 1
ATOM 5035 C C . HIS A 1 707 ? -19.154 19.978 28.901 1.00 91.00 707 HIS A C 1
ATOM 5037 O O . HIS A 1 707 ? -19.788 20.192 29.939 1.00 91.00 707 HIS A O 1
ATOM 5043 N N . ALA A 1 708 ? -19.763 19.936 27.715 1.00 82.19 708 ALA A N 1
ATOM 5044 C CA . ALA A 1 708 ? -21.201 20.094 27.572 1.00 82.19 708 ALA A CA 1
ATOM 5045 C C . ALA A 1 708 ? -21.924 18.842 28.093 1.00 82.19 708 ALA A C 1
ATOM 5047 O O . ALA A 1 708 ? -21.809 17.761 27.522 1.00 82.19 708 ALA A O 1
ATOM 5048 N N . SER A 1 709 ? -22.699 19.002 29.169 1.00 72.06 709 SER A N 1
ATOM 5049 C CA . SER A 1 709 ? -23.448 17.901 29.787 1.00 72.06 709 SER A CA 1
ATOM 5050 C C . SER A 1 709 ? -24.301 17.138 28.765 1.00 72.06 709 SER A C 1
ATOM 5052 O O . SER A 1 709 ? -25.081 17.745 28.028 1.00 72.06 709 SER A O 1
ATOM 5054 N N . GLY A 1 710 ? -24.156 15.809 28.751 1.00 65.38 710 GLY A N 1
ATOM 5055 C CA . GLY A 1 710 ? -24.897 14.913 27.860 1.00 65.38 710 GLY A CA 1
ATOM 5056 C C . GLY A 1 710 ? -24.301 14.761 26.458 1.00 65.38 710 GLY A C 1
ATOM 5057 O O . GLY A 1 710 ? -24.965 14.196 25.594 1.00 65.38 710 GLY A O 1
ATOM 5058 N N . THR A 1 711 ? -23.085 15.262 26.213 1.00 78.25 711 THR A N 1
ATOM 5059 C CA . THR A 1 711 ? -22.338 14.979 24.977 1.00 78.25 711 THR A CA 1
ATOM 5060 C C . THR A 1 711 ? -21.279 13.909 25.243 1.00 78.25 711 THR A C 1
ATOM 5062 O O . THR A 1 711 ? -20.627 13.978 26.275 1.00 78.25 711 THR A O 1
ATOM 5065 N N . PRO A 1 712 ? -21.076 12.906 24.377 1.00 83.94 712 PRO A N 1
ATOM 5066 C CA . PRO A 1 712 ? -19.982 11.963 24.580 1.00 83.94 712 PRO A CA 1
ATOM 5067 C C . PRO A 1 712 ? -18.616 12.616 24.347 1.00 83.94 712 PRO A C 1
ATOM 5069 O O . PRO A 1 712 ? -18.466 13.525 23.526 1.00 83.94 712 PRO A O 1
ATOM 5072 N N . GLY A 1 713 ? -17.598 12.124 25.044 1.00 93.00 713 GLY A N 1
ATOM 5073 C CA . GLY A 1 713 ? -16.211 12.536 24.849 1.00 93.00 713 GLY A CA 1
ATOM 5074 C C . GLY A 1 713 ? -15.243 11.588 25.541 1.00 93.00 713 GLY A C 1
ATOM 5075 O O . GLY A 1 713 ? -15.659 10.669 26.250 1.00 93.00 713 GLY A O 1
ATOM 5076 N N . VAL A 1 714 ? -13.948 11.818 25.343 1.00 97.88 714 VAL A N 1
ATOM 5077 C CA . VAL A 1 714 ? -12.888 10.984 25.925 1.00 97.88 714 VAL A CA 1
ATOM 5078 C C . VAL A 1 714 ? -11.959 11.844 26.780 1.00 97.88 714 VAL A C 1
ATOM 5080 O O . VAL A 1 714 ? -11.656 12.985 26.437 1.00 97.88 714 VAL A O 1
ATOM 5083 N N . VAL A 1 715 ? -11.494 11.301 27.900 1.00 98.56 715 VAL A N 1
ATOM 5084 C CA . VAL A 1 715 ? -10.450 11.881 28.748 1.00 98.56 715 VAL A CA 1
ATOM 5085 C C . VAL A 1 715 ? -9.299 10.887 28.818 1.00 98.56 715 VAL A C 1
ATOM 5087 O O . VAL A 1 715 ? -9.465 9.781 29.327 1.00 98.56 715 VAL A O 1
ATOM 5090 N N . LEU A 1 716 ? -8.127 11.287 28.334 1.00 98.62 716 LEU A N 1
ATOM 5091 C CA . LEU A 1 716 ? -6.897 10.519 28.472 1.00 98.62 716 LEU A CA 1
ATOM 5092 C C . LEU A 1 716 ? -6.109 11.036 29.677 1.00 98.62 716 LEU A C 1
ATOM 5094 O O . LEU A 1 716 ? -5.636 12.174 29.678 1.00 98.62 716 LEU A O 1
ATOM 5098 N N . LEU A 1 717 ? -5.949 10.185 30.689 1.00 97.75 717 LEU A N 1
ATOM 5099 C CA . LEU A 1 717 ? -5.061 10.414 31.827 1.00 97.75 717 LEU A CA 1
ATOM 5100 C C . LEU A 1 717 ? -3.707 9.754 31.539 1.00 97.75 717 LEU A C 1
ATOM 5102 O O . LEU A 1 717 ? -3.453 8.656 32.027 1.00 97.75 717 LEU A O 1
ATOM 5106 N N . ALA A 1 718 ? -2.856 10.395 30.735 1.00 93.94 718 ALA A N 1
ATOM 5107 C CA . ALA A 1 718 ? -1.552 9.869 30.303 1.00 93.94 718 ALA A CA 1
ATOM 5108 C C . ALA A 1 718 ? -0.448 10.106 31.352 1.00 93.94 718 ALA A C 1
ATOM 5110 O O . ALA A 1 718 ? 0.565 10.765 31.129 1.00 93.94 718 ALA A O 1
ATOM 5111 N N . LEU A 1 719 ? -0.711 9.631 32.565 1.00 91.88 719 LEU A N 1
ATOM 5112 C CA . LEU A 1 719 ? 0.187 9.726 33.705 1.00 91.88 719 LEU A CA 1
ATOM 5113 C C . LEU A 1 719 ? -0.205 8.693 34.758 1.00 91.88 719 LEU A C 1
ATOM 5115 O O . LEU A 1 719 ? -1.339 8.215 34.803 1.00 91.88 719 LEU A O 1
ATOM 5119 N N . GLY A 1 720 ? 0.711 8.406 35.679 1.00 86.94 720 GLY A N 1
ATOM 5120 C CA . GLY A 1 720 ? 0.410 7.527 36.799 1.00 86.94 720 GLY A CA 1
ATOM 5121 C C . GLY A 1 720 ? 1.452 7.560 37.904 1.00 86.94 720 GLY A C 1
ATOM 5122 O O . GLY A 1 720 ? 2.569 8.055 37.749 1.00 86.94 720 GLY A O 1
ATOM 5123 N N . GLY A 1 721 ? 1.073 7.018 39.056 1.00 86.75 721 GLY A N 1
ATOM 5124 C CA . GLY A 1 721 ? 1.957 6.893 40.206 1.00 86.75 721 GLY A CA 1
ATOM 5125 C C . GLY A 1 721 ? 1.389 5.982 41.285 1.00 86.75 721 GLY A C 1
ATOM 5126 O O . GLY A 1 721 ? 0.363 5.329 41.108 1.00 86.75 721 GLY A O 1
ATOM 5127 N N . ASN A 1 722 ? 2.066 5.941 42.432 1.00 87.31 722 ASN A N 1
ATOM 5128 C CA . ASN A 1 722 ? 1.537 5.261 43.615 1.00 87.31 722 ASN A CA 1
ATOM 5129 C C . ASN A 1 722 ? 0.191 5.869 44.027 1.00 87.31 722 ASN A C 1
ATOM 5131 O O . ASN A 1 722 ? -0.031 7.065 43.823 1.00 87.31 722 ASN A O 1
ATOM 5135 N N . VAL A 1 723 ? -0.653 5.063 44.682 1.00 84.88 723 VAL A N 1
ATOM 5136 C CA . VAL A 1 723 ? -1.921 5.526 45.266 1.00 84.88 723 VAL A CA 1
ATOM 5137 C C . VAL A 1 723 ? -1.710 6.843 46.029 1.00 84.88 723 VAL A C 1
ATOM 5139 O O . VAL A 1 723 ? -0.809 6.923 46.878 1.00 84.88 723 VAL A O 1
ATOM 5142 N N . PRO A 1 724 ? -2.498 7.889 45.727 1.00 85.88 724 PRO A N 1
ATOM 5143 C CA . PRO A 1 724 ? -2.287 9.203 46.304 1.00 85.88 724 PRO A CA 1
ATOM 5144 C C . PRO A 1 724 ? -2.554 9.179 47.820 1.00 85.88 724 PRO A C 1
ATOM 5146 O O . PRO A 1 724 ? -3.391 8.415 48.298 1.00 85.88 724 PRO A O 1
ATOM 5149 N N . PRO A 1 725 ? -1.850 9.997 48.620 1.00 87.25 725 PRO A N 1
ATOM 5150 C CA . PRO A 1 725 ? -2.096 10.077 50.053 1.00 87.25 725 PRO A CA 1
ATOM 5151 C C . PRO A 1 725 ? -3.412 10.808 50.350 1.00 87.25 725 PRO A C 1
ATOM 5153 O O . PRO A 1 725 ? -3.865 11.652 49.576 1.00 87.25 725 PRO A O 1
ATOM 5156 N N . SER A 1 726 ? -3.979 10.562 51.531 1.00 82.56 726 SER A N 1
ATOM 5157 C CA . SER A 1 726 ? -5.155 11.296 52.009 1.00 82.56 726 SER A CA 1
ATOM 5158 C C . SER A 1 726 ? -4.942 12.820 52.001 1.00 82.56 726 SER A C 1
ATOM 5160 O O . SER A 1 726 ? -3.874 13.278 52.427 1.00 82.56 726 SER A O 1
ATOM 5162 N N . PRO A 1 727 ? -5.926 13.623 51.539 1.00 84.56 727 PRO A N 1
ATOM 5163 C CA . PRO A 1 727 ? -7.308 13.252 51.177 1.00 84.56 727 PRO A CA 1
ATOM 5164 C C . PRO A 1 727 ? -7.530 12.864 49.700 1.00 84.56 727 PRO A C 1
ATOM 5166 O O . PRO A 1 727 ? -8.671 12.652 49.287 1.00 84.56 727 PRO A O 1
ATOM 5169 N N . TYR A 1 728 ? -6.470 12.818 48.893 1.00 89.31 728 TYR A N 1
ATOM 5170 C CA . TYR A 1 728 ? -6.571 12.606 47.447 1.00 89.31 728 TYR A CA 1
ATOM 5171 C C . TYR A 1 728 ? -6.915 11.160 47.065 1.00 89.31 728 TYR A C 1
ATOM 5173 O O . TYR A 1 728 ? -7.437 10.935 45.977 1.00 89.31 728 TYR A O 1
ATOM 5181 N N . ASP A 1 729 ? -6.695 10.211 47.980 1.00 86.88 729 ASP A N 1
ATOM 5182 C CA . ASP A 1 729 ? -7.146 8.813 47.894 1.00 86.88 729 ASP A CA 1
ATOM 5183 C C . ASP A 1 729 ? -8.658 8.670 47.688 1.00 86.88 729 ASP A C 1
ATOM 5185 O O . ASP A 1 729 ? -9.106 7.685 47.111 1.00 86.88 729 ASP A O 1
ATOM 5189 N N . VAL A 1 730 ? -9.441 9.658 48.130 1.00 88.69 730 VAL A N 1
ATOM 5190 C CA . VAL A 1 730 ? -10.898 9.686 47.956 1.00 88.69 730 VAL A CA 1
ATOM 5191 C C . VAL A 1 730 ? -11.321 10.685 46.881 1.00 88.69 730 VAL A C 1
ATOM 5193 O O . VAL A 1 730 ? -12.207 10.386 46.082 1.00 88.69 730 VAL A O 1
ATOM 5196 N N . SER A 1 731 ? -10.721 11.880 46.845 1.00 92.38 731 SER A N 1
ATOM 5197 C CA . SER A 1 731 ? -11.217 12.950 45.970 1.00 92.38 731 SER A CA 1
ATOM 5198 C C . SER A 1 731 ? -10.908 12.735 44.489 1.00 92.38 731 SER A C 1
ATOM 5200 O O . SER A 1 731 ? -11.718 13.132 43.658 1.00 92.38 731 SER A O 1
ATOM 5202 N N . LEU A 1 732 ? -9.777 12.111 44.143 1.00 94.62 732 LEU A N 1
ATOM 5203 C CA . LEU A 1 732 ? -9.423 11.866 42.742 1.00 94.62 732 LEU A CA 1
ATOM 5204 C C . LEU A 1 732 ? -10.274 10.754 42.093 1.00 94.62 732 LEU A C 1
ATOM 5206 O O . LEU A 1 732 ? -10.834 11.022 41.030 1.00 94.62 732 LEU A O 1
ATOM 5210 N N . PRO A 1 733 ? -10.480 9.568 42.712 1.00 94.06 733 PRO A N 1
ATOM 5211 C CA . PRO A 1 733 ? -11.437 8.590 42.186 1.00 94.06 733 PRO A CA 1
ATOM 5212 C C . PRO A 1 733 ? -12.858 9.153 42.054 1.00 94.06 733 PRO A C 1
ATOM 5214 O O . PRO A 1 733 ? -13.514 8.940 41.040 1.00 94.06 733 PRO A O 1
ATOM 5217 N N . ALA A 1 734 ? -13.320 9.946 43.030 1.00 93.31 734 ALA A N 1
ATOM 5218 C CA . ALA A 1 734 ? -14.638 10.582 42.962 1.00 93.31 734 ALA A CA 1
ATOM 5219 C C . ALA A 1 734 ? -14.762 11.593 41.804 1.00 93.31 734 ALA A C 1
ATOM 5221 O O . ALA A 1 734 ? -15.835 11.724 41.212 1.00 93.31 734 ALA A O 1
ATOM 5222 N N . ALA A 1 735 ? -13.680 12.302 41.466 1.00 95.31 735 ALA A N 1
ATOM 5223 C CA . ALA A 1 735 ? -13.649 13.198 40.312 1.00 95.31 735 ALA A CA 1
ATOM 5224 C C . ALA A 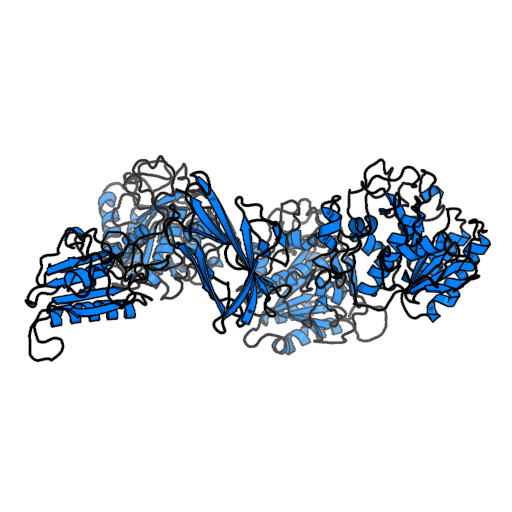1 735 ? -13.724 12.422 38.986 1.00 95.31 735 ALA A C 1
ATOM 5226 O O . ALA A 1 735 ? -14.483 12.817 38.108 1.00 95.31 735 ALA A O 1
ATOM 5227 N N . ILE A 1 736 ? -13.013 11.295 38.863 1.00 96.19 736 ILE A N 1
ATOM 5228 C CA . ILE A 1 736 ? -13.089 10.408 37.686 1.00 96.19 736 ILE A CA 1
ATOM 5229 C C . ILE A 1 736 ? -14.503 9.835 37.519 1.00 96.19 736 ILE A C 1
ATOM 5231 O O . ILE A 1 736 ? -15.064 9.898 36.425 1.00 96.19 736 ILE A O 1
ATOM 5235 N N . ALA A 1 737 ? -15.113 9.356 38.607 1.00 93.56 737 ALA A N 1
ATOM 5236 C CA . ALA A 1 737 ? -16.502 8.900 38.591 1.00 93.56 737 ALA A CA 1
ATOM 5237 C C . ALA A 1 737 ? -17.453 10.019 38.132 1.00 93.56 737 ALA A C 1
ATOM 5239 O O . ALA A 1 737 ? -18.300 9.799 37.277 1.00 93.56 737 ALA A O 1
ATOM 5240 N N . SER A 1 738 ? -17.239 11.254 38.598 1.00 92.56 738 SER A N 1
ATOM 5241 C CA . SER A 1 738 ? -18.058 12.407 38.194 1.00 92.56 738 SER A CA 1
ATOM 5242 C C . SER A 1 738 ? -17.909 12.792 36.714 1.00 92.56 738 SER A C 1
ATOM 5244 O O . SER A 1 738 ? -18.845 13.345 36.138 1.00 92.56 738 SER A O 1
ATOM 5246 N N . LEU A 1 739 ? -16.747 12.544 36.096 1.00 94.44 739 LEU A N 1
ATOM 5247 C CA . LEU A 1 739 ? -16.558 12.710 34.648 1.00 94.44 739 LEU A CA 1
ATOM 5248 C C . LEU A 1 739 ? -17.281 11.602 33.875 1.00 94.44 739 LEU A C 1
ATOM 5250 O O . LEU A 1 739 ? -17.968 11.885 32.896 1.00 94.44 739 LEU A O 1
ATOM 5254 N N . THR A 1 740 ? -17.184 10.365 34.362 1.00 92.94 740 THR A N 1
ATOM 5255 C CA . THR A 1 740 ? -17.867 9.200 33.781 1.00 92.94 740 THR A CA 1
ATOM 5256 C C . THR A 1 740 ? -19.388 9.386 33.816 1.00 92.94 740 THR A C 1
ATOM 5258 O O . THR A 1 740 ? -20.053 9.260 32.790 1.00 92.94 740 THR A O 1
ATOM 5261 N N . ASP A 1 741 ? -19.933 9.829 34.952 1.00 90.06 741 ASP A N 1
ATOM 5262 C CA . ASP A 1 741 ? -21.351 10.181 35.114 1.00 90.06 741 ASP A CA 1
ATOM 5263 C C . ASP A 1 741 ? -21.798 11.324 34.183 1.00 90.06 741 ASP A C 1
ATOM 5265 O O . ASP A 1 741 ? -22.982 11.451 33.866 1.00 90.06 741 ASP A O 1
ATOM 5269 N N . ALA A 1 742 ? -20.866 12.175 33.739 1.00 88.00 742 ALA A N 1
ATOM 5270 C CA . ALA A 1 742 ? -21.139 13.259 32.799 1.00 88.00 742 ALA A CA 1
ATOM 5271 C C . ALA A 1 742 ? -21.124 12.816 31.322 1.00 88.00 742 ALA A C 1
ATOM 5273 O O . ALA A 1 742 ? -21.460 13.634 30.465 1.00 88.00 742 ALA A O 1
ATOM 5274 N N . GLY A 1 743 ? -20.788 11.551 31.033 1.00 89.50 743 GLY A N 1
ATOM 5275 C CA . GLY A 1 743 ? -20.713 10.990 29.678 1.00 89.50 743 GLY A CA 1
ATOM 5276 C C . GLY A 1 743 ? -19.299 10.920 29.090 1.00 89.50 743 GLY A C 1
ATOM 5277 O O . GLY A 1 743 ? -19.147 10.613 27.908 1.00 89.50 743 GLY A O 1
ATOM 5278 N N . LEU A 1 744 ? -18.260 11.191 29.888 1.00 94.81 744 LEU A N 1
ATOM 5279 C CA . LEU A 1 744 ? -16.869 11.136 29.437 1.00 94.81 744 LEU A CA 1
ATOM 5280 C C . LEU A 1 744 ? -16.254 9.761 29.697 1.00 94.81 744 LEU A C 1
ATOM 5282 O O . LEU A 1 744 ? -16.158 9.317 30.839 1.00 94.81 744 LEU A O 1
ATOM 5286 N N . THR A 1 745 ? -15.773 9.111 28.641 1.00 97.25 745 THR A N 1
ATOM 5287 C CA . THR A 1 745 ? -14.998 7.869 28.753 1.00 97.25 745 THR A CA 1
ATOM 5288 C C . THR A 1 745 ? -13.585 8.192 29.216 1.00 97.25 745 THR A C 1
ATOM 5290 O O . THR A 1 745 ? -12.910 9.004 28.588 1.00 97.25 745 THR A O 1
ATOM 5293 N N . VAL A 1 746 ? -13.118 7.567 30.297 1.00 98.25 746 VAL A N 1
ATOM 5294 C CA . VAL A 1 746 ? -11.790 7.844 30.864 1.00 98.25 746 VAL A CA 1
ATOM 5295 C C . VAL A 1 746 ? -10.834 6.692 30.563 1.00 98.25 746 VAL A C 1
ATOM 5297 O O . VAL A 1 746 ? -11.105 5.553 30.931 1.00 98.25 746 VAL A O 1
ATOM 5300 N N . VAL A 1 747 ? -9.699 6.989 29.929 1.00 98.75 747 VAL A N 1
ATOM 5301 C CA . VAL A 1 747 ? -8.654 6.016 29.564 1.00 98.75 747 VAL A CA 1
ATOM 5302 C C . VAL A 1 747 ? -7.372 6.325 30.334 1.00 98.75 747 VAL A C 1
ATOM 5304 O O . VAL A 1 747 ? -6.999 7.492 30.487 1.00 98.75 747 VAL A O 1
ATOM 5307 N N . THR A 1 748 ? -6.695 5.294 30.841 1.00 98.44 748 THR A N 1
ATOM 5308 C CA . THR A 1 748 ? -5.485 5.436 31.662 1.00 98.44 748 THR A CA 1
ATOM 5309 C C . THR A 1 748 ? -4.475 4.312 31.382 1.00 98.44 748 THR A C 1
ATOM 5311 O O . THR A 1 748 ? -4.870 3.189 31.064 1.00 98.44 748 THR A O 1
ATOM 5314 N N . PRO A 1 749 ? -3.160 4.569 31.481 1.00 98.06 749 PRO A N 1
ATOM 5315 C CA . PRO A 1 749 ? -2.146 3.527 31.372 1.00 98.06 749 PRO A CA 1
ATOM 5316 C C . PRO A 1 749 ? -2.123 2.634 32.616 1.00 98.06 749 PRO A C 1
ATOM 5318 O O . PRO A 1 749 ? -2.350 3.082 33.740 1.00 98.06 749 PRO A O 1
ATOM 5321 N N . ALA A 1 750 ? -1.739 1.371 32.440 1.00 97.38 750 ALA A N 1
ATOM 5322 C CA . ALA A 1 750 ? -1.474 0.463 33.552 1.00 97.38 750 ALA A CA 1
ATOM 5323 C C . ALA A 1 750 ? -0.251 0.901 34.382 1.00 97.38 750 ALA A C 1
ATOM 5325 O O . ALA A 1 750 ? -0.192 0.637 35.587 1.00 97.38 750 ALA A O 1
ATOM 5326 N N . GLY A 1 751 ? 0.724 1.562 33.746 1.00 95.88 751 GLY A N 1
ATOM 5327 C CA . GLY A 1 751 ? 1.989 2.011 34.328 1.00 95.88 751 GLY A CA 1
ATOM 5328 C C . GLY A 1 751 ? 3.189 1.140 33.931 1.00 95.88 751 GLY A C 1
ATOM 5329 O O . GLY A 1 751 ? 3.035 0.018 33.456 1.00 95.88 751 GLY A O 1
ATOM 5330 N N . ASN A 1 752 ? 4.401 1.666 34.141 1.00 96.12 752 ASN A N 1
ATOM 5331 C CA . ASN A 1 752 ? 5.657 1.101 33.618 1.00 96.12 752 ASN A CA 1
ATOM 5332 C C . ASN A 1 752 ? 6.586 0.547 34.721 1.00 96.12 752 ASN A C 1
ATOM 5334 O O . ASN A 1 752 ? 7.770 0.884 34.765 1.00 96.12 752 ASN A O 1
ATOM 5338 N N . SER A 1 753 ? 6.051 -0.199 35.693 1.00 95.06 753 SER A N 1
ATOM 5339 C CA . SER A 1 753 ? 6.802 -0.660 36.876 1.00 95.06 753 SER A CA 1
ATOM 5340 C C . SER A 1 753 ? 6.918 -2.182 37.010 1.00 95.06 753 SER A C 1
ATOM 5342 O O . SER A 1 753 ? 7.391 -2.627 38.056 1.00 95.06 753 SER A O 1
ATOM 5344 N N . ASP A 1 754 ? 6.490 -2.968 36.012 1.00 94.50 754 ASP A N 1
ATOM 5345 C CA . ASP A 1 754 ? 6.401 -4.440 36.103 1.00 94.50 754 ASP A CA 1
ATOM 5346 C C . ASP A 1 754 ? 5.699 -4.894 37.408 1.00 94.50 754 ASP A C 1
ATOM 5348 O O . ASP A 1 754 ? 6.135 -5.779 38.152 1.00 94.50 754 ASP A O 1
ATOM 5352 N N . GLY A 1 755 ? 4.622 -4.187 37.765 1.00 94.75 755 GLY A N 1
ATOM 5353 C CA . GLY A 1 755 ? 3.890 -4.358 39.017 1.00 94.75 755 GLY A CA 1
ATOM 5354 C C . GLY A 1 755 ? 2.396 -4.591 38.813 1.00 94.75 755 GLY A C 1
ATOM 5355 O O . GLY A 1 755 ? 1.854 -4.421 37.727 1.00 94.75 755 GLY A O 1
ATOM 5356 N N . ASN A 1 756 ? 1.697 -4.948 39.893 1.00 95.88 756 ASN A N 1
ATOM 5357 C CA . ASN A 1 756 ? 0.243 -5.088 39.855 1.00 95.88 756 ASN A CA 1
ATOM 5358 C C . ASN A 1 756 ? -0.422 -3.706 39.704 1.00 95.88 756 ASN A C 1
ATOM 5360 O O . ASN A 1 756 ? -0.341 -2.891 40.628 1.00 95.88 756 ASN A O 1
ATOM 5364 N N . ALA A 1 757 ? -1.107 -3.472 38.582 1.00 97.00 757 ALA A N 1
ATOM 5365 C CA . ALA A 1 757 ? -1.756 -2.208 38.226 1.00 97.00 757 ALA A CA 1
ATOM 5366 C C . ALA A 1 757 ? -2.750 -1.707 39.287 1.00 97.00 757 ALA A C 1
ATOM 5368 O O . ALA A 1 757 ? -2.871 -0.505 39.498 1.00 97.00 757 ALA A O 1
ATOM 5369 N N . CYS A 1 758 ? -3.363 -2.609 40.061 1.00 95.94 758 CYS A N 1
ATOM 5370 C CA . CYS A 1 758 ? -4.241 -2.246 41.175 1.00 95.94 758 CYS A CA 1
ATOM 5371 C C . CYS A 1 758 ? -3.531 -1.485 42.315 1.00 95.94 758 CYS A C 1
ATOM 5373 O O . CYS A 1 758 ? -4.186 -1.013 43.241 1.00 95.94 758 CYS A O 1
ATOM 5375 N N . SER A 1 759 ? -2.195 -1.397 42.295 1.00 95.19 759 SER A N 1
ATOM 5376 C CA . SER A 1 759 ? -1.393 -0.633 43.266 1.00 95.19 759 SER A CA 1
ATOM 5377 C C . SER A 1 759 ? -1.064 0.789 42.798 1.00 95.19 759 SER A C 1
ATOM 5379 O O . SER A 1 759 ? -0.371 1.520 43.511 1.00 95.19 759 SER A O 1
ATOM 5381 N N . PHE A 1 760 ? -1.532 1.178 41.611 1.00 94.62 760 PHE A N 1
ATOM 5382 C CA . PHE A 1 760 ? -1.212 2.447 40.971 1.00 94.62 760 PHE A CA 1
ATOM 5383 C C . PHE A 1 760 ? -2.484 3.240 40.681 1.00 94.62 760 PHE A C 1
ATOM 5385 O O . PHE A 1 760 ? -3.533 2.686 40.370 1.00 94.62 760 PHE A O 1
ATOM 5392 N N . PHE A 1 761 ? -2.388 4.557 40.790 1.00 93.69 761 PHE A N 1
ATOM 5393 C CA . PHE A 1 761 ? -3.447 5.487 40.422 1.00 93.69 761 PHE A CA 1
ATOM 5394 C C . PHE A 1 761 ? -3.035 6.214 39.128 1.00 93.69 761 PHE A C 1
ATOM 5396 O O . PHE A 1 761 ? -1.877 6.645 39.063 1.00 93.69 761 PHE A O 1
ATOM 5403 N N . PRO A 1 762 ? -3.924 6.368 38.122 1.00 95.31 762 PRO A N 1
ATOM 5404 C CA . PRO A 1 762 ? -5.365 6.055 38.118 1.00 95.31 762 PRO A CA 1
ATOM 5405 C C . PRO A 1 762 ? -5.742 4.595 37.828 1.00 95.31 762 PRO A C 1
ATOM 5407 O O . PRO A 1 762 ? -6.904 4.257 38.007 1.00 95.31 762 PRO A O 1
ATOM 5410 N N . ALA A 1 763 ? -4.794 3.737 37.439 1.00 96.31 763 ALA A N 1
ATOM 5411 C CA . ALA A 1 763 ? -5.040 2.360 36.979 1.00 96.31 763 ALA A CA 1
ATOM 5412 C C . ALA A 1 763 ? -5.932 1.487 37.895 1.00 96.31 763 ALA A C 1
ATOM 5414 O O . ALA A 1 763 ? -6.581 0.551 37.440 1.00 96.31 763 ALA A O 1
ATOM 5415 N N . MET A 1 764 ? -5.974 1.769 39.199 1.00 94.19 764 MET A N 1
ATOM 5416 C CA . MET A 1 764 ? -6.827 1.069 40.165 1.00 94.19 764 MET A CA 1
ATOM 5417 C C . MET A 1 764 ? -8.321 1.443 40.112 1.00 94.19 764 MET A C 1
ATOM 5419 O O . MET A 1 764 ? -9.103 0.842 40.849 1.00 94.19 764 MET A O 1
ATOM 5423 N N . VAL A 1 765 ? -8.714 2.469 39.350 1.00 95.06 765 VAL A N 1
ATOM 5424 C CA . VAL A 1 765 ? -10.084 3.006 39.319 1.00 95.06 765 VAL A CA 1
ATOM 5425 C C . VAL A 1 765 ? -10.937 2.201 38.321 1.00 95.06 765 VAL A C 1
ATOM 5427 O O . VAL A 1 765 ? -10.681 2.290 37.119 1.00 95.06 765 VAL A O 1
ATOM 5430 N N . PRO A 1 766 ? -11.949 1.430 38.772 1.00 91.38 766 PRO A N 1
ATOM 5431 C CA . PRO A 1 766 ? -12.695 0.497 37.913 1.00 91.38 766 PRO A CA 1
ATOM 5432 C C . PRO A 1 766 ? -13.448 1.137 36.740 1.00 91.38 766 PRO A C 1
ATOM 5434 O O . PRO A 1 766 ? -13.672 0.487 35.717 1.00 91.38 766 PRO A O 1
ATOM 5437 N N . GLU A 1 767 ? -13.855 2.398 36.898 1.00 89.81 767 GLU A N 1
ATOM 5438 C CA . GLU A 1 767 ? -14.582 3.178 35.893 1.00 89.81 767 GLU A CA 1
ATOM 5439 C C . GLU A 1 767 ? -13.699 3.589 34.702 1.00 89.81 767 GLU A C 1
ATOM 5441 O O . GLU A 1 767 ? -14.219 4.001 33.668 1.00 89.81 767 GLU A O 1
ATOM 5446 N N . THR A 1 768 ? -12.372 3.477 34.827 1.00 96.25 768 THR A N 1
ATOM 5447 C CA . THR A 1 768 ? -11.437 3.771 33.733 1.00 96.25 768 THR A CA 1
ATOM 5448 C C . THR A 1 768 ? -11.239 2.568 32.816 1.00 96.25 768 THR A C 1
ATOM 5450 O O . THR A 1 768 ? -11.501 1.431 33.204 1.00 96.25 768 THR A O 1
ATOM 5453 N N . ILE A 1 769 ? -10.775 2.821 31.593 1.00 98.38 769 ILE A N 1
ATOM 5454 C CA . ILE A 1 769 ? -10.204 1.804 30.709 1.00 98.38 769 ILE A CA 1
ATOM 5455 C C . ILE A 1 769 ? -8.694 1.784 30.958 1.00 98.38 769 ILE A C 1
ATOM 5457 O O . ILE A 1 769 ? -7.989 2.712 30.550 1.00 98.38 769 ILE A O 1
ATOM 5461 N N . THR A 1 770 ? -8.206 0.754 31.647 1.00 98.50 770 THR A N 1
ATOM 5462 C CA . THR A 1 770 ? -6.794 0.608 32.028 1.00 98.50 770 THR A CA 1
ATOM 5463 C C . THR A 1 770 ? -6.036 -0.239 31.014 1.00 98.50 770 THR A C 1
ATOM 5465 O O . THR A 1 770 ? -6.385 -1.399 30.775 1.00 98.50 770 THR A O 1
ATOM 5468 N N . VAL A 1 771 ? -4.959 0.320 30.458 1.00 98.69 771 VAL A N 1
ATOM 5469 C CA . VAL A 1 771 ? -4.297 -0.223 29.263 1.00 98.69 771 VAL A CA 1
ATOM 5470 C C . VAL A 1 771 ? -2.859 -0.673 29.537 1.00 98.69 771 VAL A C 1
ATOM 5472 O O . VAL A 1 771 ? -2.013 0.127 29.941 1.00 98.69 771 VAL A O 1
ATOM 5475 N N . GLY A 1 772 ? -2.570 -1.955 29.301 1.00 98.06 772 GLY A N 1
ATOM 5476 C CA . GLY A 1 772 ? -1.209 -2.513 29.300 1.00 98.06 772 GLY A CA 1
ATOM 5477 C C . GLY A 1 772 ? -0.485 -2.331 27.958 1.00 98.06 772 GLY A C 1
ATOM 5478 O O . GLY A 1 772 ? -1.123 -2.066 26.943 1.00 98.06 772 GLY A O 1
ATOM 5479 N N . ALA A 1 773 ? 0.839 -2.509 27.939 1.00 98.06 773 ALA A N 1
ATOM 5480 C CA . ALA A 1 773 ? 1.666 -2.327 26.740 1.00 98.06 773 ALA A CA 1
ATOM 5481 C C . ALA A 1 773 ? 2.141 -3.653 26.122 1.00 98.06 773 ALA A C 1
ATOM 5483 O O . ALA A 1 773 ? 2.567 -4.557 26.848 1.00 98.06 773 ALA A O 1
ATOM 5484 N N . THR A 1 774 ? 2.151 -3.734 24.789 1.00 96.56 774 THR A N 1
ATOM 5485 C CA . THR A 1 774 ? 2.763 -4.821 23.998 1.00 96.56 774 THR A CA 1
ATOM 5486 C C . THR A 1 774 ? 3.805 -4.307 23.004 1.00 96.56 774 THR A C 1
ATOM 5488 O O . THR A 1 774 ? 3.856 -3.112 22.696 1.00 96.56 774 THR A O 1
ATOM 5491 N N . ASP A 1 775 ? 4.654 -5.207 22.512 1.00 88.75 775 ASP A N 1
ATOM 5492 C CA . ASP A 1 775 ? 5.545 -4.962 21.375 1.00 88.75 775 ASP A CA 1
ATOM 5493 C C . ASP A 1 775 ? 4.947 -5.424 20.034 1.00 88.75 775 ASP A C 1
ATOM 5495 O O . ASP A 1 775 ? 3.821 -5.921 19.972 1.00 88.75 775 ASP A O 1
ATOM 5499 N N . GLN A 1 776 ? 5.716 -5.247 18.956 1.00 88.31 776 GLN A N 1
ATOM 5500 C CA . GLN A 1 776 ? 5.341 -5.610 17.583 1.00 88.31 776 GLN A CA 1
ATOM 5501 C C . GLN A 1 776 ? 5.146 -7.112 17.332 1.00 88.31 776 GLN A C 1
ATOM 5503 O O . GLN A 1 776 ? 4.738 -7.506 16.242 1.00 88.31 776 GLN A O 1
ATOM 5508 N N . TYR A 1 777 ? 5.453 -7.958 18.315 1.00 84.06 777 TYR A N 1
ATOM 5509 C CA . TYR A 1 777 ? 5.298 -9.410 18.251 1.00 84.06 777 TYR A CA 1
ATOM 5510 C C . TYR A 1 777 ? 4.190 -9.911 19.188 1.00 84.06 777 TYR A C 1
ATOM 5512 O O . TYR A 1 777 ? 4.178 -11.087 19.554 1.00 84.06 777 TYR A O 1
ATOM 5520 N N . ASP A 1 778 ? 3.287 -9.018 19.601 1.00 89.12 778 ASP A N 1
ATOM 5521 C CA . ASP A 1 778 ? 2.217 -9.237 20.581 1.00 89.12 778 ASP A CA 1
ATOM 5522 C C . ASP A 1 778 ? 2.708 -9.592 21.991 1.00 89.12 778 ASP A C 1
ATOM 5524 O O . ASP A 1 778 ? 1.901 -9.911 22.867 1.00 89.12 778 ASP A O 1
ATOM 5528 N N . ALA A 1 779 ? 4.013 -9.510 22.273 1.00 88.44 779 ALA A N 1
ATOM 5529 C CA . ALA A 1 779 ? 4.528 -9.827 23.594 1.00 88.44 779 ALA A CA 1
ATOM 5530 C C . ALA A 1 779 ? 4.238 -8.684 24.573 1.00 88.44 779 ALA A C 1
ATOM 5532 O O . ALA A 1 779 ? 4.449 -7.509 24.270 1.00 88.44 779 ALA A O 1
ATOM 5533 N N . GLY A 1 780 ? 3.784 -9.029 25.782 1.00 89.75 780 GLY A N 1
ATOM 5534 C CA . GLY A 1 780 ? 3.634 -8.057 26.864 1.00 89.75 780 GLY A CA 1
ATOM 5535 C C . GLY A 1 780 ? 4.971 -7.373 27.159 1.00 89.75 780 GLY A C 1
ATOM 5536 O O . GLY A 1 780 ? 5.984 -8.042 27.384 1.00 89.75 780 GLY A O 1
ATOM 5537 N N . ALA A 1 781 ? 4.980 -6.041 27.155 1.00 91.88 781 ALA A N 1
ATOM 5538 C CA . ALA A 1 781 ? 6.194 -5.263 27.343 1.00 91.88 781 ALA A CA 1
ATOM 5539 C C . ALA A 1 781 ? 6.789 -5.519 28.733 1.00 91.88 781 ALA A C 1
ATOM 5541 O O . ALA A 1 781 ? 6.078 -5.508 29.736 1.00 91.88 781 ALA A O 1
ATOM 5542 N N . SER A 1 782 ? 8.113 -5.676 28.811 1.00 90.56 782 SER A N 1
ATOM 5543 C CA . SER A 1 782 ? 8.804 -6.038 30.062 1.00 90.56 782 SER A CA 1
ATOM 5544 C C . SER A 1 782 ? 8.639 -5.031 31.205 1.00 90.56 782 SER A C 1
ATOM 5546 O O . SER A 1 782 ? 8.869 -5.376 32.359 1.00 90.56 782 SER A O 1
ATOM 5548 N N . PHE A 1 783 ? 8.258 -3.790 30.898 1.00 94.19 783 PHE A N 1
ATOM 5549 C CA . PHE A 1 783 ? 7.966 -2.756 31.889 1.00 94.19 783 PHE A CA 1
ATOM 5550 C C . PHE A 1 783 ? 6.476 -2.648 32.235 1.00 94.19 783 PHE A C 1
ATOM 5552 O O . PHE A 1 783 ? 6.147 -1.987 33.220 1.00 94.19 783 PHE A O 1
ATOM 5559 N N . SER A 1 784 ? 5.571 -3.226 31.437 1.00 96.81 784 SER A N 1
ATOM 5560 C CA . SER A 1 784 ? 4.130 -3.035 31.608 1.00 96.81 784 SER A CA 1
ATOM 5561 C C . SER A 1 784 ? 3.677 -3.583 32.954 1.00 96.81 784 SER A C 1
ATOM 5563 O O . SER A 1 784 ? 3.961 -4.724 33.314 1.00 96.81 784 SER A O 1
ATOM 5565 N N . ASN A 1 785 ? 2.909 -2.788 33.688 1.00 97.44 785 ASN A N 1
ATOM 5566 C CA . ASN A 1 785 ? 2.135 -3.304 34.803 1.00 97.44 785 ASN A CA 1
ATOM 5567 C C . ASN A 1 785 ? 1.091 -4.320 34.304 1.00 97.44 785 ASN A C 1
ATOM 5569 O O . ASN A 1 785 ? 0.701 -4.318 33.134 1.00 97.44 785 ASN A O 1
ATOM 5573 N N . TYR A 1 786 ? 0.647 -5.186 35.212 1.00 96.31 786 TYR A N 1
ATOM 5574 C CA . TYR A 1 786 ? -0.218 -6.335 34.938 1.00 96.31 786 TYR A CA 1
ATOM 5575 C C . TYR A 1 786 ? -1.287 -6.513 36.023 1.00 96.31 786 TYR A C 1
ATOM 5577 O O . TYR A 1 786 ? -1.282 -5.843 37.057 1.00 96.31 786 TYR A O 1
ATOM 5585 N N . GLY A 1 787 ? -2.182 -7.477 35.834 1.00 95.56 787 GLY A N 1
ATOM 5586 C CA . GLY A 1 787 ? -3.126 -7.943 36.842 1.00 95.56 787 GLY A CA 1
ATOM 5587 C C . GLY A 1 787 ? -4.578 -7.574 36.537 1.00 95.56 787 GLY A C 1
ATOM 5588 O O . GLY A 1 787 ? -4.881 -7.044 35.473 1.00 95.56 787 GLY A O 1
ATOM 5589 N N . PRO A 1 788 ? -5.493 -7.845 37.480 1.00 95.31 788 PRO A N 1
ATOM 5590 C CA . PRO A 1 788 ? -6.934 -7.814 37.228 1.00 95.31 788 PRO A CA 1
ATOM 5591 C C . PRO A 1 788 ? -7.529 -6.406 37.083 1.00 95.31 788 PRO A C 1
ATOM 5593 O O . PRO A 1 788 ? -8.723 -6.295 36.846 1.00 95.31 788 PRO A O 1
ATOM 5596 N N . CYS A 1 789 ? -6.732 -5.350 37.275 1.00 95.56 789 CYS A N 1
ATOM 5597 C CA . CYS A 1 789 ? -7.161 -3.975 37.016 1.00 95.56 789 CYS A CA 1
ATOM 5598 C C . CYS A 1 789 ? -6.876 -3.520 35.579 1.00 95.56 789 CYS A C 1
ATOM 5600 O O . CYS A 1 789 ? -7.275 -2.417 35.237 1.00 95.56 789 CYS A O 1
ATOM 5602 N N . LEU A 1 790 ? -6.183 -4.322 34.757 1.00 97.06 790 LEU A N 1
ATOM 5603 C CA . LEU A 1 790 ? -6.111 -4.085 33.313 1.00 97.06 790 LEU A CA 1
ATOM 5604 C C . LEU A 1 790 ? -7.433 -4.499 32.671 1.00 97.06 790 LEU A C 1
ATOM 5606 O O . LEU A 1 790 ? -7.980 -5.543 33.024 1.00 97.06 790 LEU A O 1
ATOM 5610 N N . ASP A 1 791 ? -7.876 -3.727 31.683 1.00 97.75 791 ASP A N 1
ATOM 5611 C CA . ASP A 1 791 ? -9.016 -4.071 30.832 1.00 97.75 791 ASP A CA 1
ATOM 5612 C C . ASP A 1 791 ? -8.559 -4.693 29.506 1.00 97.75 791 ASP A C 1
ATOM 5614 O O . ASP A 1 791 ? -9.136 -5.680 29.057 1.00 97.75 791 ASP A O 1
ATOM 5618 N N . LEU A 1 792 ? -7.492 -4.156 28.904 1.00 98.00 792 LEU A N 1
ATOM 5619 C CA . LEU A 1 792 ? -6.870 -4.682 27.684 1.00 98.00 792 LEU A CA 1
ATOM 5620 C C . LEU A 1 792 ? -5.401 -4.237 27.547 1.00 98.00 792 LEU A C 1
ATOM 5622 O O . LEU A 1 792 ? -4.897 -3.422 28.321 1.00 98.00 792 LEU A O 1
ATOM 5626 N N . PHE A 1 793 ? -4.714 -4.779 26.548 1.00 98.44 793 PHE A N 1
ATOM 5627 C CA . PHE A 1 793 ? -3.391 -4.375 26.083 1.00 98.44 793 PHE A CA 1
ATOM 5628 C C . PHE A 1 793 ? -3.491 -3.576 24.780 1.00 98.44 793 PHE A C 1
ATOM 5630 O O . PHE A 1 793 ? -4.434 -3.755 24.018 1.00 98.44 793 PHE A O 1
ATOM 5637 N N . ALA A 1 794 ? -2.499 -2.739 24.489 1.00 98.38 794 ALA A N 1
ATOM 5638 C CA . ALA A 1 794 ? -2.300 -2.110 23.184 1.00 98.38 794 ALA A CA 1
ATOM 5639 C C . ALA A 1 794 ? -0.793 -1.928 22.911 1.00 98.38 794 ALA A C 1
ATOM 5641 O O . ALA A 1 794 ? 0.004 -1.982 23.854 1.00 98.38 794 ALA A O 1
ATOM 5642 N N . PRO A 1 795 ? -0.376 -1.680 21.656 1.00 98.38 795 PRO A N 1
ATOM 5643 C CA . PRO A 1 795 ? 1.011 -1.355 21.329 1.00 98.38 795 PRO A CA 1
ATOM 5644 C C . PRO A 1 795 ? 1.608 -0.263 22.226 1.00 98.38 795 PRO A C 1
ATOM 5646 O O . PRO A 1 795 ? 0.969 0.750 22.507 1.00 98.38 795 PRO A O 1
ATOM 5649 N N . GLY A 1 796 ? 2.831 -0.466 22.715 1.00 94.81 796 GLY A N 1
ATOM 5650 C CA . GLY A 1 796 ? 3.496 0.478 23.622 1.00 94.81 796 GLY A CA 1
ATOM 5651 C C . GLY A 1 796 ? 5.020 0.421 23.633 1.00 94.81 796 GLY A C 1
ATOM 5652 O O . GLY A 1 796 ? 5.633 1.108 24.449 1.00 94.81 796 GLY A O 1
ATOM 5653 N N . VAL A 1 797 ? 5.645 -0.387 22.774 1.00 93.69 797 VAL A N 1
ATOM 5654 C CA . VAL A 1 797 ? 7.107 -0.512 22.653 1.00 93.69 797 VAL A CA 1
ATOM 5655 C C . VAL A 1 797 ? 7.564 0.053 21.318 1.00 93.69 797 VAL A C 1
ATOM 5657 O O . VAL A 1 797 ? 7.019 -0.320 20.298 1.00 93.69 797 VAL A O 1
ATOM 5660 N N . ASP A 1 798 ? 8.566 0.925 21.307 1.00 86.38 798 ASP A N 1
ATOM 5661 C CA . ASP A 1 798 ? 9.103 1.522 20.080 1.00 86.38 798 ASP A CA 1
ATOM 5662 C C . ASP A 1 798 ? 8.013 2.223 19.242 1.00 86.38 798 ASP A C 1
ATOM 5664 O O . ASP A 1 798 ? 7.847 2.000 18.042 1.00 86.38 798 ASP A O 1
ATOM 5668 N N . ILE A 1 799 ? 7.247 3.093 19.910 1.00 91.00 799 ILE A N 1
ATOM 5669 C CA . ILE A 1 799 ? 6.181 3.897 19.310 1.00 91.00 799 ILE A CA 1
ATOM 5670 C C . ILE A 1 799 ? 6.763 5.225 18.822 1.00 91.00 799 ILE A C 1
ATOM 5672 O O . ILE A 1 799 ? 7.233 6.035 19.625 1.00 91.00 799 ILE A O 1
ATOM 5676 N N . GLU A 1 800 ? 6.736 5.448 17.508 1.00 87.81 800 GLU A N 1
ATOM 5677 C CA . GLU A 1 800 ? 7.042 6.746 16.897 1.00 87.81 800 GLU A CA 1
ATOM 5678 C C . GLU A 1 800 ? 5.905 7.742 17.156 1.00 87.81 800 GLU A C 1
ATOM 5680 O O . GLU A 1 800 ? 4.739 7.436 16.915 1.00 87.81 800 GLU A O 1
ATOM 5685 N N . ARG A 1 801 ? 6.238 8.924 17.675 1.00 87.94 801 ARG A N 1
ATOM 5686 C CA . ARG A 1 801 ? 5.280 9.966 18.066 1.00 87.94 801 ARG A CA 1
ATOM 5687 C C . ARG A 1 801 ? 5.861 11.357 17.844 1.00 87.94 801 ARG A C 1
ATOM 5689 O O . ARG A 1 801 ? 7.081 11.540 17.851 1.00 87.94 801 ARG A O 1
ATOM 5696 N N . ALA A 1 802 ? 4.996 12.363 17.770 1.00 85.81 802 ALA A N 1
ATOM 5697 C CA . ALA A 1 802 ? 5.439 13.750 17.726 1.00 85.81 802 ALA A CA 1
ATOM 5698 C C . ALA A 1 802 ? 6.065 14.217 19.051 1.00 85.81 802 ALA A C 1
ATOM 5700 O O . ALA A 1 802 ? 5.757 13.731 20.145 1.00 85.81 802 ALA A O 1
ATOM 5701 N N . VAL A 1 803 ? 6.929 15.217 18.939 1.00 85.75 803 VAL A N 1
ATOM 5702 C CA . VAL A 1 803 ? 7.471 16.046 20.018 1.00 85.75 803 VAL A CA 1
ATOM 5703 C C . VAL A 1 803 ? 7.527 17.487 19.524 1.00 85.75 803 VAL A C 1
ATOM 5705 O O . VAL A 1 803 ? 7.464 17.745 18.327 1.00 85.75 803 VAL A O 1
ATOM 5708 N N . THR A 1 804 ? 7.676 18.450 20.428 1.00 77.38 804 THR A N 1
ATOM 5709 C CA . THR A 1 804 ? 7.857 19.857 20.047 1.00 77.38 804 THR A CA 1
ATOM 5710 C C . THR A 1 804 ? 9.035 19.998 19.068 1.00 77.38 804 THR A C 1
ATOM 5712 O O . THR A 1 804 ? 10.190 19.795 19.448 1.00 77.38 804 THR A O 1
ATOM 5715 N N . GLY A 1 805 ? 8.740 20.330 17.806 1.00 66.69 805 GLY A N 1
ATOM 5716 C CA . GLY A 1 805 ? 9.727 20.509 16.736 1.00 66.69 805 GLY A CA 1
ATOM 5717 C C . GLY A 1 805 ? 10.254 19.233 16.057 1.00 66.69 805 GLY A C 1
ATOM 5718 O O . GLY A 1 805 ? 11.270 19.329 15.369 1.00 66.69 805 GLY A O 1
ATOM 5719 N N . GLY A 1 806 ? 9.622 18.062 16.227 1.00 73.81 806 GLY A N 1
ATOM 5720 C CA . GLY A 1 806 ? 10.058 16.834 15.545 1.00 73.81 806 GLY A CA 1
ATOM 5721 C C . GLY A 1 806 ? 9.284 15.563 15.915 1.00 73.81 806 GLY A C 1
ATOM 5722 O O . GLY A 1 806 ? 8.165 15.617 16.415 1.00 73.81 806 GLY A O 1
ATOM 5723 N N . VAL A 1 807 ? 9.907 14.403 15.689 1.00 77.31 807 VAL A N 1
ATOM 5724 C CA . VAL A 1 807 ? 9.386 13.069 16.042 1.00 77.31 807 VAL A CA 1
ATOM 5725 C C . VAL A 1 807 ? 10.420 12.276 16.845 1.00 77.31 807 VAL A C 1
ATOM 5727 O O . VAL A 1 807 ? 11.621 12.534 16.755 1.00 77.31 807 VAL A O 1
ATOM 5730 N N . VAL A 1 808 ? 9.964 11.330 17.664 1.00 77.88 808 VAL A N 1
ATOM 5731 C CA . VAL A 1 808 ? 10.825 10.422 18.436 1.00 77.88 808 VAL A CA 1
ATOM 5732 C C . VAL A 1 808 ? 10.151 9.065 18.613 1.00 77.88 808 VAL A C 1
ATOM 5734 O O . VAL A 1 808 ? 8.932 8.991 18.747 1.00 77.88 808 VAL A O 1
ATOM 5737 N N . THR A 1 809 ? 10.948 8.004 18.694 1.00 86.00 809 THR A N 1
ATOM 5738 C CA . THR A 1 809 ? 10.489 6.651 19.027 1.00 86.00 809 THR A CA 1
ATOM 5739 C C . THR A 1 809 ? 10.736 6.355 20.504 1.00 86.00 809 THR A C 1
ATOM 5741 O O . THR A 1 809 ? 11.858 6.506 20.995 1.00 86.00 809 THR A O 1
ATOM 5744 N N . GLN A 1 810 ? 9.696 5.953 21.238 1.00 86.94 810 GLN A N 1
ATOM 5745 C CA . GLN A 1 810 ? 9.792 5.661 22.670 1.00 86.94 810 GLN A CA 1
ATOM 5746 C C . GLN A 1 810 ? 8.795 4.579 23.105 1.00 86.94 810 GLN A C 1
ATOM 5748 O O . GLN A 1 810 ? 7.752 4.389 22.490 1.00 86.94 810 GLN A O 1
ATOM 5753 N N . SER A 1 811 ? 9.095 3.907 24.217 1.00 92.38 811 SER A N 1
ATOM 5754 C CA . SER A 1 811 ? 8.238 2.883 24.823 1.00 92.38 811 SER A CA 1
ATOM 5755 C C . SER A 1 811 ? 7.589 3.382 26.119 1.00 92.38 811 SER A C 1
ATOM 5757 O O . SER A 1 811 ? 8.289 3.898 26.993 1.00 92.38 811 SER A O 1
ATOM 5759 N N . SER A 1 812 ? 6.268 3.234 26.249 1.00 95.38 812 SER A N 1
ATOM 5760 C CA . SER A 1 812 ? 5.485 3.527 27.459 1.00 95.38 812 SER A CA 1
ATOM 5761 C C . SER A 1 812 ? 4.060 2.965 27.349 1.00 95.38 812 SER A C 1
ATOM 5763 O O . SER A 1 812 ? 3.474 2.976 26.269 1.00 95.38 812 SER A O 1
ATOM 5765 N N . SER A 1 813 ? 3.455 2.569 28.475 1.00 96.19 813 SER A N 1
ATOM 5766 C CA . SER A 1 813 ? 2.007 2.300 28.550 1.00 96.19 813 SER A CA 1
ATOM 5767 C C . SER A 1 813 ? 1.143 3.557 28.380 1.00 96.19 813 SER A C 1
ATOM 5769 O O . SER A 1 813 ? -0.019 3.433 28.002 1.00 96.19 813 SER A O 1
ATOM 5771 N N . ASP A 1 814 ? 1.695 4.764 28.572 1.00 97.31 814 ASP A N 1
ATOM 5772 C CA . ASP A 1 814 ? 1.013 6.027 28.232 1.00 97.31 814 ASP A CA 1
ATOM 5773 C C . ASP A 1 814 ? 0.673 6.095 26.734 1.00 97.31 814 ASP A C 1
ATOM 5775 O O . ASP A 1 814 ? -0.395 6.572 26.352 1.00 97.31 814 ASP A O 1
ATOM 5779 N N . PHE A 1 815 ? 1.551 5.557 25.881 1.00 98.19 815 PHE A N 1
ATOM 5780 C CA . PHE A 1 815 ? 1.333 5.490 24.435 1.00 98.19 815 PHE A CA 1
ATOM 5781 C C . PHE A 1 815 ? 0.269 4.450 24.082 1.00 98.19 815 PHE A C 1
ATOM 5783 O O . PHE A 1 815 ? -0.599 4.725 23.259 1.00 98.19 815 PHE A O 1
ATOM 5790 N N . SER A 1 816 ? 0.249 3.313 24.781 1.00 98.44 816 SER A N 1
ATOM 5791 C CA . SER A 1 816 ? -0.824 2.318 24.665 1.00 98.44 816 SER A CA 1
ATOM 5792 C C . SER A 1 816 ? -2.185 2.910 25.037 1.00 98.44 816 SER A C 1
ATOM 5794 O O . SER A 1 816 ? -3.156 2.758 24.297 1.00 98.44 816 SER A O 1
ATOM 5796 N N . ALA A 1 817 ? -2.255 3.652 26.146 1.00 98.50 817 ALA A N 1
ATOM 5797 C CA . ALA A 1 817 ? -3.468 4.353 26.559 1.00 98.50 817 ALA A CA 1
ATOM 5798 C C . ALA A 1 817 ? -3.902 5.421 25.541 1.00 98.50 817 ALA A C 1
ATOM 5800 O O . ALA A 1 817 ? -5.098 5.583 25.302 1.00 98.50 817 ALA A O 1
ATOM 5801 N N . ALA A 1 818 ? -2.954 6.114 24.901 1.00 98.62 818 ALA A N 1
ATOM 5802 C CA . ALA A 1 818 ? -3.246 7.078 23.844 1.00 98.62 818 ALA A CA 1
ATOM 5803 C C . ALA A 1 818 ? -3.890 6.424 22.608 1.00 98.62 818 ALA A C 1
ATOM 5805 O O . ALA A 1 818 ? -4.887 6.941 22.102 1.00 98.62 818 ALA A O 1
ATOM 5806 N N . LEU A 1 819 ? -3.393 5.261 22.171 1.00 98.12 819 LEU A N 1
ATOM 5807 C CA . LEU A 1 819 ? -4.000 4.507 21.066 1.00 98.12 819 LEU A CA 1
ATOM 5808 C C . LEU A 1 819 ? -5.432 4.063 21.403 1.00 98.12 819 LEU A C 1
ATOM 5810 O O . LEU A 1 819 ? -6.343 4.247 20.597 1.00 98.12 819 LEU A O 1
ATOM 5814 N N . VAL A 1 820 ? -5.668 3.568 22.625 1.00 98.31 820 VAL A N 1
ATOM 5815 C CA . VAL A 1 820 ? -7.017 3.192 23.091 1.00 98.31 820 VAL A CA 1
ATOM 5816 C C . VAL A 1 820 ? -7.943 4.406 23.202 1.00 98.31 820 VAL A C 1
ATOM 5818 O O . VAL A 1 820 ? -9.115 4.308 22.852 1.00 98.31 820 VAL A O 1
ATOM 5821 N N . ALA A 1 821 ? -7.450 5.568 23.637 1.00 98.19 821 ALA A N 1
ATOM 5822 C CA . ALA A 1 821 ? -8.244 6.796 23.663 1.00 98.19 821 ALA A CA 1
ATOM 5823 C C . ALA A 1 821 ? -8.635 7.267 22.253 1.00 98.19 821 ALA A C 1
ATOM 5825 O O . ALA A 1 821 ? -9.761 7.724 22.048 1.00 98.19 821 ALA A O 1
ATOM 5826 N N . GLY A 1 822 ? -7.742 7.113 21.273 1.00 95.50 822 GLY A N 1
ATOM 5827 C CA . GLY A 1 822 ? -8.061 7.340 19.867 1.00 95.50 822 GLY A CA 1
ATOM 5828 C C . GLY A 1 822 ? -9.099 6.346 19.328 1.00 95.50 822 GLY A C 1
ATOM 5829 O O . GLY A 1 822 ? -10.051 6.757 18.666 1.00 95.50 822 GLY A O 1
ATOM 5830 N N . ALA A 1 823 ? -8.999 5.064 19.689 1.00 93.56 823 ALA A N 1
ATOM 5831 C CA . ALA A 1 823 ? -9.997 4.053 19.335 1.00 93.56 823 ALA A CA 1
ATOM 5832 C C . ALA A 1 823 ? -11.370 4.340 19.973 1.00 93.56 823 ALA A C 1
ATOM 5834 O O . ALA A 1 823 ? -12.390 4.291 19.291 1.00 93.56 823 ALA A O 1
ATOM 5835 N N . ALA A 1 824 ? -11.402 4.736 21.250 1.00 93.25 824 ALA A N 1
ATOM 5836 C CA . ALA A 1 824 ? -12.618 5.185 21.932 1.00 93.25 824 ALA A CA 1
ATOM 5837 C C . ALA A 1 824 ? -13.243 6.407 21.236 1.00 93.25 824 ALA A C 1
ATOM 5839 O O . ALA A 1 824 ? -14.463 6.486 21.087 1.00 93.25 824 ALA A O 1
ATOM 5840 N N . SER A 1 825 ? -12.406 7.347 20.779 1.00 91.62 825 SER A N 1
ATOM 5841 C CA . SER A 1 825 ? -12.839 8.518 20.012 1.00 91.62 825 SER A CA 1
ATOM 5842 C C . SER A 1 825 ? -13.514 8.111 18.704 1.00 91.62 825 SER A C 1
ATOM 5844 O O . SER A 1 825 ? -14.629 8.570 18.454 1.00 91.62 825 SER A O 1
ATOM 5846 N N . LEU A 1 826 ? -12.889 7.217 17.920 1.00 86.12 826 LEU A N 1
ATOM 5847 C CA . LEU A 1 826 ? -13.460 6.661 16.686 1.00 86.12 826 LEU A CA 1
ATOM 5848 C C . LEU A 1 826 ? -14.789 5.945 16.940 1.00 86.12 826 LEU A C 1
ATOM 5850 O O . LEU A 1 826 ? -15.769 6.205 16.246 1.00 86.12 826 LEU A O 1
ATOM 5854 N N . TRP A 1 827 ? -14.838 5.091 17.961 1.00 84.56 827 TRP A N 1
ATOM 5855 C CA . TRP A 1 827 ? -16.023 4.313 18.314 1.00 84.56 827 TRP A CA 1
ATOM 5856 C C . TRP A 1 827 ? -17.216 5.220 18.673 1.00 84.56 827 TRP A C 1
ATOM 5858 O O . TRP A 1 827 ? -18.344 4.993 18.234 1.00 84.56 827 TRP A O 1
ATOM 5868 N N . LEU A 1 828 ? -16.967 6.324 19.386 1.00 84.88 828 LEU A N 1
ATOM 5869 C CA . LEU A 1 828 ? -17.987 7.327 19.718 1.00 84.88 828 LEU A CA 1
ATOM 5870 C C . LEU A 1 828 ? -18.513 8.117 18.509 1.00 84.88 828 LEU A C 1
ATOM 5872 O O . LEU A 1 828 ? -19.637 8.618 18.565 1.00 84.88 828 LEU A O 1
ATOM 5876 N N . ARG A 1 829 ? -17.753 8.233 17.409 1.00 77.81 829 ARG A N 1
ATOM 5877 C CA . ARG A 1 829 ? -18.202 8.971 16.208 1.00 77.81 829 ARG A CA 1
ATOM 5878 C C . ARG A 1 829 ? -19.428 8.334 15.568 1.00 77.81 829 ARG A C 1
ATOM 5880 O O . ARG A 1 829 ? -20.299 9.055 15.077 1.00 77.81 829 ARG A O 1
ATOM 5887 N N . VAL A 1 830 ? -19.468 7.004 15.569 1.00 71.19 830 VAL A N 1
ATOM 5888 C CA . VAL A 1 830 ? -20.587 6.216 15.041 1.00 71.19 830 VAL A CA 1
ATOM 5889 C C . VAL A 1 830 ? -21.645 5.950 16.114 1.00 71.19 830 VAL A C 1
ATOM 5891 O O . VAL A 1 830 ? -22.834 5.940 15.805 1.00 71.19 830 VAL A O 1
ATOM 5894 N N . ASN A 1 831 ? -21.238 5.857 17.384 1.00 73.94 831 ASN A N 1
ATOM 5895 C CA . ASN A 1 831 ? -22.104 5.589 18.531 1.00 73.94 831 ASN A CA 1
ATOM 5896 C C . ASN A 1 831 ? -22.324 6.847 19.389 1.00 73.94 831 ASN A C 1
ATOM 5898 O O . ASN A 1 831 ? -22.129 6.846 20.603 1.00 73.94 831 ASN A O 1
ATOM 5902 N N . GLY A 1 832 ? -22.758 7.943 18.761 1.00 69.25 832 GLY A N 1
ATOM 5903 C CA . GLY A 1 832 ? -22.817 9.284 19.369 1.00 69.25 832 GLY A CA 1
ATOM 5904 C C . GLY A 1 832 ? -23.790 9.486 20.545 1.00 69.25 832 GLY A C 1
ATOM 5905 O O . GLY A 1 832 ? -23.969 10.622 20.982 1.00 69.25 832 GLY A O 1
ATOM 5906 N N . ALA A 1 833 ? -24.432 8.428 21.048 1.00 75.12 833 ALA A N 1
ATOM 5907 C CA . ALA A 1 833 ? -25.274 8.433 22.250 1.00 75.12 833 ALA A CA 1
ATOM 5908 C C . ALA A 1 833 ? -24.809 7.431 23.325 1.00 75.12 833 ALA A C 1
ATOM 5910 O O . ALA A 1 833 ? -25.481 7.273 24.343 1.00 75.12 833 ALA A O 1
ATOM 5911 N N . ALA A 1 834 ? -23.693 6.742 23.093 1.00 77.19 834 ALA A N 1
ATOM 5912 C CA . ALA A 1 834 ? -23.203 5.704 23.978 1.00 77.19 834 ALA A CA 1
ATOM 5913 C C . ALA A 1 834 ? -22.656 6.261 25.294 1.00 77.19 834 ALA A C 1
ATOM 5915 O O . ALA A 1 834 ? -22.038 7.329 25.347 1.00 77.19 834 ALA A O 1
ATOM 5916 N N . THR A 1 835 ? -22.876 5.502 26.362 1.00 86.50 835 THR A N 1
ATOM 5917 C CA . THR A 1 835 ? -22.319 5.783 27.682 1.00 86.50 835 THR A CA 1
ATOM 5918 C C . THR A 1 835 ? -20.863 5.309 27.768 1.00 86.50 835 THR A C 1
ATOM 5920 O O . THR A 1 835 ? -20.446 4.445 26.996 1.00 86.50 835 THR A O 1
ATOM 5923 N N . PRO A 1 836 ? -20.068 5.795 28.736 1.00 87.69 836 PRO A N 1
ATOM 5924 C CA . PRO A 1 836 ? -18.715 5.277 28.958 1.00 87.69 836 PRO A CA 1
ATOM 5925 C C . PRO A 1 836 ? -18.643 3.762 29.185 1.00 87.69 836 PRO A C 1
ATOM 5927 O O . PRO A 1 836 ? -17.668 3.123 28.792 1.00 87.69 836 PRO A O 1
ATOM 5930 N N . ALA A 1 837 ? -19.682 3.180 29.794 1.00 82.81 837 ALA A N 1
ATOM 5931 C CA . ALA A 1 837 ? -19.785 1.737 29.977 1.00 82.81 837 ALA A CA 1
ATOM 5932 C C . ALA A 1 837 ? -19.955 1.010 28.634 1.00 82.81 837 ALA A C 1
ATOM 5934 O O . ALA A 1 837 ? -19.293 -0.004 28.417 1.00 82.81 837 ALA A O 1
ATOM 5935 N N . ASP A 1 838 ? -20.765 1.559 27.724 1.00 83.31 838 ASP A N 1
ATOM 5936 C CA . ASP A 1 838 ? -20.958 1.012 26.376 1.00 83.31 838 ASP A CA 1
ATOM 5937 C C . ASP A 1 838 ? -19.660 1.078 25.562 1.00 83.31 838 ASP A C 1
ATOM 5939 O O . ASP A 1 838 ? -19.293 0.100 24.919 1.00 83.31 838 ASP A O 1
ATOM 5943 N N . VAL A 1 839 ? -18.917 2.191 25.646 1.00 85.50 839 VAL A N 1
ATOM 5944 C CA . VAL A 1 839 ? -17.614 2.337 24.969 1.00 85.50 839 VAL A CA 1
ATOM 5945 C C . VAL A 1 839 ? -16.611 1.308 25.493 1.00 85.50 839 VAL A C 1
ATOM 5947 O O . VAL A 1 839 ? -15.948 0.632 24.709 1.00 85.50 839 VAL A O 1
ATOM 5950 N N . LYS A 1 840 ? -16.507 1.157 26.821 1.00 88.25 840 LYS A N 1
ATOM 5951 C CA . LYS A 1 840 ? -15.619 0.167 27.449 1.00 88.25 840 LYS A CA 1
ATOM 5952 C C . LYS A 1 840 ? -15.994 -1.258 27.039 1.00 88.25 840 LYS A C 1
ATOM 5954 O O . LYS A 1 840 ? -15.113 -2.033 26.680 1.00 88.25 840 LYS A O 1
ATOM 5959 N N . ALA A 1 841 ? -17.283 -1.594 27.072 1.00 81.88 841 ALA A N 1
ATOM 5960 C CA . ALA A 1 841 ? -17.774 -2.904 26.662 1.00 81.88 841 ALA A CA 1
ATOM 5961 C C . ALA A 1 841 ? -17.517 -3.172 25.171 1.00 81.88 841 ALA A C 1
ATOM 5963 O O . ALA A 1 841 ? -17.042 -4.253 24.834 1.00 81.88 841 ALA A O 1
ATOM 5964 N N . GLY A 1 842 ? -17.761 -2.183 24.305 1.00 79.44 842 GLY A N 1
ATOM 5965 C CA . GLY A 1 842 ? -17.509 -2.266 22.866 1.00 79.44 842 GLY A CA 1
ATOM 5966 C C . GLY A 1 842 ? -16.039 -2.527 22.551 1.00 79.44 842 GLY A C 1
ATOM 5967 O O . GLY A 1 842 ? -15.723 -3.504 21.885 1.00 79.44 842 GLY A O 1
ATOM 5968 N N . LEU A 1 843 ? -15.122 -1.742 23.124 1.00 85.06 843 LEU A N 1
ATOM 5969 C CA . LEU A 1 843 ? -13.682 -1.936 22.914 1.00 85.06 843 LEU A CA 1
ATOM 5970 C C . LEU A 1 843 ? -13.173 -3.289 23.434 1.00 85.06 843 LEU A C 1
ATOM 5972 O O . LEU A 1 843 ? -12.297 -3.893 22.820 1.00 85.06 843 LEU A O 1
ATOM 5976 N N . ILE A 1 844 ? -13.706 -3.777 24.560 1.00 85.06 844 ILE A N 1
ATOM 5977 C CA . ILE A 1 844 ? -13.380 -5.109 25.099 1.00 85.06 844 ILE A CA 1
ATOM 5978 C C . ILE A 1 844 ? -13.905 -6.220 24.182 1.00 85.06 844 ILE A C 1
ATOM 5980 O O . ILE A 1 844 ? -13.226 -7.230 24.013 1.00 85.06 844 ILE A O 1
ATOM 5984 N N . ALA A 1 845 ? -15.100 -6.045 23.614 1.00 80.75 845 ALA A N 1
ATOM 5985 C CA . ALA A 1 845 ? -15.701 -7.000 22.689 1.00 80.75 845 ALA A CA 1
ATOM 5986 C C . ALA A 1 845 ? -14.960 -7.044 21.345 1.00 80.75 845 ALA A C 1
ATOM 5988 O O . ALA A 1 845 ? -14.768 -8.125 20.790 1.00 80.75 845 ALA A O 1
ATOM 5989 N N . ASP A 1 846 ? -14.504 -5.889 20.857 1.00 79.00 846 ASP A N 1
ATOM 5990 C CA . ASP A 1 846 ? -13.766 -5.780 19.600 1.00 79.00 846 ASP A CA 1
ATOM 5991 C C . ASP A 1 846 ? -12.323 -6.283 19.726 1.00 79.00 846 ASP A C 1
ATOM 5993 O O . ASP A 1 846 ? -11.742 -6.722 18.732 1.00 79.00 846 ASP A O 1
ATOM 5997 N N . ALA A 1 847 ? -11.746 -6.245 20.932 1.00 85.44 847 ALA A N 1
ATOM 5998 C CA . ALA A 1 847 ? -10.366 -6.629 21.186 1.00 85.44 847 ALA A CA 1
ATOM 5999 C C . ALA A 1 847 ? -10.047 -8.066 20.741 1.00 85.44 847 ALA A C 1
ATOM 6001 O O . ALA A 1 847 ? -10.791 -9.024 20.958 1.00 85.44 847 ALA A O 1
ATOM 6002 N N . THR A 1 848 ? -8.851 -8.238 20.188 1.00 85.56 848 THR A N 1
ATOM 6003 C CA . THR A 1 848 ? -8.317 -9.546 19.824 1.00 85.56 848 THR A CA 1
ATOM 6004 C C . THR A 1 848 ? -8.056 -10.370 21.082 1.00 85.56 848 THR A C 1
ATOM 6006 O O . THR A 1 848 ? -7.131 -10.093 21.852 1.00 85.56 848 THR A O 1
ATOM 6009 N N . SER A 1 849 ? -8.834 -11.434 21.269 1.00 88.88 849 SER A N 1
ATOM 6010 C CA . SER A 1 849 ? -8.631 -12.373 22.368 1.00 88.88 849 SER A CA 1
ATOM 6011 C C . SER A 1 849 ? -7.478 -13.337 22.093 1.00 88.88 849 SER A C 1
ATOM 6013 O O . SER A 1 849 ? -7.418 -13.946 21.026 1.00 88.88 849 SER A O 1
ATOM 6015 N N . GLY A 1 850 ? -6.614 -13.565 23.082 1.00 88.44 850 GLY A N 1
ATOM 6016 C CA . GLY A 1 850 ? -5.619 -14.641 23.025 1.00 88.44 850 GLY A CA 1
ATOM 6017 C C . GLY A 1 850 ? -4.298 -14.295 22.332 1.00 88.44 850 GLY A C 1
ATOM 6018 O O . GLY A 1 850 ? -3.445 -15.176 22.238 1.00 88.44 850 GLY A O 1
ATOM 6019 N N . ALA A 1 851 ? -4.115 -13.054 21.871 1.00 84.44 851 ALA A N 1
ATOM 6020 C CA . ALA A 1 851 ? -2.919 -12.629 21.140 1.00 84.44 851 ALA A CA 1
ATOM 6021 C C . ALA A 1 851 ? -1.663 -12.560 22.021 1.00 84.44 851 ALA A C 1
ATOM 6023 O O . ALA A 1 851 ? -0.580 -12.953 21.592 1.00 84.44 851 ALA A O 1
ATOM 6024 N N . VAL A 1 852 ? -1.802 -12.108 23.272 1.00 90.06 852 VAL A N 1
ATOM 6025 C CA . VAL A 1 852 ? -0.653 -11.871 24.150 1.00 90.06 852 VAL A CA 1
ATOM 6026 C C . VAL A 1 852 ? -0.189 -13.199 24.767 1.00 90.06 852 VAL A C 1
ATOM 6028 O O . VAL A 1 852 ? -0.968 -13.869 25.463 1.00 90.06 852 VAL A O 1
ATOM 6031 N N . PRO A 1 853 ? 1.069 -13.624 24.552 1.00 86.75 853 PRO A N 1
ATOM 6032 C CA . PRO A 1 853 ? 1.568 -14.883 25.081 1.00 86.75 853 PRO A CA 1
ATOM 6033 C C . PRO A 1 853 ? 1.754 -14.826 26.613 1.00 86.75 853 PRO A C 1
ATOM 6035 O O . PRO A 1 853 ? 2.103 -13.784 27.170 1.00 86.75 853 PRO A O 1
ATOM 6038 N N . PRO A 1 854 ? 1.548 -15.947 27.336 1.00 80.50 854 PRO A N 1
ATOM 6039 C CA . PRO A 1 854 ? 1.738 -16.007 28.785 1.00 80.50 854 PRO A CA 1
ATOM 6040 C C . PRO A 1 854 ? 3.219 -15.863 29.199 1.00 80.50 854 PRO A C 1
ATOM 6042 O O . PRO A 1 854 ? 4.108 -16.243 28.437 1.00 80.50 854 PRO A O 1
ATOM 6045 N N . PRO A 1 855 ? 3.504 -15.437 30.449 1.00 82.69 855 PRO A N 1
ATOM 6046 C CA . PRO A 1 855 ? 2.564 -15.269 31.562 1.00 82.69 855 PRO A CA 1
ATOM 6047 C C . PRO A 1 855 ? 1.868 -13.899 31.591 1.00 82.69 855 PRO A C 1
ATOM 6049 O O . PRO A 1 855 ? 2.519 -12.868 31.537 1.00 82.69 855 PRO A O 1
ATOM 6052 N N . LEU A 1 856 ? 0.547 -13.896 31.808 1.00 82.69 856 LEU A N 1
ATOM 6053 C CA . LEU A 1 856 ? -0.258 -12.662 31.895 1.00 82.69 856 LEU A CA 1
ATOM 6054 C C . LEU A 1 856 ? -0.504 -12.175 33.328 1.00 82.69 856 LEU A C 1
ATOM 6056 O O . LEU A 1 856 ? -1.076 -11.110 33.532 1.00 82.69 856 LEU A O 1
ATOM 6060 N N . LEU A 1 857 ? -0.109 -12.962 34.335 1.00 89.94 857 LEU A N 1
ATOM 6061 C CA . LEU A 1 857 ? -0.149 -12.587 35.758 1.00 89.94 857 LEU A CA 1
ATOM 6062 C C . LEU A 1 857 ? -1.521 -12.069 36.254 1.00 89.94 857 LEU A C 1
ATOM 6064 O O . LEU A 1 857 ? -1.597 -11.219 37.139 1.00 89.94 857 LEU A O 1
ATOM 6068 N N . GLY A 1 858 ? -2.611 -12.619 35.708 1.00 89.12 858 GLY A N 1
ATOM 6069 C CA . GLY A 1 858 ? -3.988 -12.245 36.051 1.00 89.12 858 GLY A CA 1
ATOM 6070 C C . GLY A 1 858 ? -4.580 -11.114 35.205 1.00 89.12 858 GLY A C 1
ATOM 6071 O O . GLY A 1 858 ? -5.707 -10.718 35.476 1.00 89.12 858 GLY A O 1
ATOM 6072 N N . SER A 1 859 ? -3.845 -10.612 34.208 1.00 94.50 859 SER A N 1
ATOM 6073 C CA . SER A 1 859 ? -4.358 -9.667 33.207 1.00 94.50 859 SER A CA 1
ATOM 6074 C C . SER A 1 859 ? -5.291 -10.366 32.208 1.00 94.50 859 SER A C 1
ATOM 6076 O O . SER A 1 859 ? -5.074 -11.551 31.914 1.00 94.50 859 SER A O 1
ATOM 6078 N N . PRO A 1 860 ? -6.290 -9.661 31.650 1.00 92.94 860 PRO A N 1
ATOM 6079 C CA . PRO A 1 860 ? -7.072 -10.166 30.526 1.00 92.94 860 PRO A CA 1
ATOM 6080 C C . PRO A 1 860 ? -6.182 -10.353 29.291 1.00 92.94 860 PRO A C 1
ATOM 6082 O O . PRO A 1 860 ? -5.291 -9.551 29.032 1.00 92.94 860 PRO A O 1
ATOM 6085 N N . ASN A 1 861 ? -6.418 -11.414 28.516 1.00 94.81 861 ASN A N 1
ATOM 6086 C CA . ASN A 1 861 ? -5.717 -11.629 27.247 1.00 94.81 861 ASN A CA 1
ATOM 6087 C C . ASN A 1 861 ? -6.494 -10.989 26.095 1.00 94.81 861 ASN A C 1
ATOM 6089 O O . ASN A 1 861 ? -7.082 -11.696 25.276 1.00 94.81 861 ASN A O 1
ATOM 6093 N N . LEU A 1 862 ? -6.553 -9.662 26.105 1.00 93.88 862 LEU A N 1
ATOM 6094 C CA . LEU A 1 862 ? -7.271 -8.852 25.129 1.00 93.88 862 LEU A CA 1
ATOM 6095 C C . LEU A 1 862 ? -6.305 -7.805 24.588 1.00 93.88 862 LEU A C 1
ATOM 6097 O O . LEU A 1 862 ? -5.723 -7.065 25.376 1.00 93.88 862 LEU A O 1
ATOM 6101 N N . LEU A 1 863 ? -6.121 -7.754 23.273 1.00 94.94 863 LEU A N 1
ATOM 6102 C CA . LEU A 1 863 ? -5.293 -6.761 22.591 1.00 94.94 863 LEU A CA 1
ATOM 6103 C C . LEU A 1 863 ? -6.189 -5.846 21.755 1.00 94.94 863 LEU A C 1
ATOM 6105 O O . LEU A 1 863 ? -7.061 -6.344 21.047 1.00 94.94 863 LEU A O 1
ATOM 6109 N N . LEU A 1 864 ? -5.989 -4.530 21.852 1.00 95.44 864 LEU A N 1
ATOM 6110 C CA . LEU A 1 864 ? -6.775 -3.518 21.149 1.00 95.44 864 LEU A CA 1
ATOM 6111 C C . LEU A 1 864 ? -6.951 -3.889 19.675 1.00 95.44 864 LEU A C 1
ATOM 6113 O O . LEU A 1 864 ? -5.975 -4.207 18.996 1.00 95.44 864 LEU A O 1
ATOM 6117 N N . ARG A 1 865 ? -8.196 -3.799 19.205 1.00 88.88 865 ARG A N 1
ATOM 6118 C CA . ARG A 1 865 ? -8.535 -3.871 17.790 1.00 88.88 865 ARG A CA 1
ATOM 6119 C C . ARG A 1 865 ? -9.489 -2.734 17.418 1.00 88.88 865 ARG A C 1
ATOM 6121 O O . ARG A 1 865 ? -10.402 -2.426 18.178 1.00 88.88 865 ARG A O 1
ATOM 6128 N N . VAL A 1 866 ? -9.280 -2.144 16.253 1.00 80.19 866 VAL A N 1
ATOM 6129 C CA . VAL A 1 866 ? -10.090 -1.127 15.591 1.00 80.19 866 VAL A CA 1
ATOM 6130 C C . VAL A 1 866 ? -10.560 -1.774 14.292 1.00 80.19 866 VAL A C 1
ATOM 6132 O O . VAL A 1 866 ? -9.902 -1.666 13.272 1.00 80.19 866 VAL A O 1
ATOM 6135 N N . SER A 1 867 ? -11.632 -2.558 14.354 1.00 60.38 867 SER A N 1
ATOM 6136 C CA . SER A 1 867 ? -12.068 -3.393 13.230 1.00 60.38 867 SER A CA 1
ATOM 6137 C C . SER A 1 867 ? -12.491 -2.593 11.987 1.00 60.38 867 SER A C 1
ATOM 6139 O O . SER A 1 867 ? -13.128 -1.546 12.111 1.00 60.38 867 SER A O 1
ATOM 6141 N N . ASP A 1 868 ? -12.246 -3.169 10.799 1.00 50.53 868 ASP A N 1
ATOM 6142 C CA . ASP A 1 868 ? -12.731 -2.715 9.472 1.00 50.53 868 ASP A CA 1
ATOM 6143 C C . ASP A 1 868 ? -14.257 -2.524 9.413 1.00 50.53 868 ASP A C 1
ATOM 6145 O O . ASP A 1 868 ? -14.803 -1.791 8.599 1.00 50.53 868 ASP A O 1
ATOM 6149 N N . GLY A 1 869 ? -14.981 -3.180 10.315 1.00 45.38 869 GLY A N 1
ATOM 6150 C CA . GLY A 1 869 ? -16.351 -2.838 10.643 1.00 45.38 869 GLY A CA 1
ATOM 6151 C C . GLY A 1 869 ? -16.357 -2.086 11.959 1.00 45.38 869 GLY A C 1
ATOM 6152 O O . GLY A 1 869 ? -16.131 -2.680 13.014 1.00 45.38 869 GLY A O 1
ATOM 6153 N N . CYS A 1 870 ? -16.686 -0.798 11.923 1.00 45.38 870 CYS A N 1
ATOM 6154 C CA . CYS A 1 870 ? -17.287 -0.171 13.091 1.00 45.38 870 CYS A CA 1
ATOM 6155 C C . CYS A 1 870 ? -18.435 -1.077 13.579 1.00 45.38 870 CYS A C 1
ATOM 6157 O O . CYS A 1 870 ? -19.187 -1.556 12.722 1.00 45.38 870 CYS A O 1
ATOM 6159 N N . PRO A 1 871 ? -18.646 -1.294 14.891 1.00 41.16 871 PRO A N 1
ATOM 6160 C CA . PRO A 1 871 ? -19.923 -1.800 15.359 1.00 41.16 871 PRO A CA 1
ATOM 6161 C C . PRO A 1 871 ? -20.983 -0.721 15.092 1.00 41.16 871 PRO A C 1
ATOM 6163 O O . PRO A 1 871 ? -21.317 0.117 15.925 1.00 41.16 871 PRO A O 1
ATOM 6166 N N . VAL A 1 872 ? -21.474 -0.724 13.856 1.00 39.28 872 VAL A N 1
ATOM 6167 C CA . VAL A 1 872 ? -22.901 -0.750 13.567 1.00 39.28 872 VAL A CA 1
ATOM 6168 C C . VAL A 1 872 ? -23.442 -1.985 14.289 1.00 39.28 872 VAL A C 1
ATOM 6170 O O . VAL A 1 872 ? -22.709 -2.961 14.428 1.00 39.28 872 VAL A O 1
ATOM 6173 N N . VAL A 1 873 ? -24.701 -1.983 14.724 1.00 38.88 873 VAL A N 1
ATOM 6174 C CA . VAL A 1 873 ? -25.416 -3.240 15.010 1.00 38.88 873 VAL A CA 1
ATOM 6175 C C . VAL A 1 873 ? -25.054 -4.245 13.905 1.00 38.88 873 VAL A C 1
ATOM 6177 O O . VAL A 1 873 ? -25.399 -4.021 12.741 1.00 38.88 873 VAL A O 1
ATOM 6180 N N . LEU A 1 874 ? -24.246 -5.262 14.224 1.00 40.50 874 LEU A N 1
ATOM 6181 C CA . LEU A 1 874 ? -23.648 -6.112 13.198 1.00 40.50 874 LEU A CA 1
ATOM 6182 C C . LEU A 1 874 ? -24.768 -6.918 12.524 1.00 40.50 874 LEU A C 1
ATOM 6184 O O . LEU A 1 874 ? -25.720 -7.326 13.190 1.00 40.50 874 LEU A O 1
ATOM 6188 N N . PRO A 1 875 ? -24.691 -7.201 11.212 1.00 49.94 875 PRO A N 1
ATOM 6189 C CA . PRO A 1 875 ? -25.314 -8.401 10.673 1.00 49.94 875 PRO A CA 1
ATOM 6190 C C . PRO A 1 875 ? -24.857 -9.599 11.501 1.00 49.94 875 PRO A C 1
ATOM 6192 O O . PRO A 1 875 ? -23.656 -9.701 11.742 1.00 49.94 875 PRO A O 1
ATOM 6195 N N . PRO A 1 876 ? -25.742 -10.530 11.907 1.00 53.38 876 PRO A N 1
ATOM 6196 C CA . PRO A 1 876 ? -25.406 -11.649 12.792 1.00 53.38 876 PRO A CA 1
ATOM 6197 C C . PRO A 1 876 ? -24.428 -12.648 12.148 1.00 53.38 876 PRO A C 1
ATOM 6199 O O . PRO A 1 876 ? -24.297 -13.770 12.628 1.00 53.38 876 PRO A O 1
ATOM 6202 N N . CYS A 1 877 ? -23.835 -12.298 10.996 1.00 53.09 877 CYS A N 1
ATOM 6203 C CA . CYS A 1 877 ? -23.122 -13.189 10.106 1.00 53.09 877 CYS A CA 1
ATOM 6204 C C . CYS A 1 877 ? -22.122 -12.450 9.203 1.00 53.09 877 CYS A C 1
ATOM 6206 O O . CYS A 1 877 ? -22.520 -11.698 8.310 1.00 53.09 877 CYS A O 1
ATOM 6208 N N . VAL A 1 878 ? -20.831 -12.761 9.338 1.00 43.25 878 VAL A N 1
ATOM 6209 C CA . VAL A 1 878 ? -19.821 -12.491 8.302 1.00 43.25 878 VAL A CA 1
ATOM 6210 C C . VAL A 1 878 ? -19.025 -13.776 8.055 1.00 43.25 878 VAL A C 1
ATOM 6212 O O . VAL A 1 878 ? -18.294 -14.237 8.923 1.00 43.25 878 VAL A O 1
ATOM 6215 N N . GLY A 1 879 ? -19.175 -14.355 6.855 1.00 46.56 879 GLY A N 1
ATOM 6216 C CA . GLY A 1 879 ? -18.290 -15.400 6.322 1.00 46.56 879 GLY A CA 1
ATOM 6217 C C . GLY A 1 879 ? -18.733 -16.865 6.477 1.00 46.56 879 GLY A C 1
ATOM 6218 O O . GLY A 1 879 ? -18.150 -17.600 7.264 1.00 46.56 879 GLY A O 1
ATOM 6219 N N . SER A 1 880 ? -19.686 -17.338 5.661 1.00 37.59 880 SER A N 1
ATOM 6220 C CA . SER A 1 880 ? -19.676 -18.678 5.022 1.00 37.59 880 SER A CA 1
ATOM 6221 C C . SER A 1 880 ? -20.955 -18.954 4.229 1.00 37.59 880 SER A C 1
ATOM 6223 O O . SER A 1 880 ? -21.969 -18.285 4.385 1.00 37.59 880 SER A O 1
ATOM 6225 N N . THR A 1 881 ? -20.869 -19.930 3.327 1.00 47.69 881 THR A N 1
ATOM 6226 C CA . THR A 1 881 ? -21.905 -20.346 2.378 1.00 47.69 881 THR A CA 1
ATOM 6227 C C . THR A 1 881 ? -22.995 -21.205 3.024 1.00 47.69 881 THR A C 1
ATOM 6229 O O . THR A 1 881 ? -22.678 -22.235 3.608 1.00 47.69 881 THR A O 1
ATOM 6232 N N . VAL A 1 882 ? -24.249 -20.776 2.821 1.00 47.97 882 VAL A N 1
ATOM 6233 C CA . VAL A 1 882 ? -25.543 -21.489 2.927 1.00 47.97 882 VAL A CA 1
ATOM 6234 C C . VAL A 1 882 ? -25.720 -22.386 4.160 1.00 47.97 882 VAL A C 1
ATOM 6236 O O . VAL A 1 882 ? -25.207 -23.500 4.209 1.00 47.97 882 VAL A O 1
ATOM 6239 N N . SER A 1 883 ? -26.550 -21.944 5.111 1.00 55.31 883 SER A N 1
ATOM 6240 C CA . SER A 1 883 ? -27.150 -22.835 6.109 1.00 55.31 883 SER A CA 1
ATOM 6241 C C . SER A 1 883 ? -28.611 -23.137 5.774 1.00 55.31 883 SER A C 1
ATOM 6243 O O . SER A 1 883 ? -29.275 -22.392 5.049 1.00 55.31 883 SER A O 1
ATOM 6245 N N . THR A 1 884 ? -29.092 -24.276 6.268 1.00 60.53 884 THR A N 1
ATOM 6246 C CA . THR A 1 884 ? -30.493 -24.690 6.177 1.00 60.53 884 THR A CA 1
ATOM 6247 C C . THR A 1 884 ? -31.376 -23.737 6.995 1.00 60.53 884 THR A C 1
ATOM 6249 O O . THR A 1 884 ? -30.979 -23.350 8.099 1.00 60.53 884 THR A O 1
ATOM 6252 N N . PRO A 1 885 ? -32.573 -23.358 6.506 1.00 70.56 885 PRO A N 1
ATOM 6253 C CA . PRO A 1 885 ? -33.509 -22.543 7.276 1.00 70.56 885 PRO A CA 1
ATOM 6254 C C . PRO A 1 885 ? -33.793 -23.172 8.644 1.00 70.56 885 PRO A C 1
ATOM 6256 O O . PRO A 1 885 ? -34.106 -24.358 8.737 1.00 70.56 885 PRO A O 1
ATOM 6259 N N . LEU A 1 886 ? -33.706 -22.379 9.713 1.00 79.12 886 LEU A N 1
ATOM 6260 C CA . LEU A 1 886 ? -34.126 -22.827 11.039 1.00 79.12 886 LEU A CA 1
ATOM 6261 C C . LEU A 1 886 ? -35.640 -22.707 11.133 1.00 79.12 886 LEU A C 1
ATOM 6263 O O . LEU A 1 886 ? -36.180 -21.614 10.951 1.00 79.12 886 LEU A O 1
ATOM 6267 N N . THR A 1 887 ? -36.310 -23.814 11.440 1.00 82.56 887 THR A N 1
ATOM 6268 C CA . THR A 1 887 ? -37.771 -23.849 11.521 1.00 82.56 887 THR A CA 1
ATOM 6269 C C . THR A 1 887 ? -38.222 -24.029 12.956 1.00 82.56 887 THR A C 1
ATOM 6271 O O . THR A 1 887 ? -37.831 -24.969 13.647 1.00 82.56 887 THR A O 1
ATOM 6274 N N . PHE A 1 888 ? -39.059 -23.107 13.410 1.00 83.62 888 PHE A N 1
ATOM 6275 C CA . PHE A 1 888 ? -39.596 -23.085 14.758 1.00 83.62 888 PHE A CA 1
ATOM 6276 C C . PHE A 1 888 ? -41.096 -23.364 14.716 1.00 83.62 888 PHE A C 1
ATOM 6278 O O . PHE A 1 888 ? -41.831 -22.693 13.991 1.00 83.62 888 PHE A O 1
ATOM 6285 N N . LEU A 1 889 ? -41.551 -24.330 15.511 1.00 83.81 889 LEU A N 1
ATOM 6286 C CA . LEU A 1 889 ? -42.970 -24.529 15.783 1.00 83.81 889 LEU A CA 1
ATOM 6287 C C . LEU A 1 889 ? -43.400 -23.568 16.884 1.00 83.81 889 LEU A C 1
ATOM 6289 O O . LEU A 1 889 ? -42.757 -23.486 17.936 1.00 83.81 889 LEU A O 1
ATOM 6293 N N . ILE A 1 890 ? -44.499 -22.864 16.630 1.00 82.88 890 ILE A N 1
ATOM 6294 C CA . ILE A 1 890 ? -45.096 -21.936 17.582 1.00 82.88 890 ILE A CA 1
ATOM 6295 C C . ILE A 1 890 ? -46.483 -22.459 17.963 1.00 82.88 890 ILE A C 1
ATOM 6297 O O . ILE A 1 890 ? -47.360 -22.596 17.111 1.00 82.88 890 ILE A O 1
ATOM 6301 N N . ASP A 1 891 ? -46.679 -22.758 19.250 1.00 78.44 891 ASP A N 1
ATOM 6302 C CA . ASP A 1 891 ? -47.929 -23.325 19.776 1.00 78.44 891 ASP A CA 1
ATOM 6303 C C . ASP A 1 891 ? -48.426 -22.578 21.030 1.00 78.44 891 ASP A C 1
ATOM 6305 O O . ASP A 1 891 ? -47.658 -22.224 21.928 1.00 78.44 891 ASP A O 1
ATOM 6309 N N . GLY A 1 892 ? -49.738 -22.348 21.115 1.00 73.88 892 GLY A N 1
ATOM 6310 C CA . GLY A 1 892 ? -50.413 -21.681 22.234 1.00 73.88 892 GLY A CA 1
ATOM 6311 C C . GLY A 1 892 ? -50.978 -20.285 21.929 1.00 73.88 892 GLY A C 1
ATOM 6312 O O . GLY A 1 892 ? -50.639 -19.644 20.942 1.00 73.88 892 GLY A O 1
ATOM 6313 N N . LEU A 1 893 ? -51.879 -19.802 22.796 1.00 68.00 893 LEU A N 1
ATOM 6314 C CA . LEU A 1 893 ? -52.571 -18.514 22.622 1.00 68.00 893 LEU A CA 1
ATOM 6315 C C . LEU A 1 893 ? -51.739 -17.321 23.142 1.00 68.00 893 LEU A C 1
ATOM 6317 O O . LEU A 1 893 ? -51.143 -17.440 24.212 1.00 68.00 893 LEU A O 1
ATOM 6321 N N . PRO A 1 894 ? -51.752 -16.148 22.481 1.00 67.31 894 PRO A N 1
ATOM 6322 C CA . PRO A 1 894 ? -51.175 -14.909 23.019 1.00 67.31 894 PRO A CA 1
ATOM 6323 C C . PRO A 1 894 ? -51.857 -14.404 24.304 1.00 67.31 894 PRO A C 1
ATOM 6325 O O . PRO A 1 894 ? -53.010 -14.721 24.586 1.00 67.31 894 PRO A O 1
ATOM 6328 N N . ASN A 1 895 ? -51.145 -13.609 25.113 1.00 69.50 895 ASN A N 1
ATOM 6329 C CA . ASN A 1 895 ? -51.635 -13.065 26.393 1.00 69.50 895 ASN A CA 1
ATOM 6330 C C . ASN A 1 895 ? -51.350 -11.558 26.576 1.00 69.50 895 ASN A C 1
ATOM 6332 O O . ASN A 1 895 ? -51.639 -11.019 27.646 1.00 69.50 895 ASN A O 1
ATOM 6336 N N . GLY A 1 896 ? -50.789 -10.889 25.561 1.00 66.19 896 GLY A N 1
ATOM 6337 C CA . GLY A 1 896 ? -50.527 -9.449 25.570 1.00 66.19 896 GLY A CA 1
ATOM 6338 C C . GLY A 1 896 ? -49.308 -8.975 26.372 1.00 66.19 896 GLY A C 1
ATOM 6339 O O . GLY A 1 896 ? -49.222 -7.779 26.638 1.00 66.19 896 GLY A O 1
ATOM 6340 N N . THR A 1 897 ? -48.379 -9.847 26.782 1.00 67.69 897 THR A N 1
ATOM 6341 C CA . THR A 1 897 ? -47.108 -9.414 27.398 1.00 67.69 897 THR A CA 1
ATOM 6342 C C . THR A 1 897 ? -46.056 -9.028 26.362 1.00 67.69 897 THR A C 1
ATOM 6344 O O . THR A 1 897 ? -45.909 -9.716 25.354 1.00 67.69 897 THR A O 1
ATOM 6347 N N . ASP A 1 898 ? -45.305 -7.962 26.648 1.00 72.56 898 ASP A N 1
ATOM 6348 C CA . ASP A 1 898 ? -44.094 -7.592 25.910 1.00 72.56 898 ASP A CA 1
ATOM 6349 C C . ASP A 1 898 ? -43.076 -8.731 25.900 1.00 72.56 898 ASP A C 1
ATOM 6351 O O . ASP A 1 898 ? -42.984 -9.520 26.847 1.00 72.56 898 ASP A O 1
ATOM 6355 N N . TRP A 1 899 ? -42.299 -8.793 24.826 1.00 74.88 899 TRP A N 1
ATOM 6356 C CA . TRP A 1 899 ? -41.280 -9.810 24.642 1.00 74.88 899 TRP A CA 1
ATOM 6357 C C . TRP A 1 899 ? -40.048 -9.233 23.948 1.00 74.88 899 TRP A C 1
ATOM 6359 O O . TRP A 1 899 ? -40.084 -8.170 23.326 1.00 74.88 899 TRP A O 1
ATOM 6369 N N . TRP A 1 900 ? -38.930 -9.932 24.106 1.00 77.88 900 TRP A N 1
ATOM 6370 C CA . TRP A 1 900 ? -37.644 -9.584 23.524 1.00 77.88 900 TRP A CA 1
ATOM 6371 C C . TRP A 1 900 ? -37.084 -10.781 22.778 1.00 77.88 900 TRP A C 1
ATOM 6373 O O . TRP A 1 900 ? -37.254 -11.923 23.211 1.00 77.88 900 TRP A O 1
ATOM 6383 N N . TRP A 1 901 ? -36.373 -10.521 21.689 1.00 80.69 901 TRP A N 1
ATOM 6384 C CA . TRP A 1 901 ? -35.648 -11.553 20.959 1.00 80.69 901 TRP A CA 1
ATOM 6385 C C . TRP A 1 901 ? -34.236 -11.102 20.599 1.00 80.69 901 TRP A C 1
ATOM 6387 O O . TRP A 1 901 ? -33.959 -9.909 20.531 1.00 80.69 901 TRP A O 1
ATOM 6397 N N . SER A 1 902 ? -33.341 -12.065 20.392 1.00 78.50 902 SER A N 1
ATOM 6398 C CA . SER A 1 902 ? -32.001 -11.839 19.855 1.00 78.50 902 SER A CA 1
ATOM 6399 C C . SER A 1 902 ? -31.614 -12.977 18.914 1.00 78.50 902 SER A C 1
ATOM 6401 O O . SER A 1 902 ? -31.930 -14.142 19.175 1.00 78.50 902 SER A O 1
ATOM 6403 N N . LEU A 1 903 ? -30.947 -12.633 17.815 1.00 77.19 903 LEU A N 1
ATOM 6404 C CA . LEU A 1 903 ? -30.352 -13.574 16.870 1.00 77.19 903 LEU A CA 1
ATOM 6405 C C . LEU A 1 903 ? -28.833 -13.474 16.993 1.00 77.19 903 LEU A C 1
ATOM 6407 O O . LEU A 1 903 ? -28.283 -12.391 16.846 1.00 77.19 903 LEU A O 1
ATOM 6411 N N . SER A 1 904 ? -28.167 -14.590 17.287 1.00 70.94 904 SER A N 1
ATOM 6412 C CA . SER A 1 904 ? -26.715 -14.602 17.496 1.00 70.94 904 SER A CA 1
ATOM 6413 C C . SER A 1 904 ? -26.088 -15.921 17.056 1.00 70.94 904 SER A C 1
ATOM 6415 O O . SER A 1 904 ? -26.653 -16.994 17.283 1.00 70.94 904 SER A O 1
ATOM 6417 N N . ASP A 1 905 ? -24.915 -15.839 16.437 1.00 66.81 905 ASP A N 1
ATOM 6418 C CA . ASP A 1 905 ? -24.066 -16.960 16.023 1.00 66.81 905 ASP A CA 1
ATOM 6419 C C . ASP A 1 905 ? -23.014 -17.343 17.087 1.00 66.81 905 ASP A C 1
ATOM 6421 O O . ASP A 1 905 ? -22.539 -18.480 17.114 1.00 66.81 905 ASP A O 1
ATOM 6425 N N . SER A 1 906 ? -22.710 -16.424 18.012 1.00 60.09 906 SER A N 1
ATOM 6426 C CA . SER A 1 906 ? -21.703 -16.553 19.078 1.00 60.09 906 SER A CA 1
ATOM 6427 C C . SER A 1 906 ? -22.141 -17.427 20.262 1.00 60.09 906 SER A C 1
ATOM 6429 O O . SER A 1 906 ? -21.366 -17.710 21.177 1.00 60.09 906 SER A O 1
ATOM 6431 N N . GLY A 1 907 ? -23.399 -17.878 20.268 1.00 59.81 907 GLY A N 1
ATOM 6432 C CA . GLY A 1 907 ? -23.951 -18.734 21.318 1.00 59.81 907 GLY A CA 1
ATOM 6433 C C . GLY A 1 907 ? -24.373 -18.009 22.602 1.00 59.81 907 GLY A C 1
ATOM 6434 O O . GLY A 1 907 ? -24.912 -18.677 23.489 1.00 59.81 907 GLY A O 1
ATOM 6435 N N . LEU A 1 908 ? -24.217 -16.684 22.664 1.00 62.19 908 LEU A N 1
ATOM 6436 C CA . LEU A 1 908 ? -24.766 -15.776 23.679 1.00 62.19 908 LEU A CA 1
ATOM 6437 C C . LEU A 1 908 ? -25.589 -14.677 22.988 1.00 62.19 908 LEU A C 1
ATOM 6439 O O . LEU A 1 908 ? -25.272 -14.331 21.852 1.00 62.19 908 LEU A O 1
ATOM 6443 N N . PRO A 1 909 ? -26.637 -14.120 23.612 1.00 61.81 909 PRO A N 1
ATOM 6444 C CA . PRO A 1 909 ? -27.409 -13.057 22.978 1.00 61.81 909 PRO A CA 1
ATOM 6445 C C . PRO A 1 909 ? -26.622 -11.730 22.991 1.00 61.81 909 PRO A C 1
ATOM 6447 O O . PRO A 1 909 ? -26.016 -11.383 24.005 1.00 61.81 909 PRO A O 1
ATOM 6450 N N . ALA A 1 910 ? -26.598 -11.022 21.858 1.00 56.47 910 ALA A N 1
ATOM 6451 C CA . ALA A 1 910 ? -25.767 -9.824 21.645 1.00 56.47 910 ALA A CA 1
ATOM 6452 C C . ALA A 1 910 ? -26.575 -8.591 21.185 1.00 56.47 910 ALA A C 1
ATOM 6454 O O . ALA A 1 910 ? -26.209 -7.473 21.529 1.00 56.47 910 ALA A O 1
ATOM 6455 N N . ASP A 1 911 ? -27.723 -8.800 20.523 1.00 61.59 911 ASP A N 1
ATOM 6456 C CA . ASP A 1 911 ? -28.583 -7.745 19.964 1.00 61.59 911 ASP A CA 1
ATOM 6457 C C . ASP A 1 911 ? -30.051 -7.965 20.365 1.00 61.59 911 ASP A C 1
ATOM 6459 O O . ASP A 1 911 ? -30.734 -8.810 19.781 1.00 61.59 911 ASP A O 1
ATOM 6463 N N . TYR A 1 912 ? -30.546 -7.270 21.393 1.00 71.56 912 TYR A N 1
ATOM 6464 C CA . TYR A 1 912 ? -31.895 -7.495 21.931 1.00 71.56 912 TYR A CA 1
ATOM 6465 C C . TYR A 1 912 ? -32.930 -6.547 21.318 1.00 71.56 912 TYR A C 1
ATOM 6467 O O . TYR A 1 912 ? -32.833 -5.327 21.452 1.00 71.56 912 TYR A O 1
ATOM 6475 N N . VAL A 1 913 ? -33.978 -7.104 20.716 1.00 72.88 913 VAL A N 1
ATOM 6476 C CA . VAL A 1 913 ? -35.064 -6.353 20.079 1.00 72.88 913 VAL A CA 1
ATOM 6477 C C . VAL A 1 913 ? -36.314 -6.437 20.936 1.00 72.88 913 VAL A C 1
ATOM 6479 O O . VAL A 1 913 ? -36.847 -7.522 21.162 1.00 72.88 913 VAL A O 1
ATOM 6482 N N . HIS A 1 914 ? -36.790 -5.287 21.411 1.00 80.25 914 HIS A N 1
ATOM 6483 C CA . HIS A 1 914 ? -38.067 -5.186 22.117 1.00 80.25 914 HIS A CA 1
ATOM 6484 C C . HIS A 1 914 ? -39.229 -5.242 21.131 1.00 80.25 914 HIS A C 1
ATOM 6486 O O . HIS A 1 914 ? -39.255 -4.500 20.146 1.00 80.25 914 HIS A O 1
ATOM 6492 N N . VAL A 1 915 ? -40.218 -6.077 21.436 1.00 73.38 915 VAL A N 1
ATOM 6493 C CA . VAL A 1 915 ? -41.480 -6.129 20.712 1.00 73.38 915 VAL A CA 1
ATOM 6494 C C . VAL A 1 915 ? -42.635 -5.974 21.700 1.00 73.38 915 VAL A C 1
ATOM 6496 O O . VAL A 1 915 ? -42.781 -6.778 22.627 1.00 73.38 915 VAL A O 1
ATOM 6499 N N . PRO A 1 916 ? -43.474 -4.939 21.522 1.00 69.12 916 PRO A N 1
ATOM 6500 C CA . PRO A 1 916 ? -44.665 -4.764 22.337 1.00 69.12 916 PRO A CA 1
ATOM 6501 C C . PRO A 1 916 ? -45.577 -5.992 22.265 1.00 69.12 916 PRO A C 1
ATOM 6503 O O . PRO A 1 916 ? -45.752 -6.592 21.201 1.00 69.12 916 PRO A O 1
ATOM 6506 N N . GLY A 1 917 ? -46.189 -6.348 23.391 1.00 68.38 917 GLY A N 1
ATOM 6507 C CA . GLY A 1 917 ? -47.110 -7.473 23.469 1.00 68.38 917 GLY A CA 1
ATOM 6508 C C . GLY A 1 917 ? -48.293 -7.309 22.517 1.00 68.38 917 GLY A C 1
ATOM 6509 O O . GLY A 1 917 ? -48.993 -6.292 22.536 1.00 68.38 917 GLY A O 1
ATOM 6510 N N . VAL A 1 918 ? -48.545 -8.334 21.701 1.00 68.31 918 VAL A N 1
ATOM 6511 C CA . VAL A 1 918 ? -49.703 -8.380 20.801 1.00 68.31 918 VAL A CA 1
ATOM 6512 C C . VAL A 1 918 ? -50.957 -8.577 21.655 1.00 68.31 918 VAL A C 1
ATOM 6514 O O . VAL A 1 918 ? -51.191 -9.658 22.196 1.00 68.31 918 VAL A O 1
ATOM 6517 N N . SER A 1 919 ? -51.709 -7.497 21.866 1.00 62.81 919 SER A N 1
ATOM 6518 C CA . SER A 1 919 ? -52.859 -7.448 22.786 1.00 62.81 919 SER A CA 1
ATOM 6519 C C . SER A 1 919 ? -54.219 -7.373 22.085 1.00 62.81 919 SER A C 1
ATOM 6521 O O . SER A 1 919 ? -55.237 -7.539 22.752 1.00 62.81 919 SER A O 1
ATOM 6523 N N . ASP A 1 920 ? -54.226 -7.197 20.763 1.00 65.88 920 ASP A N 1
ATOM 6524 C CA . ASP A 1 920 ? -55.392 -7.146 19.878 1.00 65.88 920 ASP A CA 1
ATOM 6525 C C . ASP A 1 920 ? -55.053 -7.878 18.558 1.00 65.88 920 ASP A C 1
ATOM 6527 O O . ASP A 1 920 ? -53.894 -8.216 18.326 1.00 65.88 920 ASP A O 1
ATOM 6531 N N . ASP A 1 921 ? -56.061 -8.110 17.714 1.00 70.56 921 ASP A N 1
ATOM 6532 C CA . ASP A 1 921 ? -55.970 -8.637 16.339 1.00 70.56 921 ASP A CA 1
ATOM 6533 C C . ASP A 1 921 ? -54.896 -7.890 15.512 1.00 70.56 921 ASP A C 1
ATOM 6535 O O . ASP A 1 921 ? -55.122 -6.771 15.034 1.00 70.56 921 ASP A O 1
ATOM 6539 N N . TYR A 1 922 ? -53.695 -8.478 15.416 1.00 76.00 922 TYR A N 1
ATOM 6540 C CA . TYR A 1 922 ? -52.492 -7.840 14.859 1.00 76.00 922 TYR A CA 1
ATOM 6541 C C . TYR A 1 922 ? -52.622 -7.637 13.355 1.00 76.00 922 TYR A C 1
ATOM 6543 O O . TYR A 1 922 ? -52.194 -6.616 12.809 1.00 76.00 922 TYR A O 1
ATOM 6551 N N . ASN A 1 923 ? -53.218 -8.623 12.687 1.00 73.94 923 ASN A N 1
ATOM 6552 C CA . ASN A 1 923 ? -53.317 -8.673 11.237 1.00 73.94 923 ASN A CA 1
ATOM 6553 C C . ASN A 1 923 ? -54.666 -8.123 10.703 1.00 73.94 923 ASN A C 1
ATOM 6555 O O . ASN A 1 923 ? -54.798 -7.882 9.498 1.00 73.94 923 ASN A O 1
ATOM 6559 N N . GLY A 1 924 ? -55.638 -7.854 11.582 1.00 73.25 924 GLY A N 1
ATOM 6560 C CA . GLY A 1 924 ? -56.948 -7.286 11.259 1.00 73.25 924 GLY A CA 1
ATOM 6561 C C . GLY A 1 924 ? -57.991 -8.300 10.765 1.00 73.25 924 GLY A C 1
ATOM 6562 O O . GLY A 1 924 ? -58.948 -7.891 10.094 1.00 73.25 924 GLY A O 1
ATOM 6563 N N . ASP A 1 925 ? -57.806 -9.601 11.014 1.00 76.50 925 ASP A N 1
ATOM 6564 C CA . ASP A 1 925 ? -58.673 -10.687 10.534 1.00 76.50 925 ASP A CA 1
ATOM 6565 C C . ASP A 1 925 ? -59.893 -10.989 11.426 1.00 76.50 925 ASP A C 1
ATOM 6567 O O . ASP A 1 925 ? -60.798 -11.740 11.039 1.00 76.50 925 ASP A O 1
ATOM 6571 N N . GLY A 1 926 ? -59.990 -10.319 12.572 1.00 71.88 926 GLY A N 1
ATOM 6572 C CA . GLY A 1 926 ? -61.083 -10.408 13.531 1.00 71.88 926 GLY A CA 1
ATOM 6573 C C . GLY A 1 926 ? -60.951 -11.548 14.540 1.00 71.88 926 GLY A C 1
ATOM 6574 O O . GLY A 1 926 ? -61.913 -11.795 15.280 1.00 71.88 926 GLY A O 1
ATOM 6575 N N . SER A 1 927 ? -59.812 -12.240 14.578 1.00 72.50 927 SER A N 1
ATOM 6576 C CA . SER A 1 927 ? -59.484 -13.257 15.573 1.00 72.50 927 SER A CA 1
ATOM 6577 C C . SER A 1 927 ? -58.279 -12.844 16.429 1.00 72.50 927 SER A C 1
ATOM 6579 O O . SER A 1 927 ? -57.647 -11.828 16.183 1.00 72.50 927 SER A O 1
ATOM 6581 N N . PHE A 1 928 ? -58.075 -13.543 17.545 1.00 77.69 928 PHE A N 1
ATOM 6582 C CA . PHE A 1 928 ? -56.902 -13.380 18.404 1.00 77.69 928 PHE A CA 1
ATOM 6583 C C . PHE A 1 928 ? -56.344 -14.777 18.618 1.00 77.69 928 PHE A C 1
ATOM 6585 O O . PHE A 1 928 ? -56.883 -15.544 19.429 1.00 77.69 928 PHE A O 1
ATOM 6592 N N . ASP A 1 929 ? -55.352 -15.143 17.816 1.00 77.88 929 ASP A N 1
ATOM 6593 C CA . ASP A 1 929 ? -54.830 -16.503 17.759 1.00 77.88 929 ASP A CA 1
ATOM 6594 C C . ASP A 1 929 ? -53.297 -16.542 17.656 1.00 77.88 929 ASP A C 1
ATOM 6596 O O . ASP A 1 929 ? -52.602 -15.535 17.778 1.00 77.88 929 ASP A O 1
ATOM 6600 N N . VAL A 1 930 ? -52.737 -17.747 17.544 1.00 78.25 930 VAL A N 1
ATOM 6601 C CA . VAL A 1 930 ? -51.282 -17.940 17.491 1.00 78.25 930 VAL A CA 1
ATOM 6602 C C . VAL A 1 930 ? -50.658 -17.276 16.256 1.00 78.25 930 VAL A C 1
ATOM 6604 O O . VAL A 1 930 ? -49.507 -16.839 16.312 1.00 78.25 930 VAL A O 1
ATOM 6607 N N . LYS A 1 931 ? -51.424 -17.121 15.170 1.00 81.19 931 LYS A N 1
ATOM 6608 C CA . LYS A 1 931 ? -50.957 -16.548 13.911 1.00 81.19 931 LYS A CA 1
ATOM 6609 C C . LYS A 1 931 ? -50.626 -15.064 14.057 1.00 81.19 931 LYS A C 1
ATOM 6611 O O . LYS A 1 931 ? -49.642 -14.614 13.477 1.00 81.19 931 LYS A O 1
ATOM 6616 N N . ASP A 1 932 ? -51.368 -14.328 14.883 1.00 79.25 932 ASP A N 1
ATOM 6617 C CA . ASP A 1 932 ? -51.069 -12.924 15.197 1.00 79.25 932 ASP A CA 1
ATOM 6618 C C . ASP A 1 932 ? -49.672 -12.742 15.800 1.00 79.25 932 ASP A C 1
ATOM 6620 O O . ASP A 1 932 ? -48.949 -11.803 15.464 1.00 79.25 932 ASP A O 1
ATOM 6624 N N . VAL A 1 933 ? -49.265 -13.663 16.677 1.00 77.81 933 VAL A N 1
ATOM 6625 C CA . VAL A 1 933 ? -47.937 -13.622 17.306 1.00 77.81 933 VAL A CA 1
ATOM 6626 C C . VAL A 1 933 ? -46.853 -13.990 16.314 1.00 77.81 933 VAL A C 1
ATOM 6628 O O . VAL A 1 933 ? -45.815 -13.339 16.265 1.00 77.81 933 VAL A O 1
ATOM 6631 N N . VAL A 1 934 ? -47.098 -15.035 15.530 1.00 82.69 934 VAL A N 1
ATOM 6632 C CA . VAL A 1 934 ? -46.172 -15.550 14.520 1.00 82.69 934 VAL A CA 1
ATOM 6633 C C . VAL A 1 934 ? -45.895 -14.479 13.459 1.00 82.69 934 VAL A C 1
ATOM 6635 O O . VAL A 1 934 ? -44.738 -14.228 13.117 1.00 82.69 934 VAL A O 1
ATOM 6638 N N . ASP A 1 935 ? -46.937 -13.774 13.010 1.00 83.06 935 ASP A N 1
ATOM 6639 C CA . ASP A 1 935 ? -46.812 -12.645 12.089 1.00 83.06 935 ASP A CA 1
ATOM 6640 C C . ASP A 1 935 ? -46.053 -11.470 12.713 1.00 83.06 935 ASP A C 1
ATOM 6642 O O . ASP A 1 935 ? -45.155 -10.931 12.065 1.00 83.06 935 ASP A O 1
ATOM 6646 N N . ALA A 1 936 ? -46.330 -11.121 13.975 1.00 80.19 936 ALA A N 1
ATOM 6647 C CA . ALA A 1 936 ? -45.574 -10.091 14.687 1.00 80.19 936 ALA A CA 1
ATOM 6648 C C . ALA A 1 936 ? -44.087 -10.460 14.848 1.00 80.19 936 ALA A C 1
ATOM 6650 O O . ALA A 1 936 ? -43.218 -9.590 14.754 1.00 80.19 936 ALA A O 1
ATOM 6651 N N . PHE A 1 937 ? -43.779 -11.746 15.038 1.00 82.56 937 PHE A N 1
ATOM 6652 C CA . PHE A 1 937 ? -42.413 -12.261 15.127 1.00 82.56 937 PHE A CA 1
ATOM 6653 C C . PHE A 1 937 ? -41.666 -12.119 13.802 1.00 82.56 937 PHE A C 1
ATOM 6655 O O . PHE A 1 937 ? -40.569 -11.560 13.744 1.00 82.56 937 PHE A O 1
ATOM 6662 N N . LYS A 1 938 ? -42.303 -12.559 12.716 1.00 88.00 938 LYS A N 1
ATOM 6663 C CA . LYS A 1 938 ? -41.803 -12.424 11.346 1.00 88.00 938 LYS A CA 1
ATOM 6664 C C . LYS A 1 938 ? -41.580 -10.967 10.959 1.00 88.00 938 LYS A C 1
ATOM 6666 O O . LYS A 1 938 ? -40.518 -10.633 10.436 1.00 88.00 938 LYS A O 1
ATOM 6671 N N . ASP A 1 939 ? -42.558 -10.104 11.212 1.00 84.94 939 ASP A N 1
ATOM 6672 C CA . ASP A 1 939 ? -42.480 -8.691 10.851 1.00 84.94 939 ASP A CA 1
ATOM 6673 C C . ASP A 1 939 ? -41.407 -7.969 11.672 1.00 84.94 939 ASP A C 1
ATOM 6675 O O . ASP A 1 939 ? -40.662 -7.165 11.114 1.00 84.94 939 ASP A O 1
ATOM 6679 N N . SER A 1 940 ? -41.249 -8.307 12.958 1.00 83.50 940 SER A N 1
ATOM 6680 C CA . SER A 1 940 ? -40.175 -7.765 13.796 1.00 83.50 940 SER A CA 1
ATOM 6681 C C . SER A 1 940 ? -38.782 -8.171 13.301 1.00 83.50 940 SER A C 1
ATOM 6683 O O . SER A 1 940 ? -37.931 -7.297 13.131 1.00 83.50 940 SER A O 1
ATOM 6685 N N . ILE A 1 941 ? -38.558 -9.457 12.993 1.00 82.62 941 ILE A N 1
ATOM 6686 C CA . ILE A 1 941 ? -37.275 -9.941 12.451 1.00 82.62 941 ILE A CA 1
ATOM 6687 C C . ILE A 1 941 ? -36.976 -9.288 11.105 1.00 82.62 941 ILE A C 1
ATOM 6689 O O . ILE A 1 941 ? -35.883 -8.764 10.908 1.00 82.62 941 ILE A O 1
ATOM 6693 N N . ASN A 1 942 ? -37.942 -9.266 10.185 1.00 84.56 942 ASN A N 1
ATOM 6694 C CA . ASN A 1 942 ? -37.741 -8.685 8.858 1.00 84.56 942 ASN A CA 1
ATOM 6695 C C . ASN A 1 942 ? -37.511 -7.167 8.922 1.00 84.56 942 ASN A C 1
ATOM 6697 O O . ASN A 1 942 ? -36.669 -6.648 8.190 1.00 84.56 942 ASN A O 1
ATOM 6701 N N . ALA A 1 943 ? -38.215 -6.448 9.803 1.00 78.38 943 ALA A N 1
ATOM 6702 C CA . ALA A 1 943 ? -38.016 -5.013 9.999 1.00 78.38 943 ALA A CA 1
ATOM 6703 C C . ALA A 1 943 ? -36.644 -4.703 10.612 1.00 78.38 943 ALA A C 1
ATOM 6705 O O . ALA A 1 943 ? -35.967 -3.790 10.144 1.00 78.38 943 ALA A O 1
ATOM 6706 N N . PHE A 1 944 ? -36.212 -5.474 11.614 1.00 74.81 944 PHE A N 1
ATOM 6707 C CA . PHE A 1 944 ? -34.895 -5.317 12.231 1.00 74.81 944 PHE A CA 1
ATOM 6708 C C . PHE A 1 944 ? -33.765 -5.686 11.259 1.00 74.81 944 PHE A C 1
ATOM 6710 O O . PHE A 1 944 ? -32.795 -4.945 11.128 1.00 74.81 944 PHE A O 1
ATOM 6717 N N . SER A 1 945 ? -33.936 -6.769 10.500 1.00 73.38 945 SER A N 1
ATOM 6718 C CA . SER A 1 945 ? -33.035 -7.186 9.421 1.00 73.38 945 SER A CA 1
ATOM 6719 C C . SER A 1 945 ? -32.890 -6.098 8.354 1.00 73.38 945 SER A C 1
ATOM 6721 O O . SER A 1 945 ? -31.782 -5.794 7.920 1.00 73.38 945 SER A O 1
ATOM 6723 N N . ALA A 1 946 ? -33.996 -5.466 7.945 1.00 70.94 946 ALA A N 1
ATOM 6724 C CA . ALA A 1 946 ? -33.980 -4.375 6.973 1.00 70.94 946 ALA A CA 1
ATOM 6725 C C . ALA A 1 946 ? -33.348 -3.089 7.535 1.00 70.94 946 ALA A C 1
ATOM 6727 O O . ALA A 1 946 ? -32.611 -2.413 6.820 1.00 70.94 946 ALA A O 1
ATOM 6728 N N . ALA A 1 947 ? -33.615 -2.753 8.801 1.00 66.44 947 ALA A N 1
ATOM 6729 C CA . ALA A 1 947 ? -33.073 -1.562 9.459 1.00 66.44 947 ALA A CA 1
ATOM 6730 C C . ALA A 1 947 ? -31.554 -1.641 9.682 1.00 66.44 947 ALA A C 1
ATOM 6732 O O . ALA A 1 947 ? -30.882 -0.615 9.610 1.00 66.44 947 ALA A O 1
ATOM 6733 N N . ASN A 1 948 ? -31.025 -2.848 9.902 1.00 60.78 948 ASN A N 1
ATOM 6734 C CA . ASN A 1 948 ? -29.604 -3.097 10.156 1.00 60.78 948 ASN A CA 1
ATOM 6735 C C . ASN A 1 948 ? -28.866 -3.705 8.944 1.00 60.78 948 ASN A C 1
ATOM 6737 O O . ASN A 1 948 ? -27.708 -4.097 9.050 1.00 60.78 948 ASN A O 1
ATOM 6741 N N . ASN A 1 949 ? -29.517 -3.760 7.775 1.00 61.28 949 ASN A N 1
ATOM 6742 C CA . ASN A 1 949 ? -28.952 -4.226 6.503 1.00 61.28 949 ASN A CA 1
ATOM 6743 C C . ASN A 1 949 ? -28.410 -5.676 6.525 1.00 61.28 949 ASN A C 1
ATOM 6745 O O . ASN A 1 949 ? -27.397 -5.990 5.898 1.00 61.28 949 ASN A O 1
ATOM 6749 N N . TRP A 1 950 ? -29.094 -6.577 7.233 1.00 69.62 950 TRP A N 1
ATOM 6750 C CA . TRP A 1 950 ? -28.746 -7.998 7.316 1.00 69.62 950 TRP A CA 1
ATOM 6751 C C . TRP A 1 950 ? -29.151 -8.723 6.018 1.00 69.62 950 TRP A C 1
ATOM 6753 O O . TRP A 1 950 ? -30.265 -9.233 5.880 1.00 69.62 950 TRP A O 1
ATOM 6763 N N . LEU A 1 951 ? -28.263 -8.729 5.020 1.00 63.12 951 LEU A N 1
ATOM 6764 C CA . LEU A 1 951 ? -28.500 -9.374 3.724 1.00 63.12 951 LEU A CA 1
ATOM 6765 C C . LEU A 1 951 ? -28.546 -10.905 3.876 1.00 63.12 951 LEU A C 1
ATOM 6767 O O . LEU A 1 951 ? -27.588 -11.512 4.339 1.00 63.12 951 LEU A O 1
ATOM 6771 N N . GLY A 1 952 ? -29.650 -11.534 3.460 1.00 67.12 952 GLY A N 1
ATOM 6772 C CA . GLY A 1 952 ? -29.817 -12.995 3.499 1.00 67.12 952 GLY A CA 1
ATOM 6773 C C . GLY A 1 952 ? -30.509 -13.540 4.752 1.00 67.12 952 GLY A C 1
ATOM 6774 O O . GLY A 1 952 ? -30.847 -14.723 4.773 1.00 67.12 952 GLY A O 1
ATOM 6775 N N . VAL A 1 953 ? -30.792 -12.690 5.747 1.00 74.06 953 VAL A N 1
ATOM 6776 C CA . VAL A 1 953 ? -31.684 -13.029 6.862 1.00 74.06 953 VAL A CA 1
ATOM 6777 C C . VAL A 1 953 ? -33.115 -12.669 6.473 1.00 74.06 953 VAL A C 1
ATOM 6779 O O . VAL A 1 953 ? -33.410 -11.540 6.087 1.00 74.06 953 VAL A O 1
ATOM 6782 N N . SER A 1 954 ? -34.022 -13.640 6.529 1.00 83.06 954 SER A N 1
ATOM 6783 C CA . SER A 1 954 ? -35.451 -13.388 6.342 1.00 83.06 954 SER A CA 1
ATOM 6784 C C . SER A 1 954 ? -36.284 -14.394 7.116 1.00 83.06 954 SER A C 1
ATOM 6786 O O . SER A 1 954 ? -35.957 -15.578 7.177 1.00 83.06 954 SER A O 1
ATOM 6788 N N . ALA A 1 955 ? -37.379 -13.918 7.692 1.00 86.25 955 ALA A N 1
ATOM 6789 C CA . ALA A 1 955 ? -38.371 -14.748 8.345 1.00 86.25 955 ALA A CA 1
ATOM 6790 C C . ALA A 1 955 ? -39.594 -14.927 7.439 1.00 86.25 955 ALA A C 1
ATOM 6792 O O . ALA A 1 955 ? -40.085 -13.967 6.831 1.00 86.25 955 ALA A O 1
ATOM 6793 N N . LYS A 1 956 ? -40.109 -16.155 7.379 1.00 87.75 956 LYS A N 1
ATOM 6794 C CA . LYS A 1 956 ? -41.364 -16.525 6.716 1.00 87.75 956 LYS A CA 1
ATOM 6795 C C . LYS A 1 956 ? -42.237 -17.334 7.664 1.00 87.75 956 LYS A C 1
ATOM 6797 O O . LYS A 1 956 ? -41.723 -18.012 8.548 1.00 87.75 956 LYS A O 1
ATOM 6802 N N . CYS A 1 957 ? -43.544 -17.277 7.440 1.00 82.56 957 CYS A N 1
ATOM 6803 C CA . CYS A 1 957 ? -44.518 -18.040 8.208 1.00 82.56 957 CYS A CA 1
ATOM 6804 C C . CYS A 1 957 ? -45.338 -18.929 7.288 1.00 82.56 957 CYS A C 1
ATOM 6806 O O . CYS A 1 957 ? -45.754 -18.479 6.216 1.00 82.56 957 CYS A O 1
ATOM 6808 N N . GLU A 1 958 ? -45.577 -20.161 7.724 1.00 80.31 958 GLU A N 1
ATOM 6809 C CA . GLU A 1 958 ? -46.355 -21.154 6.992 1.00 80.31 958 GLU A CA 1
ATOM 6810 C C . GLU A 1 958 ? -47.286 -21.911 7.939 1.00 80.31 958 GLU A C 1
ATOM 6812 O O . GLU A 1 958 ? -46.900 -22.274 9.051 1.00 80.31 958 GLU A O 1
ATOM 6817 N N . SER A 1 959 ? -48.509 -22.167 7.475 1.00 77.44 959 SER A N 1
ATOM 6818 C CA . SER A 1 959 ? -49.516 -22.922 8.220 1.00 77.44 959 SER A CA 1
ATOM 6819 C C . SER A 1 959 ? -49.683 -24.299 7.582 1.00 77.44 959 SER A C 1
ATOM 6821 O O . SER A 1 959 ? -50.201 -24.415 6.467 1.00 77.44 959 SER A O 1
ATOM 6823 N N . ILE A 1 960 ? -49.274 -25.359 8.282 1.00 69.44 960 ILE A N 1
ATOM 6824 C CA . ILE A 1 960 ? -49.329 -26.741 7.779 1.00 69.44 960 ILE A CA 1
ATOM 6825 C C . ILE A 1 960 ? -50.097 -27.591 8.788 1.00 69.44 960 ILE A C 1
ATOM 6827 O O . ILE A 1 960 ? -49.775 -27.635 9.971 1.00 69.44 960 ILE A O 1
ATOM 6831 N N . GLY A 1 961 ? -51.172 -28.247 8.343 1.00 65.62 961 GLY A N 1
ATOM 6832 C CA . GLY A 1 961 ? -51.944 -29.157 9.199 1.00 65.62 961 GLY A CA 1
ATOM 6833 C C . GLY A 1 961 ? -52.618 -28.516 10.427 1.00 65.62 961 GLY A C 1
ATOM 6834 O O . GLY A 1 961 ? -53.076 -29.251 11.298 1.00 65.62 961 GLY A O 1
ATOM 6835 N N . GLY A 1 962 ? -52.719 -27.181 10.495 1.00 68.12 962 GLY A N 1
ATOM 6836 C CA . GLY A 1 962 ? -53.283 -26.443 11.636 1.00 68.12 962 GLY A CA 1
ATOM 6837 C C . GLY A 1 962 ? -52.260 -25.990 12.685 1.00 68.12 962 GLY A C 1
ATOM 6838 O O . GLY A 1 962 ? -52.672 -25.482 13.725 1.00 68.12 962 GLY A O 1
ATOM 6839 N N . PHE A 1 963 ? -50.966 -26.166 12.413 1.00 76.19 963 PHE A N 1
ATOM 6840 C CA . PHE A 1 963 ? -49.858 -25.614 13.190 1.00 76.19 963 PHE A CA 1
ATOM 6841 C C . PHE A 1 963 ? -49.196 -24.462 12.432 1.00 76.19 963 PHE A C 1
ATOM 6843 O O . PHE A 1 963 ? -49.173 -24.472 11.198 1.00 76.19 963 PHE A O 1
ATOM 6850 N N . GLU A 1 964 ? -48.653 -23.496 13.173 1.00 84.38 964 GLU A N 1
ATOM 6851 C CA . GLU A 1 964 ? -47.934 -22.352 12.614 1.00 84.38 964 GLU A CA 1
ATOM 6852 C C . GLU A 1 964 ? -46.424 -22.532 12.781 1.00 84.38 964 GLU A C 1
ATOM 6854 O O . GLU A 1 964 ? -45.921 -22.791 13.880 1.00 84.38 964 GLU A O 1
ATOM 6859 N N . TYR A 1 965 ? -45.701 -22.360 11.678 1.00 83.31 965 TYR A N 1
ATOM 6860 C CA . TYR A 1 965 ? -44.254 -22.506 11.615 1.00 83.31 965 TYR A CA 1
ATOM 6861 C C . TYR A 1 965 ? -43.611 -21.179 11.233 1.00 83.31 965 TYR A C 1
ATOM 6863 O O . TYR A 1 965 ? -44.034 -20.517 10.284 1.00 83.31 965 TYR A O 1
ATOM 6871 N N . LEU A 1 966 ? -42.558 -20.807 11.955 1.00 85.00 966 LEU A N 1
ATOM 6872 C CA . LEU A 1 966 ? -41.686 -19.687 11.628 1.00 85.00 966 LEU A CA 1
ATOM 6873 C C . LEU A 1 966 ? -40.378 -20.241 11.064 1.00 85.00 966 LEU A C 1
ATOM 6875 O O . LEU A 1 966 ? -39.606 -20.866 11.786 1.00 85.00 966 LEU A O 1
ATOM 6879 N N . SER A 1 967 ? -40.113 -19.978 9.790 1.00 84.88 967 SER A N 1
ATOM 6880 C CA . SER A 1 967 ? -38.848 -20.320 9.142 1.00 84.88 967 SER A CA 1
ATOM 6881 C C . SER A 1 967 ? -37.958 -19.089 9.073 1.00 84.88 967 SER A C 1
ATOM 6883 O O . SER A 1 967 ? -38.304 -18.106 8.414 1.00 84.88 967 SER A O 1
ATOM 6885 N N . VAL A 1 968 ? -36.800 -19.139 9.726 1.00 83.00 968 VAL A N 1
ATOM 6886 C CA . VAL A 1 968 ? -35.767 -18.104 9.639 1.00 83.00 968 VAL A CA 1
ATOM 6887 C C . VAL A 1 968 ? -34.683 -18.606 8.696 1.00 83.00 968 VAL A C 1
ATOM 6889 O O . VAL A 1 968 ? -33.880 -19.475 9.035 1.00 83.00 968 VAL A O 1
ATOM 6892 N N . SER A 1 969 ? -34.689 -18.072 7.477 1.00 77.50 969 SER A N 1
ATOM 6893 C CA . SER A 1 969 ? -33.631 -18.298 6.496 1.00 77.50 969 SER A CA 1
ATOM 6894 C C . SER A 1 969 ? -32.472 -17.368 6.796 1.00 77.50 969 SER A C 1
ATOM 6896 O O . SER A 1 969 ? -32.679 -16.186 7.071 1.00 77.50 969 SER A O 1
ATOM 6898 N N . SER A 1 970 ? -31.265 -17.915 6.753 1.00 68.81 970 SER A N 1
ATOM 6899 C CA . SER A 1 970 ? -30.053 -17.197 7.095 1.00 68.81 970 SER A CA 1
ATOM 6900 C C . SER A 1 970 ? -28.879 -17.773 6.317 1.00 68.81 970 SER A C 1
ATOM 6902 O O . SER A 1 970 ? -28.849 -18.962 6.018 1.00 68.81 970 SER A O 1
ATOM 6904 N N . THR A 1 971 ? -27.877 -16.962 5.997 1.00 65.88 971 THR A N 1
ATOM 6905 C CA . THR A 1 971 ? -26.646 -17.440 5.347 1.00 65.88 971 THR A CA 1
ATOM 6906 C C . THR A 1 971 ? -25.641 -18.031 6.346 1.00 65.88 971 THR A C 1
ATOM 6908 O O . THR A 1 971 ? -24.469 -18.171 6.025 1.00 65.88 971 THR A O 1
ATOM 6911 N N . CYS A 1 972 ? -26.064 -18.345 7.573 1.00 60.41 972 CYS A N 1
ATOM 6912 C CA . CYS A 1 972 ? -25.177 -18.430 8.737 1.00 60.41 972 CYS A CA 1
ATOM 6913 C C . CYS A 1 972 ? -25.252 -19.811 9.368 1.00 60.41 972 CYS A C 1
ATOM 6915 O O . CYS A 1 972 ? -26.333 -20.276 9.728 1.00 60.41 972 CYS A O 1
ATOM 6917 N N . SER A 1 973 ? -24.105 -20.468 9.508 1.00 57.59 973 SER A N 1
ATOM 6918 C CA . SER A 1 973 ? -23.999 -21.886 9.868 1.00 57.59 973 SER A CA 1
ATOM 6919 C C . SER A 1 973 ? -24.404 -22.222 11.309 1.00 57.59 973 SER A C 1
ATOM 6921 O O . SER A 1 973 ? -24.668 -23.387 11.594 1.00 57.59 973 SER A O 1
ATOM 6923 N N . SER A 1 974 ? -24.477 -21.240 12.215 1.00 61.78 974 SER A N 1
ATOM 6924 C CA . SER A 1 974 ? -24.705 -21.467 13.654 1.00 61.78 974 SER A CA 1
ATOM 6925 C C . SER A 1 974 ? -25.667 -20.475 14.321 1.00 61.78 974 SER A C 1
ATOM 6927 O O . SER A 1 974 ? -25.544 -20.191 15.514 1.00 61.78 974 SER A O 1
ATOM 6929 N N . LEU A 1 975 ? -26.647 -19.957 13.574 1.00 72.50 975 LEU A N 1
ATOM 6930 C CA . LEU A 1 975 ? -27.620 -18.995 14.097 1.00 72.50 975 LEU A CA 1
ATOM 6931 C C . LEU A 1 975 ? -28.441 -19.593 15.259 1.00 72.50 975 LEU A C 1
ATOM 6933 O O . LEU A 1 975 ? -28.978 -20.693 15.164 1.00 72.50 975 LEU A O 1
ATOM 6937 N N . SER A 1 976 ? -28.556 -18.867 16.368 1.00 75.31 976 SER A N 1
ATOM 6938 C CA . SER A 1 976 ? -29.390 -19.230 17.518 1.00 75.31 976 SER A CA 1
ATOM 6939 C C . SER A 1 976 ? -30.427 -18.144 17.793 1.00 75.31 976 SER A C 1
ATOM 6941 O O . SER A 1 976 ? -30.095 -16.959 17.800 1.00 75.31 976 SER A O 1
ATOM 6943 N N . LEU A 1 977 ? -31.669 -18.556 18.066 1.00 80.38 977 LEU A N 1
ATOM 6944 C CA . LEU A 1 977 ? -32.742 -17.667 18.508 1.00 80.38 977 LEU A CA 1
ATOM 6945 C C . LEU A 1 977 ? -32.828 -17.670 20.037 1.00 80.38 977 LEU A C 1
ATOM 6947 O O . LEU A 1 977 ? -32.987 -18.716 20.670 1.00 80.38 977 LEU A O 1
ATOM 6951 N N . PHE A 1 978 ? -32.741 -16.484 20.623 1.00 77.62 978 PHE A N 1
ATOM 6952 C CA . PHE A 1 978 ? -32.913 -16.239 22.047 1.00 77.62 978 PHE A CA 1
ATOM 6953 C C . PHE A 1 978 ? -34.176 -15.420 22.254 1.00 77.62 978 PHE A C 1
ATOM 6955 O O . PHE A 1 978 ? -34.399 -14.450 21.534 1.00 77.62 978 PHE A O 1
ATOM 6962 N N . VAL A 1 979 ? -34.990 -15.781 23.241 1.00 78.81 979 VAL A N 1
ATOM 6963 C CA . VAL A 1 979 ? -36.259 -15.099 23.512 1.00 78.81 979 VAL A CA 1
ATOM 6964 C C . VAL A 1 979 ? -36.448 -14.873 25.022 1.00 78.81 979 VAL A C 1
ATOM 6966 O O . VAL A 1 979 ? -36.079 -15.729 25.828 1.00 78.81 979 VAL A O 1
ATOM 6969 N N . ASN A 1 980 ? -37.043 -13.743 25.418 1.00 76.00 980 ASN A N 1
ATOM 6970 C CA . ASN A 1 980 ? -37.352 -13.383 26.813 1.00 76.00 980 ASN A CA 1
ATOM 6971 C C . ASN A 1 980 ? -38.731 -12.684 26.927 1.00 76.00 980 ASN A C 1
ATOM 6973 O O . ASN A 1 980 ? -39.168 -12.018 25.992 1.00 76.00 980 ASN A O 1
ATOM 6977 N N . ASN A 1 981 ? -39.410 -12.810 28.072 1.00 68.06 981 ASN A N 1
ATOM 6978 C CA . ASN A 1 981 ? -40.685 -12.153 28.408 1.00 68.06 981 ASN A CA 1
ATOM 6979 C C . ASN A 1 981 ? -40.688 -11.387 29.746 1.00 68.06 981 ASN A C 1
ATOM 6981 O O . ASN A 1 981 ? -41.746 -10.969 30.222 1.00 68.06 981 ASN A O 1
ATOM 6985 N N . THR A 1 982 ? -39.534 -11.245 30.393 1.00 58.06 982 THR A N 1
ATOM 6986 C CA . THR A 1 982 ? -39.362 -10.447 31.611 1.00 58.06 982 THR A CA 1
ATOM 6987 C C . THR A 1 982 ? -38.657 -9.137 31.259 1.00 58.06 982 THR A C 1
ATOM 6989 O O . THR A 1 982 ? -37.822 -9.115 30.364 1.00 58.06 982 THR A O 1
ATOM 6992 N N . GLY A 1 983 ? -39.095 -8.031 31.876 1.00 58.84 983 GLY A N 1
ATOM 6993 C CA . GLY A 1 983 ? -38.791 -6.658 31.446 1.00 58.84 983 GLY A CA 1
ATOM 6994 C C . GLY A 1 983 ? -37.308 -6.325 31.219 1.00 58.84 983 GLY A C 1
ATOM 6995 O O . GLY A 1 983 ? -36.451 -6.954 31.815 1.00 58.84 983 GLY A O 1
ATOM 6996 N N . ASP A 1 984 ? -37.070 -5.304 30.382 1.00 53.34 984 ASP A N 1
ATOM 6997 C CA . ASP A 1 984 ? -35.788 -4.683 29.976 1.00 53.34 984 ASP A CA 1
ATOM 6998 C C . ASP A 1 984 ? -34.495 -5.511 30.227 1.00 53.34 984 ASP A C 1
ATOM 7000 O O . ASP A 1 984 ? -33.960 -5.512 31.340 1.00 53.34 984 ASP A O 1
ATOM 7004 N N . PRO A 1 985 ? -33.933 -6.144 29.180 1.00 53.91 985 PRO A N 1
ATOM 7005 C CA . PRO A 1 985 ? -32.815 -7.086 29.263 1.00 53.91 985 PRO A CA 1
ATOM 7006 C C . PRO A 1 985 ? -31.425 -6.487 29.544 1.00 53.91 985 PRO A C 1
ATOM 7008 O O . PRO A 1 985 ? -30.436 -7.217 29.529 1.00 53.91 985 PRO A O 1
ATOM 7011 N N . SER A 1 986 ? -31.311 -5.189 29.828 1.00 53.19 986 SER A N 1
ATOM 7012 C CA . SER A 1 986 ? -30.039 -4.490 30.100 1.00 53.19 986 SER A CA 1
ATOM 7013 C C . SER A 1 986 ? -29.259 -4.956 31.352 1.00 53.19 986 SER A C 1
ATOM 7015 O O . SER A 1 986 ? -28.257 -4.336 31.702 1.00 53.19 986 SER A O 1
ATOM 7017 N N . HIS A 1 987 ? -29.686 -6.025 32.044 1.00 48.25 987 HIS A N 1
ATOM 7018 C CA . HIS A 1 987 ? -29.162 -6.402 33.365 1.00 48.25 987 HIS A CA 1
ATOM 7019 C C . HIS A 1 987 ? -28.612 -7.843 33.505 1.00 48.25 987 HIS A C 1
ATOM 7021 O O . HIS A 1 987 ? -27.754 -8.031 34.368 1.00 48.25 987 HIS A O 1
ATOM 7027 N N . ASP A 1 988 ? -29.021 -8.841 32.700 1.00 59.31 988 ASP A N 1
ATOM 7028 C CA . ASP A 1 988 ? -28.455 -10.210 32.759 1.00 59.31 988 ASP A CA 1
ATOM 7029 C C . ASP A 1 988 ? -28.762 -11.059 31.488 1.00 59.31 988 ASP A C 1
ATOM 7031 O O . ASP A 1 988 ? -29.928 -11.327 31.190 1.00 59.31 988 ASP A O 1
ATOM 7035 N N . PRO A 1 989 ? -27.751 -11.564 30.747 1.00 60.12 989 PRO A N 1
ATOM 7036 C CA . PRO A 1 989 ? -27.950 -12.468 29.604 1.00 60.12 989 PRO A CA 1
ATOM 7037 C C . PRO A 1 989 ? -28.654 -13.796 29.939 1.00 60.12 989 PRO A C 1
ATOM 7039 O O . PRO A 1 989 ? -29.127 -14.484 29.032 1.00 60.12 989 PRO A O 1
ATOM 7042 N N . SER A 1 990 ? -28.716 -14.190 31.217 1.00 63.88 990 SER A N 1
ATOM 7043 C CA . SER A 1 990 ? -29.376 -15.426 31.662 1.00 63.88 990 SER A CA 1
ATOM 7044 C C . SER A 1 990 ? -30.909 -15.365 31.659 1.00 63.88 990 SER A C 1
ATOM 7046 O O . SER A 1 990 ? -31.549 -16.415 31.750 1.00 63.88 990 SER A O 1
ATOM 7048 N N . ASP A 1 991 ? -31.494 -14.178 31.471 1.00 70.06 991 ASP A N 1
ATOM 7049 C CA . ASP A 1 991 ? -32.945 -13.999 31.338 1.00 70.06 991 ASP A CA 1
ATOM 7050 C C . ASP A 1 991 ? -33.472 -14.424 29.951 1.00 70.06 991 ASP A C 1
ATOM 7052 O O . ASP A 1 991 ? -34.678 -14.600 29.761 1.00 70.06 991 ASP A O 1
ATOM 7056 N N . PHE A 1 992 ? -32.585 -14.658 28.975 1.00 72.56 992 PHE A N 1
ATOM 7057 C CA . PHE A 1 992 ? -32.962 -15.201 27.672 1.00 72.56 992 PHE A CA 1
ATOM 7058 C C . PHE A 1 992 ? -32.996 -16.724 27.662 1.00 72.56 992 PHE A C 1
ATOM 7060 O O . PHE A 1 992 ? -32.010 -17.414 27.930 1.00 72.56 992 PHE A O 1
ATOM 7067 N N . CYS A 1 993 ? -34.127 -17.264 27.220 1.00 80.75 993 CYS A N 1
ATOM 7068 C CA . CYS A 1 993 ? -34.229 -18.661 26.850 1.00 80.75 993 CYS A CA 1
ATOM 7069 C C . CYS A 1 993 ? -33.665 -18.856 25.438 1.00 80.75 993 CYS A C 1
ATOM 7071 O O . CYS A 1 993 ? -34.191 -18.317 24.463 1.00 80.75 993 CYS A O 1
ATOM 7073 N N . LYS A 1 994 ? -32.590 -19.641 25.323 1.00 84.00 994 LYS A N 1
ATOM 7074 C CA . LYS A 1 994 ? -32.067 -20.103 24.033 1.00 84.00 994 LYS A CA 1
ATOM 7075 C C . LYS A 1 994 ? -32.974 -21.205 23.487 1.00 84.00 994 LYS A C 1
ATOM 7077 O O . LYS A 1 994 ? -33.044 -22.283 24.083 1.00 84.00 994 LYS A O 1
ATOM 7082 N N . VAL A 1 995 ? -33.621 -20.965 22.349 1.00 78.44 995 VAL A N 1
ATOM 7083 C CA . VAL A 1 995 ? -34.435 -21.982 21.676 1.00 78.44 995 VAL A CA 1
ATOM 7084 C C . VAL A 1 995 ? -33.491 -23.018 21.069 1.00 78.44 995 VAL A C 1
ATOM 7086 O O . VAL A 1 995 ? -32.653 -22.705 20.225 1.00 78.44 995 VAL A O 1
ATOM 7089 N N . THR A 1 996 ? -33.595 -24.262 21.525 1.00 76.50 996 THR A N 1
ATOM 7090 C CA . THR A 1 996 ? -32.807 -25.388 21.000 1.00 76.50 996 THR A CA 1
ATOM 7091 C C . THR A 1 996 ? -33.715 -26.593 20.811 1.00 76.50 996 THR A C 1
ATOM 7093 O O . THR A 1 996 ? -34.806 -26.634 21.372 1.00 76.50 996 THR A O 1
ATOM 7096 N N . HIS A 1 997 ? -33.246 -27.611 20.089 1.00 66.69 997 HIS A N 1
ATOM 7097 C CA . HIS A 1 997 ? -34.004 -28.849 19.876 1.00 66.69 997 HIS A CA 1
ATOM 7098 C C . HIS A 1 997 ? -34.431 -29.556 21.183 1.00 66.69 997 HIS A C 1
ATOM 7100 O O . HIS A 1 997 ? -35.411 -30.287 21.214 1.00 66.69 997 HIS A O 1
ATOM 7106 N N . SER A 1 998 ? -33.710 -29.327 22.286 1.00 60.69 998 SER A N 1
ATOM 7107 C CA . SER A 1 998 ? -33.958 -29.981 23.579 1.00 60.69 998 SER A CA 1
ATOM 7108 C C . SER A 1 998 ? -34.648 -29.079 24.607 1.00 60.69 998 SER A C 1
ATOM 7110 O O . SER A 1 998 ? -34.942 -29.529 25.716 1.00 60.69 998 SER A O 1
ATOM 7112 N N . ILE A 1 999 ? -34.829 -27.791 24.296 1.00 67.19 999 ILE A N 1
ATOM 7113 C CA . ILE A 1 999 ? -35.334 -26.779 25.229 1.00 67.19 999 ILE A CA 1
ATOM 7114 C C . ILE A 1 999 ? -36.366 -25.924 24.495 1.00 67.19 999 ILE A C 1
ATOM 7116 O O . ILE A 1 999 ? -36.013 -25.013 23.747 1.00 67.19 999 ILE A O 1
ATOM 7120 N N . SER A 1 1000 ? -37.643 -26.204 24.758 1.00 72.19 1000 SER A N 1
ATOM 7121 C CA . SER A 1 1000 ? -38.765 -25.361 24.345 1.00 72.19 1000 SER A CA 1
ATOM 7122 C C . SER A 1 1000 ? -38.878 -24.150 25.272 1.00 72.19 1000 SER A C 1
ATOM 7124 O O . SER A 1 1000 ? -39.042 -24.303 26.494 1.00 72.19 1000 SER A O 1
ATOM 7126 N N . CYS A 1 1001 ? -38.854 -22.946 24.711 1.00 74.19 1001 CYS A N 1
ATOM 7127 C CA . CYS A 1 1001 ? -39.045 -21.731 25.492 1.00 74.19 1001 CYS A CA 1
ATOM 7128 C C . CYS A 1 1001 ? -40.532 -21.573 25.818 1.00 74.19 1001 CYS A C 1
ATOM 7130 O O . CYS A 1 1001 ? -41.374 -21.364 24.949 1.00 74.19 1001 CYS A O 1
ATOM 7132 N N . SER A 1 1002 ? -40.869 -21.768 27.094 1.00 65.69 1002 SER A N 1
ATOM 7133 C CA . SER A 1 1002 ? -42.248 -21.938 27.562 1.00 65.69 1002 SER A CA 1
ATOM 7134 C C . SER A 1 1002 ? -42.860 -20.622 28.033 1.00 65.69 1002 SER A C 1
ATOM 7136 O O . SER A 1 1002 ? -43.200 -20.480 29.208 1.00 65.69 1002 SER A O 1
ATOM 7138 N N . PHE A 1 1003 ? -43.003 -19.652 27.131 1.00 62.31 1003 PHE A N 1
ATOM 7139 C CA . PHE A 1 1003 ? -43.725 -18.422 27.437 1.00 62.31 1003 PHE A CA 1
ATOM 7140 C C . PHE A 1 1003 ? -44.587 -17.949 26.263 1.00 62.31 1003 PHE A C 1
ATOM 7142 O O . PHE A 1 1003 ? -44.209 -17.119 25.464 1.00 62.31 1003 PHE A O 1
ATOM 7149 N N . ASN A 1 1004 ? -45.812 -18.461 26.215 1.00 56.44 1004 ASN A N 1
ATOM 7150 C CA . ASN A 1 1004 ? -46.973 -17.787 25.637 1.00 56.44 1004 ASN A CA 1
ATOM 7151 C C . ASN A 1 1004 ? -46.740 -16.910 24.369 1.00 56.44 1004 ASN A C 1
ATOM 7153 O O . ASN A 1 1004 ? -46.802 -15.679 24.479 1.00 56.44 1004 ASN A O 1
ATOM 7157 N N . PRO A 1 1005 ? -46.583 -17.500 23.170 1.00 68.31 1005 PRO A N 1
ATOM 7158 C CA . PRO A 1 1005 ? -46.675 -18.927 22.836 1.00 68.31 1005 PRO A CA 1
ATOM 7159 C C . PRO A 1 1005 ? -45.380 -19.716 23.100 1.00 68.31 1005 PRO A C 1
ATOM 7161 O O . PRO A 1 1005 ? -44.304 -19.154 23.276 1.00 68.31 1005 PRO A O 1
ATOM 7164 N N . GLN A 1 1006 ? -45.488 -21.045 23.174 1.00 77.25 1006 GLN A N 1
ATOM 7165 C CA . GLN A 1 1006 ? -44.326 -21.932 23.238 1.00 77.25 1006 GLN A CA 1
ATOM 7166 C C . GLN A 1 1006 ? -43.599 -21.924 21.895 1.00 77.25 1006 GLN A C 1
ATOM 7168 O O . GLN A 1 1006 ? -44.240 -22.040 20.853 1.00 77.25 1006 GLN A O 1
ATOM 7173 N N . ILE A 1 1007 ? -42.271 -21.812 21.941 1.00 80.12 1007 ILE A N 1
ATOM 7174 C CA . ILE A 1 1007 ? -41.413 -21.834 20.753 1.00 80.12 1007 ILE A CA 1
ATOM 7175 C C . ILE A 1 1007 ? -40.446 -23.011 20.874 1.00 80.12 1007 ILE A C 1
ATOM 7177 O O . ILE A 1 1007 ? -39.696 -23.115 21.853 1.00 80.12 1007 ILE A O 1
ATOM 7181 N N . GLU A 1 1008 ? -40.470 -23.891 19.878 1.00 82.12 1008 GLU A N 1
ATOM 7182 C CA . GLU A 1 1008 ? -39.640 -25.093 19.797 1.00 82.12 1008 GLU A CA 1
ATOM 7183 C C . GLU A 1 1008 ? -38.910 -25.145 18.452 1.00 82.12 1008 GLU A C 1
ATOM 7185 O O . GLU A 1 1008 ? -39.514 -24.919 17.407 1.00 82.12 1008 GLU A O 1
ATOM 7190 N N . LEU A 1 1009 ? -37.605 -25.437 18.469 1.00 80.19 1009 LEU A N 1
ATOM 7191 C CA . LEU A 1 1009 ? -36.827 -25.640 17.245 1.00 80.19 1009 LEU A CA 1
ATOM 7192 C C . LEU A 1 1009 ? -37.048 -27.065 16.724 1.00 80.19 1009 LEU A C 1
ATOM 7194 O O . LEU A 1 1009 ? -36.702 -28.034 17.407 1.00 80.19 1009 LEU A O 1
ATOM 7198 N N . ILE A 1 1010 ? -37.541 -27.175 15.491 1.00 76.19 1010 ILE A N 1
ATOM 7199 C CA . ILE A 1 1010 ? -37.681 -28.444 14.782 1.00 76.19 1010 ILE A CA 1
ATOM 7200 C C . ILE A 1 1010 ? -36.496 -28.582 13.816 1.00 76.19 1010 ILE A C 1
ATOM 7202 O O . ILE A 1 1010 ? -36.284 -27.696 12.983 1.00 76.19 1010 ILE A O 1
ATOM 7206 N N . PRO A 1 1011 ? -35.687 -29.647 13.941 1.00 63.56 1011 PRO A N 1
ATOM 7207 C CA . PRO A 1 1011 ? -34.607 -29.909 13.016 1.00 63.56 1011 PRO A CA 1
ATOM 7208 C C . PRO A 1 1011 ? -35.237 -30.286 11.682 1.00 63.56 1011 PRO A C 1
ATOM 7210 O O . PRO A 1 1011 ? -36.135 -31.115 11.629 1.00 63.56 1011 PRO A O 1
ATOM 7213 N N . LEU A 1 1012 ? -34.782 -29.619 10.635 1.00 64.50 1012 LEU A N 1
ATOM 7214 C CA . LEU A 1 1012 ? -35.143 -29.901 9.262 1.00 64.50 1012 LEU A CA 1
ATOM 7215 C C . LEU A 1 1012 ? -33.823 -30.199 8.542 1.00 64.50 1012 LEU A C 1
ATOM 7217 O O . LEU A 1 1012 ? -32.956 -29.317 8.514 1.00 64.50 1012 LEU A O 1
ATOM 7221 N N . PRO A 1 1013 ? -33.583 -31.435 8.075 1.00 59.62 1013 PRO A N 1
ATOM 7222 C CA . PRO A 1 1013 ? -32.308 -31.825 7.481 1.00 59.62 1013 PRO A CA 1
ATOM 7223 C C . PRO A 1 1013 ? -32.029 -31.109 6.151 1.00 59.62 1013 PRO A C 1
ATOM 7225 O O . PRO A 1 1013 ? -30.903 -31.175 5.655 1.00 59.62 1013 PRO A O 1
ATOM 7228 N N . GLY A 1 1014 ? -33.012 -30.397 5.590 1.00 59.66 1014 GLY A N 1
ATOM 7229 C CA . GLY A 1 1014 ? -32.943 -29.776 4.272 1.00 59.66 1014 GLY A CA 1
ATOM 7230 C C . GLY A 1 1014 ? -32.871 -30.812 3.153 1.00 59.66 1014 GLY A C 1
ATOM 7231 O O . GLY A 1 1014 ? -32.423 -30.494 2.051 1.00 59.66 1014 GLY A O 1
ATOM 7232 N N . TRP A 1 1015 ? -33.242 -32.055 3.452 1.00 62.28 1015 TRP A N 1
ATOM 7233 C CA . TRP A 1 1015 ? -33.274 -33.157 2.513 1.00 62.28 1015 TRP A CA 1
ATOM 7234 C C . TRP A 1 1015 ? -34.689 -33.267 2.000 1.00 62.28 1015 TRP A C 1
ATOM 7236 O O . TRP A 1 1015 ? -35.548 -33.883 2.601 1.00 62.28 1015 TRP A O 1
ATOM 7246 N N . ASP A 1 1016 ? -34.907 -32.617 0.873 1.00 66.31 1016 ASP A N 1
ATOM 7247 C CA . ASP A 1 1016 ? -36.053 -32.856 0.016 1.00 66.31 1016 ASP A CA 1
ATOM 7248 C C . ASP A 1 1016 ? -35.562 -33.755 -1.113 1.00 66.31 1016 ASP A C 1
ATOM 7250 O O . ASP A 1 1016 ? -35.216 -33.312 -2.212 1.00 66.31 1016 ASP A O 1
ATOM 7254 N N . CYS A 1 1017 ? -35.362 -35.025 -0.786 1.00 67.88 1017 CYS A N 1
ATOM 7255 C CA . CYS A 1 1017 ? -34.642 -35.922 -1.672 1.00 67.88 1017 CYS A CA 1
ATOM 7256 C C . CYS A 1 1017 ? -35.489 -36.333 -2.895 1.00 67.88 1017 CYS A C 1
ATOM 7258 O O . CYS A 1 1017 ? -34.946 -36.832 -3.883 1.00 67.88 1017 CYS A O 1
ATOM 7260 N N . ASN A 1 1018 ? -36.803 -36.066 -2.846 1.00 66.44 1018 ASN A N 1
ATOM 7261 C CA . ASN A 1 1018 ? -37.745 -36.207 -3.957 1.00 66.44 1018 ASN A CA 1
ATOM 7262 C C . ASN A 1 1018 ? -38.044 -34.875 -4.697 1.00 66.44 1018 ASN A C 1
ATOM 7264 O O . ASN A 1 1018 ? -38.824 -34.871 -5.654 1.00 66.44 1018 ASN A O 1
ATOM 7268 N N . GLU A 1 1019 ? -37.393 -33.775 -4.299 1.00 67.94 1019 GLU A N 1
ATOM 7269 C CA . GLU A 1 1019 ? -37.471 -32.422 -4.875 1.00 67.94 1019 GLU A CA 1
ATOM 7270 C C . GLU A 1 1019 ? -38.897 -31.822 -4.964 1.00 67.94 1019 GLU A C 1
ATOM 7272 O O . GLU A 1 1019 ? -39.215 -31.066 -5.894 1.00 67.94 1019 GLU A O 1
ATOM 7277 N N . ASN A 1 1020 ? -39.798 -32.149 -4.030 1.00 64.31 1020 ASN A N 1
ATOM 7278 C CA . ASN A 1 1020 ? -41.186 -31.667 -4.043 1.00 64.31 1020 ASN A CA 1
ATOM 7279 C C . ASN A 1 1020 ? -41.395 -30.293 -3.365 1.00 64.31 1020 ASN A C 1
ATOM 7281 O O . ASN A 1 1020 ? -42.491 -29.721 -3.426 1.00 64.31 1020 ASN A O 1
ATOM 7285 N N . GLY A 1 1021 ? -40.336 -29.737 -2.782 1.00 58.47 1021 GLY A N 1
ATOM 7286 C CA . GLY A 1 1021 ? -40.292 -28.464 -2.072 1.00 58.47 1021 GLY A CA 1
ATOM 7287 C C . GLY A 1 1021 ? -40.633 -28.550 -0.582 1.00 58.47 1021 GLY A C 1
ATOM 7288 O O . GLY A 1 1021 ? -40.720 -27.500 0.057 1.00 58.47 1021 GLY A O 1
ATOM 7289 N N . ILE A 1 1022 ? -40.846 -29.749 -0.036 1.00 65.00 1022 ILE A N 1
ATOM 7290 C CA . ILE A 1 1022 ? -41.114 -30.035 1.377 1.00 65.00 1022 ILE A CA 1
ATOM 7291 C C . ILE A 1 1022 ? -40.021 -30.989 1.868 1.00 65.00 1022 ILE A C 1
ATOM 7293 O O . ILE A 1 1022 ? -39.751 -32.004 1.247 1.00 65.00 1022 ILE A O 1
ATOM 7297 N N . ASP A 1 1023 ? -39.391 -30.664 2.994 1.00 71.12 1023 ASP A N 1
ATOM 7298 C CA . ASP A 1 1023 ? -38.349 -31.507 3.592 1.00 71.12 1023 ASP A CA 1
ATOM 7299 C C . ASP A 1 1023 ? -38.906 -32.897 3.962 1.00 71.12 1023 ASP A C 1
ATOM 7301 O O . ASP A 1 1023 ? -40.020 -32.995 4.491 1.00 71.12 1023 ASP A O 1
ATOM 7305 N N . ASP A 1 1024 ? -38.136 -33.964 3.754 1.00 67.62 1024 ASP A N 1
ATOM 7306 C CA . ASP A 1 1024 ? -38.583 -35.356 3.913 1.00 67.62 1024 ASP A CA 1
ATOM 7307 C C . ASP A 1 1024 ? -39.131 -35.631 5.328 1.00 67.62 1024 ASP A C 1
ATOM 7309 O O . ASP A 1 1024 ? -40.079 -36.398 5.517 1.00 67.62 1024 ASP A O 1
ATOM 7313 N N . GLU A 1 1025 ? -38.567 -34.967 6.345 1.00 69.88 1025 GLU A N 1
ATOM 7314 C CA . GLU A 1 1025 ? -39.010 -35.077 7.741 1.00 69.88 1025 GLU A CA 1
ATOM 7315 C C . GLU A 1 1025 ? -40.416 -34.472 7.954 1.00 69.88 1025 GLU A C 1
ATOM 7317 O O . GLU A 1 1025 ? -41.225 -35.013 8.717 1.00 69.88 1025 GLU A O 1
ATOM 7322 N N . LEU A 1 1026 ? -40.761 -33.407 7.218 1.00 70.38 1026 LEU A N 1
ATOM 7323 C CA . LEU A 1 1026 ? -42.109 -32.821 7.188 1.00 70.38 1026 LEU A CA 1
ATOM 7324 C C . LEU A 1 1026 ? -43.074 -33.655 6.337 1.00 70.38 1026 LEU A C 1
ATOM 7326 O O . LEU A 1 1026 ? -44.254 -33.783 6.682 1.00 70.38 1026 LEU A O 1
ATOM 7330 N N . ASP A 1 1027 ? -42.582 -34.263 5.262 1.00 70.81 1027 ASP A N 1
ATOM 7331 C CA . ASP A 1 1027 ? -43.326 -35.192 4.410 1.00 70.81 1027 ASP A CA 1
ATOM 7332 C C . ASP A 1 1027 ? -43.746 -36.455 5.182 1.00 70.81 1027 ASP A C 1
ATOM 7334 O O . ASP A 1 1027 ? -44.901 -36.893 5.095 1.00 70.81 1027 ASP A O 1
ATOM 7338 N N . LEU A 1 1028 ? -42.853 -36.996 6.021 1.00 70.50 1028 LEU A N 1
ATOM 7339 C CA . LEU A 1 1028 ? -43.163 -38.087 6.949 1.00 70.50 1028 LEU A CA 1
ATOM 7340 C C . LEU A 1 1028 ? -44.141 -37.652 8.050 1.00 70.50 1028 LEU A C 1
ATOM 7342 O O . LEU A 1 1028 ? -45.088 -38.385 8.350 1.00 70.50 1028 LEU A O 1
ATOM 7346 N N . ALA A 1 1029 ? -43.933 -36.478 8.659 1.00 65.50 1029 ALA A N 1
ATOM 7347 C CA . ALA A 1 1029 ? -44.763 -35.994 9.767 1.00 65.50 1029 ALA A CA 1
ATOM 7348 C C . ALA A 1 1029 ? -46.197 -35.638 9.334 1.00 65.50 1029 ALA A C 1
ATOM 7350 O O . ALA A 1 1029 ? -47.151 -35.847 10.090 1.00 65.50 1029 ALA A O 1
ATOM 7351 N N . SER A 1 1030 ? -46.361 -35.130 8.109 1.00 64.62 1030 SER A N 1
ATOM 7352 C CA . SER A 1 1030 ? -47.658 -34.794 7.507 1.00 64.62 1030 SER A CA 1
ATOM 7353 C C . SER A 1 1030 ? -48.344 -35.985 6.819 1.00 64.62 1030 SER A C 1
ATOM 7355 O O . SER A 1 1030 ? -49.569 -35.973 6.654 1.00 64.62 1030 SER A O 1
ATOM 7357 N N . GLY A 1 1031 ? -47.584 -37.034 6.473 1.00 61.81 1031 GLY A N 1
ATOM 7358 C CA . GLY A 1 1031 ? -48.068 -38.269 5.849 1.00 61.81 1031 GLY A CA 1
ATOM 7359 C C . GLY A 1 1031 ? -48.191 -38.214 4.320 1.00 61.81 1031 GLY A C 1
ATOM 7360 O O . GLY A 1 1031 ? -49.076 -38.876 3.768 1.00 61.81 1031 GLY A O 1
ATOM 7361 N N . LEU A 1 1032 ? -47.354 -37.418 3.645 1.00 61.84 1032 LEU A N 1
ATOM 7362 C CA . LEU A 1 1032 ? -47.374 -37.202 2.191 1.00 61.84 1032 LEU A CA 1
ATOM 7363 C C . LEU A 1 1032 ? -46.510 -38.207 1.390 1.00 61.84 1032 LEU A C 1
ATOM 7365 O O . LEU A 1 1032 ? -46.907 -38.547 0.273 1.00 61.84 1032 LEU A O 1
ATOM 7369 N N . SER A 1 1033 ? -45.435 -38.761 1.973 1.00 69.94 1033 SER A N 1
ATOM 7370 C CA . SER A 1 1033 ? -44.476 -39.693 1.325 1.00 69.94 1033 SER A CA 1
ATOM 7371 C C . SER A 1 1033 ? -44.297 -41.023 2.100 1.00 69.94 1033 SER A C 1
ATOM 7373 O O . SER A 1 1033 ? -44.831 -41.176 3.202 1.00 69.94 1033 SER A O 1
ATOM 7375 N N . GLN A 1 1034 ? -43.627 -42.036 1.511 1.00 65.75 1034 GLN A N 1
ATOM 7376 C CA . GLN A 1 1034 ? -43.470 -43.387 2.100 1.00 65.75 1034 GLN A CA 1
ATOM 7377 C C . GLN A 1 1034 ? -42.018 -43.724 2.474 1.00 65.75 1034 GLN A C 1
ATOM 7379 O O . GLN A 1 1034 ? -41.112 -43.592 1.662 1.00 65.75 1034 GLN A O 1
ATOM 7384 N N . ASP A 1 1035 ? -41.847 -44.265 3.680 1.00 64.81 1035 ASP A N 1
ATOM 7385 C CA . ASP A 1 1035 ? -40.641 -44.951 4.159 1.00 64.81 1035 ASP A CA 1
ATOM 7386 C C . ASP A 1 1035 ? -41.044 -46.405 4.465 1.00 64.81 1035 ASP A C 1
ATOM 7388 O O . ASP A 1 1035 ? -41.540 -46.729 5.553 1.00 64.81 1035 ASP A O 1
ATOM 7392 N N . ALA A 1 1036 ? -40.975 -47.283 3.456 1.00 59.56 1036 ALA A N 1
ATOM 7393 C CA . ALA A 1 1036 ? -41.507 -48.640 3.579 1.00 59.56 1036 ALA A CA 1
ATOM 7394 C C . ALA A 1 1036 ? -40.654 -49.534 4.489 1.00 59.56 1036 ALA A C 1
ATOM 7396 O O . ALA A 1 1036 ? -41.167 -50.519 5.041 1.00 59.56 1036 ALA A O 1
ATOM 7397 N N . ASN A 1 1037 ? -39.363 -49.224 4.628 1.00 54.09 1037 ASN A N 1
ATOM 7398 C CA . ASN A 1 1037 ? -38.420 -49.997 5.429 1.00 54.09 1037 ASN A CA 1
ATOM 7399 C C . ASN A 1 1037 ? -38.211 -49.415 6.854 1.00 54.09 1037 ASN A C 1
ATOM 7401 O O . ASN A 1 1037 ? -37.609 -50.091 7.696 1.00 54.09 1037 ASN A O 1
ATOM 7405 N N . ALA A 1 1038 ? -38.824 -48.259 7.148 1.00 56.47 1038 ALA A N 1
ATOM 7406 C CA . ALA A 1 1038 ? -38.844 -47.542 8.424 1.00 56.47 1038 ALA A CA 1
ATOM 7407 C C . ALA A 1 1038 ? -37.449 -47.141 8.932 1.00 56.47 1038 ALA A C 1
ATOM 7409 O O . ALA A 1 1038 ? -37.207 -47.143 10.148 1.00 56.47 1038 ALA A O 1
ATOM 7410 N N . ASN A 1 1039 ? -36.513 -46.877 8.017 1.00 61.69 1039 ASN A N 1
ATOM 7411 C CA . ASN A 1 1039 ? -35.138 -46.516 8.357 1.00 61.69 1039 ASN A CA 1
ATOM 7412 C C . ASN A 1 1039 ? -34.912 -44.999 8.477 1.00 61.69 1039 ASN A C 1
ATOM 7414 O O . ASN A 1 1039 ? -33.811 -44.601 8.861 1.00 61.69 1039 ASN A O 1
ATOM 7418 N N . GLY A 1 1040 ? -35.939 -44.179 8.226 1.00 58.06 1040 GLY A N 1
ATOM 7419 C CA . GLY A 1 1040 ? -35.874 -42.722 8.316 1.00 58.06 1040 GLY A CA 1
ATOM 7420 C C . GLY A 1 1040 ? -35.307 -42.031 7.074 1.00 58.06 1040 GLY A C 1
ATOM 7421 O O . GLY A 1 1040 ? -34.987 -40.851 7.159 1.00 58.06 1040 GLY A O 1
ATOM 7422 N N . ILE A 1 1041 ? -35.166 -42.741 5.951 1.00 62.59 1041 ILE A N 1
ATOM 7423 C CA . ILE A 1 1041 ? -34.792 -42.207 4.635 1.00 62.59 1041 ILE A CA 1
ATOM 7424 C C . ILE A 1 1041 ? -35.919 -42.591 3.671 1.00 62.59 1041 ILE A C 1
ATOM 7426 O O . ILE A 1 1041 ? -36.367 -43.737 3.679 1.00 62.59 1041 ILE A O 1
ATOM 7430 N N . LEU A 1 1042 ? -36.403 -41.660 2.841 1.00 69.25 1042 LEU A N 1
ATOM 7431 C CA . LEU A 1 1042 ? -37.370 -42.028 1.805 1.00 69.25 1042 LEU A CA 1
ATOM 7432 C C . LEU A 1 1042 ? -36.748 -43.075 0.873 1.00 69.25 1042 LEU A C 1
ATOM 7434 O O . LEU A 1 1042 ? -35.581 -42.968 0.494 1.00 69.25 1042 LEU A O 1
ATOM 7438 N N . ASP A 1 1043 ? -37.536 -44.071 0.459 1.00 63.66 1043 ASP A N 1
ATOM 7439 C CA . ASP A 1 1043 ? -37.054 -45.183 -0.384 1.00 63.66 1043 ASP A CA 1
ATOM 7440 C C . ASP A 1 1043 ? -36.411 -44.700 -1.709 1.00 63.66 1043 ASP A C 1
ATOM 7442 O O . ASP A 1 1043 ? -35.674 -45.427 -2.374 1.00 63.66 1043 ASP A O 1
ATOM 7446 N N . GLU A 1 1044 ? -36.690 -43.463 -2.104 1.00 66.25 1044 GLU A N 1
ATOM 7447 C CA . GLU A 1 1044 ? -36.200 -42.791 -3.305 1.00 66.25 1044 GLU A CA 1
ATOM 7448 C C . GLU A 1 1044 ? -34.723 -42.332 -3.173 1.00 66.25 1044 GLU A C 1
ATOM 7450 O O . GLU A 1 1044 ? -34.139 -41.884 -4.159 1.00 66.25 1044 GLU A O 1
ATOM 7455 N N . CYS A 1 1045 ? -34.101 -42.459 -1.983 1.00 64.69 1045 CYS A N 1
ATOM 7456 C CA . CYS A 1 1045 ? -32.952 -41.632 -1.565 1.00 64.69 1045 CYS A CA 1
ATOM 7457 C C . CYS A 1 1045 ? -31.769 -42.383 -0.907 1.00 64.69 1045 CYS A C 1
ATOM 7459 O O . CYS A 1 1045 ? -30.962 -41.794 -0.187 1.00 64.69 1045 CYS A O 1
ATOM 7461 N N . GLU A 1 1046 ? -31.607 -43.683 -1.172 1.00 63.09 1046 GLU A N 1
ATOM 7462 C CA . GLU A 1 1046 ? -30.531 -44.520 -0.602 1.00 63.09 1046 GLU A CA 1
ATOM 7463 C C . GLU A 1 1046 ? -29.261 -44.634 -1.519 1.00 63.09 1046 GLU A C 1
ATOM 7465 O O . GLU A 1 1046 ? -29.393 -44.693 -2.744 1.00 63.09 1046 GLU A O 1
ATOM 7470 N N . PRO A 1 1047 ? -28.008 -44.681 -0.980 1.00 52.22 1047 PRO A N 1
ATOM 7471 C CA . PRO A 1 1047 ? -26.743 -44.544 -1.746 1.00 52.22 1047 PRO A CA 1
ATOM 7472 C C . PRO A 1 1047 ? -26.250 -45.793 -2.526 1.00 52.22 1047 PRO A C 1
ATOM 7474 O O . PRO A 1 1047 ? -26.496 -46.933 -2.135 1.00 52.22 1047 PRO A O 1
ATOM 7477 N N . SER A 1 1048 ? -25.463 -45.572 -3.601 1.00 56.88 1048 SER A N 1
ATOM 7478 C CA . SER A 1 1048 ? -24.989 -46.589 -4.579 1.00 56.88 1048 SER A CA 1
ATOM 7479 C C . SER A 1 1048 ? -23.459 -46.849 -4.580 1.00 56.88 1048 SER A C 1
ATOM 7481 O O . SER A 1 1048 ? -22.692 -46.032 -4.080 1.00 56.88 1048 SER A O 1
ATOM 7483 N N . VAL A 1 1049 ? -22.984 -47.975 -5.152 1.00 67.69 1049 VAL A N 1
ATOM 7484 C CA . VAL A 1 1049 ? -21.557 -48.428 -5.143 1.00 67.69 1049 VAL A CA 1
ATOM 7485 C C . VAL A 1 1049 ? -20.607 -47.722 -6.137 1.00 67.69 1049 VAL A C 1
ATOM 7487 O O . VAL A 1 1049 ? -19.511 -48.217 -6.417 1.00 67.69 1049 VAL A O 1
ATOM 7490 N N . TRP A 1 1050 ? -21.015 -46.590 -6.706 1.00 79.81 1050 TRP A N 1
ATOM 7491 C CA . TRP A 1 1050 ? -20.284 -45.871 -7.753 1.00 79.81 1050 TRP A CA 1
ATOM 7492 C C . TRP A 1 1050 ? -19.782 -44.514 -7.250 1.00 79.81 1050 TRP A C 1
ATOM 7494 O O . TRP A 1 1050 ? -20.520 -43.793 -6.583 1.00 79.81 1050 TRP A O 1
ATOM 7504 N N . SER A 1 1051 ? -18.546 -44.139 -7.592 1.00 83.50 1051 SER A N 1
ATOM 7505 C CA . SER A 1 1051 ? -17.951 -42.839 -7.252 1.00 83.50 1051 SER A CA 1
ATOM 7506 C C . SER A 1 1051 ? -17.598 -42.013 -8.492 1.00 83.50 1051 SER A C 1
ATOM 7508 O O . SER A 1 1051 ? -17.218 -42.550 -9.533 1.00 83.50 1051 SER A O 1
ATOM 7510 N N . ASN A 1 1052 ? -17.732 -40.689 -8.380 1.00 85.75 1052 ASN A N 1
ATOM 7511 C CA . ASN A 1 1052 ? -17.292 -39.720 -9.385 1.00 85.75 1052 ASN A CA 1
ATOM 7512 C C . ASN A 1 1052 ? -15.849 -39.285 -9.082 1.00 85.75 1052 ASN A C 1
ATOM 7514 O O . ASN A 1 1052 ? -15.552 -38.871 -7.965 1.00 85.75 1052 ASN A O 1
ATOM 7518 N N . GLU A 1 1053 ? -14.969 -39.370 -10.075 1.00 88.00 1053 GLU A N 1
ATOM 7519 C CA . GLU A 1 1053 ? -13.524 -39.155 -9.948 1.00 88.00 1053 GLU A CA 1
ATOM 7520 C C . GLU A 1 1053 ? -13.027 -37.911 -10.719 1.00 88.00 1053 GLU A C 1
ATOM 7522 O O . GLU A 1 1053 ? -11.830 -37.635 -10.730 1.00 88.00 1053 GLU A O 1
ATOM 7527 N N . GLY A 1 1054 ? -13.922 -37.131 -11.342 1.00 87.75 1054 GLY A N 1
ATOM 7528 C CA . GLY A 1 1054 ? -13.584 -35.840 -11.965 1.00 87.75 1054 GLY A CA 1
ATOM 7529 C C . GLY A 1 1054 ? -12.918 -35.925 -13.348 1.00 87.75 1054 GLY A C 1
ATOM 7530 O O . GLY A 1 1054 ? -13.138 -36.876 -14.088 1.00 87.75 1054 GLY A O 1
ATOM 7531 N N . SER A 1 1055 ? -12.144 -34.900 -13.731 1.00 89.56 1055 SER A N 1
ATOM 7532 C CA . SER A 1 1055 ? -11.455 -34.775 -15.041 1.00 89.56 1055 SER A CA 1
ATOM 7533 C C . SER A 1 1055 ? -12.355 -34.545 -16.265 1.00 89.56 1055 SER A C 1
ATOM 7535 O O . SER A 1 1055 ? -12.038 -34.990 -17.370 1.00 89.56 1055 SER A O 1
ATOM 7537 N N . ALA A 1 1056 ? -13.467 -33.828 -16.090 1.00 90.69 1056 ALA A N 1
ATOM 7538 C CA . ALA A 1 1056 ? -14.264 -33.359 -17.220 1.00 90.69 1056 ALA A CA 1
ATOM 7539 C C . ALA A 1 1056 ? -13.513 -32.289 -18.037 1.00 90.69 1056 ALA A C 1
ATOM 7541 O O . ALA A 1 1056 ? -12.713 -31.523 -17.500 1.00 90.69 1056 ALA A O 1
ATOM 7542 N N . LEU A 1 1057 ? -13.795 -32.239 -19.340 1.00 90.56 1057 LEU A N 1
ATOM 7543 C CA . LEU A 1 1057 ? -13.359 -31.179 -20.247 1.00 90.56 1057 LEU A CA 1
ATOM 7544 C C . LEU A 1 1057 ? -14.598 -30.594 -20.919 1.00 90.56 1057 LEU A C 1
ATOM 7546 O O . LEU A 1 1057 ? -15.319 -31.305 -21.628 1.00 90.56 1057 LEU A O 1
ATOM 7550 N N . THR A 1 1058 ? -14.820 -29.305 -20.690 1.00 90.81 1058 THR A N 1
ATOM 7551 C CA . THR A 1 1058 ? -16.049 -28.594 -21.040 1.00 90.81 1058 THR A CA 1
ATOM 7552 C C . THR A 1 1058 ? -16.370 -28.648 -22.535 1.00 90.81 1058 THR A C 1
ATOM 7554 O O . THR A 1 1058 ? -15.502 -28.444 -23.389 1.00 90.81 1058 THR A O 1
ATOM 7557 N N . GLY A 1 1059 ? -17.644 -28.898 -22.849 1.00 87.94 1059 GLY A N 1
ATOM 7558 C CA . GLY A 1 1059 ? -18.217 -28.834 -24.192 1.00 87.94 1059 GLY A CA 1
ATOM 7559 C C . GLY A 1 1059 ? -19.273 -27.738 -24.348 1.00 87.94 1059 GLY A C 1
ATOM 7560 O O . GLY A 1 1059 ? -19.425 -26.853 -23.507 1.00 87.94 1059 GLY A O 1
ATOM 7561 N N . ILE A 1 1060 ? -20.046 -27.804 -25.434 1.00 84.44 1060 ILE A N 1
ATOM 7562 C CA . ILE A 1 1060 ? -21.072 -26.811 -25.793 1.00 84.44 1060 ILE A CA 1
ATOM 7563 C C . ILE A 1 1060 ? -22.185 -26.668 -24.742 1.00 84.44 1060 ILE A C 1
ATOM 7565 O O . ILE A 1 1060 ? -22.774 -25.598 -24.620 1.00 84.44 1060 ILE A O 1
ATOM 7569 N N . ASN A 1 1061 ? -22.460 -27.732 -23.983 1.00 82.31 1061 ASN A N 1
ATOM 7570 C CA . ASN A 1 1061 ? -23.496 -27.790 -22.948 1.00 82.31 1061 ASN A CA 1
ATOM 7571 C C . ASN A 1 1061 ? -22.907 -27.744 -21.523 1.00 82.31 1061 ASN A C 1
ATOM 7573 O O . ASN A 1 1061 ? -23.568 -28.158 -20.573 1.00 82.31 1061 ASN A O 1
ATOM 7577 N N . GLY A 1 1062 ? -21.672 -27.254 -21.372 1.00 85.81 1062 GLY A N 1
ATOM 7578 C CA . GLY A 1 1062 ? -20.926 -27.335 -20.118 1.00 85.81 1062 GLY A CA 1
ATOM 7579 C C . GLY A 1 1062 ? -20.178 -28.662 -19.988 1.00 85.81 1062 GLY A C 1
ATOM 7580 O O . GLY A 1 1062 ? -19.839 -29.287 -20.996 1.00 85.81 1062 GLY A O 1
ATOM 7581 N N . ASP A 1 1063 ? -19.896 -29.076 -18.755 1.00 86.12 1063 ASP A N 1
ATOM 7582 C CA . ASP A 1 1063 ? -19.200 -30.332 -18.473 1.00 86.12 1063 ASP A CA 1
ATOM 7583 C C . ASP A 1 1063 ? -20.161 -31.522 -18.646 1.00 86.12 1063 ASP A C 1
ATOM 7585 O O . ASP A 1 1063 ? -21.174 -31.602 -17.941 1.00 86.12 1063 ASP A O 1
ATOM 7589 N N . PRO A 1 1064 ? -19.881 -32.463 -19.568 1.00 89.81 1064 PRO A N 1
ATOM 7590 C CA . PRO A 1 1064 ? -20.667 -33.686 -19.684 1.00 89.81 1064 PRO A CA 1
ATOM 7591 C C . PRO A 1 1064 ? -20.593 -34.504 -18.385 1.00 89.81 1064 PRO A C 1
ATOM 7593 O O . PRO A 1 1064 ? -19.504 -34.746 -17.860 1.00 89.81 1064 PRO A O 1
ATOM 7596 N N . LEU A 1 1065 ? -21.737 -34.969 -17.884 1.00 88.75 1065 LEU A N 1
ATOM 7597 C CA . LEU A 1 1065 ? -21.833 -35.687 -16.611 1.00 88.75 1065 LEU A CA 1
ATOM 7598 C C . LEU A 1 1065 ? -22.089 -37.173 -16.851 1.00 88.75 1065 LEU A C 1
ATOM 7600 O O . LEU A 1 1065 ? -22.988 -37.538 -17.601 1.00 88.75 1065 LEU A O 1
ATOM 7604 N N . PHE A 1 1066 ? -21.325 -38.031 -16.186 1.00 92.69 1066 PHE A N 1
ATOM 7605 C CA . PHE A 1 1066 ? -21.458 -39.477 -16.238 1.00 92.69 1066 PHE A CA 1
ATOM 7606 C C . PHE A 1 1066 ? -21.720 -40.043 -14.840 1.00 92.69 1066 PHE A C 1
ATOM 7608 O O . PHE A 1 1066 ? -20.961 -39.771 -13.907 1.00 92.69 1066 PHE A O 1
ATOM 7615 N N . VAL A 1 1067 ? -22.797 -40.821 -14.706 1.00 85.19 1067 VAL A N 1
ATOM 7616 C CA . VAL A 1 1067 ? -23.290 -41.381 -13.439 1.00 85.19 1067 VAL A CA 1
ATOM 7617 C C . VAL A 1 1067 ? -23.477 -42.890 -13.574 1.00 85.19 1067 VAL A C 1
ATOM 7619 O O . VAL A 1 1067 ? -23.988 -43.368 -14.584 1.00 85.19 1067 VAL A O 1
ATOM 7622 N N . GLY A 1 1068 ? -23.074 -43.649 -12.556 1.00 83.19 1068 GLY A N 1
ATOM 7623 C CA . GLY A 1 1068 ? -23.387 -45.072 -12.425 1.00 83.19 1068 GLY A CA 1
ATOM 7624 C C . GLY A 1 1068 ? -24.253 -45.337 -11.197 1.00 83.19 1068 GLY A C 1
ATOM 7625 O O . GLY A 1 1068 ? -24.127 -44.635 -10.197 1.00 83.19 1068 GLY A O 1
ATOM 7626 N N . SER A 1 1069 ? -25.124 -46.344 -11.259 1.00 79.81 1069 SER A N 1
ATOM 7627 C CA . SER A 1 1069 ? -25.940 -46.797 -10.124 1.00 79.81 1069 SER A CA 1
ATOM 7628 C C . SER A 1 1069 ? -26.020 -48.328 -10.052 1.00 79.81 1069 SER A C 1
ATOM 7630 O O . SER A 1 1069 ? -25.560 -49.030 -10.954 1.00 79.81 1069 SER A O 1
ATOM 7632 N N . GLY A 1 1070 ? -26.547 -48.870 -8.949 1.00 78.56 1070 GLY A N 1
ATOM 7633 C CA . GLY A 1 1070 ? -26.583 -50.312 -8.661 1.00 78.56 1070 GLY A CA 1
ATOM 7634 C C . GLY A 1 1070 ? -25.602 -50.731 -7.561 1.00 78.56 1070 GLY A C 1
ATOM 7635 O O . GLY A 1 1070 ? -25.101 -49.877 -6.833 1.00 78.56 1070 GLY A O 1
ATOM 7636 N N . ASP A 1 1071 ? -25.368 -52.040 -7.417 1.00 81.31 1071 ASP A N 1
ATOM 7637 C CA . ASP A 1 1071 ? -24.548 -52.641 -6.347 1.00 81.31 1071 ASP A CA 1
ATOM 7638 C C . ASP A 1 1071 ? -23.349 -53.474 -6.853 1.00 81.31 1071 ASP A C 1
ATOM 7640 O O . ASP A 1 1071 ? -22.602 -54.038 -6.056 1.00 81.31 1071 ASP A O 1
ATOM 7644 N N . LEU A 1 1072 ? -23.168 -53.571 -8.176 1.00 80.25 1072 LEU A N 1
ATOM 7645 C CA . LEU A 1 1072 ? -22.127 -54.344 -8.868 1.00 80.25 1072 LEU A CA 1
ATOM 7646 C C . LEU A 1 1072 ? -22.037 -55.835 -8.487 1.00 80.25 1072 LEU A C 1
ATOM 7648 O O . LEU A 1 1072 ? -21.065 -56.513 -8.837 1.00 80.25 1072 LEU A O 1
ATOM 7652 N N . THR A 1 1073 ? -23.060 -56.388 -7.832 1.00 82.62 1073 THR A N 1
ATOM 7653 C CA . THR A 1 1073 ? -23.126 -57.814 -7.507 1.00 82.62 1073 THR A CA 1
ATOM 7654 C C . THR A 1 1073 ? -23.455 -58.672 -8.737 1.00 82.62 1073 THR A C 1
ATOM 7656 O O . THR A 1 1073 ? -23.966 -58.218 -9.763 1.00 82.62 1073 THR A O 1
ATOM 7659 N N . ALA A 1 1074 ? -23.130 -59.966 -8.671 1.00 80.62 1074 ALA A N 1
ATOM 7660 C CA . ALA A 1 1074 ? -23.353 -60.880 -9.788 1.00 80.62 1074 ALA A CA 1
ATOM 7661 C C . ALA A 1 1074 ? -24.844 -60.965 -10.170 1.00 80.62 1074 ALA A C 1
ATOM 7663 O O . ALA A 1 1074 ? -25.669 -61.475 -9.412 1.00 80.62 1074 ALA A O 1
ATOM 7664 N N . GLY A 1 1075 ? -25.166 -60.545 -11.392 1.00 77.25 1075 GLY A N 1
ATOM 7665 C CA . GLY A 1 1075 ? -26.511 -60.539 -11.959 1.00 77.25 1075 GLY A CA 1
ATOM 7666 C C . GLY A 1 1075 ? -27.334 -59.287 -11.652 1.00 77.25 1075 GLY A C 1
ATOM 7667 O O . GLY A 1 1075 ? -28.482 -59.236 -12.098 1.00 77.25 1075 GLY A O 1
ATOM 7668 N N . SER A 1 1076 ? -26.789 -58.299 -10.934 1.00 80.44 1076 SER A N 1
ATOM 7669 C CA . SER A 1 1076 ? -27.494 -57.046 -10.665 1.00 80.44 1076 SER A CA 1
ATOM 7670 C C . SER A 1 1076 ? -27.527 -56.120 -11.883 1.00 80.44 1076 SER A C 1
ATOM 7672 O O . SER A 1 1076 ? -26.708 -56.222 -12.800 1.00 80.44 1076 SER A O 1
ATOM 7674 N N . SER A 1 1077 ? -28.529 -55.241 -11.915 1.00 80.31 1077 SER A N 1
ATOM 7675 C CA . SER A 1 1077 ? -28.665 -54.194 -12.928 1.00 80.31 1077 SER A CA 1
ATOM 7676 C C . SER A 1 1077 ? -27.900 -52.966 -12.458 1.00 80.31 1077 SER A C 1
ATOM 7678 O O . SER A 1 1077 ? -28.177 -52.476 -11.368 1.00 80.31 1077 SER A O 1
ATOM 7680 N N . ASN A 1 1078 ? -26.979 -52.465 -13.277 1.00 84.38 1078 ASN A N 1
ATOM 7681 C CA . ASN A 1 1078 ? -26.165 -51.300 -12.952 1.00 84.38 1078 ASN A CA 1
ATOM 7682 C C . ASN A 1 1078 ? -26.234 -50.268 -14.092 1.00 84.38 1078 ASN A C 1
ATOM 7684 O O . ASN A 1 1078 ? -25.431 -50.338 -15.031 1.00 84.38 1078 ASN A O 1
ATOM 7688 N N . PRO A 1 1079 ? -27.229 -49.363 -14.071 1.00 83.88 1079 PRO A N 1
ATOM 7689 C CA . PRO A 1 1079 ? -27.362 -48.292 -15.053 1.00 83.88 1079 PRO A CA 1
ATOM 7690 C C . PRO A 1 1079 ? -26.128 -47.381 -15.090 1.00 83.88 1079 PRO A C 1
ATOM 7692 O O . PRO A 1 1079 ? -25.547 -47.069 -14.055 1.00 83.88 1079 PRO A O 1
ATOM 7695 N N . LEU A 1 1080 ? -25.742 -46.957 -16.293 1.00 86.75 1080 LEU A N 1
ATOM 7696 C CA . LEU A 1 1080 ? -24.659 -46.016 -16.575 1.00 86.75 1080 LEU A CA 1
ATOM 7697 C C . LEU A 1 1080 ? -25.196 -44.931 -17.512 1.00 86.75 1080 LEU A C 1
ATOM 7699 O O . LEU A 1 1080 ? -25.552 -45.229 -18.655 1.00 86.75 1080 LEU A O 1
ATOM 7703 N N . GLU A 1 1081 ? -25.237 -43.686 -17.053 1.00 86.50 1081 GLU A N 1
ATOM 7704 C CA . GLU A 1 1081 ? -25.950 -42.595 -17.716 1.00 86.50 1081 GLU A CA 1
ATOM 7705 C C . GLU A 1 1081 ? -25.042 -41.393 -17.958 1.00 86.50 1081 GLU A C 1
ATOM 7707 O O . GLU A 1 1081 ? -24.491 -40.816 -17.025 1.00 86.50 1081 GLU A O 1
ATOM 7712 N N . LEU A 1 1082 ? -24.881 -41.033 -19.231 1.00 90.75 1082 LEU A N 1
ATOM 7713 C CA . LEU A 1 1082 ? -24.231 -39.809 -19.685 1.00 90.75 1082 LEU A CA 1
ATOM 7714 C C . LEU A 1 1082 ? -25.300 -38.758 -19.988 1.00 90.75 1082 LEU A C 1
ATOM 7716 O O . LEU A 1 1082 ? -26.231 -39.040 -20.746 1.00 90.75 1082 LEU A O 1
ATOM 7720 N N . SER A 1 1083 ? -25.109 -37.547 -19.478 1.00 87.75 1083 SER A N 1
ATOM 7721 C CA . SER A 1 1083 ? -25.914 -36.357 -19.754 1.00 87.75 1083 SER A CA 1
ATOM 7722 C C . SER A 1 1083 ? -25.021 -35.149 -20.072 1.00 87.75 1083 SER A C 1
ATOM 7724 O O . SER A 1 1083 ? -23.793 -35.213 -19.975 1.00 87.75 1083 SER A O 1
ATOM 7726 N N . ASN A 1 1084 ? -25.631 -34.046 -20.517 1.00 86.38 1084 ASN A N 1
ATOM 7727 C CA . ASN A 1 1084 ? -24.947 -32.794 -20.880 1.00 86.38 1084 ASN A CA 1
ATOM 7728 C C . ASN A 1 1084 ? -23.865 -32.916 -21.974 1.00 86.38 1084 ASN A C 1
ATOM 7730 O O . ASN A 1 1084 ? -23.039 -32.021 -22.134 1.00 86.38 1084 ASN A O 1
ATOM 7734 N N . ALA A 1 1085 ? -23.862 -33.981 -22.782 1.00 89.94 1085 ALA A N 1
ATOM 7735 C CA . ALA A 1 1085 ? -22.960 -34.075 -23.928 1.00 89.94 1085 ALA A CA 1
ATOM 7736 C C . ALA A 1 1085 ? -23.491 -33.276 -25.136 1.00 89.94 1085 ALA A C 1
ATOM 7738 O O . ALA A 1 1085 ? -24.659 -32.880 -25.193 1.00 89.94 1085 ALA A O 1
ATOM 7739 N N . ALA A 1 1086 ? -22.646 -33.057 -26.147 1.00 89.62 1086 ALA A N 1
ATOM 7740 C CA . ALA A 1 1086 ? -23.079 -32.435 -27.398 1.00 89.62 1086 ALA A CA 1
ATOM 7741 C C . ALA A 1 1086 ? -24.201 -33.264 -28.074 1.00 89.62 1086 ALA A C 1
ATOM 7743 O O . ALA A 1 1086 ? -24.078 -34.493 -28.159 1.00 89.62 1086 ALA A O 1
ATOM 7744 N N . PRO A 1 1087 ? -25.284 -32.642 -28.583 1.00 90.69 1087 PRO A N 1
ATOM 7745 C CA . PRO A 1 1087 ? -26.380 -33.357 -29.237 1.00 90.69 1087 PRO A CA 1
ATOM 7746 C C . PRO A 1 1087 ? -25.942 -34.076 -30.513 1.00 90.69 1087 PRO A C 1
ATOM 7748 O O . PRO A 1 1087 ? -25.259 -33.495 -31.358 1.00 90.69 1087 PRO A O 1
ATOM 7751 N N . THR A 1 1088 ? -26.407 -35.309 -30.728 1.00 90.50 1088 THR A N 1
ATOM 7752 C CA . THR A 1 1088 ? -26.122 -36.102 -31.947 1.00 90.50 1088 THR A CA 1
ATOM 7753 C C . THR A 1 1088 ? -24.629 -36.239 -32.288 1.00 90.50 1088 THR A C 1
ATOM 7755 O O . THR A 1 1088 ? -24.251 -36.354 -33.455 1.00 90.50 1088 THR A O 1
ATOM 7758 N N . ALA A 1 1089 ? -23.775 -36.229 -31.270 1.00 90.38 1089 ALA A N 1
ATOM 7759 C CA . ALA A 1 1089 ? -22.330 -36.325 -31.383 1.00 90.38 1089 ALA A CA 1
ATOM 7760 C C . ALA A 1 1089 ? -21.848 -37.778 -31.309 1.00 90.38 1089 ALA A C 1
ATOM 7762 O O . ALA A 1 1089 ? -22.474 -38.636 -30.684 1.00 90.38 1089 ALA A O 1
ATOM 7763 N N . VAL A 1 1090 ? -20.694 -38.043 -31.925 1.00 91.25 1090 VAL A N 1
ATOM 7764 C CA . VAL A 1 1090 ? -19.970 -39.303 -31.729 1.00 91.25 1090 VAL A CA 1
ATOM 7765 C C . VAL A 1 1090 ? -19.322 -39.263 -30.346 1.00 91.25 1090 VAL A C 1
ATOM 7767 O O . VAL A 1 1090 ? -18.525 -38.368 -30.068 1.00 91.25 1090 VAL A O 1
ATOM 7770 N N . ALA A 1 1091 ? -19.639 -40.241 -29.500 1.00 91.62 1091 ALA A N 1
ATOM 7771 C CA . ALA A 1 1091 ? -19.071 -40.396 -28.165 1.00 91.62 1091 ALA A CA 1
ATOM 7772 C C . ALA A 1 1091 ? -18.331 -41.734 -28.054 1.00 91.62 1091 ALA A C 1
ATOM 7774 O O . ALA A 1 1091 ? -18.833 -42.776 -28.477 1.00 91.62 1091 ALA A O 1
ATOM 7775 N N . ALA A 1 1092 ? -17.124 -41.706 -27.503 1.00 90.94 1092 ALA A N 1
ATOM 7776 C CA . ALA A 1 1092 ? -16.271 -42.866 -27.298 1.00 90.94 1092 ALA A CA 1
ATOM 7777 C C . ALA A 1 1092 ? -16.146 -43.157 -25.798 1.00 90.94 1092 ALA A C 1
ATOM 7779 O O . ALA A 1 1092 ? -15.674 -42.302 -25.052 1.00 90.94 1092 ALA A O 1
ATOM 7780 N N . LEU A 1 1093 ? -16.551 -44.354 -25.366 1.00 92.00 1093 LEU A N 1
ATOM 7781 C CA . LEU A 1 1093 ? -16.388 -44.819 -23.989 1.00 92.00 1093 LEU A CA 1
ATOM 7782 C C . LEU A 1 1093 ? -15.017 -45.474 -23.819 1.00 92.00 1093 LEU A C 1
ATOM 7784 O O . LEU A 1 1093 ? -14.713 -46.483 -24.471 1.00 92.00 1093 LEU A O 1
ATOM 7788 N N . PHE A 1 1094 ? -14.225 -44.909 -22.916 1.00 89.62 1094 PHE A N 1
ATOM 7789 C CA . PHE A 1 1094 ? -12.979 -45.468 -22.415 1.00 89.62 1094 PHE A CA 1
ATOM 7790 C C . PHE A 1 1094 ? -13.259 -46.192 -21.106 1.00 89.62 1094 PHE A C 1
ATOM 7792 O O . PHE A 1 1094 ? -13.995 -45.693 -20.258 1.00 89.62 1094 PHE A O 1
ATOM 7799 N N . LEU A 1 1095 ? -12.694 -47.388 -20.964 1.00 88.94 1095 LEU A N 1
ATOM 7800 C CA . LEU A 1 1095 ? -12.860 -48.213 -19.777 1.00 88.94 1095 LEU A CA 1
ATOM 7801 C C . LEU A 1 1095 ? -11.563 -48.945 -19.476 1.00 88.94 1095 LEU A C 1
ATOM 7803 O O . LEU A 1 1095 ? -10.956 -49.465 -20.409 1.00 88.94 1095 LEU A O 1
ATOM 7807 N N . ASN A 1 1096 ? -11.173 -49.024 -18.208 1.00 88.06 1096 ASN A N 1
ATOM 7808 C CA . ASN A 1 1096 ? -10.017 -49.792 -17.757 1.00 88.06 1096 ASN A CA 1
ATOM 7809 C C . ASN A 1 1096 ? -10.245 -50.344 -16.342 1.00 88.06 1096 ASN A C 1
ATOM 7811 O O . ASN A 1 1096 ? -11.147 -49.909 -15.630 1.00 88.06 1096 ASN A O 1
ATOM 7815 N N . LEU A 1 1097 ? -9.444 -51.333 -15.951 1.00 88.94 1097 LEU A N 1
ATOM 7816 C CA . LEU A 1 1097 ? -9.470 -51.928 -14.609 1.00 88.94 1097 LEU A CA 1
ATOM 7817 C C . LEU A 1 1097 ? -8.439 -51.298 -13.660 1.00 88.94 1097 LEU A C 1
ATOM 7819 O O . LEU A 1 1097 ? -8.257 -51.759 -12.538 1.00 88.94 1097 LEU A O 1
ATOM 7823 N N . GLU A 1 1098 ? -7.750 -50.264 -14.131 1.00 83.44 1098 GLU A N 1
ATOM 7824 C CA . GLU A 1 1098 ? -6.801 -49.447 -13.386 1.00 83.44 1098 GLU A CA 1
ATOM 7825 C C . GLU A 1 1098 ? -6.853 -48.011 -13.921 1.00 83.44 1098 GLU A C 1
ATOM 7827 O O . GLU A 1 1098 ? -7.279 -47.785 -15.057 1.00 83.44 1098 GLU A O 1
ATOM 7832 N N . SER A 1 1099 ? -6.435 -47.048 -13.104 1.00 87.94 1099 SER A N 1
ATOM 7833 C CA . SER A 1 1099 ? -6.249 -45.660 -13.530 1.00 87.94 1099 SER A CA 1
ATOM 7834 C C . SER A 1 1099 ? -4.833 -45.489 -14.080 1.00 87.94 1099 SER A C 1
ATOM 7836 O O . SER A 1 1099 ? -3.860 -45.759 -13.374 1.00 87.94 1099 SER A O 1
ATOM 7838 N N . ASP A 1 1100 ? -4.723 -45.057 -15.336 1.00 86.31 1100 ASP A N 1
ATOM 7839 C CA . ASP A 1 1100 ? -3.453 -44.728 -16.002 1.00 86.31 1100 ASP A CA 1
ATOM 7840 C C . ASP A 1 1100 ? -3.628 -43.415 -16.784 1.00 86.31 1100 ASP A C 1
ATOM 7842 O O . ASP A 1 1100 ? -3.797 -43.441 -18.005 1.00 86.31 1100 ASP A O 1
ATOM 7846 N N . PRO A 1 1101 ? -3.702 -42.262 -16.092 1.00 88.38 1101 PRO A N 1
ATOM 7847 C CA . PRO A 1 1101 ? -4.108 -41.005 -16.706 1.00 88.38 1101 PRO A CA 1
ATOM 7848 C C . PRO A 1 1101 ? -3.172 -40.567 -17.837 1.00 88.38 1101 PRO A C 1
ATOM 7850 O O . PRO A 1 1101 ? -1.954 -40.521 -17.666 1.00 88.38 1101 PRO A O 1
ATOM 7853 N N . VAL A 1 1102 ? -3.742 -40.203 -18.990 1.00 83.25 1102 VAL A N 1
ATOM 7854 C CA . VAL A 1 1102 ? -2.982 -39.694 -20.142 1.00 83.25 1102 VAL A CA 1
ATOM 7855 C C . VAL A 1 1102 ? -3.547 -38.358 -20.605 1.00 83.25 1102 VAL A C 1
ATOM 7857 O O . VAL A 1 1102 ? -4.729 -38.264 -20.945 1.00 83.25 1102 VAL A O 1
ATOM 7860 N N . ASP A 1 1103 ? -2.680 -37.352 -20.687 1.00 83.38 1103 ASP A N 1
ATOM 7861 C CA . ASP A 1 1103 ? -3.032 -36.033 -21.205 1.00 83.38 1103 ASP A CA 1
ATOM 7862 C C . ASP A 1 1103 ? -3.105 -36.056 -22.733 1.00 83.38 1103 ASP A C 1
ATOM 7864 O O . ASP A 1 1103 ? -2.122 -36.316 -23.434 1.00 83.38 1103 ASP A O 1
ATOM 7868 N N . VAL A 1 1104 ? -4.299 -35.802 -23.264 1.00 76.81 1104 VAL A N 1
ATOM 7869 C CA . VAL A 1 1104 ? -4.579 -35.769 -24.701 1.00 76.81 1104 VAL A CA 1
ATOM 7870 C C . VAL A 1 1104 ? -5.672 -34.750 -25.006 1.00 76.81 1104 VAL A C 1
ATOM 7872 O O . VAL A 1 1104 ? -6.633 -34.598 -24.263 1.00 76.81 1104 VAL A O 1
ATOM 7875 N N . PHE A 1 1105 ? -5.566 -34.064 -26.145 1.00 73.25 1105 PHE A N 1
ATOM 7876 C CA . PHE A 1 1105 ? -6.590 -33.117 -26.620 1.00 73.25 1105 PHE A CA 1
ATOM 7877 C C . PHE A 1 1105 ? -6.950 -31.992 -25.627 1.00 73.25 1105 PHE A C 1
ATOM 7879 O O . PHE A 1 1105 ? -8.059 -31.472 -25.683 1.00 73.25 1105 PHE A O 1
ATOM 7886 N N . GLY A 1 1106 ? -6.021 -31.588 -24.754 1.00 77.44 1106 GLY A N 1
ATOM 7887 C CA . GLY A 1 1106 ? -6.245 -30.516 -23.776 1.00 77.44 1106 GLY A CA 1
ATOM 7888 C C . GLY A 1 1106 ? -7.011 -30.942 -22.516 1.00 77.44 1106 GLY A C 1
ATOM 7889 O O . GLY A 1 1106 ? -7.383 -30.077 -21.732 1.00 77.44 1106 GLY A O 1
ATOM 7890 N N . GLY A 1 1107 ? -7.235 -32.245 -22.312 1.00 83.88 1107 GLY A N 1
ATOM 7891 C CA . GLY A 1 1107 ? -7.783 -32.823 -21.081 1.00 83.88 1107 GLY A CA 1
ATOM 7892 C C . GLY A 1 1107 ? -7.096 -34.145 -20.722 1.00 83.88 1107 GLY A C 1
ATOM 7893 O O . GLY A 1 1107 ? -6.186 -34.592 -21.423 1.00 83.88 1107 GLY A O 1
ATOM 7894 N N . THR A 1 1108 ? -7.544 -34.788 -19.646 1.00 88.75 1108 THR A N 1
ATOM 7895 C CA . THR A 1 1108 ? -6.932 -36.021 -19.127 1.00 88.75 1108 THR A CA 1
ATOM 7896 C C . THR A 1 1108 ? -7.904 -37.192 -19.240 1.00 88.75 1108 THR A C 1
ATOM 7898 O O . THR A 1 1108 ? -9.000 -37.159 -18.679 1.00 88.75 1108 THR A O 1
ATOM 7901 N N . ILE A 1 1109 ? -7.489 -38.258 -19.933 1.00 89.50 1109 ILE A N 1
ATOM 7902 C CA . ILE A 1 1109 ? -8.223 -39.530 -19.953 1.00 89.50 1109 ILE A CA 1
ATOM 7903 C C . ILE A 1 1109 ? -7.739 -40.383 -18.780 1.00 89.50 1109 ILE A C 1
ATOM 7905 O O . ILE A 1 1109 ? -6.656 -40.960 -18.846 1.00 89.50 1109 ILE A O 1
ATOM 7909 N N . VAL A 1 1110 ? -8.549 -40.480 -17.726 1.00 90.44 1110 VAL A N 1
ATOM 7910 C CA . VAL A 1 1110 ? -8.195 -41.099 -16.433 1.00 90.44 1110 VAL A CA 1
ATOM 7911 C C . VAL A 1 1110 ? -8.056 -42.628 -16.496 1.00 90.44 1110 VAL A C 1
ATOM 7913 O O . VAL A 1 1110 ? -7.070 -43.146 -15.976 1.00 90.44 1110 VAL A O 1
ATOM 7916 N N . PRO A 1 1111 ? -8.948 -43.391 -17.166 1.00 86.88 1111 PRO A N 1
ATOM 7917 C CA . PRO A 1 1111 ? -8.778 -44.843 -17.276 1.00 86.88 1111 PRO A CA 1
ATOM 7918 C C . PRO A 1 1111 ? -7.523 -45.256 -18.068 1.00 86.88 1111 PRO A C 1
ATOM 7920 O O . PRO A 1 1111 ? -7.176 -46.430 -18.091 1.00 86.88 1111 PRO A O 1
ATOM 7923 N N . GLY A 1 1112 ? -6.858 -44.335 -18.771 1.00 74.25 1112 GLY A N 1
ATOM 7924 C CA . GLY A 1 1112 ? -5.785 -44.655 -19.710 1.00 74.25 1112 GLY A CA 1
ATOM 7925 C C . GLY A 1 1112 ? -6.256 -45.284 -21.022 1.00 74.25 1112 GLY A C 1
ATOM 7926 O O . GLY A 1 1112 ? -7.445 -45.515 -21.268 1.00 74.25 1112 GLY A O 1
ATOM 7927 N N . VAL A 1 1113 ? -5.311 -45.525 -21.938 1.00 61.22 1113 VAL A N 1
ATOM 7928 C CA . VAL A 1 1113 ? -5.625 -45.923 -23.322 1.00 61.22 1113 VAL A CA 1
ATOM 7929 C C . VAL A 1 1113 ? -5.803 -47.440 -23.433 1.00 61.22 1113 VAL A C 1
ATOM 7931 O O . VAL A 1 1113 ? -4.848 -48.188 -23.650 1.00 61.22 1113 VAL A O 1
ATOM 7934 N N . VAL A 1 1114 ? -7.047 -47.912 -23.341 1.00 58.59 1114 VAL A N 1
ATOM 7935 C CA . VAL A 1 1114 ? -7.378 -49.330 -23.558 1.00 58.59 1114 VAL A CA 1
ATOM 7936 C C . VAL A 1 1114 ? -7.544 -49.661 -25.044 1.00 58.59 1114 VAL A C 1
ATOM 7938 O O . VAL A 1 1114 ? -7.913 -48.833 -25.877 1.00 58.59 1114 VAL A O 1
ATOM 7941 N N . TYR A 1 1115 ? -7.222 -50.910 -25.390 1.00 53.44 1115 TYR A N 1
ATOM 7942 C CA . TYR A 1 1115 ? -7.347 -51.493 -26.723 1.00 53.44 1115 TYR A CA 1
ATOM 7943 C C . TYR A 1 1115 ? -8.782 -51.341 -27.274 1.00 53.44 1115 TYR A C 1
ATOM 7945 O O . TYR A 1 1115 ? -9.648 -52.151 -26.975 1.00 53.44 1115 TYR A O 1
ATOM 7953 N N . SER A 1 1116 ? -8.984 -50.353 -28.152 1.00 61.75 1116 SER A N 1
ATOM 7954 C CA . SER A 1 1116 ? -10.220 -50.049 -28.897 1.00 61.75 1116 SER A CA 1
ATOM 7955 C C . SER A 1 1116 ? -11.379 -49.478 -28.053 1.00 61.75 1116 SER A C 1
ATOM 7957 O O . SER A 1 1116 ? -12.069 -50.244 -27.383 1.00 61.75 1116 SER A O 1
ATOM 7959 N N . PRO A 1 1117 ? -11.675 -48.164 -28.139 1.00 74.62 1117 PRO A N 1
ATOM 7960 C CA . PRO A 1 1117 ? -12.841 -47.581 -27.473 1.00 74.62 1117 PRO A CA 1
ATOM 7961 C C . PRO A 1 1117 ? -14.159 -48.053 -28.105 1.00 74.62 1117 PRO A C 1
ATOM 7963 O O . PRO A 1 1117 ? -14.206 -48.426 -29.285 1.00 74.62 1117 PRO A O 1
ATOM 7966 N N . TYR A 1 1118 ? -15.241 -48.010 -27.323 1.00 81.06 1118 TYR A N 1
ATOM 7967 C CA . TYR A 1 1118 ? -16.592 -48.301 -27.808 1.00 81.06 1118 TYR A CA 1
ATOM 7968 C C . TYR A 1 1118 ? -17.274 -47.013 -28.258 1.00 81.06 1118 TYR A C 1
ATOM 7970 O O . TYR A 1 1118 ? -17.357 -46.056 -27.495 1.00 81.06 1118 TYR A O 1
ATOM 7978 N N . PHE A 1 1119 ? -17.768 -46.989 -29.494 1.00 86.19 1119 PHE A N 1
ATOM 7979 C CA . PHE A 1 1119 ? -18.381 -45.799 -30.079 1.00 86.19 1119 PHE A CA 1
ATOM 7980 C C . PHE A 1 1119 ? -19.904 -45.849 -30.011 1.00 86.19 1119 PHE A C 1
ATOM 7982 O O . PHE A 1 1119 ? -20.526 -46.850 -30.373 1.00 86.19 1119 PHE A O 1
ATOM 7989 N N . PHE A 1 1120 ? -20.483 -44.724 -29.617 1.00 91.00 1120 PHE A N 1
ATOM 7990 C CA . PHE A 1 1120 ? -21.909 -44.476 -29.504 1.00 91.00 1120 PHE A CA 1
ATOM 7991 C C . PHE A 1 1120 ? -22.258 -43.135 -30.156 1.00 91.00 1120 PHE A C 1
ATOM 7993 O O . PHE A 1 1120 ? -21.383 -42.326 -30.473 1.00 91.00 1120 PHE A O 1
ATOM 8000 N N . MET A 1 1121 ? -23.552 -42.912 -30.363 1.00 90.69 1121 MET A N 1
ATOM 8001 C CA . MET A 1 1121 ? -24.097 -41.616 -30.753 1.00 90.69 1121 MET A CA 1
ATOM 8002 C C . MET A 1 1121 ? -24.946 -41.094 -29.601 1.00 90.69 1121 MET A C 1
ATOM 8004 O O . MET A 1 1121 ? -25.794 -41.835 -29.101 1.00 90.69 1121 MET A O 1
ATOM 8008 N N . THR A 1 1122 ? -24.739 -39.841 -29.206 1.00 91.69 1122 THR A N 1
ATOM 8009 C CA . THR A 1 1122 ? -25.595 -39.185 -28.210 1.00 91.69 1122 THR A CA 1
ATOM 8010 C C . THR A 1 1122 ? -26.982 -38.909 -28.797 1.00 91.69 1122 THR A C 1
ATOM 8012 O O . THR A 1 1122 ? -27.157 -38.767 -30.016 1.00 91.69 1122 THR A O 1
ATOM 8015 N N . THR A 1 1123 ? -28.000 -38.842 -27.938 1.00 89.69 1123 THR A N 1
ATOM 8016 C CA . THR A 1 1123 ? -29.352 -38.436 -28.346 1.00 89.69 1123 THR A CA 1
ATOM 8017 C C . THR A 1 1123 ? -29.391 -36.952 -28.744 1.00 89.69 1123 THR A C 1
ATOM 8019 O O . THR A 1 1123 ? -28.414 -36.212 -28.615 1.00 89.69 1123 THR A O 1
ATOM 8022 N N . ALA A 1 1124 ? -30.547 -36.476 -29.214 1.00 83.19 1124 ALA A N 1
ATOM 8023 C CA . ALA A 1 1124 ? -30.768 -35.046 -29.449 1.00 83.19 1124 ALA A CA 1
ATOM 8024 C C . ALA A 1 1124 ? -30.729 -34.199 -28.160 1.00 83.19 1124 ALA A C 1
ATOM 8026 O O . ALA A 1 1124 ? -30.563 -32.988 -28.251 1.00 83.19 1124 ALA A O 1
ATOM 8027 N N . ALA A 1 1125 ? -30.870 -34.826 -26.988 1.00 77.94 1125 ALA A N 1
ATOM 8028 C CA . ALA A 1 1125 ? -30.700 -34.184 -25.686 1.00 77.94 1125 ALA A CA 1
ATOM 8029 C C . ALA A 1 1125 ? -29.251 -34.265 -25.167 1.00 77.94 1125 ALA A C 1
ATOM 8031 O O . ALA A 1 1125 ? -28.952 -33.706 -24.121 1.00 77.94 1125 ALA A O 1
ATOM 8032 N N . GLY A 1 1126 ? -28.342 -34.933 -25.892 1.00 86.19 1126 GLY A N 1
ATOM 8033 C CA . GLY A 1 1126 ? -26.963 -35.114 -25.435 1.00 86.19 1126 GLY A CA 1
ATOM 8034 C C . GLY A 1 1126 ? -26.785 -36.261 -24.440 1.00 86.19 1126 GLY A C 1
ATOM 8035 O O . GLY A 1 1126 ? -25.859 -36.226 -23.637 1.00 86.19 1126 GLY A O 1
ATOM 8036 N N . GLU A 1 1127 ? -27.653 -37.274 -24.485 1.00 89.31 1127 GLU A N 1
ATOM 8037 C CA . GLU A 1 1127 ? -27.671 -38.363 -23.500 1.00 89.31 1127 GLU A CA 1
ATOM 8038 C C . GLU A 1 1127 ? -27.229 -39.707 -24.091 1.00 89.31 1127 GLU A C 1
ATOM 8040 O O . GLU A 1 1127 ? -27.400 -39.960 -25.290 1.00 89.31 1127 GLU A O 1
ATOM 8045 N N . VAL A 1 1128 ? -26.711 -40.596 -23.237 1.00 87.75 1128 VAL A N 1
ATOM 8046 C CA . VAL A 1 1128 ? -26.497 -42.028 -23.516 1.00 87.75 1128 VAL A CA 1
ATOM 8047 C C . VAL A 1 1128 ? -26.783 -42.822 -22.239 1.00 87.75 1128 VAL A C 1
ATOM 8049 O O . VAL A 1 1128 ? -26.192 -42.535 -21.209 1.00 87.75 1128 VAL A O 1
ATOM 8052 N N . SER A 1 1129 ? -27.632 -43.851 -22.306 1.00 86.50 1129 SER A N 1
ATOM 8053 C CA . SER A 1 1129 ? -27.894 -44.756 -21.175 1.00 86.50 1129 SER A CA 1
ATOM 8054 C C . SER A 1 1129 ? -27.517 -46.191 -21.543 1.00 86.50 1129 SER A C 1
ATOM 8056 O O . SER A 1 1129 ? -27.891 -46.705 -22.604 1.00 86.50 1129 SER A O 1
ATOM 8058 N N . LEU A 1 1130 ? -26.729 -46.823 -20.678 1.00 87.12 1130 LEU A N 1
ATOM 8059 C CA . LEU A 1 1130 ? -26.268 -48.202 -20.773 1.00 87.12 1130 LEU A CA 1
ATOM 8060 C C . LEU A 1 1130 ? -26.627 -48.933 -19.479 1.00 87.12 1130 LEU A C 1
ATOM 8062 O O . LEU A 1 1130 ? -26.856 -48.318 -18.446 1.00 87.12 1130 LEU A O 1
ATOM 8066 N N . ASN A 1 1131 ? -26.654 -50.263 -19.515 1.00 87.69 1131 ASN A N 1
ATOM 8067 C CA . ASN A 1 1131 ? -26.857 -51.061 -18.312 1.00 87.69 1131 ASN A CA 1
ATOM 8068 C C . ASN A 1 1131 ? -25.807 -52.165 -18.232 1.00 87.69 1131 ASN A C 1
ATOM 8070 O O . ASN A 1 1131 ? -25.702 -53.000 -19.137 1.00 87.69 1131 ASN A O 1
ATOM 8074 N N . LEU A 1 1132 ? -25.038 -52.163 -17.149 1.00 86.31 1132 LEU A N 1
ATOM 8075 C CA . LEU A 1 1132 ? -24.010 -53.145 -16.869 1.00 86.31 1132 LEU A CA 1
ATOM 8076 C C . LEU A 1 1132 ? -24.572 -54.270 -15.993 1.00 86.31 1132 LEU A C 1
ATOM 8078 O O . LEU A 1 1132 ? -25.118 -54.033 -14.919 1.00 86.31 1132 LEU A O 1
ATOM 8082 N N . VAL A 1 1133 ? -24.404 -55.517 -16.441 1.00 88.88 1133 VAL A N 1
ATOM 8083 C CA . VAL A 1 1133 ? -24.860 -56.706 -15.704 1.00 88.88 1133 VAL A CA 1
ATOM 8084 C C . VAL A 1 1133 ? -23.676 -57.648 -15.466 1.00 88.88 1133 VAL A C 1
ATOM 8086 O O . VAL A 1 1133 ? -23.317 -58.406 -16.374 1.00 88.88 1133 VAL A O 1
ATOM 8089 N N . PRO A 1 1134 ? -23.047 -57.617 -14.274 1.00 84.69 1134 PRO A N 1
ATOM 8090 C CA . PRO A 1 1134 ? -21.906 -58.466 -13.943 1.00 84.69 1134 PRO A CA 1
ATOM 8091 C C . PRO A 1 1134 ? -22.256 -59.962 -13.985 1.00 84.69 1134 PRO A C 1
ATOM 8093 O O . PRO A 1 1134 ? -23.128 -60.407 -13.238 1.00 84.69 1134 PRO A O 1
ATOM 8096 N N . PRO A 1 1135 ? -21.605 -60.799 -14.812 1.00 82.31 1135 PRO A N 1
ATOM 8097 C CA . PRO A 1 1135 ? -21.811 -62.240 -14.746 1.00 82.31 1135 PRO A CA 1
ATOM 8098 C C . PRO A 1 1135 ? -21.187 -62.846 -13.470 1.00 82.31 1135 PRO A C 1
ATOM 8100 O O . PRO A 1 1135 ? -20.249 -62.286 -12.899 1.00 82.31 1135 PRO A O 1
ATOM 8103 N N . PRO A 1 1136 ? -21.646 -64.027 -13.015 1.00 80.06 1136 PRO A N 1
ATOM 8104 C CA . PRO A 1 1136 ? -21.041 -64.704 -11.869 1.00 80.06 1136 PRO A CA 1
ATOM 8105 C C . PRO A 1 1136 ? -19.544 -64.984 -12.075 1.00 80.06 1136 PRO A C 1
ATOM 8107 O O . PRO A 1 1136 ? -19.161 -65.625 -13.053 1.00 80.06 1136 PRO A O 1
ATOM 8110 N N . GLY A 1 1137 ? -18.709 -64.538 -11.129 1.00 73.00 1137 GLY A N 1
ATOM 8111 C CA . GLY A 1 1137 ? -17.255 -64.749 -11.147 1.00 73.00 1137 GLY A CA 1
ATOM 8112 C C . GLY A 1 1137 ? -16.488 -63.871 -12.141 1.00 73.00 1137 GLY A C 1
ATOM 8113 O O . GLY A 1 1137 ? -15.398 -64.262 -12.555 1.00 73.00 1137 GLY A O 1
ATOM 8114 N N . TRP A 1 1138 ? -17.059 -62.733 -12.555 1.00 78.81 1138 TRP A N 1
ATOM 8115 C CA . TRP A 1 1138 ? -16.478 -61.873 -13.588 1.00 78.81 1138 TRP A CA 1
ATOM 8116 C C . TRP A 1 1138 ? -15.120 -61.279 -13.205 1.00 78.81 1138 TRP A C 1
ATOM 8118 O O . TRP A 1 1138 ? -14.154 -61.450 -13.948 1.00 78.81 1138 TRP A O 1
ATOM 8128 N N . LEU A 1 1139 ? -15.042 -60.614 -12.052 1.00 82.25 1139 LEU A N 1
ATOM 8129 C CA . LEU A 1 1139 ? -13.833 -59.977 -11.539 1.00 82.25 1139 LEU A CA 1
ATOM 8130 C C . LEU A 1 1139 ? -13.684 -60.269 -10.035 1.00 82.25 1139 LEU A C 1
ATOM 8132 O O . LEU A 1 1139 ? -14.690 -60.500 -9.361 1.00 82.25 1139 LEU A O 1
ATOM 8136 N N . PRO A 1 1140 ? -12.450 -60.324 -9.503 1.00 82.69 1140 PRO A N 1
ATOM 8137 C CA . PRO A 1 1140 ? -12.221 -60.456 -8.065 1.00 82.69 1140 PRO A CA 1
ATOM 8138 C C . PRO A 1 1140 ? -12.835 -59.299 -7.261 1.00 82.69 1140 PRO A C 1
ATOM 8140 O O . PRO A 1 1140 ? -12.841 -58.161 -7.730 1.00 82.69 1140 PRO A O 1
ATOM 8143 N N . ALA A 1 1141 ? -13.275 -59.575 -6.032 1.00 79.94 1141 ALA A N 1
ATOM 8144 C CA . ALA A 1 1141 ? -13.696 -58.536 -5.091 1.00 79.94 1141 ALA A CA 1
ATOM 8145 C C . ALA A 1 1141 ? -12.568 -57.513 -4.868 1.00 79.94 1141 ALA A C 1
ATOM 8147 O O . ALA A 1 1141 ? -11.393 -57.886 -4.768 1.00 79.94 1141 ALA A O 1
ATOM 8148 N N . GLY A 1 1142 ? -12.930 -56.234 -4.813 1.00 78.00 1142 GLY A N 1
ATOM 8149 C CA . GLY A 1 1142 ? -12.007 -55.103 -4.745 1.00 78.00 1142 GLY A CA 1
ATOM 8150 C C . GLY A 1 1142 ? -11.392 -54.695 -6.086 1.00 78.00 1142 GLY A C 1
ATOM 8151 O O . GLY A 1 1142 ? -10.543 -53.809 -6.100 1.00 78.00 1142 GLY A O 1
ATOM 8152 N N . THR A 1 1143 ? -11.781 -55.317 -7.207 1.00 86.12 1143 THR A N 1
ATOM 8153 C CA . THR A 1 1143 ? -11.357 -54.840 -8.535 1.00 86.12 1143 THR A CA 1
ATOM 8154 C C . THR A 1 1143 ? -12.047 -53.518 -8.843 1.00 86.12 1143 THR A C 1
ATOM 8156 O O . THR A 1 1143 ? -13.262 -53.401 -8.675 1.00 86.12 1143 THR A O 1
ATOM 8159 N N .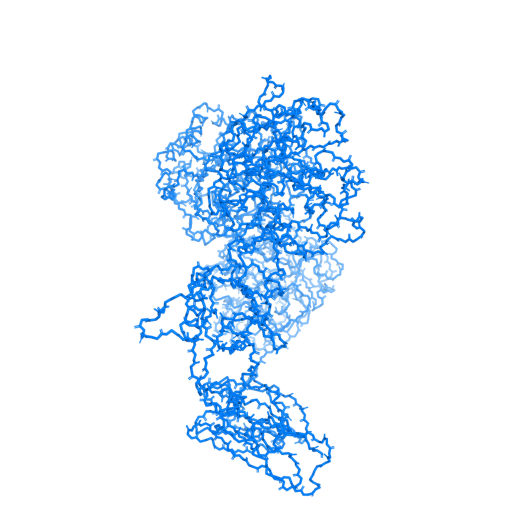 GLU A 1 1144 ? -11.282 -52.545 -9.322 1.00 90.19 1144 GLU A N 1
ATOM 8160 C CA . GLU A 1 1144 ? -11.802 -51.255 -9.761 1.00 90.19 1144 GLU A CA 1
ATOM 8161 C C . GLU A 1 1144 ? -12.194 -51.309 -11.242 1.00 90.19 1144 GLU A C 1
ATOM 8163 O O . GLU A 1 1144 ? -11.555 -51.980 -12.054 1.00 90.19 1144 GLU A O 1
ATOM 8168 N N . LEU A 1 1145 ? -13.254 -50.591 -11.601 1.00 89.69 1145 LEU A N 1
ATOM 8169 C CA . LEU A 1 1145 ? -13.679 -50.351 -12.973 1.00 89.69 1145 LEU A CA 1
ATOM 8170 C C . LEU A 1 1145 ? -13.773 -48.847 -13.194 1.00 89.69 1145 LEU A C 1
ATOM 8172 O O . LEU A 1 1145 ? -14.669 -48.199 -12.661 1.00 89.69 1145 LEU A O 1
ATOM 8176 N N . TRP A 1 1146 ? -12.862 -48.322 -14.004 1.00 91.75 1146 TRP A N 1
ATOM 8177 C CA . TRP A 1 1146 ? -12.760 -46.911 -14.354 1.00 91.75 1146 TRP A CA 1
ATOM 8178 C C . TRP A 1 1146 ? -13.374 -46.673 -15.727 1.00 91.75 1146 TRP A C 1
ATOM 8180 O O . TRP A 1 1146 ? -13.046 -47.392 -16.674 1.00 91.75 1146 TRP A O 1
ATOM 8190 N N . LEU A 1 1147 ? -14.255 -45.681 -15.854 1.00 92.62 1147 LEU A N 1
ATOM 8191 C CA . LEU A 1 1147 ? -14.959 -45.371 -17.100 1.00 92.62 1147 LEU A CA 1
ATOM 8192 C C . LEU A 1 1147 ? -14.997 -43.857 -17.356 1.00 92.62 1147 LEU A C 1
ATOM 8194 O O . LEU A 1 1147 ? -15.219 -43.088 -16.426 1.00 92.62 1147 LEU A O 1
ATOM 8198 N N . GLN A 1 1148 ? -14.835 -43.426 -18.611 1.00 94.31 1148 GLN A N 1
ATOM 8199 C CA . GLN A 1 1148 ? -14.918 -42.011 -19.007 1.00 94.31 1148 GLN A CA 1
ATOM 8200 C C . GLN A 1 1148 ? -15.314 -41.859 -20.486 1.00 94.31 1148 GLN A C 1
ATOM 8202 O O . GLN A 1 1148 ? -14.913 -42.668 -21.327 1.00 94.31 1148 GLN A O 1
ATOM 8207 N N . TRP A 1 1149 ? -16.071 -40.814 -20.828 1.00 93.94 1149 TRP A N 1
ATOM 8208 C CA . TRP A 1 1149 ? -16.461 -40.513 -22.209 1.00 93.94 1149 TRP A CA 1
ATOM 8209 C C . TRP A 1 1149 ? -15.593 -39.426 -22.840 1.00 93.94 1149 TRP A C 1
ATOM 8211 O O . TRP A 1 1149 ? -15.339 -38.397 -22.223 1.00 93.94 1149 TRP A O 1
ATOM 8221 N N . VAL A 1 1150 ? -15.228 -39.609 -24.113 1.00 92.56 1150 VAL A N 1
ATOM 8222 C CA . VAL A 1 1150 ? -14.694 -38.549 -24.986 1.00 92.56 1150 VAL A CA 1
ATOM 8223 C C . VAL A 1 1150 ? -15.697 -38.283 -26.101 1.00 92.56 1150 VAL A C 1
ATOM 8225 O O . VAL A 1 1150 ? -16.074 -39.197 -26.837 1.00 92.56 1150 VAL A O 1
ATOM 8228 N N . ILE A 1 1151 ? -16.125 -37.034 -26.248 1.00 94.44 1151 ILE A N 1
ATOM 8229 C CA . ILE A 1 1151 ? -17.213 -36.627 -27.139 1.00 94.44 1151 ILE A CA 1
ATOM 8230 C C . ILE A 1 1151 ? -16.672 -35.701 -28.230 1.00 94.44 1151 ILE A C 1
ATOM 8232 O O . ILE A 1 1151 ? -15.904 -34.774 -27.968 1.00 94.44 1151 ILE A O 1
ATOM 8236 N N . GLN A 1 1152 ? -17.064 -35.951 -29.480 1.00 92.94 1152 GLN A N 1
ATOM 8237 C CA . GLN A 1 1152 ? -16.780 -35.041 -30.583 1.00 92.94 1152 GLN A CA 1
ATOM 8238 C C . GLN A 1 1152 ? -17.657 -33.794 -30.459 1.00 92.94 1152 GLN A C 1
ATOM 8240 O O . GLN A 1 1152 ? -18.850 -33.838 -30.748 1.00 92.94 1152 GLN A O 1
ATOM 8245 N N . ASP A 1 1153 ? -17.040 -32.679 -30.092 1.00 89.50 1153 ASP A N 1
ATOM 8246 C CA . ASP A 1 1153 ? -17.730 -31.417 -29.862 1.00 89.50 1153 ASP A CA 1
ATOM 8247 C C . ASP A 1 1153 ? -16.937 -30.279 -30.499 1.00 89.50 1153 ASP A C 1
ATOM 8249 O O . ASP A 1 1153 ? -15.827 -29.979 -30.075 1.00 89.50 1153 ASP A O 1
ATOM 8253 N N . SER A 1 1154 ? -17.488 -29.644 -31.533 1.00 82.31 1154 SER A N 1
ATOM 8254 C CA . SER A 1 1154 ? -16.814 -28.556 -32.251 1.00 82.31 1154 SER A CA 1
ATOM 8255 C C . SER A 1 1154 ? -16.617 -27.281 -31.428 1.00 82.31 1154 SER A C 1
ATOM 8257 O O . SER A 1 1154 ? -15.856 -26.417 -31.851 1.00 82.31 1154 SER A O 1
A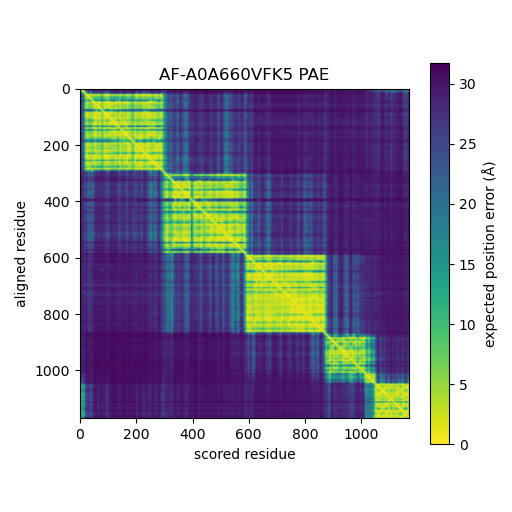TOM 8259 N N . ALA A 1 1155 ? -17.327 -27.127 -30.306 1.00 79.62 1155 ALA A N 1
ATOM 8260 C CA . ALA A 1 1155 ? -17.188 -25.969 -29.426 1.00 79.62 1155 ALA A CA 1
ATOM 8261 C C . ALA A 1 1155 ? -16.098 -26.156 -28.356 1.00 79.62 1155 ALA A C 1
ATOM 8263 O O . ALA A 1 1155 ? -15.730 -25.190 -27.696 1.00 79.62 1155 ALA A O 1
ATOM 8264 N N . ALA A 1 1156 ? -15.583 -27.378 -28.189 1.00 83.44 1156 ALA A N 1
ATOM 8265 C CA . ALA A 1 1156 ? -14.604 -27.715 -27.163 1.00 83.44 1156 ALA A CA 1
ATOM 8266 C C . ALA A 1 1156 ? -13.150 -27.567 -27.651 1.00 83.44 1156 ALA A C 1
ATOM 8268 O O . ALA A 1 1156 ? -12.869 -27.548 -28.857 1.00 83.44 1156 ALA A O 1
ATOM 8269 N N . VAL A 1 1157 ? -12.203 -27.512 -26.709 1.00 72.19 1157 VAL A N 1
ATOM 8270 C CA . VAL A 1 1157 ? -10.761 -27.436 -27.001 1.00 72.19 1157 VAL A CA 1
ATOM 8271 C C . VAL A 1 1157 ? -10.351 -28.641 -27.863 1.00 72.19 1157 VAL A C 1
ATOM 8273 O O . VAL A 1 1157 ? -10.766 -29.774 -27.632 1.00 72.19 1157 VAL A O 1
ATOM 8276 N N . HIS A 1 1158 ? -9.621 -28.394 -28.955 1.00 80.38 1158 HIS A N 1
ATOM 8277 C CA . HIS A 1 1158 ? -9.283 -29.405 -29.974 1.00 80.38 1158 HIS A CA 1
ATOM 8278 C C . HIS A 1 1158 ? -10.484 -30.170 -30.584 1.00 80.38 1158 HIS A C 1
ATOM 8280 O O . HIS A 1 1158 ? -10.322 -31.260 -31.144 1.00 80.38 1158 HIS A O 1
ATOM 8286 N N . ASN A 1 1159 ? -11.682 -29.580 -30.560 1.00 85.19 1159 ASN A N 1
ATOM 8287 C CA . ASN A 1 1159 ? -12.949 -30.188 -30.971 1.00 85.19 1159 ASN A CA 1
ATOM 8288 C C . ASN A 1 1159 ? -13.338 -31.439 -30.150 1.00 85.19 1159 ASN A C 1
ATOM 8290 O O . ASN A 1 1159 ? -13.913 -32.389 -30.708 1.00 85.19 1159 ASN A O 1
ATOM 8294 N N . ARG A 1 1160 ? -12.957 -31.511 -28.867 1.00 87.88 1160 ARG A N 1
ATOM 8295 C CA . ARG A 1 1160 ? -13.224 -32.658 -27.983 1.00 87.88 1160 ARG A CA 1
ATOM 8296 C C . ARG A 1 1160 ? -13.659 -32.205 -26.591 1.00 87.88 1160 ARG A C 1
ATOM 8298 O O . ARG A 1 1160 ? -12.942 -31.452 -25.953 1.00 87.88 1160 ARG A O 1
ATOM 8305 N N . ALA A 1 1161 ? -14.792 -32.723 -26.124 1.00 92.50 1161 ALA A N 1
ATOM 8306 C CA . ALA A 1 1161 ? -15.221 -32.632 -24.729 1.00 92.50 1161 ALA A CA 1
ATOM 8307 C C . ALA A 1 1161 ? -14.995 -33.982 -24.031 1.00 92.50 1161 ALA A C 1
ATOM 8309 O O . ALA A 1 1161 ? -14.938 -35.024 -24.696 1.00 92.50 1161 ALA A O 1
ATOM 8310 N N . MET A 1 1162 ? -14.882 -33.985 -22.705 1.00 94.25 1162 MET A N 1
ATOM 8311 C CA . MET A 1 1162 ? -14.736 -35.204 -21.901 1.00 94.25 1162 MET A CA 1
ATOM 8312 C C . MET A 1 1162 ? -15.695 -35.168 -20.717 1.00 94.25 1162 MET A C 1
ATOM 8314 O O . MET A 1 1162 ? -15.854 -34.119 -20.099 1.00 94.25 1162 MET A O 1
ATOM 8318 N N . SER A 1 1163 ? -16.317 -36.301 -20.387 1.00 94.06 1163 SER A N 1
ATOM 8319 C CA . SER A 1 1163 ? -17.079 -36.399 -19.140 1.00 94.06 1163 SER A CA 1
ATOM 8320 C C . SER A 1 1163 ? -16.152 -36.495 -17.934 1.00 94.06 1163 SER A C 1
ATOM 8322 O O . SER A 1 1163 ? -14.961 -36.793 -18.079 1.00 94.06 1163 SER A O 1
ATOM 8324 N N . ASN A 1 1164 ? -16.711 -36.362 -16.731 1.00 93.06 1164 ASN A N 1
ATOM 8325 C CA . ASN A 1 1164 ? -16.040 -36.894 -15.551 1.00 93.06 1164 ASN A CA 1
ATOM 8326 C C . ASN A 1 1164 ? -15.785 -38.406 -15.710 1.00 93.06 1164 ASN A C 1
ATOM 8328 O O . ASN A 1 1164 ? -16.535 -39.126 -16.384 1.00 93.06 1164 ASN A O 1
ATOM 8332 N N . ALA A 1 1165 ? -14.716 -38.879 -15.086 1.00 92.44 1165 ALA A N 1
ATOM 8333 C CA . ALA A 1 1165 ? -14.460 -40.284 -14.866 1.00 92.44 1165 ALA A CA 1
ATOM 8334 C C . ALA A 1 1165 ? -15.326 -40.783 -13.703 1.00 92.44 1165 ALA A C 1
ATOM 8336 O O . ALA A 1 1165 ? -15.557 -40.066 -12.728 1.00 92.44 1165 ALA A O 1
ATOM 8337 N N . ILE A 1 1166 ? -15.795 -42.023 -13.797 1.00 91.44 1166 ILE A N 1
ATOM 8338 C CA . ILE A 1 1166 ? -16.453 -42.728 -12.695 1.00 91.44 1166 ILE A CA 1
ATOM 8339 C C . ILE A 1 1166 ? -15.701 -44.012 -12.369 1.00 91.44 1166 ILE A C 1
ATOM 8341 O O . ILE A 1 1166 ? -15.113 -44.640 -13.257 1.00 91.44 1166 ILE A O 1
ATOM 8345 N N . LYS A 1 1167 ? -15.760 -44.414 -11.100 1.00 91.12 1167 LYS A N 1
ATOM 8346 C CA . LYS A 1 1167 ? -15.171 -45.645 -10.581 1.00 91.12 1167 LYS A CA 1
ATOM 8347 C C . LYS A 1 1167 ? -16.235 -46.493 -9.898 1.00 91.12 1167 LYS A C 1
ATOM 8349 O O . LYS A 1 1167 ? -16.945 -46.033 -9.010 1.00 91.12 1167 LYS A O 1
ATOM 8354 N N . GLY A 1 1168 ? -16.331 -47.750 -10.309 1.00 88.88 1168 GLY A N 1
ATOM 8355 C CA . GLY A 1 1168 ? -17.075 -48.787 -9.596 1.00 88.88 1168 GLY A CA 1
ATOM 8356 C C . GLY A 1 1168 ? -16.108 -49.756 -8.925 1.00 88.88 1168 GLY A C 1
ATOM 8357 O O . GLY A 1 1168 ? -15.114 -50.145 -9.538 1.00 88.88 1168 GLY A O 1
ATOM 8358 N N . VAL A 1 1169 ? -16.387 -50.165 -7.687 1.00 84.06 1169 VAL A N 1
ATOM 8359 C CA . VAL A 1 1169 ? -15.592 -51.187 -6.987 1.00 84.06 1169 VAL A CA 1
ATOM 8360 C C . VAL A 1 1169 ? -16.437 -52.443 -6.835 1.00 84.06 1169 VAL A C 1
ATOM 8362 O O . VAL A 1 1169 ? -17.513 -52.402 -6.245 1.00 84.06 1169 VAL A O 1
ATOM 8365 N N . PHE A 1 1170 ? -15.958 -53.566 -7.373 1.00 81.81 1170 PHE A N 1
ATOM 8366 C CA . PHE A 1 1170 ? -16.673 -54.835 -7.246 1.00 81.81 1170 PHE A CA 1
ATOM 8367 C C . PHE A 1 1170 ? -16.660 -55.313 -5.780 1.00 81.81 1170 PHE A C 1
ATOM 8369 O O . PHE A 1 1170 ? -15.568 -55.408 -5.209 1.00 81.81 1170 PHE A O 1
ATOM 8376 N N . PRO A 1 1171 ? -17.827 -55.608 -5.174 1.00 71.94 1171 PRO A N 1
ATOM 8377 C CA . PRO A 1 1171 ? -17.938 -55.985 -3.762 1.00 71.94 1171 PRO A CA 1
ATOM 8378 C C . PRO A 1 1171 ? -17.380 -57.375 -3.423 1.00 71.94 1171 PRO A C 1
ATOM 8380 O O . PRO A 1 1171 ? -17.261 -58.239 -4.328 1.00 71.94 1171 PRO A O 1
#